Protein AF-A0A3D4EXF3-F1 (afdb_monomer_lite)

Foldseek 3Di:
DDDDDDDDDDDDDDDPDPPPPDDDPAWFWQDFPDKAWDADDPDPVQWPPDLVFAPCVQWDCPPPRHQQRIWGRDQLRPRFFKHQAQCLPAQQGKMKIFSVAFAQFFWKKWFAFHDDLQPLQQEFFKKWKKFALAWPDDDDHYGHDGDGDDCVRTRIDTQAMDTDDGDDDTGDGTAMATPRVRRRTRMMMMRTRGTQPDRMYTTRYMITTRDHDPRHDGHHDDDPPDLFDQLWQLFWQDFPDKAWAADDDDPDWARPDQLQAVQVQWDPSPPRDQQRIWGSDLDPVQKFKFQAFACPQQQGKMKTFSVAFAAQWWKKWFAWRRHQVPLQQTQFWKWKKFARDFQDDRDDYTNDGDHDDQPDGGIDTDGGGDGDDRDYDTGHGTDMDTPNVRGRTRMMMMRRGHTNHDSMYITRHMIIGGGDPQQQDQQCPQPDGVSNLVSLPADSNDCDECNRQQHQQCPLPHGSVSCVVLVAHSNDQQRQPLQQGQQQADCQLDCDFSSNLNARSNDQQRCPLQAGQQLEGCQLDCDASSPLNARSSDQQRCPQPRGSNLCRVLVARSNCCCPVPVQRRQQHQQCPLQQHDVNCVVQVARSNDQQRCPLQRGQQQEDCQLDCDASSPQNARSNDQQRCPLPQGQQQAHCCQDCPANSNQNARSSDQQRCPLLAGSVNCRVLVFRSSDSVGDRPQFQFPFKFFPLLFDDQWTFTPGPNTFIWGWKDRWGKDAAQVNFPSRIWTAWAQWATWIFTPAWLAQQAWKKKKWKWAFQFFFDQQAFAKAAEPAWAWDHNGRQKIWTAGAVFGIWIFGHHHHRHIKMWMWIAHQAWIFIDILLHTGTIGGHRPPIHGDPTHMIGQDCGRHDNGHRGTHGIIGIITMGSDGDDSVVSNCVSVQSDHSDPQARPLDKDFPDWDDDPQKIKTKIFNAHAQFKKFKWKDLDPPGDIGTFDMDHGHNPDRIDMDMGGHDDDDPGDMDIDMGGPPPD

Radiu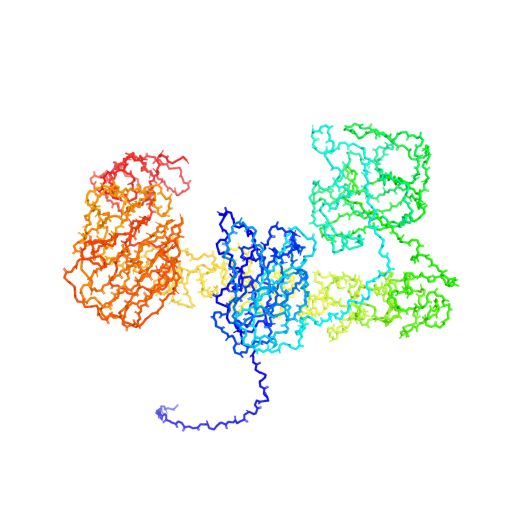s of gyration: 37.12 Å; chains: 1; bounding box: 113×78×90 Å

pLDDT: mean 80.12, std 17.23, range [23.72, 98.31]

Secondary structure (DSSP, 8-state):
----------------------PPPPPPB----EEEEES--S-TTSS------SS-TTEEETTTT-GGGEEE-S---SS-EEES----SSS-SEEEEE-SS--S---EEEEE----TT-GGGBB-EEEEEEESS-SSPPPPP-SS-----GGGTT-EEEEEEE-PPP-STTPBPEEEE-GGGTT-SEEEEEE--BSSSS-EEESEEEEESS--TT-B-TTS-----S---TT--EEPPP-EEEE-S--S---SS-----TTTTTTEEESSTT-GGGEEE----TTS-EEES-TT-TTS-SEEEEE-SS--SSEEEEEEE----TTTGGGBEEEEEEEEESS-SSPPPPP-SS-----TTSSS-EEEEEEEE-PPP-STTPBPEEEE-GGGTT-SEEEEEEEEESSSS-EEESEEEEEE--TTTS--SSSSS--HHHHHHTT--TT--SGGGSTT--SSSSS--HHHHHHHT--TT-SSSS-SSS-GGG---SS---BTTB----TT-SSSS-SSS-GGG--S-S---BTTB----TT-SSSSSSSS-HHHHHHTT--TT-SSSS-TTTSTT--SS-SS--HHHHHTTT--TT-S-SSSSSS-GGG--S-S---BTTB----TT-S-TTSSSS-GGG---SS---BTTB----TT-SSTT-SSS-HHHHHHHT--TT-TT----PPPPSEEE--TTTT-SEE---STT--PEEEETT-EEEE-TT--TT-EEEEEESSS-EEE-----TT-S-EEEEEEEEESSPPPSSEEEEEETTTEEEEEEETTEEEEEETTTEEEEEE---EEEEEEEEEEE-SSEEEEEETTEEEEEEE---SPPP-SSPEEESSSSSSSSS----EEEEEEEEEESS---HHHHHHHHTTSS-SSTT--TT--EEEEEEEETTEEEEEEESPPBT-EEEEEEESSTTSPPEEEEEEEBPTT-SEEEEEEE--S---S--EEEEEESS--

Structure (mmCIF, N/CA/C/O backbone):
data_AF-A0A3D4EXF3-F1
#
_entry.id   AF-A0A3D4EXF3-F1
#
loop_
_atom_site.group_PDB
_atom_site.id
_atom_site.type_symbol
_atom_site.label_atom_id
_atom_site.label_alt_id
_atom_site.label_comp_id
_atom_site.label_asym_id
_atom_site.label_entity_id
_atom_site.label_seq_id
_atom_site.pdbx_PDB_ins_code
_atom_site.Cartn_x
_atom_site.Cartn_y
_atom_site.Cartn_z
_atom_site.occupancy
_atom_site.B_iso_or_equiv
_atom_site.auth_seq_id
_atom_site.auth_comp_id
_atom_site.auth_asym_id
_atom_site.auth_atom_id
_atom_site.pdbx_PDB_model_num
ATOM 1 N N . MET A 1 1 ? -56.556 -13.385 -28.851 1.00 28.56 1 MET A N 1
ATOM 2 C CA . MET A 1 1 ? -57.745 -14.249 -28.679 1.00 28.56 1 MET A CA 1
ATOM 3 C C . MET A 1 1 ? -57.534 -15.026 -27.378 1.00 28.56 1 MET A C 1
ATOM 5 O O . MET A 1 1 ? -56.570 -15.762 -27.315 1.00 28.56 1 MET A O 1
ATOM 9 N N . ASN A 1 2 ? -58.348 -14.740 -26.354 1.00 27.03 2 ASN A N 1
ATOM 10 C CA . ASN A 1 2 ? -58.633 -15.485 -25.109 1.00 27.03 2 ASN A CA 1
ATOM 11 C C . ASN A 1 2 ? -57.560 -16.327 -24.356 1.00 27.03 2 ASN A C 1
ATOM 13 O O . ASN A 1 2 ? -57.295 -17.443 -24.775 1.00 27.03 2 ASN A O 1
ATOM 17 N N . VAL A 1 3 ? -57.126 -15.809 -23.183 1.00 26.75 3 VAL A N 1
ATOM 18 C CA . VAL A 1 3 ? -57.168 -16.325 -21.767 1.00 26.75 3 VAL A CA 1
ATOM 19 C C . VAL A 1 3 ? -56.775 -17.806 -21.395 1.00 26.75 3 VAL A C 1
ATOM 21 O O . VAL A 1 3 ? -56.766 -18.658 -22.270 1.00 26.75 3 VAL A O 1
ATOM 24 N N . PRO A 1 4 ? -56.497 -18.171 -20.101 1.00 56.00 4 PRO A N 1
ATOM 25 C CA . PRO A 1 4 ? -55.175 -18.567 -19.552 1.00 56.00 4 PRO A CA 1
ATOM 26 C C . PRO A 1 4 ? -55.231 -19.856 -18.649 1.00 56.00 4 PRO A C 1
ATOM 28 O O . PRO A 1 4 ? -56.170 -20.637 -18.793 1.00 56.00 4 PRO A O 1
ATOM 31 N N . LYS A 1 5 ? -54.332 -19.971 -17.636 1.00 28.77 5 LYS A N 1
ATOM 32 C CA . LYS A 1 5 ? -54.276 -20.914 -16.464 1.00 28.77 5 LYS A CA 1
ATOM 33 C C . LYS A 1 5 ? -53.561 -22.257 -16.719 1.00 28.77 5 LYS A C 1
ATOM 35 O O . LYS A 1 5 ? -53.728 -22.819 -17.786 1.00 28.77 5 LYS A O 1
ATOM 40 N N . SER A 1 6 ? -52.841 -22.905 -15.796 1.00 27.42 6 SER A N 1
ATOM 41 C CA . SER A 1 6 ? -52.370 -22.650 -14.421 1.00 27.42 6 SER A CA 1
ATOM 42 C C . SER A 1 6 ? -51.548 -23.879 -13.956 1.00 27.42 6 SER A C 1
ATOM 44 O O . SER A 1 6 ? -51.782 -24.974 -14.462 1.00 27.42 6 SER A O 1
ATOM 46 N N . SER A 1 7 ? -50.736 -23.701 -12.903 1.00 26.31 7 SER A N 1
ATOM 47 C CA . SER A 1 7 ? -50.439 -24.683 -11.828 1.00 26.31 7 SER A CA 1
ATOM 48 C C . SER A 1 7 ? -49.277 -25.694 -11.967 1.00 26.31 7 SER A C 1
ATOM 50 O O . SER A 1 7 ? -49.405 -26.726 -12.613 1.00 26.31 7 SER A O 1
ATOM 52 N N . SER A 1 8 ? -48.233 -25.421 -11.165 1.00 26.70 8 SER A N 1
ATOM 53 C CA . SER A 1 8 ? -47.665 -26.271 -10.089 1.00 26.70 8 SER A CA 1
ATOM 54 C C . SER A 1 8 ? -46.802 -27.515 -10.407 1.00 26.70 8 SER A C 1
ATOM 56 O O . SER A 1 8 ? -47.317 -28.555 -10.795 1.00 26.70 8 SER A O 1
ATOM 58 N N . PHE A 1 9 ? -45.501 -27.370 -10.089 1.00 28.42 9 PHE A N 1
ATOM 59 C CA . PHE A 1 9 ? -44.523 -28.281 -9.442 1.00 28.42 9 PHE A CA 1
ATOM 60 C C . PHE A 1 9 ? -44.594 -29.813 -9.653 1.00 28.42 9 PHE A C 1
ATOM 62 O O . PHE A 1 9 ? -45.574 -30.442 -9.274 1.00 28.42 9 PHE A O 1
ATOM 69 N N . TYR A 1 10 ? -43.488 -30.420 -10.130 1.00 24.72 10 TYR A N 1
ATOM 70 C CA . TYR A 1 10 ? -42.570 -31.311 -9.369 1.00 24.72 10 TYR A CA 1
ATOM 71 C C . TYR A 1 10 ? -41.451 -31.907 -10.273 1.00 24.72 10 TYR A C 1
ATOM 73 O O . TYR A 1 10 ? -41.737 -32.546 -11.280 1.00 24.72 10 TYR A O 1
ATOM 81 N N . PHE A 1 11 ? -40.194 -31.674 -9.863 1.00 27.80 11 PHE A N 1
ATOM 82 C CA . PHE A 1 11 ? -38.951 -32.475 -9.968 1.00 27.80 11 PHE A CA 1
ATOM 83 C C . PHE A 1 11 ? -38.744 -33.526 -11.089 1.00 27.80 11 PHE A C 1
ATOM 85 O O . PHE A 1 11 ? -39.395 -34.566 -11.092 1.00 27.80 11 PHE A O 1
ATOM 92 N N . LEU A 1 12 ? -37.721 -33.303 -11.937 1.00 24.78 12 LEU A N 1
ATOM 93 C CA . LEU A 1 12 ? -36.541 -34.170 -12.204 1.00 24.78 12 LEU A CA 1
ATOM 94 C C . LEU A 1 12 ? -35.840 -33.702 -13.506 1.00 24.78 12 LEU A C 1
ATOM 96 O O . LEU A 1 12 ? -36.319 -33.976 -14.606 1.00 24.78 12 LEU A O 1
ATOM 100 N N . ARG A 1 13 ? -34.674 -33.056 -13.409 1.00 27.02 13 ARG A N 1
ATOM 101 C CA . ARG A 1 13 ? -33.667 -33.005 -14.489 1.00 27.02 13 ARG A CA 1
ATOM 102 C C . ARG A 1 13 ? -32.380 -33.550 -13.874 1.00 27.02 13 ARG A C 1
ATOM 104 O O . ARG A 1 13 ? -31.896 -33.003 -12.902 1.00 27.02 13 ARG A O 1
ATOM 111 N N . SER A 1 14 ? -32.070 -34.822 -14.125 1.00 25.61 14 SER A N 1
ATOM 112 C CA . SER A 1 14 ? -31.071 -35.228 -15.126 1.00 25.61 14 SER A CA 1
ATOM 113 C C . SER A 1 14 ? -29.778 -34.433 -14.967 1.00 25.61 14 SER A C 1
ATOM 115 O O . SER A 1 14 ? -29.596 -33.422 -15.633 1.00 25.61 14 SER A O 1
ATOM 117 N N . PHE A 1 15 ? -28.919 -34.919 -14.066 1.00 24.91 15 PHE A N 1
ATOM 118 C CA . PHE A 1 15 ? -27.508 -34.563 -14.023 1.00 24.91 15 PHE A CA 1
ATOM 119 C C . PHE A 1 15 ? -26.881 -34.934 -15.369 1.00 24.91 15 PHE A C 1
ATOM 121 O O . PHE A 1 15 ? -26.835 -36.107 -15.748 1.00 24.91 15 PHE A O 1
ATOM 128 N N . LEU A 1 16 ? -26.449 -33.913 -16.099 1.00 24.39 16 LEU A N 1
ATOM 129 C CA . LEU A 1 16 ? -25.420 -34.039 -17.111 1.00 24.39 16 LEU A CA 1
ATOM 130 C C . LEU A 1 16 ? -24.105 -34.097 -16.330 1.00 24.39 16 LEU A C 1
ATOM 132 O O . LEU A 1 16 ? -23.727 -33.118 -15.697 1.00 24.39 16 LEU A O 1
ATOM 136 N N . SER A 1 17 ? -23.462 -35.264 -16.299 1.00 23.72 17 SER A N 1
ATOM 137 C CA . SER A 1 17 ? -22.096 -35.388 -15.796 1.00 23.72 17 SER A CA 1
ATOM 138 C C . SER A 1 17 ? -21.173 -34.635 -16.748 1.00 23.72 17 SER A C 1
ATOM 140 O O . SER A 1 17 ? -20.771 -35.178 -17.777 1.00 23.72 17 SER A O 1
ATOM 142 N N . ILE A 1 18 ? -20.877 -33.382 -16.415 1.00 27.62 18 ILE A N 1
ATOM 143 C CA . ILE A 1 18 ? -19.622 -32.758 -16.811 1.00 27.62 18 ILE A CA 1
ATOM 144 C C . ILE A 1 18 ? -18.567 -33.425 -15.932 1.00 27.62 18 ILE A C 1
ATOM 146 O O . ILE A 1 18 ? -18.648 -33.403 -14.706 1.00 27.62 18 ILE A O 1
ATOM 150 N N . ILE A 1 19 ? -17.656 -34.141 -16.582 1.00 25.98 19 ILE A N 1
ATOM 151 C CA . ILE A 1 19 ? -16.412 -34.579 -15.964 1.00 25.98 19 ILE A CA 1
ATOM 152 C C . ILE A 1 19 ? -15.608 -33.294 -15.804 1.00 25.98 19 ILE A C 1
ATOM 154 O O . ILE A 1 19 ? -15.044 -32.809 -16.780 1.00 25.98 19 ILE A O 1
ATOM 158 N N . VAL A 1 20 ? -15.636 -32.724 -14.600 1.00 24.83 20 VAL A N 1
ATOM 159 C CA . VAL A 1 20 ? -14.594 -31.803 -14.155 1.00 24.83 20 VAL A CA 1
ATOM 160 C C . VAL A 1 20 ? -13.334 -32.656 -14.068 1.00 24.83 20 VAL A C 1
ATOM 162 O O . VAL A 1 20 ? -13.278 -33.647 -13.333 1.00 24.83 20 VAL A O 1
ATOM 165 N N . ILE A 1 21 ? -12.392 -32.364 -14.955 1.00 28.83 21 ILE A N 1
ATOM 166 C CA . ILE A 1 21 ? -11.010 -32.811 -14.824 1.00 28.83 21 ILE A CA 1
ATOM 167 C C . ILE A 1 21 ? -10.500 -32.083 -13.578 1.00 28.83 21 ILE A C 1
ATOM 169 O O . ILE A 1 21 ? -10.800 -30.907 -13.425 1.00 28.83 21 ILE A O 1
ATOM 173 N N . GLY A 1 22 ? -9.911 -32.843 -12.652 1.00 25.48 22 GLY A N 1
ATOM 174 C CA . GLY A 1 22 ? -9.806 -32.499 -11.234 1.00 25.48 22 GLY A CA 1
ATOM 175 C C . GLY A 1 22 ? -9.413 -31.054 -10.962 1.00 25.48 22 GLY A C 1
ATOM 176 O O . GLY A 1 22 ? -8.411 -30.587 -11.486 1.00 25.48 22 GLY A O 1
ATOM 177 N N . THR A 1 23 ? -10.196 -30.404 -10.105 1.00 29.27 23 THR A N 1
ATOM 178 C CA . THR A 1 23 ? -9.708 -29.281 -9.316 1.00 29.27 23 THR A CA 1
ATOM 179 C C . THR A 1 23 ? -8.523 -29.808 -8.510 1.00 29.27 23 THR A C 1
ATOM 181 O O . THR A 1 23 ? -8.640 -30.817 -7.800 1.00 29.27 23 THR A O 1
ATOM 184 N N . THR A 1 24 ? -7.365 -29.185 -8.685 1.00 36.03 24 THR A N 1
ATOM 185 C CA . THR A 1 24 ? -6.346 -29.122 -7.640 1.00 36.03 24 THR A CA 1
ATOM 186 C C . THR A 1 24 ? -7.039 -28.709 -6.339 1.00 36.03 24 THR A C 1
ATOM 188 O O . THR A 1 24 ? -8.039 -27.992 -6.364 1.00 36.03 24 THR A O 1
ATOM 191 N N . ALA A 1 25 ? -6.625 -29.294 -5.216 1.00 40.25 25 ALA A N 1
ATOM 192 C CA . ALA A 1 25 ? -7.060 -28.778 -3.924 1.00 40.25 25 ALA A CA 1
ATOM 193 C C . ALA A 1 25 ? -6.620 -27.309 -3.877 1.00 40.25 25 ALA A C 1
ATOM 195 O O . ALA A 1 25 ? -5.461 -27.051 -4.194 1.00 40.25 25 ALA A O 1
ATOM 196 N N . HIS A 1 26 ? -7.549 -26.397 -3.603 1.00 49.19 26 HIS A N 1
ATOM 197 C CA . HIS A 1 26 ? -7.185 -25.024 -3.271 1.00 49.19 26 HIS A CA 1
ATOM 198 C C . HIS A 1 26 ? -6.424 -25.062 -1.941 1.00 49.19 26 HIS A C 1
ATOM 200 O O . HIS A 1 26 ? -6.680 -25.958 -1.127 1.00 49.19 26 HIS A O 1
ATOM 206 N N . ALA A 1 27 ? -5.427 -24.194 -1.803 1.00 57.06 27 ALA A N 1
ATOM 207 C CA . ALA A 1 27 ? -4.764 -23.951 -0.534 1.00 57.06 27 ALA A CA 1
ATOM 208 C C . ALA A 1 27 ? -5.812 -23.430 0.451 1.00 57.06 27 ALA A C 1
ATOM 210 O O . ALA A 1 27 ? -6.533 -22.510 0.100 1.00 57.06 27 ALA A O 1
ATOM 211 N N . ASP A 1 28 ? -5.920 -24.036 1.635 1.00 71.31 28 ASP A N 1
ATOM 212 C CA . ASP A 1 28 ? -6.649 -23.411 2.738 1.00 71.31 28 ASP A CA 1
ATOM 213 C C . ASP A 1 28 ? -5.598 -22.767 3.664 1.00 71.31 28 ASP A C 1
ATOM 215 O O . ASP A 1 28 ? -4.603 -23.410 4.044 1.00 71.31 28 ASP A O 1
ATOM 219 N N . GLU A 1 29 ? -5.808 -21.507 4.034 1.00 81.00 29 GLU A N 1
ATOM 220 C CA . GLU A 1 29 ? -5.011 -20.809 5.038 1.00 81.00 29 GLU A CA 1
ATOM 221 C C . GLU A 1 29 ? -5.082 -21.533 6.401 1.00 81.00 29 GLU A C 1
ATOM 223 O O . GLU A 1 29 ? -6.126 -22.022 6.853 1.00 81.00 29 GLU A O 1
ATOM 228 N N . ILE A 1 30 ? -3.949 -21.617 7.100 1.00 80.62 30 ILE A N 1
ATOM 229 C CA . ILE A 1 30 ? -3.856 -22.156 8.458 1.00 80.62 30 ILE A CA 1
ATOM 230 C C . ILE A 1 30 ? -3.809 -20.999 9.457 1.00 80.62 30 ILE A C 1
ATOM 232 O O . ILE A 1 30 ? -2.767 -20.376 9.647 1.00 80.62 30 ILE A O 1
ATOM 236 N N . SER A 1 31 ? -4.906 -20.809 10.193 1.00 79.25 31 SER A N 1
ATOM 237 C CA . SER A 1 31 ? -5.022 -19.731 11.180 1.00 79.25 31 SER A CA 1
ATOM 238 C C . SER A 1 31 ? -3.972 -19.804 12.300 1.00 79.25 31 SER A C 1
ATOM 240 O O . SER A 1 31 ? -3.724 -20.859 12.904 1.00 79.25 31 SER A O 1
ATOM 242 N N . ILE A 1 32 ? -3.425 -18.642 12.648 1.00 77.69 32 ILE A N 1
ATOM 243 C CA . ILE A 1 32 ? -2.481 -18.435 13.751 1.00 77.69 32 ILE A CA 1
ATOM 244 C C . ILE A 1 32 ? -3.264 -18.044 15.019 1.00 77.69 32 ILE A C 1
ATOM 246 O O . ILE A 1 32 ? -4.259 -17.330 14.960 1.00 77.69 32 ILE A O 1
ATOM 250 N N . ALA A 1 33 ? -2.857 -18.536 16.194 1.00 73.38 33 ALA A N 1
ATOM 251 C CA . ALA A 1 33 ? -3.517 -18.223 17.471 1.00 73.38 33 ALA A CA 1
ATOM 252 C C . ALA A 1 33 ? -2.812 -17.120 18.276 1.00 73.38 33 ALA A C 1
ATOM 254 O O . ALA A 1 33 ? -3.377 -16.615 19.247 1.00 73.38 33 ALA A O 1
ATOM 255 N N . GLY A 1 34 ? -1.568 -16.802 17.928 1.00 66.38 34 GLY A N 1
ATOM 256 C CA . GLY A 1 34 ? -0.809 -15.698 18.498 1.00 66.38 34 GLY A CA 1
ATOM 257 C C . GLY A 1 34 ? 0.660 -15.740 18.092 1.00 66.38 34 GLY A C 1
ATOM 258 O O . GLY A 1 34 ? 1.186 -16.789 17.710 1.00 66.38 34 GLY A O 1
ATOM 259 N N . ILE A 1 35 ? 1.324 -14.594 18.206 1.00 71.19 35 ILE A N 1
ATOM 260 C CA . ILE A 1 35 ? 2.737 -14.412 17.878 1.00 71.19 35 ILE A CA 1
ATOM 261 C C . ILE A 1 35 ? 3.446 -13.817 19.095 1.00 71.19 35 ILE A C 1
ATOM 263 O O . ILE A 1 35 ? 2.973 -12.872 19.719 1.00 71.19 35 ILE A O 1
ATOM 267 N N . GLU A 1 36 ? 4.587 -14.397 19.446 1.00 69.94 36 GLU A N 1
ATOM 268 C CA . GLU A 1 36 ? 5.496 -13.909 20.478 1.00 69.94 36 GLU A CA 1
ATOM 269 C C . GLU A 1 36 ? 6.798 -13.522 19.779 1.00 69.94 36 GLU A C 1
ATOM 271 O O . GLU A 1 36 ? 7.534 -14.382 19.289 1.00 69.94 36 GLU A O 1
ATOM 276 N N . ALA A 1 37 ? 7.085 -12.229 19.711 1.00 62.16 37 ALA A N 1
ATOM 277 C CA . ALA A 1 37 ? 8.256 -11.696 19.028 1.00 62.16 37 ALA A CA 1
ATOM 278 C C . ALA A 1 37 ? 8.992 -10.694 19.918 1.00 62.16 37 ALA A C 1
ATOM 280 O O . ALA A 1 37 ? 8.420 -10.126 20.851 1.00 62.16 37 ALA A O 1
ATOM 281 N N . PHE A 1 38 ? 10.275 -10.461 19.639 1.00 57.38 38 PHE A N 1
ATOM 282 C CA . PHE A 1 38 ? 11.079 -9.534 20.426 1.00 57.38 38 PHE A CA 1
ATOM 283 C C . PHE A 1 38 ? 11.755 -8.433 19.577 1.00 57.38 38 PHE A C 1
ATOM 285 O O . PHE A 1 38 ? 12.731 -8.727 18.892 1.00 57.38 38 PHE A O 1
ATOM 292 N N . HIS A 1 39 ? 11.273 -7.177 19.674 1.00 55.78 39 HIS A N 1
ATOM 293 C CA . HIS A 1 39 ? 11.980 -5.892 19.946 1.00 55.78 39 HIS A CA 1
ATOM 294 C C . HIS A 1 39 ? 11.077 -4.688 19.570 1.00 55.78 39 HIS A C 1
ATOM 296 O O . HIS A 1 39 ? 10.146 -4.867 18.802 1.00 55.78 39 HIS A O 1
ATOM 302 N N . GLN A 1 40 ? 11.336 -3.504 20.158 1.00 46.09 40 GLN A N 1
ATOM 303 C CA . GLN A 1 40 ? 10.534 -2.262 20.091 1.00 46.09 40 GLN A CA 1
ATOM 304 C C . GLN A 1 40 ? 9.875 -2.050 18.703 1.00 46.09 40 GLN A C 1
ATOM 306 O O . GLN A 1 40 ? 10.587 -2.027 17.708 1.00 46.09 40 GLN A O 1
ATOM 311 N N . GLY A 1 41 ? 8.547 -1.913 18.654 1.00 42.69 41 GLY A N 1
ATOM 312 C CA . GLY A 1 41 ? 7.792 -1.415 17.494 1.00 42.69 41 GLY A CA 1
ATOM 313 C C . GLY A 1 41 ? 7.577 0.098 17.603 1.00 42.69 41 GLY A C 1
ATOM 314 O O . GLY A 1 41 ? 7.876 0.684 18.650 1.00 42.69 41 GLY A O 1
ATOM 315 N N . ASP A 1 42 ? 7.127 0.744 16.532 1.00 41.19 42 ASP A N 1
ATOM 316 C CA . ASP A 1 42 ? 7.063 2.207 16.417 1.00 41.19 42 ASP A CA 1
ATOM 317 C C . ASP A 1 42 ? 6.050 2.911 17.333 1.00 41.19 42 ASP A C 1
ATOM 319 O O . ASP A 1 42 ? 6.024 4.145 17.357 1.00 41.19 42 ASP A O 1
ATOM 323 N N . SER A 1 43 ? 5.288 2.158 18.130 1.00 40.44 43 SER A N 1
ATOM 324 C CA . SER A 1 43 ? 4.224 2.751 18.919 1.00 40.44 43 SER A CA 1
ATOM 325 C C . SER A 1 43 ? 4.746 3.822 19.884 1.00 40.44 43 SER A C 1
ATOM 327 O O . SER A 1 43 ? 5.613 3.611 20.745 1.00 40.44 43 SER A O 1
ATOM 329 N N . LEU A 1 44 ? 4.178 5.018 19.729 1.00 36.19 44 LEU A N 1
ATOM 330 C CA . LEU A 1 44 ? 4.418 6.209 20.540 1.00 36.19 44 LEU A CA 1
ATOM 331 C C . LEU A 1 44 ? 3.942 6.052 22.003 1.00 36.19 44 LEU A C 1
ATOM 333 O O . LEU A 1 44 ? 4.138 6.978 22.796 1.00 36.19 44 LEU A O 1
ATOM 337 N N . ASP A 1 45 ? 3.355 4.910 22.379 1.00 35.41 45 ASP A N 1
ATOM 338 C CA . ASP A 1 45 ? 2.881 4.586 23.735 1.00 35.41 45 ASP A CA 1
ATOM 339 C C . ASP A 1 45 ? 3.932 3.898 24.634 1.00 35.41 45 ASP A C 1
ATOM 341 O O . ASP A 1 45 ? 3.835 3.951 25.862 1.00 35.41 45 ASP A O 1
ATOM 345 N N . GLY A 1 46 ? 5.006 3.349 24.060 1.00 34.34 46 GLY A N 1
ATOM 346 C CA . GLY A 1 46 ? 6.145 2.820 24.807 1.00 34.34 46 GLY A CA 1
ATOM 347 C C . GLY A 1 46 ? 5.920 1.499 25.554 1.00 34.34 46 GLY A C 1
ATOM 348 O O . GLY A 1 46 ? 6.761 1.178 26.407 1.00 34.34 46 GLY A O 1
ATOM 349 N N . ASP A 1 47 ? 4.877 0.716 25.252 1.00 38.38 47 ASP A N 1
ATOM 350 C CA . ASP A 1 47 ? 4.675 -0.603 25.878 1.00 38.38 47 ASP A CA 1
ATOM 351 C C . ASP A 1 47 ? 4.810 -1.816 24.938 1.00 38.38 47 ASP A C 1
ATOM 353 O O . ASP A 1 47 ? 5.072 -2.922 25.422 1.00 38.38 47 ASP A O 1
ATOM 357 N N . GLY A 1 48 ? 4.784 -1.613 23.615 1.00 40.06 48 GLY A N 1
ATOM 358 C CA . GLY A 1 48 ? 4.953 -2.691 22.634 1.00 40.06 48 GLY A CA 1
ATOM 359 C C . GLY A 1 48 ? 3.911 -3.807 22.771 1.00 40.06 48 GLY A C 1
ATOM 360 O O . GLY A 1 48 ? 4.187 -4.949 22.392 1.00 40.06 48 GLY A O 1
ATOM 361 N N . SER A 1 49 ? 2.756 -3.508 23.368 1.00 36.25 49 SER A N 1
ATOM 362 C CA . SER A 1 49 ? 1.636 -4.425 23.471 1.00 36.25 49 SER A CA 1
ATOM 363 C C . SER A 1 49 ? 0.704 -4.207 22.279 1.00 36.25 49 SER A C 1
ATOM 365 O O . SER A 1 49 ? 0.177 -3.129 22.056 1.00 36.25 49 SER A O 1
ATOM 367 N N . VAL A 1 50 ? 0.543 -5.274 21.500 1.00 41.34 50 VAL A N 1
ATOM 368 C CA . VAL A 1 50 ? -0.180 -5.334 20.220 1.00 41.34 50 VAL A CA 1
ATOM 369 C C . VAL A 1 50 ? 0.547 -4.651 19.053 1.00 41.34 50 VAL A C 1
ATOM 371 O O . VAL A 1 50 ? 0.052 -3.717 18.441 1.00 41.34 50 VAL A O 1
ATOM 374 N N . LEU A 1 51 ? 1.704 -5.205 18.673 1.00 41.72 51 LEU A N 1
ATOM 375 C CA . LEU A 1 51 ? 2.003 -5.289 17.239 1.00 41.72 51 LEU A CA 1
ATOM 376 C C . LEU A 1 51 ? 0.879 -6.134 16.615 1.00 41.72 51 LEU A C 1
ATOM 378 O O . LEU A 1 51 ? 0.724 -7.295 17.008 1.00 41.72 51 LEU A O 1
ATOM 382 N N . LYS A 1 52 ? 0.076 -5.535 15.731 1.00 47.19 52 LYS A N 1
ATOM 383 C CA . LYS A 1 52 ? -0.943 -6.229 14.928 1.00 47.19 52 LYS A CA 1
ATOM 384 C C . LYS A 1 52 ? -0.355 -6.981 13.738 1.00 47.19 52 LYS A C 1
ATOM 386 O O . LYS A 1 52 ? -1.120 -7.571 12.996 1.00 47.19 52 LYS A O 1
ATOM 391 N N . ALA A 1 53 ? 0.970 -6.987 13.600 1.00 48.75 53 ALA A N 1
ATOM 392 C CA . ALA A 1 53 ? 1.661 -7.681 12.533 1.00 48.75 53 ALA A CA 1
ATOM 393 C C . ALA A 1 53 ? 1.034 -9.050 12.312 1.00 48.75 53 ALA A C 1
ATOM 395 O O . ALA A 1 53 ? 1.007 -9.862 13.252 1.00 48.75 53 ALA A O 1
ATOM 396 N N . ILE A 1 54 ? 0.608 -9.294 11.074 1.00 57.06 54 ILE A N 1
ATOM 397 C CA . ILE A 1 54 ? 0.121 -10.585 10.616 1.00 57.06 54 ILE A CA 1
ATOM 398 C C . ILE A 1 54 ? -1.389 -10.774 10.830 1.00 57.06 54 ILE A C 1
ATOM 400 O O . ILE A 1 54 ? -1.836 -11.736 11.466 1.00 57.06 54 ILE A O 1
ATOM 404 N N . ASP A 1 55 ? -2.181 -9.840 10.302 1.00 55.97 55 ASP A N 1
ATOM 405 C CA . ASP A 1 55 ? -3.640 -9.955 10.149 1.00 55.97 55 ASP A CA 1
ATOM 406 C C . ASP A 1 55 ? -4.129 -9.729 8.703 1.00 55.97 55 ASP A C 1
ATOM 408 O O . ASP A 1 55 ? -5.339 -9.758 8.464 1.00 55.97 55 ASP A O 1
ATOM 412 N N . GLY A 1 56 ? -3.204 -9.557 7.747 1.00 56.16 56 GLY A N 1
ATOM 413 C CA . GLY A 1 56 ? -3.507 -9.241 6.351 1.00 56.16 56 GLY A CA 1
ATOM 414 C C . GLY A 1 56 ? -3.802 -7.761 6.087 1.00 56.16 56 GLY A C 1
ATOM 415 O O . GLY A 1 56 ? -4.133 -7.412 4.954 1.00 56.16 56 GLY A O 1
ATOM 416 N N . SER A 1 57 ? -3.694 -6.877 7.087 1.00 56.81 57 SER A N 1
ATOM 417 C CA . SER A 1 57 ? -3.806 -5.432 6.865 1.00 56.81 57 SER A CA 1
ATOM 418 C C . SER A 1 57 ? -2.697 -4.940 5.929 1.00 56.81 57 SER A C 1
ATOM 420 O O . SER A 1 57 ? -1.517 -5.223 6.110 1.00 56.81 57 SER A O 1
ATOM 422 N N . GLY A 1 58 ? -3.088 -4.229 4.869 1.00 64.06 58 GLY A N 1
ATOM 423 C CA . GLY A 1 58 ? -2.157 -3.790 3.827 1.00 64.06 58 GLY A CA 1
ATOM 424 C C . GLY A 1 58 ? -1.832 -4.837 2.754 1.00 64.06 58 GLY A C 1
ATOM 425 O O . GLY A 1 58 ? -0.934 -4.577 1.951 1.00 64.06 58 GLY A O 1
ATOM 426 N N . LEU A 1 59 ? -2.553 -5.968 2.699 1.00 73.25 59 LEU A N 1
ATOM 427 C CA . LEU A 1 59 ? -2.523 -6.920 1.581 1.00 73.25 59 LEU A CA 1
ATOM 428 C C . LEU A 1 59 ? -3.801 -6.864 0.731 1.00 73.25 59 LEU A C 1
ATOM 430 O O . LEU A 1 59 ? -4.909 -6.838 1.264 1.00 73.25 59 LEU A O 1
ATOM 434 N N . ASP A 1 60 ? -3.635 -6.972 -0.583 1.00 77.62 60 ASP A N 1
ATOM 435 C CA . ASP A 1 60 ? -4.694 -7.291 -1.534 1.00 77.62 60 ASP A CA 1
ATOM 436 C C . ASP A 1 60 ? -4.855 -8.808 -1.566 1.00 77.62 60 ASP A C 1
ATOM 438 O O . ASP A 1 60 ? -3.966 -9.543 -2.002 1.00 77.62 60 ASP A O 1
ATOM 442 N N . MET A 1 61 ? -5.992 -9.295 -1.072 1.00 79.00 61 MET A N 1
ATOM 443 C CA . MET A 1 61 ? -6.277 -10.724 -0.929 1.00 79.00 61 MET A CA 1
ATOM 444 C C . MET A 1 61 ? -7.322 -11.176 -1.951 1.00 79.00 61 MET A C 1
ATOM 446 O O . MET A 1 61 ? -8.490 -11.376 -1.610 1.00 79.00 61 MET A O 1
ATOM 450 N N . ILE A 1 62 ? -6.894 -11.370 -3.203 1.00 73.69 62 ILE A N 1
ATOM 451 C CA . ILE A 1 62 ? -7.766 -11.819 -4.308 1.00 73.69 62 ILE A CA 1
ATOM 452 C C . ILE A 1 62 ? -8.557 -13.085 -3.922 1.00 73.69 62 ILE A C 1
ATOM 454 O O . ILE A 1 62 ? -9.744 -13.207 -4.237 1.00 73.69 62 ILE A O 1
ATOM 458 N N . ASP A 1 63 ? -7.923 -14.021 -3.211 1.00 75.75 63 ASP A N 1
ATOM 459 C CA . ASP A 1 63 ? -8.590 -15.124 -2.518 1.00 75.75 63 ASP A CA 1
ATOM 460 C C . ASP A 1 63 ? -8.120 -15.190 -1.056 1.00 75.75 63 ASP A C 1
ATOM 462 O O . ASP A 1 63 ? -7.037 -15.688 -0.759 1.00 75.75 63 ASP A O 1
ATOM 466 N N . ALA A 1 64 ? -8.949 -14.708 -0.127 1.00 71.94 64 ALA A N 1
ATOM 467 C CA . ALA A 1 64 ? -8.648 -14.653 1.307 1.00 71.94 64 ALA A CA 1
ATOM 468 C C . ALA A 1 64 ? -8.429 -16.022 1.983 1.00 71.94 64 ALA A C 1
ATOM 470 O O . ALA A 1 64 ? -7.990 -16.056 3.126 1.00 71.94 64 ALA A O 1
ATOM 471 N N . ASP A 1 65 ? -8.732 -17.144 1.324 1.00 75.62 65 ASP A N 1
ATOM 472 C CA . ASP A 1 65 ? -8.404 -18.480 1.839 1.00 75.62 65 ASP A CA 1
ATOM 473 C C . ASP A 1 65 ? -7.095 -19.037 1.222 1.00 75.62 65 ASP A C 1
ATOM 475 O O . ASP A 1 65 ? -6.572 -20.036 1.723 1.00 75.62 65 ASP A O 1
ATOM 479 N N . ASP A 1 66 ? -6.541 -18.400 0.177 1.00 79.38 66 ASP A N 1
ATOM 480 C CA . ASP A 1 66 ? -5.347 -18.838 -0.563 1.00 79.38 66 ASP A CA 1
ATOM 481 C C . ASP A 1 66 ? -4.222 -17.781 -0.540 1.00 79.38 66 ASP A C 1
ATOM 483 O O . ASP A 1 66 ? -4.160 -16.901 -1.409 1.00 79.38 66 ASP A O 1
ATOM 487 N N . PRO A 1 67 ? -3.255 -17.918 0.388 1.00 81.81 67 PRO A N 1
ATOM 488 C CA . PRO A 1 67 ? -2.154 -16.970 0.523 1.00 81.81 67 PRO A CA 1
ATOM 489 C C . PRO A 1 67 ? -1.214 -16.853 -0.681 1.00 81.81 67 PRO A C 1
ATOM 491 O O . PRO A 1 67 ? -0.431 -15.910 -0.729 1.00 81.81 67 PRO A O 1
ATOM 494 N N . SER A 1 68 ? -1.265 -17.772 -1.657 1.00 78.75 68 SER A N 1
ATOM 495 C CA . SER A 1 68 ? -0.486 -17.618 -2.899 1.00 78.75 68 SER A CA 1
ATOM 496 C C . SER A 1 68 ? -0.993 -16.482 -3.790 1.00 78.75 68 SER A C 1
ATOM 498 O O . SER A 1 68 ? -0.315 -16.090 -4.736 1.00 78.75 68 SER A O 1
ATOM 500 N N . THR A 1 69 ? -2.185 -15.960 -3.497 1.00 79.94 69 THR A N 1
ATOM 501 C CA . THR A 1 69 ? -2.832 -14.899 -4.273 1.00 79.94 69 THR A CA 1
ATOM 502 C C . THR A 1 69 ? -2.694 -13.516 -3.644 1.00 79.94 69 THR A C 1
ATOM 504 O O . THR A 1 69 ? -3.209 -12.556 -4.208 1.00 79.94 69 THR A O 1
ATOM 507 N N . TRP A 1 70 ? -2.049 -13.409 -2.477 1.00 83.25 70 TRP A N 1
ATOM 508 C CA . TRP A 1 70 ? -1.991 -12.160 -1.719 1.00 83.25 70 TRP A CA 1
ATOM 509 C C . TRP A 1 70 ? -0.789 -11.306 -2.138 1.00 83.25 70 TRP A C 1
ATOM 511 O O . TRP A 1 70 ? 0.342 -11.801 -2.231 1.00 83.25 70 TRP A O 1
ATOM 521 N N . THR A 1 71 ? -1.020 -10.014 -2.341 1.00 81.50 71 THR A N 1
ATOM 522 C CA . THR A 1 71 ? -0.003 -9.022 -2.732 1.00 81.50 71 THR A CA 1
ATOM 523 C C . THR A 1 71 ? -0.028 -7.817 -1.803 1.00 81.50 71 THR A C 1
ATOM 525 O O . THR A 1 71 ? -1.014 -7.599 -1.116 1.00 81.50 71 THR A O 1
ATOM 528 N N . ILE A 1 72 ? 1.041 -7.023 -1.744 1.00 72.81 72 ILE A N 1
ATOM 529 C CA . ILE A 1 72 ? 1.057 -5.806 -0.909 1.00 72.81 72 ILE A CA 1
ATOM 530 C C . ILE A 1 72 ? 0.202 -4.702 -1.555 1.00 72.81 72 ILE A C 1
ATOM 532 O O . ILE A 1 72 ? 0.491 -4.306 -2.679 1.00 72.81 72 ILE A O 1
ATOM 536 N N . ALA A 1 73 ? -0.788 -4.173 -0.833 1.00 64.94 73 ALA A N 1
ATOM 537 C CA . ALA A 1 73 ? -1.736 -3.158 -1.313 1.00 64.94 73 ALA A CA 1
ATOM 538 C C . ALA A 1 73 ? -1.354 -1.712 -0.947 1.00 64.94 73 ALA A C 1
ATOM 540 O O . ALA A 1 73 ? -1.713 -0.764 -1.639 1.00 64.94 73 ALA A O 1
ATOM 541 N N . SER A 1 74 ? -0.650 -1.498 0.172 1.00 64.69 74 SER A N 1
ATOM 542 C CA . SER A 1 74 ? -0.337 -0.147 0.671 1.00 64.69 74 SER A CA 1
ATOM 543 C C . SER A 1 74 ? 0.960 -0.093 1.485 1.00 64.69 74 SER A C 1
ATOM 545 O O . SER A 1 74 ? 1.636 -1.105 1.672 1.00 64.69 74 SER A O 1
ATOM 547 N N . THR A 1 75 ? 1.362 1.104 1.957 1.00 52.94 75 THR A N 1
ATOM 548 C CA . THR A 1 75 ? 2.538 1.234 2.833 1.00 52.94 75 THR A CA 1
ATOM 549 C C . THR A 1 75 ? 2.259 0.540 4.159 1.00 52.94 75 THR A C 1
ATOM 551 O O . THR A 1 75 ? 1.635 1.121 5.051 1.00 52.94 75 THR A O 1
ATOM 554 N N . ALA A 1 76 ? 2.760 -0.681 4.273 1.00 49.84 76 ALA A N 1
ATOM 555 C CA . ALA A 1 76 ? 2.755 -1.542 5.442 1.00 49.84 76 ALA A CA 1
ATOM 556 C C . ALA A 1 76 ? 3.578 -0.893 6.590 1.00 49.84 76 ALA A C 1
ATOM 558 O O . ALA A 1 76 ? 4.743 -1.189 6.843 1.00 49.84 76 ALA A O 1
ATOM 559 N N . TRP A 1 77 ? 3.042 0.178 7.188 1.00 46.88 77 TRP A N 1
ATOM 560 C CA . TRP A 1 77 ? 3.772 1.056 8.119 1.00 46.88 77 TRP A CA 1
ATOM 561 C C . TRP A 1 77 ? 3.212 0.998 9.542 1.00 46.88 77 TRP A C 1
ATOM 563 O O . TRP A 1 77 ? 3.991 1.068 10.489 1.00 46.88 77 TRP A O 1
ATOM 573 N N . ALA A 1 78 ? 1.886 0.916 9.705 1.00 44.12 78 ALA A N 1
ATOM 574 C CA . ALA A 1 78 ? 1.244 1.155 11.001 1.00 44.12 78 ALA A CA 1
ATOM 575 C C . ALA A 1 78 ? 1.159 -0.107 11.869 1.00 44.12 78 ALA A C 1
ATOM 577 O O . ALA A 1 78 ? 1.122 0.012 13.093 1.00 44.12 78 ALA A O 1
ATOM 578 N N . ASP A 1 79 ? 1.163 -1.288 11.245 1.00 48.34 79 ASP A N 1
ATOM 579 C CA . ASP A 1 79 ? 0.879 -2.560 11.913 1.00 48.34 79 ASP A CA 1
ATOM 580 C C . ASP A 1 79 ? 2.009 -3.609 11.757 1.00 48.34 79 ASP A C 1
ATOM 582 O O . ASP A 1 79 ? 2.002 -4.629 12.445 1.00 48.34 79 ASP A O 1
ATOM 586 N N . ASP A 1 80 ? 3.055 -3.319 10.975 1.00 57.56 80 ASP A N 1
ATOM 587 C CA . ASP A 1 80 ? 4.134 -4.247 10.604 1.00 57.56 80 ASP A CA 1
ATOM 588 C C . ASP A 1 80 ? 5.137 -4.604 11.711 1.00 57.56 80 ASP A C 1
ATOM 590 O O . ASP A 1 80 ? 5.498 -3.816 12.597 1.00 57.56 80 ASP A O 1
ATOM 594 N N . TRP A 1 81 ? 5.727 -5.800 11.594 1.00 59.09 81 TRP A N 1
ATOM 595 C CA . TRP A 1 81 ? 6.793 -6.240 12.488 1.00 59.09 81 TRP A CA 1
ATOM 596 C C . TRP A 1 81 ? 8.152 -5.618 12.108 1.00 59.09 81 TRP A C 1
ATOM 598 O O . TRP A 1 81 ? 8.871 -6.128 11.250 1.00 59.09 81 TRP A O 1
ATOM 608 N N . GLN A 1 82 ? 8.571 -4.553 12.810 1.00 58.09 82 GLN A N 1
ATOM 609 C CA . GLN A 1 82 ? 9.910 -3.947 12.666 1.00 58.09 82 GLN A CA 1
ATOM 610 C C . GLN A 1 82 ? 10.654 -3.780 14.002 1.00 58.09 82 GLN A C 1
ATOM 612 O O . GLN A 1 82 ? 10.157 -3.146 14.927 1.00 58.09 82 GLN A O 1
ATOM 617 N N . GLY A 1 83 ? 11.905 -4.251 14.099 1.00 56.22 83 GLY A N 1
ATOM 618 C CA . GLY A 1 83 ? 12.771 -4.025 15.267 1.00 56.22 83 GLY A CA 1
ATOM 619 C C . GLY A 1 83 ? 13.764 -2.857 15.112 1.00 56.22 83 GLY A C 1
ATOM 620 O O . GLY A 1 83 ? 14.415 -2.723 14.082 1.00 56.22 83 GLY A O 1
ATOM 621 N N . PHE A 1 84 ? 13.992 -2.050 16.167 1.00 47.38 84 PHE A N 1
ATOM 622 C CA . PHE A 1 84 ? 14.927 -0.887 16.157 1.00 47.38 84 PHE A CA 1
ATOM 623 C C . PHE A 1 84 ? 16.444 -1.180 16.211 1.00 47.38 84 PHE A C 1
ATOM 625 O O . PHE A 1 84 ? 17.227 -0.246 16.411 1.00 47.38 84 PHE A O 1
ATOM 632 N N . SER A 1 85 ? 16.910 -2.429 16.101 1.00 53.69 85 SER A N 1
ATOM 633 C CA . SER A 1 85 ? 18.358 -2.692 16.157 1.00 53.69 85 SER A CA 1
ATOM 634 C C . SER A 1 85 ? 18.832 -3.734 15.157 1.00 53.69 85 SER A C 1
ATOM 636 O O . SER A 1 85 ? 18.366 -4.866 15.193 1.00 53.69 85 SER A O 1
ATOM 638 N N . SER A 1 86 ? 19.869 -3.384 14.397 1.00 50.12 86 SER A N 1
ATOM 639 C CA . SER A 1 86 ? 20.639 -4.267 13.511 1.00 50.12 86 SER A CA 1
ATOM 640 C C . SER A 1 86 ? 21.549 -5.273 14.237 1.00 50.12 86 SER A C 1
ATOM 642 O O . SER A 1 86 ? 22.378 -5.928 13.603 1.00 50.12 86 SER A O 1
ATOM 644 N N . ASP A 1 87 ? 21.439 -5.424 15.566 1.00 55.16 87 ASP A N 1
ATOM 645 C CA . ASP A 1 87 ? 22.205 -6.432 16.308 1.00 55.16 87 ASP A CA 1
ATOM 646 C C . ASP A 1 87 ? 21.576 -7.822 16.140 1.00 55.16 87 ASP A C 1
ATOM 648 O O . ASP A 1 87 ? 21.085 -8.430 17.090 1.00 55.16 87 ASP A O 1
ATOM 652 N N . ASN A 1 88 ? 21.648 -8.353 14.918 1.00 60.62 88 ASN A N 1
ATOM 653 C CA . ASN A 1 88 ? 21.299 -9.736 14.587 1.00 60.62 88 ASN A CA 1
ATOM 654 C C . ASN A 1 88 ? 22.338 -10.741 15.132 1.00 60.62 88 ASN A C 1
ATOM 656 O O . ASN A 1 88 ? 22.434 -11.887 14.687 1.00 60.62 88 ASN A O 1
ATOM 660 N N . THR A 1 89 ? 23.155 -10.327 16.110 1.00 58.56 89 THR A N 1
ATOM 661 C CA . THR A 1 89 ? 24.129 -11.190 16.767 1.00 58.56 89 THR A CA 1
ATOM 662 C C . THR A 1 89 ? 23.567 -11.775 18.060 1.00 58.56 89 THR A C 1
ATOM 664 O O . THR A 1 89 ? 22.855 -11.142 18.840 1.00 58.56 89 THR A O 1
ATOM 667 N N . GLY A 1 90 ? 23.914 -13.035 18.319 1.00 58.97 90 GLY A N 1
ATOM 668 C CA . GLY A 1 90 ? 23.371 -13.764 19.462 1.00 58.97 90 GLY A CA 1
ATOM 669 C C . GLY A 1 90 ? 21.963 -14.297 19.199 1.00 58.97 90 GLY A C 1
ATOM 670 O O . GLY A 1 90 ? 21.583 -14.561 18.066 1.00 58.97 90 GLY A O 1
ATOM 671 N N . ASP A 1 91 ? 21.219 -14.549 20.267 1.00 70.00 91 ASP A N 1
ATOM 672 C CA . ASP A 1 91 ? 19.848 -15.071 20.212 1.00 70.00 91 ASP A CA 1
ATOM 673 C C . ASP A 1 91 ? 18.847 -13.922 20.469 1.00 70.00 91 ASP A C 1
ATOM 675 O O . ASP A 1 91 ? 17.873 -14.095 21.192 1.00 70.00 91 ASP A O 1
ATOM 679 N N . ASN A 1 92 ? 19.150 -12.718 19.968 1.00 70.44 92 ASN A N 1
ATOM 680 C CA . ASN A 1 92 ? 18.489 -11.463 20.354 1.00 70.44 92 ASN A CA 1
ATOM 681 C C . ASN A 1 92 ? 17.335 -11.042 19.432 1.00 70.44 92 ASN A C 1
ATOM 683 O O . ASN A 1 92 ? 16.455 -10.335 19.910 1.00 70.44 92 ASN A O 1
ATOM 687 N N . THR A 1 93 ? 17.317 -11.502 18.176 1.00 78.00 93 THR A N 1
ATOM 688 C CA . THR A 1 93 ? 16.281 -11.182 17.179 1.00 78.00 93 THR A CA 1
ATOM 689 C C . THR A 1 93 ? 15.570 -12.465 16.759 1.00 78.00 93 THR A C 1
ATOM 691 O O . THR A 1 93 ? 16.186 -13.366 16.181 1.00 78.00 93 THR A O 1
ATOM 694 N N . TRP A 1 94 ? 14.293 -12.594 17.115 1.00 81.25 94 TRP A N 1
ATOM 695 C CA . TRP A 1 94 ? 13.531 -13.821 16.898 1.00 81.25 94 TRP A CA 1
ATOM 696 C C . TRP A 1 94 ? 12.016 -13.589 16.932 1.00 81.25 94 TRP A C 1
ATOM 698 O O . TRP A 1 94 ? 11.531 -12.673 17.601 1.00 81.25 94 TRP A O 1
ATOM 708 N N . VAL A 1 95 ? 11.291 -14.484 16.260 1.00 83.38 95 VAL A N 1
ATOM 709 C CA . VAL A 1 95 ? 9.824 -14.564 16.235 1.00 83.38 95 VAL A CA 1
ATOM 710 C C . VAL A 1 95 ? 9.393 -16.001 16.534 1.00 83.38 95 VAL A C 1
ATOM 712 O O . VAL A 1 95 ? 10.023 -16.956 16.076 1.00 83.38 95 VAL A O 1
ATOM 715 N N . VAL A 1 96 ? 8.342 -16.177 17.333 1.00 86.00 96 VAL A N 1
ATOM 716 C CA . VAL A 1 96 ? 7.680 -17.461 17.596 1.00 86.00 96 VAL A CA 1
ATOM 717 C C . VAL A 1 96 ? 6.196 -17.329 17.279 1.00 86.00 96 VAL A C 1
ATOM 719 O O . VAL A 1 96 ? 5.487 -16.552 17.902 1.00 86.00 96 VAL A O 1
ATOM 722 N N . ILE A 1 97 ? 5.721 -18.148 16.352 1.00 87.44 97 ILE A N 1
ATOM 723 C CA . ILE A 1 97 ? 4.338 -18.197 15.879 1.00 87.44 97 ILE A CA 1
ATOM 724 C C . ILE A 1 97 ? 3.670 -19.417 16.525 1.00 87.44 97 ILE A C 1
ATOM 726 O O . ILE A 1 97 ? 4.212 -20.523 16.445 1.00 87.44 97 ILE A O 1
ATOM 730 N N . ASP A 1 98 ? 2.531 -19.239 17.200 1.00 87.69 98 ASP A N 1
ATOM 731 C CA . ASP A 1 98 ? 1.747 -20.304 17.846 1.00 87.69 98 ASP A CA 1
ATOM 732 C C . ASP A 1 98 ? 0.420 -20.518 17.106 1.00 87.69 98 ASP A C 1
ATOM 734 O O . ASP A 1 98 ? -0.462 -19.667 17.130 1.00 87.69 98 ASP A O 1
ATOM 738 N N . PHE A 1 99 ? 0.214 -21.705 16.534 1.00 83.56 99 PHE A N 1
ATOM 739 C CA . PHE A 1 99 ? -1.064 -22.107 15.923 1.00 83.56 99 PHE A CA 1
ATOM 740 C C . PHE A 1 99 ? -2.156 -22.447 16.961 1.00 83.56 99 PHE A C 1
ATOM 742 O O . PHE A 1 99 ? -3.256 -22.891 16.630 1.00 83.56 99 PHE A O 1
ATOM 749 N N . GLY A 1 100 ? -1.850 -22.361 18.259 1.00 84.56 100 GLY A N 1
ATOM 750 C CA . GLY A 1 100 ? -2.734 -22.665 19.390 1.00 84.56 100 GLY A CA 1
ATOM 751 C C . GLY A 1 100 ? -2.924 -24.166 19.630 1.00 84.56 100 GLY A C 1
ATOM 752 O O . GLY A 1 100 ? -2.928 -24.641 20.774 1.00 84.56 100 GLY A O 1
ATOM 753 N N . THR A 1 101 ? -3.013 -24.951 18.558 1.00 86.12 101 THR A N 1
ATOM 754 C CA . THR A 1 101 ? -3.007 -26.417 18.570 1.00 86.12 101 THR A CA 1
ATOM 755 C C . THR A 1 101 ? -2.086 -26.965 17.477 1.00 86.12 101 THR A C 1
ATOM 757 O O . THR A 1 101 ? -1.823 -26.267 16.508 1.00 86.12 101 THR A O 1
ATOM 760 N N . PRO A 1 102 ? -1.556 -28.198 17.606 1.00 90.31 102 PRO A N 1
ATOM 761 C CA . PRO A 1 102 ? -0.718 -28.773 16.557 1.00 90.31 102 PRO A CA 1
ATOM 762 C C . PRO A 1 102 ? -1.447 -28.853 15.206 1.00 90.31 102 PRO A C 1
ATOM 764 O O . PRO A 1 102 ? -2.472 -29.537 15.112 1.00 90.31 102 PRO A O 1
ATOM 767 N N . ALA A 1 103 ? -0.889 -28.220 14.174 1.00 86.31 103 ALA A N 1
ATOM 768 C CA . ALA A 1 103 ? -1.392 -28.261 12.807 1.00 86.31 103 ALA A CA 1
ATOM 769 C C . ALA A 1 103 ? -1.181 -29.668 12.233 1.00 86.31 103 ALA A C 1
ATOM 771 O O . ALA A 1 103 ? -0.055 -30.152 12.121 1.00 86.31 103 ALA A O 1
ATOM 772 N N . ALA A 1 104 ? -2.267 -30.387 11.936 1.00 82.19 104 ALA A N 1
ATOM 773 C CA . ALA A 1 104 ? -2.181 -31.777 11.475 1.00 82.19 104 ALA A CA 1
ATOM 774 C C . ALA A 1 104 ? -1.541 -31.902 10.082 1.00 82.19 104 ALA A C 1
ATOM 776 O O . ALA A 1 104 ? -0.955 -32.944 9.773 1.00 82.19 104 ALA A O 1
ATOM 777 N N . VAL A 1 105 ? -1.670 -30.847 9.280 1.00 82.88 105 VAL A N 1
ATOM 778 C CA . VAL A 1 105 ? -1.068 -30.645 7.964 1.00 82.88 105 VAL A CA 1
ATOM 779 C C . VAL A 1 105 ? -0.509 -29.222 7.974 1.00 82.88 105 VAL A C 1
ATOM 781 O O . VAL A 1 105 ? -1.160 -28.334 8.513 1.00 82.88 105 VAL A O 1
ATOM 784 N N . LEU A 1 106 ? 0.715 -29.053 7.487 1.00 88.94 106 LEU A N 1
ATOM 785 C CA . LEU A 1 106 ? 1.412 -27.779 7.322 1.00 88.94 106 LEU A CA 1
ATOM 786 C C . LEU A 1 106 ? 2.396 -28.002 6.178 1.00 88.94 106 LEU A C 1
ATOM 788 O O . LEU A 1 106 ? 3.178 -28.954 6.260 1.00 88.94 106 LEU A O 1
ATOM 792 N N . SER A 1 107 ? 2.305 -27.193 5.128 1.00 90.31 107 SER A N 1
ATOM 793 C CA . SER A 1 107 ? 2.997 -27.455 3.865 1.00 90.31 107 SER A CA 1
ATOM 794 C C . SER A 1 107 ? 3.827 -26.264 3.401 1.00 90.31 107 SER A C 1
ATOM 796 O O . SER A 1 107 ? 5.014 -26.458 3.146 1.00 90.31 107 SER A O 1
ATOM 798 N N . THR A 1 108 ? 3.254 -25.058 3.371 1.00 91.31 108 THR A N 1
ATOM 799 C CA . THR A 1 108 ? 3.940 -23.836 2.916 1.00 91.31 108 THR A CA 1
ATOM 800 C C . THR A 1 108 ? 3.792 -22.704 3.934 1.00 91.31 108 THR A C 1
ATOM 802 O O . THR A 1 108 ? 2.769 -22.605 4.612 1.00 91.31 108 THR A O 1
ATOM 805 N N . MET A 1 109 ? 4.826 -21.874 4.053 1.00 92.81 109 MET A N 1
ATOM 806 C CA . MET A 1 109 ? 4.810 -20.558 4.697 1.00 92.81 109 MET A CA 1
ATOM 807 C C . MET A 1 109 ? 5.088 -19.494 3.641 1.00 92.81 109 MET A C 1
ATOM 809 O O . MET A 1 109 ? 6.026 -19.673 2.873 1.00 92.81 109 MET A O 1
ATOM 813 N N . TYR A 1 110 ? 4.326 -18.411 3.638 1.00 90.50 110 TYR A N 1
ATOM 814 C CA . TYR A 1 110 ? 4.553 -17.241 2.794 1.00 90.50 110 TYR A CA 1
ATOM 815 C C . TYR A 1 110 ? 5.042 -16.096 3.672 1.00 90.50 110 TYR A C 1
ATOM 817 O O . TYR A 1 110 ? 4.492 -15.903 4.754 1.00 90.50 110 TYR A O 1
ATOM 825 N N . LEU A 1 111 ? 6.082 -15.382 3.249 1.00 88.31 111 LEU A N 1
ATOM 826 C CA . LEU A 1 111 ? 6.603 -14.203 3.943 1.00 88.31 111 LEU A CA 1
ATOM 827 C C . LEU A 1 111 ? 6.673 -13.023 2.978 1.00 88.31 111 LEU A C 1
ATOM 829 O O . LEU A 1 111 ? 7.167 -13.170 1.861 1.00 88.31 111 LEU A O 1
ATOM 833 N N . TRP A 1 112 ? 6.255 -11.852 3.450 1.00 86.06 112 TRP A N 1
ATOM 834 C CA . TRP A 1 112 ? 6.414 -10.583 2.745 1.00 86.06 112 TRP A CA 1
ATOM 835 C C . TRP A 1 112 ? 7.400 -9.709 3.501 1.00 86.06 112 TRP A C 1
ATOM 837 O O . TRP A 1 112 ? 7.361 -9.628 4.731 1.00 86.06 112 TRP A O 1
ATOM 847 N N . ASN A 1 113 ? 8.309 -9.062 2.779 1.00 81.81 113 ASN A N 1
ATOM 848 C CA . ASN A 1 113 ? 9.282 -8.176 3.400 1.00 81.81 113 ASN A CA 1
ATOM 849 C C . ASN A 1 113 ? 8.735 -6.751 3.559 1.00 81.81 113 ASN A C 1
ATOM 851 O O . ASN A 1 113 ? 7.774 -6.375 2.902 1.00 81.81 113 ASN A O 1
ATOM 855 N N . VAL A 1 114 ? 9.361 -5.957 4.432 1.00 73.31 114 VAL A N 1
ATOM 856 C CA . VAL A 1 114 ? 8.948 -4.565 4.686 1.00 73.31 114 VAL A CA 1
ATOM 857 C C . VAL A 1 114 ? 9.076 -3.728 3.413 1.00 73.31 114 VAL A C 1
ATOM 859 O O . VAL A 1 114 ? 10.152 -3.690 2.812 1.00 73.31 114 VAL A O 1
ATOM 862 N N . GLN A 1 115 ? 8.020 -2.992 3.070 1.00 67.25 115 GLN A N 1
ATOM 863 C CA . GLN A 1 115 ? 7.998 -2.066 1.941 1.00 67.25 115 GLN A CA 1
ATOM 864 C C . GLN A 1 115 ? 7.694 -0.640 2.395 1.00 67.25 115 GLN A C 1
ATOM 866 O O . GLN A 1 115 ? 6.553 -0.238 2.612 1.00 67.25 115 GLN A O 1
ATOM 871 N N . GLU A 1 116 ? 8.750 0.161 2.508 1.00 58.84 116 GLU A N 1
ATOM 872 C CA . GLU A 1 116 ? 8.646 1.601 2.714 1.00 58.84 116 GLU A CA 1
ATOM 873 C C . GLU A 1 116 ? 9.336 2.310 1.550 1.00 58.84 116 GLU A C 1
ATOM 875 O O . GLU A 1 116 ? 10.546 2.161 1.371 1.00 58.84 116 GLU A O 1
ATOM 880 N N . GLY A 1 117 ? 8.619 3.167 0.817 1.00 50.84 117 GLY A N 1
ATOM 881 C CA . GLY A 1 117 ? 9.185 3.927 -0.310 1.00 50.84 117 GLY A CA 1
ATOM 882 C C . GLY A 1 117 ? 10.384 4.829 0.042 1.00 50.84 117 GLY A C 1
ATOM 883 O O . GLY A 1 117 ? 11.016 5.396 -0.843 1.00 50.84 117 GLY A O 1
ATOM 884 N N . ASN A 1 118 ? 10.726 4.978 1.328 1.00 52.94 118 ASN A N 1
ATOM 885 C CA . ASN A 1 118 ? 11.907 5.700 1.808 1.00 52.94 118 ASN A CA 1
ATOM 886 C C . ASN A 1 118 ? 12.894 4.832 2.621 1.00 52.94 118 ASN A C 1
ATOM 888 O O . ASN A 1 118 ? 13.841 5.392 3.189 1.00 52.94 118 ASN A O 1
ATOM 892 N N . ALA A 1 119 ? 12.678 3.511 2.723 1.00 53.53 119 ALA A N 1
ATOM 893 C CA . ALA A 1 119 ? 13.490 2.621 3.556 1.00 53.53 119 ALA A CA 1
ATOM 894 C C . ALA A 1 119 ? 13.325 1.106 3.277 1.00 53.53 119 ALA A C 1
ATOM 896 O O . ALA A 1 119 ? 13.090 0.320 4.200 1.00 53.53 119 ALA A O 1
ATOM 897 N N . LEU A 1 120 ? 13.507 0.693 2.020 1.00 58.94 120 LEU A N 1
ATOM 898 C CA . LEU A 1 120 ? 13.451 -0.714 1.577 1.00 58.94 120 LEU A CA 1
ATOM 899 C C . LEU A 1 120 ? 14.522 -1.617 2.243 1.00 58.94 120 LEU A C 1
ATOM 901 O O . LEU A 1 120 ? 14.360 -2.828 2.353 1.00 58.94 120 LEU A O 1
ATOM 905 N N . ASP A 1 121 ? 15.594 -1.034 2.792 1.00 63.78 121 ASP A N 1
ATOM 906 C CA . ASP A 1 121 ? 16.731 -1.738 3.409 1.00 63.78 121 ASP A CA 1
ATOM 907 C C . ASP A 1 121 ? 16.463 -2.296 4.829 1.00 63.78 121 ASP A C 1
ATOM 909 O O . ASP A 1 121 ? 17.346 -2.890 5.462 1.00 63.78 121 ASP A O 1
ATOM 913 N N . ARG A 1 122 ? 15.253 -2.094 5.365 1.00 67.38 122 ARG A N 1
ATOM 914 C CA . ARG A 1 122 ? 14.853 -2.478 6.736 1.00 67.38 122 ARG A CA 1
ATOM 915 C C . ARG A 1 122 ? 14.369 -3.924 6.873 1.00 67.38 122 ARG A C 1
ATOM 917 O O . ARG A 1 122 ? 14.255 -4.421 7.998 1.00 67.38 122 ARG A O 1
ATOM 924 N N . GLY A 1 123 ? 14.093 -4.582 5.755 1.00 74.31 123 GLY A N 1
ATOM 925 C CA . GLY A 1 123 ? 13.603 -5.951 5.703 1.00 74.31 123 GLY A CA 1
ATOM 926 C C . GLY A 1 123 ? 14.609 -7.011 6.164 1.00 74.31 123 GLY A C 1
ATOM 927 O O . GLY A 1 123 ? 15.824 -6.801 6.111 1.00 74.31 123 GLY A O 1
ATOM 928 N N . VAL A 1 124 ? 14.129 -8.167 6.626 1.00 81.88 124 VAL A N 1
ATOM 929 C CA . VAL A 1 124 ? 14.968 -9.334 6.934 1.00 81.88 124 VAL A CA 1
ATOM 930 C C . VAL A 1 124 ? 15.565 -9.881 5.639 1.00 81.88 124 VAL A C 1
ATOM 932 O O . VAL A 1 124 ? 14.881 -9.940 4.625 1.00 81.88 124 VAL A O 1
ATOM 935 N N . LYS A 1 125 ? 16.846 -10.262 5.678 1.00 85.00 125 LYS A N 1
ATOM 936 C CA . LYS A 1 125 ? 17.549 -10.889 4.552 1.00 85.00 125 LYS A CA 1
ATOM 937 C C . LYS A 1 125 ? 17.754 -12.367 4.821 1.00 85.00 125 LYS A C 1
ATOM 939 O O . LYS A 1 125 ? 17.161 -13.195 4.156 1.00 85.00 125 LYS A O 1
ATOM 944 N N . GLU A 1 126 ? 18.526 -12.723 5.845 1.00 87.62 126 GLU A N 1
ATOM 945 C CA . GLU A 1 126 ? 18.730 -14.126 6.209 1.00 87.62 126 GLU A CA 1
ATOM 946 C C . GLU A 1 126 ? 18.027 -14.483 7.522 1.00 87.62 126 GLU A C 1
ATOM 948 O O . GLU A 1 126 ? 18.130 -13.765 8.524 1.00 87.62 126 GLU A O 1
ATOM 953 N N . PHE A 1 127 ? 17.421 -15.668 7.574 1.00 89.38 127 PHE A N 1
ATOM 954 C CA . PHE A 1 127 ? 16.803 -16.223 8.778 1.00 89.38 127 PHE A CA 1
ATOM 955 C C . PHE A 1 127 ? 16.962 -17.750 8.857 1.00 89.38 127 PHE A C 1
ATOM 957 O O . PHE A 1 127 ? 17.322 -18.408 7.888 1.00 89.38 127 PHE A O 1
ATOM 964 N N . GLU A 1 128 ? 16.779 -18.330 10.043 1.00 91.00 128 GLU A N 1
ATOM 965 C CA . GLU A 1 128 ? 16.771 -19.781 10.274 1.00 91.00 128 GLU A CA 1
ATOM 966 C C . GLU A 1 128 ? 15.399 -20.201 10.812 1.00 91.00 128 GLU A C 1
ATOM 968 O O . GLU A 1 128 ? 14.888 -19.608 11.770 1.00 91.00 128 GLU A O 1
ATOM 973 N N . VAL A 1 129 ? 14.819 -21.243 10.214 1.00 93.31 129 VAL A N 1
ATOM 974 C CA . VAL A 1 129 ? 13.476 -21.737 10.532 1.00 93.31 129 VAL A CA 1
ATOM 975 C C . VAL A 1 129 ? 13.536 -22.931 11.482 1.00 93.31 129 VAL A C 1
ATOM 977 O O . VAL A 1 129 ? 14.280 -23.895 11.285 1.00 93.31 129 VAL A O 1
ATOM 980 N N . PHE A 1 130 ? 12.685 -22.903 12.502 1.00 93.12 130 PHE A N 1
ATOM 981 C CA . PHE A 1 130 ? 12.526 -23.940 13.512 1.00 93.12 130 PHE A CA 1
ATOM 982 C C . PHE A 1 130 ? 11.063 -24.347 13.669 1.00 93.12 130 PHE A C 1
ATOM 984 O O . PHE A 1 130 ? 10.154 -23.541 13.499 1.00 93.12 130 PHE A O 1
ATOM 991 N N . HIS A 1 131 ? 10.827 -25.582 14.111 1.00 94.19 131 HIS A N 1
ATOM 992 C CA . HIS A 1 131 ? 9.492 -26.043 14.487 1.00 94.19 131 HIS A CA 1
ATOM 993 C C . HIS A 1 131 ? 9.479 -26.827 15.805 1.00 94.19 131 HIS A C 1
ATOM 995 O O . HIS A 1 131 ? 10.470 -27.455 16.207 1.00 94.19 131 HIS A O 1
ATOM 1001 N N . ALA A 1 132 ? 8.339 -26.804 16.499 1.00 92.19 132 ALA A N 1
ATOM 1002 C CA . ALA A 1 132 ? 8.119 -27.590 17.708 1.00 92.19 132 ALA A CA 1
ATOM 1003 C C . ALA A 1 132 ? 6.641 -27.952 17.916 1.00 92.19 132 ALA A C 1
ATOM 1005 O O . ALA A 1 132 ? 5.736 -27.145 17.732 1.00 92.19 132 ALA A O 1
ATOM 1006 N N . THR A 1 133 ? 6.370 -29.167 18.399 1.00 91.00 133 THR A N 1
ATOM 1007 C CA . THR A 1 133 ? 5.020 -29.548 18.868 1.00 91.00 133 THR A CA 1
ATOM 1008 C C . THR A 1 133 ? 4.760 -29.084 20.305 1.00 91.00 133 THR A C 1
ATOM 1010 O O . THR A 1 133 ? 3.618 -28.872 20.704 1.00 91.00 133 THR A O 1
ATOM 1013 N N . ASN A 1 134 ? 5.812 -28.973 21.121 1.00 85.38 134 ASN A N 1
ATOM 1014 C CA . ASN A 1 134 ? 5.726 -28.502 22.499 1.00 85.38 134 ASN A CA 1
ATOM 1015 C C . ASN A 1 134 ? 7.070 -27.921 22.940 1.00 85.38 134 ASN A C 1
ATOM 1017 O O . ASN A 1 134 ? 8.106 -28.551 22.726 1.00 85.38 134 ASN A O 1
ATOM 1021 N N . LEU A 1 135 ? 7.042 -26.777 23.616 1.00 84.69 135 LEU A N 1
ATOM 1022 C CA . LEU A 1 135 ? 8.251 -26.092 24.061 1.00 84.69 135 LEU A CA 1
ATOM 1023 C C . LEU A 1 135 ? 8.668 -26.548 25.462 1.00 84.69 135 LEU A C 1
ATOM 1025 O O . LEU A 1 135 ? 7.864 -26.639 26.391 1.00 84.69 135 LEU A O 1
ATOM 1029 N N . ALA A 1 136 ? 9.958 -26.838 25.625 1.00 79.12 136 ALA A N 1
ATOM 1030 C CA . ALA A 1 136 ? 10.581 -27.078 26.926 1.00 79.12 136 ALA A CA 1
ATOM 1031 C C . ALA A 1 136 ? 10.855 -25.767 27.682 1.00 79.12 136 ALA A C 1
ATOM 1033 O O . ALA A 1 136 ? 10.934 -25.770 28.913 1.00 79.12 136 ALA A O 1
ATOM 1034 N N . LEU A 1 137 ? 10.989 -24.667 26.939 1.00 81.31 137 LEU A N 1
ATOM 1035 C CA . LEU A 1 137 ? 11.143 -23.304 27.429 1.00 81.31 137 LEU A CA 1
ATOM 1036 C C . LEU A 1 137 ? 10.234 -22.406 26.587 1.00 81.31 137 LEU A C 1
ATOM 1038 O O . LEU A 1 137 ? 10.470 -22.263 25.390 1.00 81.31 137 LEU A O 1
ATOM 1042 N N . LEU A 1 138 ? 9.195 -21.844 27.204 1.00 78.56 138 LEU A N 1
ATOM 1043 C CA . LEU A 1 138 ? 8.316 -20.884 26.534 1.00 78.56 138 LEU A CA 1
ATOM 1044 C C . LEU A 1 138 ? 9.097 -19.604 26.190 1.00 78.56 138 LEU A C 1
ATOM 1046 O O . LEU A 1 138 ? 10.015 -19.261 26.951 1.00 78.56 138 LEU A O 1
ATOM 1050 N N . PRO A 1 139 ? 8.765 -18.929 25.075 1.00 76.12 139 PRO A N 1
ATOM 1051 C CA . PRO A 1 139 ? 9.317 -17.615 24.782 1.00 76.12 139 PRO A CA 1
ATOM 1052 C C . PRO A 1 139 ? 8.995 -16.633 25.929 1.00 76.12 139 PRO A C 1
ATOM 1054 O O . PRO A 1 139 ? 7.988 -16.801 26.628 1.00 76.12 139 PRO A O 1
ATOM 1057 N N . PRO A 1 140 ? 9.878 -15.659 26.205 1.00 70.94 140 PRO A N 1
ATOM 1058 C CA . PRO A 1 140 ? 9.547 -14.512 27.042 1.00 70.94 140 PRO A CA 1
ATOM 1059 C C . PRO A 1 140 ? 8.332 -13.778 26.471 1.00 70.94 140 PRO A C 1
ATOM 1061 O O . PRO A 1 140 ? 8.240 -13.640 25.260 1.00 70.94 140 PRO A O 1
ATOM 1064 N N . VAL A 1 141 ? 7.459 -13.282 27.347 1.00 65.62 141 VAL A N 1
ATOM 1065 C CA . VAL A 1 141 ? 6.358 -12.392 26.949 1.00 65.62 141 VAL A CA 1
ATOM 1066 C C . VAL A 1 141 ? 6.949 -11.071 26.454 1.00 65.62 141 VAL A C 1
ATOM 1068 O O . VAL A 1 141 ? 7.921 -10.585 27.051 1.00 65.62 141 VAL A O 1
ATOM 1071 N N . THR A 1 142 ? 6.363 -10.502 25.402 1.00 59.06 142 THR A N 1
ATOM 1072 C CA . THR A 1 142 ? 6.740 -9.202 24.830 1.00 59.06 142 THR A CA 1
ATOM 1073 C C . THR A 1 142 ? 6.862 -8.114 25.908 1.00 59.06 142 THR A C 1
ATOM 1075 O O . THR A 1 142 ? 6.063 -8.033 26.842 1.00 59.06 142 THR A O 1
ATOM 1078 N N . GLY A 1 143 ? 7.908 -7.289 25.816 1.00 52.69 143 GLY A N 1
ATOM 1079 C CA . GLY A 1 143 ? 8.138 -6.159 26.718 1.00 52.69 143 GLY A CA 1
ATOM 1080 C C . GLY A 1 143 ? 9.366 -5.337 26.318 1.00 52.69 143 GLY A C 1
ATOM 1081 O O . GLY A 1 143 ? 10.224 -5.806 25.577 1.00 52.69 143 GLY A O 1
ATOM 1082 N N . GLY A 1 144 ? 9.498 -4.111 26.832 1.00 50.44 144 GLY A N 1
ATOM 1083 C CA . GLY A 1 144 ? 10.499 -3.128 26.375 1.00 50.44 144 GLY A CA 1
ATOM 1084 C C . GLY A 1 144 ? 11.989 -3.419 26.662 1.00 50.44 144 GLY A C 1
ATOM 1085 O O . GLY A 1 144 ? 12.778 -2.479 26.734 1.00 50.44 144 GLY A O 1
ATOM 1086 N N . THR A 1 145 ? 12.422 -4.666 26.905 1.00 56.88 145 THR A N 1
ATOM 1087 C CA . THR A 1 145 ? 13.838 -5.020 27.178 1.00 56.88 145 THR A CA 1
ATOM 1088 C C . THR A 1 145 ? 14.304 -6.271 26.428 1.00 56.88 145 THR A C 1
ATOM 1090 O O . THR A 1 145 ? 13.723 -7.338 26.610 1.00 56.88 145 THR A O 1
ATOM 1093 N N . VAL A 1 146 ? 15.431 -6.159 25.701 1.00 61.56 146 VAL A N 1
ATOM 1094 C CA . VAL A 1 146 ? 16.095 -7.255 24.956 1.00 61.56 146 VAL A CA 1
ATOM 1095 C C . VAL A 1 146 ? 16.307 -8.506 25.785 1.00 61.56 146 VAL A C 1
ATOM 1097 O O . VAL A 1 146 ? 17.178 -8.544 26.657 1.00 61.56 146 VAL A O 1
ATOM 1100 N N . THR A 1 147 ? 15.507 -9.537 25.487 1.00 69.50 147 THR A N 1
ATOM 1101 C CA . THR A 1 147 ? 15.600 -10.852 26.118 1.00 69.50 147 THR A CA 1
ATOM 1102 C C . THR A 1 147 ? 16.022 -11.897 25.083 1.00 69.50 147 THR A C 1
ATOM 1104 O O . THR A 1 147 ? 15.215 -12.282 24.238 1.00 69.50 147 THR A O 1
ATOM 1107 N N . PRO A 1 148 ? 17.271 -12.397 25.154 1.00 74.56 148 PRO A N 1
ATOM 1108 C CA . PRO A 1 148 ? 17.735 -13.427 24.238 1.00 74.56 148 PRO A CA 1
ATOM 1109 C C . PRO A 1 148 ? 16.934 -14.731 24.393 1.00 74.56 148 PRO A C 1
ATOM 1111 O O . PRO A 1 148 ? 16.739 -15.197 25.524 1.00 74.56 148 PRO A O 1
ATOM 1114 N N . TYR A 1 149 ? 16.545 -15.368 23.287 1.00 79.44 149 TYR A N 1
ATOM 1115 C CA . TYR A 1 149 ? 15.839 -16.652 23.269 1.00 79.44 149 TYR A CA 1
ATOM 1116 C C . TYR A 1 149 ? 16.533 -17.685 22.378 1.00 79.44 149 TYR A C 1
ATOM 1118 O O . TYR A 1 149 ? 16.587 -17.578 21.158 1.00 79.44 149 TYR A O 1
ATOM 1126 N N . SER A 1 150 ? 17.057 -18.740 23.006 1.00 81.94 150 SER A N 1
ATOM 1127 C CA . SER A 1 150 ? 17.818 -19.766 22.294 1.00 81.94 150 SER A CA 1
ATOM 1128 C C . SER A 1 150 ? 16.956 -20.946 21.857 1.00 81.94 150 SER A C 1
ATOM 1130 O O . SER A 1 150 ? 16.632 -21.826 22.672 1.00 81.94 150 SER A O 1
ATOM 1132 N N . PHE A 1 151 ? 16.706 -21.046 20.550 1.00 82.81 151 PHE A N 1
ATOM 1133 C CA . PHE A 1 151 ? 16.023 -22.183 19.923 1.00 82.81 151 PHE A CA 1
ATOM 1134 C C . PHE A 1 151 ? 16.727 -23.527 20.197 1.00 82.81 151 PHE A C 1
ATOM 1136 O O . PHE A 1 151 ? 16.080 -24.553 20.405 1.00 82.81 151 PHE A O 1
ATOM 1143 N N . THR A 1 152 ? 18.053 -23.528 20.378 1.00 74.88 152 THR A N 1
ATOM 1144 C CA . THR A 1 152 ? 18.842 -24.745 20.666 1.00 74.88 152 THR A CA 1
ATOM 1145 C C . THR A 1 152 ? 18.530 -25.418 22.012 1.00 74.88 152 THR A C 1
ATOM 1147 O O . THR A 1 152 ? 18.890 -26.577 22.235 1.00 74.88 152 THR A O 1
ATOM 1150 N N . SER A 1 153 ? 17.861 -24.715 22.931 1.00 66.94 153 SER A N 1
ATOM 1151 C CA . SER A 1 153 ? 17.583 -25.191 24.295 1.00 66.94 153 SER A CA 1
ATOM 1152 C C . SER A 1 153 ? 16.095 -25.428 24.591 1.00 66.94 153 SER A C 1
ATOM 1154 O O . SER A 1 153 ? 15.763 -26.027 25.617 1.00 66.94 153 SER A O 1
ATOM 1156 N N . GLY A 1 154 ? 15.208 -25.007 23.681 1.00 65.44 154 GLY A N 1
ATOM 1157 C CA . GLY A 1 154 ? 13.757 -24.940 23.887 1.00 65.44 154 GLY A CA 1
ATOM 1158 C C . GLY A 1 154 ? 12.950 -26.156 23.423 1.00 65.44 154 GLY A C 1
ATOM 1159 O O . GLY A 1 154 ? 11.734 -26.154 23.576 1.00 65.44 154 GLY A O 1
ATOM 1160 N N . GLY A 1 155 ? 13.590 -27.212 22.909 1.00 81.25 155 GLY A N 1
ATOM 1161 C CA . GLY A 1 155 ? 12.883 -28.371 22.338 1.00 81.25 155 GLY A CA 1
ATOM 1162 C C . GLY A 1 155 ? 12.495 -28.207 20.864 1.00 81.25 155 GLY A C 1
ATOM 1163 O O . GLY A 1 155 ? 11.662 -28.966 20.374 1.00 81.25 155 GLY A O 1
ATOM 1164 N N . TRP A 1 156 ? 13.112 -27.244 20.183 1.00 91.69 156 TRP A N 1
ATOM 1165 C CA . TRP A 1 156 ? 12.957 -26.982 18.759 1.00 91.69 156 TRP A CA 1
ATOM 1166 C C . TRP A 1 156 ? 13.738 -27.971 17.895 1.00 91.69 156 TRP A C 1
ATOM 1168 O O . TRP A 1 156 ? 14.778 -28.498 18.304 1.00 91.69 156 TRP A O 1
ATOM 1178 N N . THR A 1 157 ? 13.237 -28.186 16.685 1.00 92.31 157 THR A N 1
ATOM 1179 C CA . THR A 1 157 ? 13.944 -28.862 15.595 1.00 92.31 157 THR A CA 1
ATOM 1180 C C . THR A 1 157 ? 14.184 -27.828 14.497 1.00 92.31 157 THR A C 1
ATOM 1182 O O . THR A 1 157 ? 13.241 -27.149 14.106 1.00 92.31 157 THR A O 1
ATOM 1185 N N . SER A 1 158 ? 15.439 -27.658 14.070 1.00 90.88 158 SER A N 1
ATOM 1186 C CA . SER A 1 158 ? 15.794 -26.771 12.950 1.00 90.88 158 SER A CA 1
ATOM 1187 C C . SER A 1 158 ? 15.371 -27.432 11.639 1.00 90.88 158 SER A C 1
ATOM 1189 O O . SER A 1 158 ? 15.577 -28.640 11.479 1.00 90.88 158 SER A O 1
ATOM 1191 N N . ILE A 1 159 ? 14.753 -26.646 10.761 1.00 90.00 159 ILE A N 1
ATOM 1192 C CA . ILE A 1 159 ? 14.448 -27.010 9.375 1.00 90.00 159 ILE A CA 1
ATOM 1193 C C . ILE A 1 159 ? 15.641 -26.589 8.514 1.00 90.00 159 ILE A C 1
ATOM 1195 O O . ILE A 1 159 ? 16.236 -27.437 7.854 1.00 90.00 159 ILE A O 1
ATOM 1199 N N . GLY A 1 160 ? 16.071 -25.330 8.642 1.00 88.56 160 GLY A N 1
ATOM 1200 C CA . GLY A 1 160 ? 17.296 -24.821 8.034 1.00 88.56 160 GLY A CA 1
ATOM 1201 C C . GLY A 1 160 ? 17.284 -23.312 7.807 1.00 88.56 160 GLY A C 1
ATOM 1202 O O . GLY A 1 160 ? 16.341 -22.625 8.199 1.00 88.56 160 GLY A O 1
ATOM 1203 N N . ASP A 1 161 ? 18.360 -22.814 7.200 1.00 89.25 161 ASP A N 1
ATOM 1204 C CA . ASP A 1 161 ? 18.511 -21.414 6.794 1.00 89.25 161 ASP A CA 1
ATOM 1205 C C . ASP A 1 161 ? 17.660 -21.095 5.553 1.00 89.25 161 ASP A C 1
ATOM 1207 O O . ASP A 1 161 ? 17.470 -21.955 4.693 1.00 89.25 161 ASP A O 1
ATOM 1211 N N . ALA A 1 162 ? 17.179 -19.862 5.458 1.00 89.56 162 ALA A N 1
ATOM 1212 C CA . ALA A 1 162 ? 16.451 -19.323 4.317 1.00 89.56 162 ALA A CA 1
ATOM 1213 C C . ALA A 1 162 ? 16.790 -17.835 4.128 1.00 89.56 162 ALA A C 1
ATOM 1215 O O . ALA A 1 162 ? 17.286 -17.179 5.055 1.00 89.56 162 ALA A O 1
ATOM 1216 N N . GLU A 1 163 ? 16.524 -17.326 2.928 1.00 89.62 163 GLU A N 1
ATOM 1217 C CA . GLU A 1 163 ? 16.672 -15.914 2.579 1.00 89.62 163 GLU A CA 1
ATOM 1218 C C . GLU A 1 163 ? 15.333 -15.339 2.129 1.00 89.62 163 GLU A C 1
ATOM 1220 O O . GLU A 1 163 ? 14.544 -16.064 1.524 1.00 89.62 163 GLU A O 1
ATOM 1225 N N . LEU A 1 164 ? 15.081 -14.077 2.477 1.00 86.31 164 LEU A N 1
ATOM 1226 C CA . LEU A 1 164 ? 13.931 -13.281 2.057 1.00 86.31 164 LEU A CA 1
ATOM 1227 C C . LEU A 1 164 ? 14.449 -12.101 1.225 1.00 86.31 164 LEU A C 1
ATOM 1229 O O . LEU A 1 164 ? 15.289 -11.325 1.692 1.00 86.31 164 LEU A O 1
ATOM 1233 N N . GLU A 1 165 ? 13.962 -11.977 -0.000 1.00 84.06 165 GLU A N 1
ATOM 1234 C CA . GLU A 1 165 ? 14.245 -10.879 -0.918 1.00 84.06 165 GLU A CA 1
ATOM 1235 C C . GLU A 1 165 ? 13.726 -9.556 -0.356 1.00 84.06 165 GLU A C 1
ATOM 1237 O O . GLU A 1 165 ? 12.838 -9.504 0.498 1.00 84.06 165 GLU A O 1
ATOM 1242 N N . MET A 1 166 ? 14.358 -8.464 -0.772 1.00 77.81 166 MET A N 1
ATOM 1243 C CA . MET A 1 166 ? 13.957 -7.120 -0.372 1.00 77.81 166 MET A CA 1
ATOM 1244 C C . MET A 1 166 ? 12.615 -6.788 -1.028 1.00 77.81 166 MET A C 1
ATOM 1246 O O . MET A 1 166 ?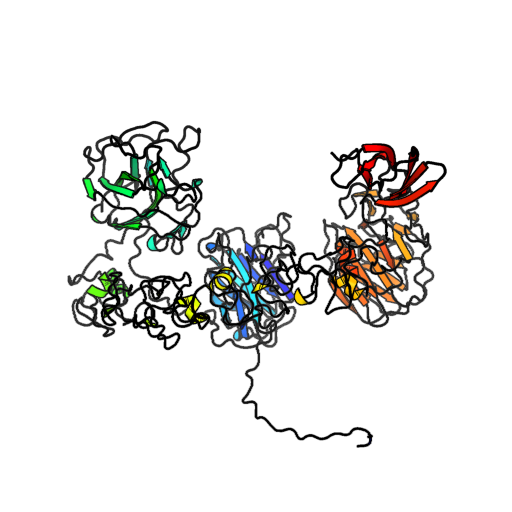 12.451 -7.040 -2.215 1.00 77.81 166 MET A O 1
ATOM 1250 N N . GLY A 1 167 ? 11.673 -6.216 -0.276 1.00 69.31 167 GLY A N 1
ATOM 1251 C CA . GLY A 1 167 ? 10.437 -5.708 -0.871 1.00 69.31 167 GLY A CA 1
ATOM 1252 C C . GLY A 1 167 ? 10.750 -4.508 -1.764 1.00 69.31 167 GLY A C 1
ATOM 1253 O O . GLY A 1 167 ? 11.591 -3.682 -1.398 1.00 69.31 167 GLY A O 1
ATOM 1254 N N . THR A 1 168 ? 10.108 -4.418 -2.926 1.00 65.44 168 THR A N 1
ATOM 1255 C CA . THR A 1 168 ? 10.440 -3.430 -3.962 1.00 65.44 168 THR A CA 1
ATOM 1256 C C . THR A 1 168 ? 9.305 -2.452 -4.244 1.00 65.44 168 THR A C 1
ATOM 1258 O O . THR A 1 168 ? 9.574 -1.255 -4.367 1.00 65.44 168 THR A O 1
ATOM 1261 N N . GLN A 1 169 ? 8.053 -2.920 -4.276 1.00 65.12 169 GLN A N 1
ATOM 1262 C CA . GLN A 1 169 ? 6.891 -2.106 -4.643 1.00 65.12 169 GLN A CA 1
ATOM 1263 C C . GLN A 1 169 ? 5.557 -2.715 -4.182 1.00 65.12 169 GLN A C 1
ATOM 1265 O O . GLN A 1 169 ? 5.471 -3.904 -3.870 1.00 65.12 169 GLN A O 1
ATOM 1270 N N . PHE A 1 170 ? 4.493 -1.904 -4.217 1.00 70.06 170 PHE A N 1
ATOM 1271 C CA . PHE A 1 170 ? 3.124 -2.418 -4.131 1.00 70.06 170 PHE A CA 1
ATOM 1272 C C . PHE A 1 170 ? 2.878 -3.445 -5.244 1.00 70.06 170 PHE A C 1
ATOM 1274 O O . PHE A 1 170 ? 3.390 -3.303 -6.356 1.00 70.06 170 PHE A O 1
ATOM 1281 N N . GLY A 1 171 ? 2.123 -4.492 -4.929 1.00 69.38 171 GLY A N 1
ATOM 1282 C CA . GLY A 1 171 ? 1.900 -5.637 -5.804 1.00 69.38 171 GLY A CA 1
ATOM 1283 C C . GLY A 1 171 ? 2.878 -6.802 -5.608 1.00 69.38 171 GLY A C 1
ATOM 1284 O O . GLY A 1 171 ? 2.643 -7.860 -6.189 1.00 69.38 171 GLY A O 1
ATOM 1285 N N . ASP A 1 172 ? 3.936 -6.681 -4.789 1.00 74.50 172 ASP A N 1
ATOM 1286 C CA . ASP A 1 172 ? 4.837 -7.825 -4.562 1.00 74.50 172 ASP A CA 1
ATOM 1287 C C . ASP A 1 172 ? 4.086 -9.000 -3.906 1.00 74.50 172 ASP A C 1
ATOM 1289 O O . ASP A 1 172 ? 3.374 -8.853 -2.904 1.00 74.50 172 ASP A O 1
ATOM 1293 N N . THR A 1 173 ? 4.299 -10.194 -4.457 1.00 83.06 173 THR A N 1
ATOM 1294 C CA . THR A 1 173 ? 3.777 -11.467 -3.941 1.00 83.06 173 THR A CA 1
ATOM 1295 C C . THR A 1 173 ? 4.634 -12.018 -2.801 1.00 83.06 173 THR A C 1
ATOM 1297 O O . THR A 1 173 ? 5.836 -11.761 -2.725 1.00 83.06 173 THR A O 1
ATOM 1300 N N . GLY A 1 174 ? 4.046 -12.859 -1.950 1.00 82.44 174 GLY A N 1
ATOM 1301 C CA . GLY A 1 174 ? 4.757 -13.466 -0.824 1.00 82.44 174 GLY A CA 1
ATOM 1302 C C . GLY A 1 174 ? 5.735 -14.543 -1.266 1.00 82.44 174 GLY A C 1
ATOM 1303 O O . GLY A 1 174 ? 5.390 -15.425 -2.052 1.00 82.44 174 GLY A O 1
ATOM 1304 N N . GLN A 1 175 ? 6.942 -14.542 -0.704 1.00 90.88 175 GLN A N 1
ATOM 1305 C CA . GLN A 1 175 ? 7.900 -15.608 -0.977 1.00 90.88 175 GLN A CA 1
ATOM 1306 C C . GLN A 1 175 ? 7.520 -16.884 -0.224 1.00 90.88 175 GLN A C 1
ATOM 1308 O O . GLN A 1 175 ? 7.340 -16.881 0.998 1.00 90.88 175 GLN A O 1
ATOM 1313 N N . ALA A 1 176 ? 7.414 -17.990 -0.961 1.00 89.88 176 ALA A N 1
ATOM 1314 C CA . ALA A 1 176 ? 6.966 -19.275 -0.444 1.00 89.88 176 ALA A CA 1
ATOM 1315 C C . ALA A 1 176 ? 8.128 -20.147 0.074 1.00 89.88 176 ALA A C 1
ATOM 1317 O O . ALA A 1 176 ? 9.167 -20.318 -0.572 1.00 89.88 176 ALA A O 1
ATOM 1318 N N . TYR A 1 177 ? 7.915 -20.789 1.225 1.00 93.19 177 TYR A N 1
ATOM 1319 C CA . TYR A 1 177 ? 8.861 -21.684 1.892 1.00 93.19 177 TYR A CA 1
ATOM 1320 C C . TYR A 1 177 ? 8.205 -23.013 2.273 1.00 93.19 177 TYR A C 1
ATOM 1322 O O . TYR A 1 177 ? 7.159 -23.059 2.921 1.00 93.19 177 TYR A O 1
ATOM 1330 N N . ASN A 1 178 ? 8.851 -24.126 1.937 1.00 92.69 178 ASN A N 1
ATOM 1331 C CA . ASN A 1 178 ? 8.349 -25.470 2.181 1.00 92.69 178 ASN A CA 1
ATOM 1332 C C . ASN A 1 178 ? 8.566 -25.887 3.643 1.00 92.69 178 ASN A C 1
ATOM 1334 O O . ASN A 1 178 ? 9.691 -26.114 4.091 1.00 92.69 178 ASN A O 1
ATOM 1338 N N . LEU A 1 179 ? 7.464 -26.067 4.369 1.00 93.38 179 LEU A N 1
ATOM 1339 C CA . LEU A 1 179 ? 7.417 -26.509 5.762 1.00 93.38 179 LEU A CA 1
ATOM 1340 C C . LEU A 1 179 ? 6.781 -27.895 5.936 1.00 93.38 179 LEU A C 1
ATOM 1342 O O . LEU A 1 179 ? 6.377 -28.251 7.043 1.00 93.38 179 LEU A O 1
ATOM 1346 N N . SER A 1 180 ? 6.730 -28.717 4.886 1.00 88.75 180 SER A N 1
ATOM 1347 C CA . SER A 1 180 ? 6.105 -30.052 4.932 1.00 88.75 180 SER A CA 1
ATOM 1348 C C . SER A 1 180 ? 6.660 -30.953 6.050 1.00 88.75 180 SER A C 1
ATOM 1350 O O . SER A 1 180 ? 5.940 -31.774 6.628 1.00 88.75 180 SER A O 1
ATOM 1352 N N . ASP A 1 181 ? 7.938 -30.789 6.402 1.00 85.69 181 ASP A N 1
ATOM 1353 C CA . ASP A 1 181 ? 8.601 -31.531 7.483 1.00 85.69 181 ASP A CA 1
ATOM 1354 C C . ASP A 1 181 ? 8.183 -31.069 8.894 1.00 85.69 181 ASP A C 1
ATOM 1356 O O . ASP A 1 181 ? 8.389 -31.788 9.880 1.00 85.69 181 ASP A O 1
ATOM 1360 N N . ALA A 1 182 ? 7.528 -29.911 9.000 1.00 89.94 182 ALA A N 1
ATOM 1361 C CA . ALA A 1 182 ? 6.961 -29.375 10.229 1.00 89.94 182 ALA A CA 1
ATOM 1362 C C . ALA A 1 182 ? 5.508 -29.819 10.483 1.00 89.94 182 ALA A C 1
ATOM 1364 O O . ALA A 1 182 ? 4.923 -29.409 11.487 1.00 89.94 182 ALA A O 1
ATOM 1365 N N . ALA A 1 183 ? 4.925 -30.698 9.659 1.00 90.12 183 ALA A N 1
ATOM 1366 C CA . ALA A 1 183 ? 3.585 -31.239 9.898 1.00 90.12 183 ALA A CA 1
ATOM 1367 C C . ALA A 1 183 ? 3.445 -31.840 11.317 1.00 90.12 183 ALA A C 1
ATOM 1369 O O . ALA A 1 183 ? 4.213 -32.707 11.750 1.00 90.12 183 ALA A O 1
ATOM 1370 N N . GLY A 1 184 ? 2.438 -31.390 12.070 1.00 88.25 184 GLY A N 1
ATOM 1371 C CA . GLY A 1 184 ? 2.250 -31.720 13.487 1.00 88.25 184 GLY A CA 1
ATOM 1372 C C . GLY A 1 184 ? 2.965 -30.777 14.464 1.00 88.25 184 GLY A C 1
ATOM 1373 O O . GLY A 1 184 ? 2.958 -31.035 15.678 1.00 88.25 184 GLY A O 1
ATOM 1374 N N . ALA A 1 185 ? 3.599 -29.708 13.981 1.00 91.44 185 ALA A N 1
ATOM 1375 C CA . ALA A 1 185 ? 4.077 -28.615 14.814 1.00 91.44 185 ALA A CA 1
ATOM 1376 C C . ALA A 1 185 ? 2.903 -27.789 15.353 1.00 91.44 185 ALA A C 1
ATOM 1378 O O . ALA A 1 185 ? 1.849 -27.681 14.735 1.00 91.44 185 ALA A O 1
ATOM 1379 N N . ARG A 1 186 ? 3.090 -27.232 16.547 1.00 91.69 186 ARG A N 1
ATOM 1380 C CA . ARG A 1 186 ? 2.235 -26.175 17.099 1.00 91.69 186 ARG A CA 1
ATOM 1381 C C . ARG A 1 186 ? 2.902 -24.809 16.947 1.00 91.69 186 ARG A C 1
ATOM 1383 O O . ARG A 1 186 ? 2.206 -23.813 16.845 1.00 91.69 186 ARG A O 1
ATOM 1390 N N . TYR A 1 187 ? 4.231 -24.797 16.966 1.00 91.81 187 TYR A N 1
ATOM 1391 C CA . TYR A 1 187 ? 5.034 -23.592 16.938 1.00 91.81 187 TYR A CA 1
ATOM 1392 C C . TYR A 1 187 ? 5.963 -23.595 15.733 1.00 91.81 187 TYR A C 1
ATOM 1394 O O . TYR A 1 187 ? 6.636 -24.609 15.497 1.00 91.81 187 TYR A O 1
ATOM 1402 N N . ILE A 1 188 ? 6.050 -22.450 15.065 1.00 93.31 188 ILE A N 1
ATOM 1403 C CA . ILE A 1 188 ? 7.119 -22.101 14.127 1.00 93.31 188 ILE A CA 1
ATOM 1404 C C . ILE A 1 188 ? 7.968 -21.008 14.768 1.00 93.31 188 ILE A C 1
ATOM 1406 O O . ILE A 1 188 ? 7.460 -20.149 15.481 1.00 93.31 188 ILE A O 1
ATOM 1410 N N . GLY A 1 189 ? 9.280 -21.104 14.610 1.00 90.69 189 GLY A N 1
ATOM 1411 C CA . GLY A 1 189 ? 10.239 -20.164 15.165 1.00 90.69 189 GLY A CA 1
ATOM 1412 C C . GLY A 1 189 ? 11.146 -19.648 14.066 1.00 90.69 189 GLY A C 1
ATOM 1413 O O . GLY A 1 189 ? 11.718 -20.453 13.339 1.00 90.69 189 GLY A O 1
ATOM 1414 N N . LEU A 1 190 ? 11.300 -18.334 13.974 1.00 90.31 190 LEU A N 1
ATOM 1415 C CA . LEU A 1 190 ? 12.216 -17.678 13.050 1.00 90.31 190 LEU A CA 1
ATOM 1416 C C . LEU A 1 190 ? 13.327 -17.021 13.865 1.00 90.31 190 LEU A C 1
ATOM 1418 O O . LEU A 1 190 ? 13.067 -16.201 14.749 1.00 90.31 190 LEU A O 1
ATOM 1422 N N . LYS A 1 191 ? 14.575 -17.395 13.592 1.00 88.00 191 LYS A N 1
ATOM 1423 C CA . LYS A 1 191 ? 15.753 -16.703 14.116 1.00 88.00 191 LYS A CA 1
ATOM 1424 C C . LYS A 1 191 ? 16.326 -15.829 13.015 1.00 88.00 191 LYS A C 1
ATOM 1426 O O . LYS A 1 191 ? 16.791 -16.360 12.014 1.00 88.00 191 LYS A O 1
ATOM 1431 N N . LEU A 1 192 ? 16.347 -14.518 13.212 1.00 85.38 192 LEU A N 1
ATOM 1432 C CA . LEU A 1 192 ? 16.797 -13.610 12.161 1.00 85.38 192 LEU A CA 1
ATOM 1433 C C . LEU A 1 192 ? 18.298 -13.370 12.281 1.00 85.38 192 LEU A C 1
ATOM 1435 O O . LEU A 1 192 ? 18.818 -13.172 13.383 1.00 85.38 192 LEU A O 1
ATOM 1439 N N . LYS A 1 193 ? 18.998 -13.446 11.151 1.00 81.94 193 LYS A N 1
ATOM 1440 C CA . LYS A 1 193 ? 20.463 -13.436 11.078 1.00 81.94 193 LYS A CA 1
ATOM 1441 C C . LYS A 1 193 ? 21.006 -12.165 10.428 1.00 81.94 193 LYS A C 1
ATOM 1443 O O . LYS A 1 193 ? 22.084 -11.719 10.822 1.00 81.94 193 LYS A O 1
ATOM 1448 N N . SER A 1 194 ? 20.283 -11.570 9.481 1.00 79.12 194 SER A N 1
ATOM 1449 C CA . SER A 1 194 ? 20.682 -10.329 8.804 1.00 79.12 194 SER A CA 1
ATOM 1450 C C . SER A 1 194 ? 19.480 -9.579 8.207 1.00 79.12 194 SER A C 1
ATOM 1452 O O . SER A 1 194 ? 18.364 -10.094 8.174 1.00 79.12 194 SER A O 1
ATOM 1454 N N . ASN A 1 195 ? 19.722 -8.349 7.756 1.00 79.81 195 ASN A N 1
ATOM 1455 C CA . ASN A 1 195 ? 18.800 -7.495 7.006 1.00 79.81 195 ASN A CA 1
ATOM 1456 C C . ASN A 1 195 ? 19.480 -6.975 5.730 1.00 79.81 195 ASN A C 1
ATOM 1458 O O . ASN A 1 195 ? 20.675 -7.205 5.529 1.00 79.81 195 ASN A O 1
ATOM 1462 N N . HIS A 1 196 ? 18.743 -6.236 4.906 1.00 76.12 196 HIS A N 1
ATOM 1463 C CA . HIS A 1 196 ? 19.220 -5.666 3.636 1.00 76.12 196 HIS A CA 1
ATOM 1464 C C . HIS A 1 196 ? 20.061 -4.381 3.787 1.00 76.12 196 HIS A C 1
ATOM 1466 O O . HIS A 1 196 ? 20.128 -3.563 2.880 1.00 76.12 196 HIS A O 1
ATOM 1472 N N . GLY A 1 197 ? 20.743 -4.196 4.926 1.00 66.69 197 GLY A N 1
ATOM 1473 C CA . GLY A 1 197 ? 21.692 -3.091 5.145 1.00 66.69 197 GLY A CA 1
ATOM 1474 C C . GLY A 1 197 ? 21.183 -1.923 6.000 1.00 66.69 197 GLY A C 1
ATOM 1475 O O . GLY A 1 197 ? 21.990 -1.090 6.424 1.00 66.69 197 GLY A O 1
ATOM 1476 N N . GLY A 1 198 ? 19.891 -1.889 6.337 1.00 64.06 198 GLY A N 1
ATOM 1477 C CA . GLY A 1 198 ? 19.287 -0.845 7.165 1.00 64.06 198 GLY A CA 1
ATOM 1478 C C . GLY A 1 198 ? 19.588 -0.948 8.666 1.00 64.06 198 GLY A C 1
ATOM 1479 O O . GLY A 1 198 ? 20.234 -1.869 9.167 1.00 64.06 198 GLY A O 1
ATOM 1480 N N . ASN A 1 199 ? 19.084 0.011 9.448 1.00 65.62 199 ASN A N 1
ATOM 1481 C CA . ASN A 1 199 ? 19.236 0.015 10.917 1.00 65.62 199 ASN A CA 1
ATOM 1482 C C . ASN A 1 199 ? 18.134 -0.766 11.660 1.00 65.62 199 ASN A C 1
ATOM 1484 O O . ASN A 1 199 ? 18.168 -0.848 12.892 1.00 65.62 199 ASN A O 1
ATOM 1488 N N . ARG A 1 200 ? 17.159 -1.308 10.924 1.00 68.06 200 ARG A N 1
ATOM 1489 C CA . ARG A 1 200 ? 16.024 -2.082 11.438 1.00 68.06 200 ARG A CA 1
ATOM 1490 C C . ARG A 1 200 ? 15.975 -3.454 10.776 1.00 68.06 200 ARG A C 1
ATOM 1492 O O . ARG A 1 200 ? 16.513 -3.617 9.688 1.00 68.06 200 ARG A O 1
ATOM 1499 N N . THR A 1 201 ? 15.390 -4.435 11.450 1.00 73.69 201 THR A N 1
ATOM 1500 C CA . THR A 1 201 ? 15.174 -5.782 10.902 1.00 73.69 201 THR A CA 1
ATOM 1501 C C . THR A 1 201 ? 13.735 -6.177 11.200 1.00 73.69 201 THR A C 1
ATOM 1503 O O . THR A 1 201 ? 13.318 -6.093 12.358 1.00 73.69 201 THR A O 1
ATOM 1506 N N . GLY A 1 202 ? 12.995 -6.548 10.160 1.00 73.75 202 GLY A N 1
ATOM 1507 C CA . GLY A 1 202 ? 11.549 -6.744 10.178 1.00 73.75 202 GLY A CA 1
ATOM 1508 C C . GLY A 1 202 ? 11.064 -7.570 8.987 1.00 73.75 202 GLY A C 1
ATOM 1509 O O . GLY A 1 202 ? 11.835 -7.804 8.066 1.00 73.75 202 GLY A O 1
ATOM 1510 N N . PHE A 1 203 ? 9.812 -7.996 8.992 1.00 76.69 203 PHE A N 1
ATOM 1511 C CA . PHE A 1 203 ? 9.084 -8.476 7.815 1.00 76.69 203 PHE A CA 1
ATOM 1512 C C . PHE A 1 203 ? 7.651 -7.952 7.938 1.00 76.69 203 PHE A C 1
ATOM 1514 O O . PHE A 1 203 ? 7.213 -7.685 9.058 1.00 76.69 203 PHE A O 1
ATOM 1521 N N . ALA A 1 204 ? 6.972 -7.755 6.812 1.00 73.69 204 ALA A N 1
ATOM 1522 C CA . ALA A 1 204 ? 5.636 -7.173 6.789 1.00 73.69 204 ALA A CA 1
ATOM 1523 C C . ALA A 1 204 ? 4.615 -8.188 7.315 1.00 73.69 204 ALA A C 1
ATOM 1525 O O . ALA A 1 204 ? 4.107 -8.047 8.422 1.00 73.69 204 ALA A O 1
ATOM 1526 N N . GLU A 1 205 ? 4.438 -9.294 6.588 1.00 79.00 205 GLU A N 1
ATOM 1527 C CA . GLU A 1 205 ? 3.354 -10.254 6.819 1.00 79.00 205 GLU A CA 1
ATOM 1528 C C . GLU A 1 205 ? 3.846 -11.716 6.730 1.00 79.00 205 GLU A C 1
ATOM 1530 O O . GLU A 1 205 ? 4.886 -12.009 6.124 1.00 79.00 205 GLU A O 1
ATOM 1535 N N . VAL A 1 206 ? 3.115 -12.659 7.348 1.00 85.44 206 VAL A N 1
ATOM 1536 C CA . VAL A 1 206 ? 3.363 -14.114 7.226 1.00 85.44 206 VAL A CA 1
ATOM 1537 C C . VAL A 1 206 ? 2.067 -14.919 7.159 1.00 85.44 206 VAL A C 1
ATOM 1539 O O . VAL A 1 206 ? 1.214 -14.816 8.027 1.00 85.44 206 VAL A O 1
ATOM 1542 N N . ALA A 1 207 ? 1.960 -15.835 6.203 1.00 86.31 207 ALA A N 1
ATOM 1543 C CA . ALA A 1 207 ? 0.813 -16.736 6.088 1.00 86.31 207 ALA A CA 1
ATOM 1544 C C . ALA A 1 207 ? 1.252 -18.201 6.009 1.00 86.31 207 ALA A C 1
ATOM 1546 O O . ALA A 1 207 ? 2.406 -18.516 5.707 1.00 86.31 207 ALA A O 1
ATOM 1547 N N . PHE A 1 208 ? 0.332 -19.129 6.280 1.00 89.56 208 PHE A N 1
ATOM 1548 C CA . PHE A 1 208 ? 0.602 -20.568 6.227 1.00 89.56 208 PHE A CA 1
ATOM 1549 C C . PHE A 1 208 ? -0.490 -21.303 5.465 1.00 89.56 208 PHE A C 1
ATOM 1551 O O . PHE A 1 208 ? -1.664 -20.990 5.609 1.00 89.56 208 PHE A O 1
ATOM 1558 N N . SER A 1 209 ? -0.109 -22.340 4.722 1.00 88.12 209 SER A N 1
ATOM 1559 C CA . SER A 1 209 ? -1.041 -23.177 3.964 1.00 88.12 209 SER A CA 1
ATOM 1560 C C . SER A 1 209 ? -0.818 -24.669 4.208 1.00 88.12 209 SER A C 1
ATOM 1562 O O . SER A 1 209 ? 0.292 -25.141 4.506 1.00 88.12 209 SER A O 1
ATOM 1564 N N . ASP A 1 210 ? -1.896 -25.441 4.069 1.00 86.25 210 ASP A N 1
ATOM 1565 C CA . ASP A 1 210 ? -1.876 -26.901 4.093 1.00 86.25 210 ASP A CA 1
ATOM 1566 C C . ASP A 1 210 ? -1.536 -27.544 2.732 1.00 86.25 210 ASP A C 1
ATOM 1568 O O . ASP A 1 210 ? -1.278 -28.757 2.671 1.00 86.25 210 ASP A O 1
ATOM 1572 N N . VAL A 1 211 ? -1.420 -26.749 1.665 1.00 82.88 211 VAL A N 1
ATOM 1573 C CA . VAL A 1 211 ? -0.996 -27.171 0.323 1.00 82.88 211 VAL A CA 1
ATOM 1574 C C . VAL A 1 211 ? 0.465 -26.800 0.073 1.00 82.88 211 VAL A C 1
ATOM 1576 O O . VAL A 1 211 ? 0.974 -25.808 0.580 1.00 82.88 211 VAL A O 1
ATOM 1579 N N . VAL A 1 212 ? 1.168 -27.662 -0.668 1.00 80.50 212 VAL A N 1
ATOM 1580 C CA . VAL A 1 212 ? 2.539 -27.389 -1.112 1.00 80.50 212 VAL A CA 1
ATOM 1581 C C . VAL A 1 212 ? 2.467 -26.499 -2.341 1.00 80.50 212 VAL A C 1
ATOM 1583 O O . VAL A 1 212 ? 1.989 -26.944 -3.387 1.00 80.50 212 VAL A O 1
ATOM 1586 N N . ASP A 1 213 ? 2.979 -25.289 -2.196 1.00 79.00 213 ASP A N 1
ATOM 1587 C CA . ASP A 1 213 ? 3.277 -24.393 -3.307 1.00 79.00 213 ASP A CA 1
ATOM 1588 C C . ASP A 1 213 ? 4.415 -25.001 -4.165 1.00 79.00 213 ASP A C 1
ATOM 1590 O O . ASP A 1 213 ? 5.419 -25.468 -3.607 1.00 79.00 213 ASP A O 1
ATOM 1594 N N . PRO A 1 214 ? 4.246 -25.106 -5.499 1.00 74.25 214 PRO A N 1
ATOM 1595 C CA . PRO A 1 214 ? 5.251 -25.688 -6.390 1.00 74.25 214 PRO A CA 1
ATOM 1596 C C . PRO A 1 214 ? 6.575 -24.913 -6.433 1.00 74.25 214 PRO A C 1
ATOM 1598 O O . PRO A 1 214 ? 7.604 -25.541 -6.702 1.00 74.25 214 PRO A O 1
ATOM 1601 N N . ASP A 1 215 ? 6.542 -23.617 -6.137 1.00 75.88 215 ASP A N 1
ATOM 1602 C CA . ASP A 1 215 ? 7.662 -22.681 -6.201 1.00 75.88 215 ASP A CA 1
ATOM 1603 C C . ASP A 1 215 ? 8.269 -22.420 -4.809 1.00 75.88 215 ASP A C 1
ATOM 1605 O O . ASP A 1 215 ? 9.276 -21.725 -4.671 1.00 75.88 215 ASP A O 1
ATOM 1609 N N . ALA A 1 216 ? 7.734 -23.068 -3.764 1.00 81.44 216 ALA A N 1
ATOM 1610 C CA . ALA A 1 216 ? 8.259 -22.965 -2.410 1.00 81.44 216 ALA A CA 1
ATOM 1611 C C . ALA A 1 216 ? 9.721 -23.422 -2.292 1.00 81.44 216 ALA A C 1
ATOM 1613 O O . ALA A 1 216 ? 10.070 -24.599 -2.478 1.00 81.44 216 ALA A O 1
ATOM 1614 N N . THR A 1 217 ? 10.568 -22.506 -1.833 1.00 86.38 217 THR A N 1
ATOM 1615 C CA . THR A 1 217 ? 11.964 -22.783 -1.487 1.00 86.38 217 THR A CA 1
ATOM 1616 C C . THR A 1 217 ? 12.036 -23.682 -0.250 1.00 86.38 217 THR A C 1
ATOM 1618 O O . THR A 1 217 ? 11.216 -23.592 0.656 1.00 86.38 217 THR A O 1
ATOM 1621 N N . THR A 1 218 ? 12.985 -24.619 -0.179 1.00 87.75 218 THR A N 1
ATOM 1622 C CA . THR A 1 218 ? 13.113 -25.505 0.996 1.00 87.75 218 THR A CA 1
ATOM 1623 C C . THR A 1 218 ? 14.163 -24.946 1.957 1.00 87.75 218 THR A C 1
ATOM 1625 O O . THR A 1 218 ? 15.343 -24.975 1.605 1.00 87.75 218 THR A O 1
ATOM 1628 N N . PRO A 1 219 ? 13.797 -24.489 3.173 1.00 86.31 219 PRO A N 1
ATOM 1629 C CA . PRO A 1 219 ? 14.777 -24.002 4.139 1.00 86.31 219 PRO A CA 1
ATOM 1630 C C . PRO A 1 219 ? 15.831 -25.073 4.448 1.00 86.31 219 PRO A C 1
ATOM 1632 O O . PRO A 1 219 ? 15.501 -26.226 4.729 1.00 86.31 219 PRO A O 1
ATOM 1635 N N . GLY A 1 220 ? 17.107 -24.697 4.406 1.00 73.44 220 GLY A N 1
ATOM 1636 C CA . GLY A 1 220 ? 18.246 -25.591 4.625 1.00 73.44 220 GLY A CA 1
ATOM 1637 C C . GLY A 1 220 ? 18.765 -26.320 3.387 1.00 73.44 220 GLY A C 1
ATOM 1638 O O . GLY A 1 220 ? 19.846 -26.912 3.466 1.00 73.44 220 GLY A O 1
ATOM 1639 N N . GLU A 1 221 ? 18.059 -26.266 2.256 1.00 59.50 221 GLU A N 1
ATOM 1640 C CA . GLU A 1 221 ? 18.695 -26.498 0.961 1.00 59.50 221 GLU A CA 1
ATOM 1641 C C . GLU A 1 221 ? 19.436 -25.212 0.568 1.00 59.50 221 GLU A C 1
ATOM 1643 O O . GLU A 1 221 ? 18.913 -24.119 0.781 1.00 59.50 221 GLU A O 1
ATOM 1648 N N . PRO A 1 222 ? 20.671 -25.298 0.046 1.00 41.66 222 PRO A N 1
ATOM 1649 C CA . PRO A 1 222 ? 21.327 -24.121 -0.492 1.00 41.66 222 PRO A CA 1
ATOM 1650 C C . PRO A 1 222 ? 20.434 -23.553 -1.596 1.00 41.66 222 PRO A C 1
ATOM 1652 O O . PRO A 1 222 ? 20.112 -24.270 -2.548 1.00 41.66 222 PRO A O 1
ATOM 1655 N N . VAL A 1 223 ? 20.057 -22.279 -1.458 1.00 40.50 223 VAL A N 1
ATOM 1656 C CA . VAL A 1 223 ? 19.598 -21.461 -2.585 1.00 40.50 223 VAL A CA 1
ATOM 1657 C C . VAL A 1 223 ? 20.581 -21.748 -3.729 1.00 40.50 223 VAL A C 1
ATOM 1659 O O . VAL A 1 223 ? 21.795 -21.810 -3.462 1.00 40.50 223 VAL A O 1
ATOM 1662 N N . PRO A 1 224 ? 20.117 -22.065 -4.959 1.00 34.28 224 PRO A N 1
ATOM 1663 C CA . PRO A 1 224 ? 21.019 -22.095 -6.103 1.00 34.28 224 PRO A CA 1
ATOM 1664 C C . PRO A 1 224 ? 21.859 -20.826 -6.007 1.00 34.28 224 PRO A C 1
ATOM 1666 O O . PRO A 1 224 ? 21.269 -19.781 -5.753 1.00 34.28 224 PRO A O 1
ATOM 1669 N N . PRO A 1 225 ? 23.198 -20.904 -6.065 1.00 30.19 225 PRO A N 1
ATOM 1670 C CA . PRO A 1 225 ? 23.979 -19.686 -5.979 1.00 30.19 225 PRO A CA 1
ATOM 1671 C C . PRO A 1 225 ? 23.404 -18.722 -7.009 1.00 30.19 225 PRO A C 1
ATOM 1673 O O . PRO A 1 225 ? 23.150 -19.151 -8.143 1.00 30.19 225 PRO A O 1
ATOM 1676 N N . ASP A 1 226 ? 23.200 -17.471 -6.600 1.00 31.00 226 ASP A N 1
ATOM 1677 C CA . ASP A 1 226 ? 23.069 -16.369 -7.541 1.00 31.00 226 ASP A CA 1
ATOM 1678 C C . ASP A 1 226 ? 24.083 -16.591 -8.674 1.00 31.00 226 ASP A C 1
ATOM 1680 O O . ASP A 1 226 ? 25.171 -17.148 -8.406 1.00 31.00 226 ASP A O 1
ATOM 1684 N N . PRO A 1 227 ? 23.758 -16.217 -9.931 1.00 31.30 227 PRO A N 1
ATOM 1685 C CA . PRO A 1 227 ? 24.777 -16.157 -10.973 1.00 31.30 227 PRO A CA 1
ATOM 1686 C C . PRO A 1 227 ? 26.031 -15.539 -10.345 1.00 31.30 227 PRO A C 1
ATOM 1688 O O . PRO A 1 227 ? 25.908 -14.577 -9.582 1.00 31.30 227 PRO A O 1
ATOM 1691 N N . PRO A 1 228 ? 27.188 -16.212 -10.477 1.00 29.28 228 PRO A N 1
ATOM 1692 C CA . PRO A 1 228 ? 28.315 -16.013 -9.583 1.00 29.28 228 PRO A CA 1
ATOM 1693 C C . PRO A 1 228 ? 28.588 -14.525 -9.421 1.00 29.28 228 PRO A C 1
ATOM 1695 O O . PRO A 1 228 ? 28.799 -13.840 -10.414 1.00 29.28 228 PRO A O 1
ATOM 1698 N N . VAL A 1 229 ? 28.588 -14.059 -8.168 1.00 30.30 229 VAL A N 1
ATOM 1699 C CA . VAL A 1 229 ? 29.084 -12.731 -7.803 1.00 30.30 229 VAL A CA 1
ATOM 1700 C C . VAL A 1 229 ? 30.380 -12.493 -8.572 1.00 30.30 229 VAL A C 1
ATOM 1702 O O . VAL A 1 229 ? 31.362 -13.219 -8.367 1.00 30.30 229 VAL A O 1
ATOM 1705 N N . GLU A 1 230 ? 30.339 -11.506 -9.467 1.00 32.50 230 GLU A N 1
ATOM 1706 C CA . GLU A 1 230 ? 31.471 -10.966 -10.213 1.00 32.50 230 GLU A CA 1
ATOM 1707 C C . GLU A 1 230 ? 32.711 -10.897 -9.290 1.00 32.50 230 GLU A C 1
ATOM 1709 O O . GLU A 1 230 ? 32.730 -10.158 -8.298 1.00 32.50 230 GLU A O 1
ATOM 1714 N N . PRO A 1 231 ? 33.784 -11.669 -9.537 1.00 34.47 231 PRO A N 1
ATOM 1715 C CA . PRO A 1 231 ? 35.040 -11.591 -8.815 1.00 34.47 231 PRO A CA 1
ATOM 1716 C C . PRO A 1 231 ? 35.808 -10.394 -9.347 1.00 34.47 231 PRO A C 1
ATOM 1718 O O . PRO A 1 231 ? 36.793 -10.497 -10.076 1.00 34.47 231 PRO A O 1
ATOM 1721 N N . GLY A 1 232 ? 35.350 -9.241 -8.902 1.00 41.47 232 GLY A N 1
ATOM 1722 C CA . GLY A 1 232 ? 35.980 -7.973 -9.173 1.00 41.47 232 GLY A CA 1
ATOM 1723 C C . GLY A 1 232 ? 35.820 -6.983 -8.042 1.00 41.47 232 GLY A C 1
ATOM 1724 O O . GLY A 1 232 ? 36.210 -5.852 -8.280 1.00 41.47 232 GLY A O 1
ATOM 1725 N N . GLU A 1 233 ? 35.291 -7.359 -6.857 1.00 41.94 233 GLU A N 1
ATOM 1726 C CA . GLU A 1 233 ? 34.961 -6.410 -5.776 1.00 41.94 233 GLU A CA 1
ATOM 1727 C C . GLU A 1 233 ? 36.068 -5.364 -5.590 1.00 41.94 233 GLU A C 1
ATOM 1729 O O . GLU A 1 233 ? 37.092 -5.559 -4.908 1.00 41.94 233 GLU A O 1
ATOM 1734 N N . GLY A 1 234 ? 35.829 -4.222 -6.224 1.00 50.22 234 GLY A N 1
ATOM 1735 C CA . GLY A 1 234 ? 36.605 -3.031 -6.079 1.00 50.22 234 GLY A CA 1
ATOM 1736 C C . GLY A 1 234 ? 36.223 -2.465 -4.732 1.00 50.22 234 GLY A C 1
ATOM 1737 O O . GLY A 1 234 ? 35.411 -1.554 -4.684 1.00 50.22 234 GLY A O 1
ATOM 1738 N N . LYS A 1 235 ? 36.773 -2.997 -3.633 1.00 63.56 235 LYS A N 1
ATOM 1739 C CA . LYS A 1 235 ? 36.387 -2.573 -2.280 1.00 63.56 235 LYS A CA 1
ATOM 1740 C C . LYS A 1 235 ? 36.366 -1.060 -2.195 1.00 63.56 235 LYS A C 1
ATOM 1742 O O . LYS A 1 235 ? 37.358 -0.416 -2.576 1.00 63.56 235 LYS A O 1
ATOM 1747 N N . VAL A 1 236 ? 35.277 -0.516 -1.656 1.00 74.69 236 VAL A N 1
ATOM 1748 C CA . VAL A 1 236 ? 35.161 0.918 -1.413 1.00 74.69 236 VAL A CA 1
ATOM 1749 C C . VAL A 1 236 ? 36.355 1.358 -0.580 1.00 74.69 236 VAL A C 1
ATOM 1751 O O . VAL A 1 236 ? 36.592 0.896 0.538 1.00 74.69 236 VAL A O 1
ATOM 1754 N N . VAL A 1 237 ? 37.154 2.253 -1.145 1.00 79.75 237 VAL A N 1
ATOM 1755 C CA . VAL A 1 237 ? 38.335 2.802 -0.499 1.00 79.75 237 VAL A CA 1
ATOM 1756 C C . VAL A 1 237 ? 37.861 3.750 0.594 1.00 79.75 237 VAL A C 1
ATOM 1758 O O . VAL A 1 237 ? 37.262 4.782 0.281 1.00 79.75 237 VAL A O 1
ATOM 1761 N N . PRO A 1 238 ? 38.181 3.489 1.875 1.00 78.38 238 PRO A N 1
ATOM 1762 C CA . PRO A 1 238 ? 37.785 4.392 2.941 1.00 78.38 238 PRO A CA 1
ATOM 1763 C C . PRO A 1 238 ? 38.409 5.777 2.741 1.00 78.38 238 PRO A C 1
ATOM 1765 O O . PRO A 1 238 ? 39.636 5.928 2.690 1.00 78.38 238 PRO A O 1
ATOM 1768 N N . ILE A 1 239 ? 37.563 6.802 2.663 1.00 81.56 239 ILE A N 1
ATOM 1769 C CA . ILE A 1 239 ? 37.991 8.197 2.570 1.00 81.56 239 ILE A CA 1
ATOM 1770 C C . ILE A 1 239 ? 38.291 8.701 3.984 1.00 81.56 239 ILE A C 1
ATOM 1772 O O . ILE A 1 239 ? 37.435 8.702 4.865 1.00 81.56 239 ILE A O 1
ATOM 1776 N N . ALA A 1 240 ? 39.538 9.107 4.231 1.00 78.25 240 ALA A N 1
ATOM 1777 C CA . ALA A 1 240 ? 39.972 9.522 5.563 1.00 78.25 240 ALA A CA 1
ATOM 1778 C C . ALA A 1 240 ? 39.576 10.969 5.876 1.00 78.25 240 ALA A C 1
ATOM 1780 O O . ALA A 1 240 ? 39.258 11.292 7.021 1.00 78.25 240 ALA A O 1
ATOM 1781 N N . GLU A 1 241 ? 39.650 11.851 4.880 1.00 76.38 241 GLU A N 1
ATOM 1782 C CA . GLU A 1 241 ? 39.277 13.256 5.013 1.00 76.38 241 GLU A CA 1
ATOM 1783 C C . GLU A 1 241 ? 38.939 13.838 3.636 1.00 76.38 241 GLU A C 1
ATOM 1785 O O . GLU A 1 241 ? 39.601 13.531 2.645 1.00 76.38 241 GLU A O 1
ATOM 1790 N N . VAL A 1 242 ? 37.944 14.721 3.572 1.00 76.75 242 VAL A N 1
ATOM 1791 C CA . VAL A 1 242 ? 37.653 15.516 2.373 1.00 76.75 242 VAL A CA 1
ATOM 1792 C C . VAL A 1 242 ? 37.968 16.980 2.670 1.00 76.75 242 VAL A C 1
ATOM 1794 O O . VAL A 1 242 ? 37.433 17.570 3.602 1.00 76.75 242 VAL A O 1
ATOM 1797 N N . PHE A 1 243 ? 38.838 17.607 1.885 1.00 75.62 243 PHE A N 1
ATOM 1798 C CA . PHE A 1 243 ? 39.148 19.032 1.960 1.00 75.62 243 PHE A CA 1
ATOM 1799 C C . PHE A 1 243 ? 38.419 19.781 0.846 1.00 75.62 243 PHE A C 1
ATOM 1801 O O . PHE A 1 243 ? 38.816 19.708 -0.312 1.00 75.62 243 PHE A O 1
ATOM 1808 N N . ALA A 1 244 ? 37.405 20.566 1.197 1.00 66.38 244 ALA A N 1
ATOM 1809 C CA . ALA A 1 244 ? 36.684 21.419 0.255 1.00 66.38 244 ALA A CA 1
ATOM 1810 C C . ALA A 1 244 ? 36.726 22.897 0.676 1.00 66.38 244 ALA A C 1
ATOM 1812 O O . ALA A 1 244 ? 37.090 23.223 1.814 1.00 66.38 244 ALA A O 1
ATOM 1813 N N . PHE A 1 245 ? 36.359 23.806 -0.237 1.00 66.12 245 PHE A N 1
ATOM 1814 C CA . PHE A 1 245 ? 36.493 25.244 -0.010 1.00 66.12 245 PHE A CA 1
ATOM 1815 C C . PHE A 1 245 ? 35.220 26.092 -0.301 1.00 66.12 245 PHE A C 1
ATOM 1817 O O . PHE A 1 245 ? 34.909 26.384 -1.449 1.00 66.12 245 PHE A O 1
ATOM 1824 N N . HIS A 1 246 ? 34.614 26.610 0.787 1.00 58.22 246 HIS A N 1
ATOM 1825 C CA . HIS A 1 246 ? 33.625 27.710 0.981 1.00 58.22 246 HIS A CA 1
ATOM 1826 C C . HIS A 1 246 ? 32.140 27.438 1.303 1.00 58.22 246 HIS A C 1
ATOM 1828 O O . HIS A 1 246 ? 31.561 26.503 0.783 1.00 58.22 246 HIS A O 1
ATOM 1834 N N . GLN A 1 247 ? 31.579 28.373 2.115 1.00 51.72 247 GLN A N 1
ATOM 1835 C CA . GLN A 1 247 ? 30.243 28.527 2.735 1.00 51.72 247 GLN A CA 1
ATOM 1836 C C . GLN A 1 247 ? 29.091 27.792 2.041 1.00 51.72 247 GLN A C 1
ATOM 1838 O O . GLN A 1 247 ? 28.829 28.069 0.879 1.00 51.72 247 GLN A O 1
ATOM 1843 N N . GLY A 1 248 ? 28.363 26.980 2.813 1.00 49.56 248 GLY A N 1
ATOM 1844 C CA . GLY A 1 248 ? 26.970 26.597 2.563 1.00 49.56 248 GLY A CA 1
ATOM 1845 C C . GLY A 1 248 ? 25.983 27.541 3.272 1.00 49.56 248 GLY A C 1
ATOM 1846 O O . GLY A 1 248 ? 26.379 28.578 3.811 1.00 49.56 248 GLY A O 1
ATOM 1847 N N . ASP A 1 249 ? 24.695 27.194 3.253 1.00 48.19 249 ASP A N 1
ATOM 1848 C CA . ASP A 1 249 ? 23.565 28.059 3.639 1.00 48.19 249 ASP A CA 1
ATOM 1849 C C . ASP A 1 249 ? 23.395 28.345 5.147 1.00 48.19 249 ASP A C 1
ATOM 1851 O O . ASP A 1 249 ? 22.527 29.139 5.527 1.00 48.19 249 ASP A O 1
ATOM 1855 N N . SER A 1 250 ? 24.234 27.781 6.022 1.00 45.72 250 SER A N 1
ATOM 1856 C CA . SER A 1 250 ? 24.154 27.989 7.471 1.00 45.72 250 SER A CA 1
ATOM 1857 C C . SER A 1 250 ? 25.289 28.881 8.009 1.00 45.72 250 SER A C 1
ATOM 1859 O O . SER A 1 250 ? 26.452 28.810 7.619 1.00 45.72 250 SER A O 1
ATOM 1861 N N . PHE A 1 251 ? 24.924 29.824 8.886 1.00 41.72 251 PHE A N 1
ATOM 1862 C CA . PHE A 1 251 ? 25.813 30.838 9.479 1.00 41.72 251 PHE A CA 1
ATOM 1863 C C . PHE A 1 251 ? 26.631 30.330 10.689 1.00 41.72 251 PHE A C 1
ATOM 1865 O O . PHE A 1 251 ? 27.168 31.139 11.454 1.00 41.72 251 PHE A O 1
ATOM 1872 N N . ASP A 1 252 ? 26.727 29.023 10.898 1.00 43.16 252 ASP A N 1
ATOM 1873 C CA . ASP A 1 252 ? 27.693 28.393 11.794 1.00 43.16 252 ASP A CA 1
ATOM 1874 C C . ASP A 1 252 ? 29.065 28.335 11.104 1.00 43.16 252 ASP A C 1
ATOM 1876 O O . ASP A 1 252 ? 29.216 28.018 9.930 1.00 43.16 252 ASP A O 1
ATOM 1880 N N . ALA A 1 253 ? 30.101 28.782 11.807 1.00 37.88 253 ALA A N 1
ATOM 1881 C CA . ALA A 1 253 ? 31.410 29.103 11.238 1.00 37.88 253 ALA A CA 1
ATOM 1882 C C . ALA A 1 253 ? 32.299 27.863 11.010 1.00 37.88 253 ALA A C 1
ATOM 1884 O O . ALA A 1 253 ? 33.529 27.960 10.964 1.00 37.88 253 ALA A O 1
ATOM 1885 N N . ASP A 1 254 ? 31.665 26.716 10.849 1.00 43.62 254 ASP A N 1
ATOM 1886 C CA . ASP A 1 254 ? 32.218 25.383 10.831 1.00 43.62 254 ASP A CA 1
ATOM 1887 C C . ASP A 1 254 ? 31.363 24.661 9.798 1.00 43.62 254 ASP A C 1
ATOM 1889 O O . ASP A 1 254 ? 30.303 24.162 10.144 1.00 43.62 254 ASP A O 1
ATOM 1893 N N . GLY A 1 255 ? 31.778 24.743 8.523 1.00 48.12 255 GLY A N 1
ATOM 1894 C CA . GLY A 1 255 ? 31.050 24.181 7.384 1.00 48.12 255 GLY A CA 1
ATOM 1895 C C . GLY A 1 255 ? 30.575 22.780 7.729 1.00 48.12 255 GLY A C 1
ATOM 1896 O O . GLY A 1 255 ? 31.398 21.871 7.845 1.00 48.12 255 GLY A O 1
ATOM 1897 N N . SER A 1 256 ? 29.279 22.681 8.009 1.00 41.03 256 SER A N 1
ATOM 1898 C CA . SER A 1 256 ? 28.619 21.513 8.561 1.00 41.03 256 SER A CA 1
ATOM 1899 C C . SER A 1 256 ? 29.028 20.288 7.754 1.00 41.03 256 SER A C 1
ATOM 1901 O O . SER A 1 256 ? 28.955 20.301 6.531 1.00 41.03 256 SER A O 1
ATOM 1903 N N . ALA A 1 257 ? 29.569 19.319 8.497 1.00 45.25 257 ALA A N 1
ATOM 1904 C CA . ALA A 1 257 ? 30.050 17.993 8.122 1.00 45.25 257 ALA A CA 1
ATOM 1905 C C . ALA A 1 257 ? 29.945 17.635 6.631 1.00 45.25 257 ALA A C 1
ATOM 1907 O O . ALA A 1 257 ? 28.853 17.515 6.088 1.00 45.25 257 ALA A O 1
ATOM 1908 N N . LEU A 1 258 ? 31.102 17.407 6.001 1.00 52.59 258 LEU A N 1
ATOM 1909 C CA . LEU A 1 258 ? 31.177 16.849 4.654 1.00 52.59 258 LEU A CA 1
ATOM 1910 C C . LEU A 1 258 ? 30.500 15.484 4.656 1.00 52.59 258 LEU A C 1
ATOM 1912 O O . LEU A 1 258 ? 31.049 14.540 5.219 1.00 52.59 258 LEU A O 1
ATOM 1916 N N . LYS A 1 259 ? 29.325 15.434 4.041 1.00 59.91 259 LYS A N 1
ATOM 1917 C CA . LYS A 1 259 ? 28.566 14.211 3.821 1.00 59.91 259 LYS A CA 1
ATOM 1918 C C . LYS A 1 259 ? 28.865 13.543 2.490 1.00 59.91 259 LYS A C 1
ATOM 1920 O O . LYS A 1 259 ? 28.617 12.366 2.375 1.00 59.91 259 LYS A O 1
ATOM 1925 N N . ILE A 1 260 ? 29.536 14.250 1.577 1.00 63.38 260 ILE A N 1
ATOM 1926 C CA . ILE A 1 260 ? 29.805 13.816 0.195 1.00 63.38 260 ILE A CA 1
ATOM 1927 C C . ILE A 1 260 ? 30.636 12.537 0.025 1.00 63.38 260 ILE A C 1
ATOM 1929 O O . ILE A 1 260 ? 31.102 12.272 -1.069 1.00 63.38 260 ILE A O 1
ATOM 1933 N N . ALA A 1 261 ? 30.956 11.823 1.093 1.00 68.50 261 ALA A N 1
ATOM 1934 C CA . ALA A 1 261 ? 31.694 10.564 1.070 1.00 68.50 261 ALA A CA 1
ATOM 1935 C C . ALA A 1 261 ? 31.236 9.620 2.199 1.00 68.50 261 ALA A C 1
ATOM 1937 O O . ALA A 1 261 ? 31.937 8.657 2.525 1.00 68.50 261 ALA A O 1
ATOM 1938 N N . ASP A 1 262 ? 30.142 9.956 2.890 1.00 67.69 262 ASP A N 1
ATOM 1939 C CA . ASP A 1 262 ? 29.608 9.177 4.005 1.00 67.69 262 ASP A CA 1
ATOM 1940 C C . ASP A 1 262 ? 28.393 8.330 3.606 1.00 67.69 262 ASP A C 1
ATOM 1942 O O . ASP A 1 262 ? 27.933 7.507 4.401 1.00 67.69 262 ASP A O 1
ATOM 1946 N N . GLY A 1 263 ? 27.930 8.467 2.360 1.00 65.94 263 GLY A N 1
ATOM 1947 C CA . GLY A 1 263 ? 26.794 7.750 1.805 1.00 65.94 263 GLY A CA 1
ATOM 1948 C C . GLY A 1 263 ? 25.438 8.182 2.347 1.00 65.94 263 GLY A C 1
ATOM 1949 O O . GLY A 1 263 ? 24.465 7.459 2.136 1.00 65.94 263 GLY A O 1
ATOM 1950 N N . SER A 1 264 ? 25.341 9.293 3.082 1.00 65.81 264 SER A N 1
ATOM 1951 C CA . SER A 1 264 ? 24.057 9.758 3.600 1.00 65.81 264 SER A CA 1
ATOM 1952 C C . SER A 1 264 ? 23.171 10.276 2.466 1.00 65.81 264 SER A C 1
ATOM 1954 O O . SER A 1 264 ? 23.518 11.216 1.762 1.00 65.81 264 SER A O 1
ATOM 1956 N N . GLY A 1 265 ? 22.001 9.654 2.297 1.00 68.00 265 GLY A N 1
ATOM 1957 C CA . GLY A 1 265 ? 21.100 9.938 1.174 1.00 68.00 265 GLY A CA 1
ATOM 1958 C C . GLY A 1 265 ? 21.339 9.082 -0.073 1.00 68.00 265 GLY A C 1
ATOM 1959 O O . GLY A 1 265 ? 20.789 9.420 -1.117 1.00 68.00 265 GLY A O 1
ATOM 1960 N N . MET A 1 266 ? 22.120 7.999 0.045 1.00 76.69 266 MET A N 1
ATOM 1961 C CA . MET A 1 266 ? 22.252 6.942 -0.964 1.00 76.69 266 MET A CA 1
ATOM 1962 C C . MET A 1 266 ? 21.466 5.692 -0.545 1.00 76.69 266 MET A C 1
ATOM 1964 O O . MET A 1 266 ? 21.511 5.309 0.626 1.00 76.69 266 MET A O 1
ATOM 1968 N N . ALA A 1 267 ? 20.789 5.032 -1.482 1.00 78.75 267 ALA A N 1
ATOM 1969 C CA . ALA A 1 267 ? 20.446 3.617 -1.383 1.00 78.75 267 ALA A CA 1
ATOM 1970 C C . ALA A 1 267 ? 21.673 2.819 -1.831 1.00 78.75 267 ALA A C 1
ATOM 1972 O O . ALA A 1 267 ? 22.301 3.178 -2.822 1.00 78.75 267 ALA A O 1
ATOM 1973 N N . LYS A 1 268 ? 22.060 1.792 -1.071 1.00 71.31 268 LYS A N 1
ATOM 1974 C CA . LYS A 1 268 ? 23.273 1.001 -1.319 1.00 71.31 268 LYS A CA 1
ATOM 1975 C C . LYS A 1 268 ? 22.916 -0.474 -1.312 1.00 71.31 268 LYS A C 1
ATOM 1977 O O . LYS A 1 268 ? 23.029 -1.112 -0.268 1.00 71.31 268 LYS A O 1
ATOM 1982 N N . ILE A 1 269 ? 22.452 -0.975 -2.453 1.00 61.41 269 ILE A N 1
ATOM 1983 C CA . ILE A 1 269 ? 22.061 -2.384 -2.602 1.00 61.41 269 ILE A CA 1
ATOM 1984 C C . ILE A 1 269 ? 23.247 -3.288 -2.224 1.00 61.41 269 ILE A C 1
ATOM 1986 O O . ILE A 1 269 ? 23.087 -4.221 -1.439 1.00 61.41 269 ILE A O 1
ATOM 1990 N N . ASP A 1 270 ? 24.456 -2.923 -2.657 1.00 62.00 270 ASP A N 1
ATOM 1991 C CA . ASP A 1 270 ? 25.712 -3.458 -2.141 1.00 62.00 270 ASP A CA 1
ATOM 1992 C C . ASP A 1 270 ? 26.597 -2.330 -1.567 1.00 62.00 270 ASP A C 1
ATOM 1994 O O . ASP A 1 270 ? 27.169 -1.538 -2.316 1.00 62.00 270 ASP A O 1
ATOM 1998 N N . PRO A 1 271 ? 26.786 -2.239 -0.236 1.00 62.84 271 PRO A N 1
ATOM 1999 C CA . PRO A 1 271 ? 27.647 -1.239 0.403 1.00 62.84 271 PRO A CA 1
ATOM 2000 C C . PRO A 1 271 ? 29.136 -1.298 0.036 1.00 62.84 271 PRO A C 1
ATOM 2002 O O . PRO A 1 271 ? 29.873 -0.379 0.403 1.00 62.84 271 PRO A O 1
ATOM 2005 N N . GLU A 1 272 ? 29.600 -2.357 -0.620 1.00 66.56 272 GLU A N 1
ATOM 2006 C CA . GLU A 1 272 ? 30.972 -2.501 -1.108 1.00 66.56 272 GLU A CA 1
ATOM 2007 C C . GLU A 1 272 ? 31.081 -2.307 -2.631 1.00 66.56 272 GLU A C 1
ATOM 2009 O O . GLU A 1 272 ? 32.206 -2.181 -3.122 1.00 66.56 272 GLU A O 1
ATOM 2014 N N . ASP A 1 273 ? 29.955 -2.166 -3.342 1.00 70.75 273 ASP A N 1
ATOM 2015 C CA . ASP A 1 273 ? 29.904 -1.840 -4.769 1.00 70.75 273 ASP A CA 1
ATOM 2016 C C . ASP A 1 273 ? 29.091 -0.560 -5.055 1.00 70.75 273 ASP A C 1
ATOM 2018 O O . ASP A 1 273 ? 27.857 -0.579 -5.112 1.00 70.75 273 ASP A O 1
ATOM 2022 N N . PRO A 1 274 ? 29.777 0.573 -5.293 1.00 76.31 274 PRO A N 1
ATOM 2023 C CA . PRO A 1 274 ? 29.135 1.833 -5.638 1.00 76.31 274 PRO A CA 1
ATOM 2024 C C . PRO A 1 274 ? 28.350 1.855 -6.952 1.00 76.31 274 PRO A C 1
ATOM 2026 O O . PRO A 1 274 ? 27.590 2.805 -7.142 1.00 76.31 274 PRO A O 1
ATOM 2029 N N . SER A 1 275 ? 28.516 0.871 -7.844 1.00 73.44 275 SER A N 1
ATOM 2030 C CA . SER A 1 275 ? 27.702 0.760 -9.065 1.00 73.44 275 SER A CA 1
ATOM 2031 C C . SER A 1 275 ? 26.221 0.563 -8.742 1.00 73.44 275 SER A C 1
ATOM 2033 O O . SER A 1 275 ? 25.344 1.076 -9.432 1.00 73.44 275 SER A O 1
ATOM 2035 N N . THR A 1 276 ? 25.959 -0.077 -7.605 1.00 72.88 276 THR A N 1
ATOM 2036 C CA . THR A 1 276 ? 24.621 -0.373 -7.102 1.00 72.88 276 THR A CA 1
ATOM 2037 C C . THR A 1 276 ? 24.022 0.767 -6.272 1.00 72.88 276 THR A C 1
ATOM 2039 O O . THR A 1 276 ? 22.938 0.627 -5.699 1.00 72.88 276 THR A O 1
ATOM 2042 N N . TRP A 1 277 ? 24.742 1.890 -6.127 1.00 78.75 277 TRP A N 1
ATOM 2043 C CA . TRP A 1 277 ? 24.302 2.998 -5.286 1.00 78.75 277 TRP A CA 1
ATOM 2044 C C . TRP A 1 277 ? 23.495 4.012 -6.092 1.00 78.75 277 TRP A C 1
ATOM 2046 O O . TRP A 1 277 ? 23.953 4.548 -7.102 1.00 78.75 277 TRP A O 1
ATOM 2056 N N . THR A 1 278 ? 22.322 4.367 -5.587 1.00 82.31 278 THR A N 1
ATOM 2057 C CA . THR A 1 278 ? 21.442 5.371 -6.197 1.00 82.31 278 THR A CA 1
ATOM 2058 C C . THR A 1 278 ? 21.060 6.433 -5.179 1.00 82.31 278 THR A C 1
ATOM 2060 O O . THR A 1 278 ? 21.137 6.214 -3.968 1.00 82.31 278 THR A O 1
ATOM 2063 N N . ILE A 1 279 ? 20.681 7.628 -5.633 1.00 76.00 279 ILE A N 1
ATOM 2064 C CA . ILE A 1 279 ? 20.210 8.665 -4.706 1.00 76.00 279 ILE A CA 1
ATOM 2065 C C . ILE A 1 279 ? 18.888 8.214 -4.081 1.00 76.00 279 ILE A C 1
ATOM 2067 O O . ILE A 1 279 ? 17.938 7.917 -4.792 1.00 76.00 279 ILE A O 1
ATOM 2071 N N . SER A 1 280 ? 18.803 8.203 -2.751 1.00 72.69 280 SER A N 1
ATOM 2072 C CA . SER A 1 280 ? 17.587 7.840 -2.005 1.00 72.69 280 SER A CA 1
ATOM 2073 C C . SER A 1 280 ? 16.874 9.036 -1.376 1.00 72.69 280 SER A C 1
ATOM 2075 O O . SER A 1 280 ? 15.825 8.892 -0.750 1.00 72.69 280 SER A O 1
ATOM 2077 N N . SER A 1 281 ? 17.440 10.242 -1.495 1.00 68.88 281 SER A N 1
ATOM 2078 C CA . SER A 1 281 ? 16.789 11.464 -1.023 1.00 68.88 281 SER A CA 1
ATOM 2079 C C . SER A 1 281 ? 17.274 12.701 -1.775 1.00 68.88 281 SER A C 1
ATOM 2081 O O . SER A 1 281 ? 18.473 12.933 -1.885 1.00 68.88 281 SER A O 1
ATOM 2083 N N . THR A 1 282 ? 16.349 13.575 -2.171 1.00 65.69 282 THR A N 1
ATOM 2084 C CA . THR A 1 282 ? 16.652 14.879 -2.798 1.00 65.69 282 THR A CA 1
ATOM 2085 C C . THR A 1 282 ? 16.848 15.997 -1.756 1.00 65.69 282 THR A C 1
ATOM 2087 O O . THR A 1 282 ? 16.497 17.164 -1.970 1.00 65.69 282 THR A O 1
ATOM 2090 N N . ALA A 1 283 ? 17.271 15.635 -0.540 1.00 60.41 283 ALA A N 1
ATOM 2091 C CA . ALA A 1 283 ? 17.334 16.549 0.592 1.00 60.41 283 ALA A CA 1
ATOM 2092 C C . ALA A 1 283 ? 18.654 17.337 0.604 1.00 60.41 283 ALA A C 1
ATOM 2094 O O . ALA A 1 283 ? 19.728 16.774 0.794 1.00 60.41 283 ALA A O 1
ATOM 2095 N N . TRP A 1 284 ? 18.544 18.670 0.569 1.00 58.78 284 TRP A N 1
ATOM 2096 C CA . TRP A 1 284 ? 19.656 19.643 0.571 1.00 58.78 284 TRP A CA 1
ATOM 2097 C C . TRP A 1 284 ? 20.751 19.426 1.632 1.00 58.78 284 TRP A C 1
ATOM 2099 O O . TRP A 1 284 ? 21.859 19.944 1.513 1.00 58.78 284 TRP A O 1
ATOM 2109 N N . ALA A 1 285 ? 20.435 18.718 2.719 1.00 58.28 285 ALA A N 1
ATOM 2110 C CA . ALA A 1 285 ? 21.338 18.498 3.839 1.00 58.28 285 ALA A CA 1
ATOM 2111 C C . ALA A 1 285 ? 22.430 17.459 3.554 1.00 58.28 285 ALA A C 1
ATOM 2113 O O . ALA A 1 285 ? 23.294 17.300 4.417 1.00 58.28 285 ALA A O 1
ATOM 2114 N N . ASN A 1 286 ? 22.361 16.741 2.430 1.00 60.75 286 ASN A N 1
ATOM 2115 C CA . ASN A 1 286 ? 23.339 15.729 2.022 1.00 60.75 286 ASN A CA 1
ATOM 2116 C C . ASN A 1 286 ? 24.273 16.226 0.902 1.00 60.75 286 ASN A C 1
ATOM 2118 O O . ASN A 1 286 ? 25.347 15.670 0.714 1.00 60.75 286 ASN A O 1
ATOM 2122 N N . ASP A 1 287 ? 23.942 17.352 0.262 1.00 66.56 287 ASP A N 1
ATOM 2123 C CA . ASP A 1 287 ? 24.709 17.900 -0.855 1.00 66.56 287 ASP A CA 1
ATOM 2124 C C . ASP A 1 287 ? 25.819 18.870 -0.427 1.00 66.56 287 ASP A C 1
ATOM 2126 O O . ASP A 1 287 ? 25.674 19.700 0.478 1.00 66.56 287 ASP A O 1
ATOM 2130 N N . TRP A 1 288 ? 26.918 18.880 -1.180 1.00 74.31 288 TRP A N 1
ATOM 2131 C CA . TRP A 1 288 ? 27.911 19.951 -1.141 1.00 74.31 288 TRP A CA 1
ATOM 2132 C C . TRP A 1 288 ? 27.628 21.008 -2.206 1.00 74.31 288 TRP A C 1
ATOM 2134 O O . TRP A 1 288 ? 27.540 20.711 -3.394 1.00 74.31 288 TRP A O 1
ATOM 2144 N N . GLN A 1 289 ? 27.552 22.283 -1.805 1.00 66.94 289 GLN A N 1
ATOM 2145 C CA . GLN A 1 289 ? 27.288 23.398 -2.723 1.00 66.94 289 GLN A CA 1
ATOM 2146 C C . GLN A 1 289 ? 28.146 24.631 -2.417 1.00 66.94 289 GLN A C 1
ATOM 2148 O O . GLN A 1 289 ? 28.154 25.141 -1.298 1.00 66.94 289 GLN A O 1
ATOM 2153 N N . GLY A 1 290 ? 28.809 25.178 -3.441 1.00 65.12 290 GLY A N 1
ATOM 2154 C CA . GLY A 1 290 ? 29.539 26.449 -3.385 1.00 65.12 290 GLY A CA 1
ATOM 2155 C C . GLY A 1 290 ? 28.814 27.604 -4.096 1.00 65.12 290 GLY A C 1
ATOM 2156 O O . GLY A 1 290 ? 28.196 27.424 -5.138 1.00 65.12 290 GLY A O 1
ATOM 2157 N N . PHE A 1 291 ? 28.931 28.838 -3.589 1.00 58.75 291 PHE A N 1
ATOM 2158 C CA . PHE A 1 291 ? 28.214 30.038 -4.083 1.00 58.75 291 PHE A CA 1
ATOM 2159 C C . PHE A 1 291 ? 28.712 30.677 -5.408 1.00 58.75 291 PHE A C 1
ATOM 2161 O O . PHE A 1 291 ? 28.360 31.826 -5.687 1.00 58.75 291 PHE A O 1
ATOM 2168 N N . SER A 1 292 ? 29.566 30.024 -6.204 1.00 62.00 292 SER A N 1
ATOM 2169 C CA . SER A 1 292 ? 30.182 30.658 -7.387 1.00 62.00 292 SER A CA 1
ATOM 2170 C C . SER A 1 292 ? 30.064 29.807 -8.649 1.00 62.00 292 SER A C 1
ATOM 2172 O O . SER A 1 292 ? 30.800 28.844 -8.803 1.00 62.00 292 SER A O 1
ATOM 2174 N N . ALA A 1 293 ? 29.209 30.238 -9.579 1.00 54.66 293 ALA A N 1
ATOM 2175 C CA . ALA A 1 293 ? 28.899 29.547 -10.836 1.00 54.66 293 ALA A CA 1
ATOM 2176 C C . ALA A 1 293 ? 30.017 29.481 -11.898 1.00 54.66 293 ALA A C 1
ATOM 2178 O O . ALA A 1 293 ? 29.903 28.708 -12.840 1.00 54.66 293 ALA A O 1
ATOM 2179 N N . ASP A 1 294 ? 31.058 30.322 -11.832 1.00 58.81 294 ASP A N 1
ATOM 2180 C CA . ASP A 1 294 ? 31.972 30.518 -12.975 1.00 58.81 294 ASP A CA 1
ATOM 2181 C C . ASP A 1 294 ? 33.390 29.950 -12.801 1.00 58.81 294 ASP A C 1
ATOM 2183 O O . ASP A 1 294 ? 34.219 30.136 -13.696 1.00 58.81 294 ASP A O 1
ATOM 2187 N N . ASN A 1 295 ? 33.690 29.316 -11.654 1.00 60.72 295 ASN A N 1
ATOM 2188 C CA . ASN A 1 295 ? 35.036 28.862 -11.262 1.00 60.72 295 ASN A CA 1
ATOM 2189 C C . ASN A 1 295 ? 36.154 29.885 -11.581 1.00 60.72 295 ASN A C 1
ATOM 2191 O O . ASN A 1 295 ? 37.311 29.542 -11.851 1.00 60.72 295 ASN A O 1
ATOM 2195 N N . SER A 1 296 ? 35.840 31.185 -11.596 1.00 62.06 296 SER A N 1
ATOM 2196 C CA . SER A 1 296 ? 36.829 32.182 -11.975 1.00 62.06 296 SER A CA 1
ATOM 2197 C C . SER A 1 296 ? 37.917 32.231 -10.898 1.00 62.06 296 SER A C 1
ATOM 2199 O O . SER A 1 296 ? 37.651 32.541 -9.741 1.00 62.06 296 SER A O 1
ATOM 2201 N N . ALA A 1 297 ? 39.161 31.927 -11.289 1.00 62.38 297 ALA A N 1
ATOM 2202 C CA . ALA A 1 297 ? 40.356 31.922 -10.435 1.00 62.38 297 ALA A CA 1
ATOM 2203 C C . ALA A 1 297 ? 40.491 30.771 -9.410 1.00 62.38 297 ALA A C 1
ATOM 2205 O O . ALA A 1 297 ? 40.983 31.018 -8.311 1.00 62.38 297 ALA A O 1
ATOM 2206 N N . ASP A 1 298 ? 40.153 29.532 -9.789 1.00 73.06 298 ASP A N 1
ATOM 2207 C CA . ASP A 1 298 ? 40.411 28.303 -9.007 1.00 73.06 298 ASP A CA 1
ATOM 2208 C C . ASP A 1 298 ? 39.697 28.281 -7.641 1.00 73.06 298 ASP A C 1
ATOM 2210 O O . ASP A 1 298 ? 40.268 27.898 -6.618 1.00 73.06 298 ASP A O 1
ATOM 2214 N N . ASN A 1 299 ? 38.451 28.759 -7.613 1.00 74.06 299 ASN A N 1
ATOM 2215 C CA . ASN A 1 299 ? 37.681 28.978 -6.385 1.00 74.06 299 ASN A CA 1
ATOM 2216 C C . ASN A 1 299 ? 36.769 27.806 -5.992 1.00 74.06 299 ASN A C 1
ATOM 2218 O O . ASN A 1 299 ? 36.343 27.767 -4.841 1.00 74.06 299 ASN A O 1
ATOM 2222 N N . THR A 1 300 ? 36.475 26.880 -6.909 1.00 79.62 300 THR A N 1
ATOM 2223 C CA . THR A 1 300 ? 35.593 25.723 -6.676 1.00 79.62 300 THR A CA 1
ATOM 2224 C C . THR A 1 300 ? 36.369 24.425 -6.864 1.00 79.62 300 THR A C 1
ATOM 2226 O O . THR A 1 300 ? 36.715 24.032 -7.979 1.00 79.62 300 THR A O 1
ATOM 2229 N N . TRP A 1 301 ? 36.689 23.778 -5.748 1.00 82.81 301 TRP A N 1
ATOM 2230 C CA . TRP A 1 301 ? 37.502 22.569 -5.720 1.00 82.81 301 TRP A CA 1
ATOM 2231 C C . TRP A 1 301 ? 37.197 21.719 -4.485 1.00 82.81 301 TRP A C 1
ATOM 2233 O O . TRP A 1 301 ? 36.815 22.244 -3.434 1.00 82.81 301 TRP A O 1
ATOM 2243 N N . THR A 1 302 ? 37.436 20.415 -4.611 1.00 84.06 302 THR A N 1
ATOM 2244 C CA . THR A 1 302 ? 37.463 19.465 -3.493 1.00 84.06 302 THR A CA 1
ATOM 2245 C C . THR A 1 302 ? 38.675 18.540 -3.617 1.00 84.06 302 THR A C 1
ATOM 2247 O O . THR A 1 302 ? 39.189 18.314 -4.712 1.00 84.06 302 THR A O 1
ATOM 2250 N N . ILE A 1 303 ? 39.196 18.061 -2.493 1.00 87.38 303 ILE A N 1
ATOM 2251 C CA . ILE A 1 303 ? 40.310 17.117 -2.409 1.00 87.38 303 ILE A CA 1
ATOM 2252 C C . ILE A 1 303 ? 39.898 15.977 -1.491 1.00 87.38 303 ILE A C 1
ATOM 2254 O O . ILE A 1 303 ? 39.561 16.204 -0.337 1.00 87.38 303 ILE A O 1
ATOM 2258 N N . ILE A 1 304 ? 40.020 14.756 -1.976 1.00 88.94 304 ILE A N 1
ATOM 2259 C CA . ILE A 1 304 ? 39.788 13.521 -1.240 1.00 88.94 304 ILE A CA 1
ATOM 2260 C C . ILE A 1 304 ? 41.151 13.026 -0.743 1.00 88.94 304 ILE A C 1
ATOM 2262 O O . ILE A 1 304 ? 42.085 12.901 -1.537 1.00 88.94 304 ILE A O 1
ATOM 2266 N N . ASP A 1 305 ? 41.301 12.793 0.561 1.00 88.38 305 ASP A N 1
ATOM 2267 C CA . ASP A 1 305 ? 42.495 12.220 1.196 1.00 88.38 305 ASP A CA 1
ATOM 2268 C C . ASP A 1 305 ? 42.187 10.812 1.711 1.00 88.38 305 ASP A C 1
ATOM 2270 O O . ASP A 1 305 ? 41.353 10.625 2.595 1.00 88.38 305 ASP A O 1
ATOM 2274 N N . PHE A 1 306 ? 42.924 9.820 1.216 1.00 84.44 306 PHE A N 1
ATOM 2275 C CA . PHE A 1 306 ? 42.835 8.428 1.671 1.00 84.44 306 PHE A CA 1
ATOM 2276 C C . PHE A 1 306 ? 43.625 8.169 2.970 1.00 84.44 306 PHE A C 1
ATOM 2278 O O . PHE A 1 306 ? 43.711 7.051 3.470 1.00 84.44 306 PHE A O 1
ATOM 2285 N N . GLY A 1 307 ? 44.298 9.185 3.518 1.00 80.44 307 GLY A N 1
ATOM 2286 C CA . GLY A 1 307 ? 45.122 9.116 4.730 1.00 80.44 307 GLY A CA 1
ATOM 2287 C C . GLY A 1 307 ? 46.512 8.503 4.508 1.00 80.44 307 GLY A C 1
ATOM 2288 O O . GLY A 1 307 ? 47.479 8.876 5.188 1.00 80.44 307 GLY A O 1
ATOM 2289 N N . ALA A 1 308 ? 46.655 7.625 3.515 1.00 83.12 308 ALA A N 1
ATOM 2290 C CA . ALA A 1 308 ? 47.904 7.013 3.073 1.00 83.12 308 ALA A CA 1
ATOM 2291 C C . ALA A 1 308 ? 47.910 6.805 1.543 1.00 83.12 308 ALA A C 1
ATOM 2293 O O . ALA A 1 308 ? 46.865 6.904 0.915 1.00 83.12 308 ALA A O 1
ATOM 2294 N N . PRO A 1 309 ? 49.075 6.555 0.916 1.00 85.31 309 PRO A N 1
ATOM 2295 C CA . PRO A 1 309 ? 49.117 6.127 -0.480 1.00 85.31 309 PRO A CA 1
ATOM 2296 C C . PRO A 1 309 ? 48.362 4.804 -0.672 1.00 85.31 309 PRO A C 1
ATOM 2298 O O . PRO A 1 309 ? 48.729 3.807 -0.044 1.00 85.31 309 PRO A O 1
ATOM 2301 N N . THR A 1 310 ? 47.364 4.805 -1.549 1.00 79.94 310 THR A N 1
ATOM 2302 C CA . THR A 1 310 ? 46.474 3.673 -1.833 1.00 79.94 310 THR A CA 1
ATOM 2303 C C . THR A 1 310 ? 46.837 3.069 -3.181 1.00 79.94 310 THR A C 1
ATOM 2305 O O . THR A 1 310 ? 46.914 3.780 -4.180 1.00 79.94 310 THR A O 1
ATOM 2308 N N . ILE A 1 311 ? 47.119 1.769 -3.208 1.00 75.50 311 ILE A N 1
ATOM 2309 C CA . ILE A 1 311 ? 47.378 1.020 -4.444 1.00 75.50 311 ILE A CA 1
ATOM 2310 C C . ILE A 1 311 ? 46.068 0.439 -4.970 1.00 75.50 311 ILE A C 1
ATOM 2312 O O . ILE A 1 311 ? 45.177 0.165 -4.177 1.00 75.50 311 ILE A O 1
ATOM 2316 N N . GLY A 1 312 ? 45.981 0.238 -6.280 1.00 73.25 312 GLY A N 1
ATOM 2317 C CA . GLY A 1 312 ? 44.827 -0.418 -6.896 1.00 73.25 312 GLY A CA 1
ATOM 2318 C C . GLY A 1 312 ? 43.578 0.453 -6.973 1.00 73.25 312 GLY A C 1
ATOM 2319 O O . GLY A 1 312 ? 42.516 -0.106 -7.168 1.00 73.25 312 GLY A O 1
ATOM 2320 N N . LEU A 1 313 ? 43.693 1.785 -6.827 1.00 84.19 313 LEU A N 1
ATOM 2321 C CA . LEU A 1 313 ? 42.586 2.698 -7.151 1.00 84.19 313 LEU A CA 1
ATOM 2322 C C . LEU A 1 313 ? 42.049 2.357 -8.536 1.00 84.19 313 LEU A C 1
ATOM 2324 O O . LEU A 1 313 ? 42.859 2.108 -9.431 1.00 84.19 313 LEU A O 1
ATOM 2328 N N . ASP A 1 314 ? 40.732 2.360 -8.678 1.00 83.69 314 ASP A N 1
ATOM 2329 C CA . ASP A 1 314 ? 40.067 1.887 -9.879 1.00 83.69 314 ASP A CA 1
ATOM 2330 C C . ASP A 1 314 ? 39.079 2.911 -10.436 1.00 83.69 314 ASP A C 1
ATOM 2332 O O . ASP A 1 314 ? 39.448 3.687 -11.316 1.00 83.69 314 ASP A O 1
ATOM 2336 N N . GLN A 1 315 ? 37.872 2.977 -9.881 1.00 88.31 315 GLN A N 1
ATOM 2337 C CA . GLN A 1 315 ? 36.823 3.876 -10.338 1.00 88.31 315 GLN A CA 1
ATOM 2338 C C . GLN A 1 315 ? 36.495 4.918 -9.269 1.00 88.31 315 GLN A C 1
ATOM 2340 O O . GLN A 1 315 ? 36.725 4.742 -8.069 1.00 88.31 315 GLN A O 1
ATOM 2345 N N . MET A 1 316 ? 35.975 6.047 -9.733 1.00 91.38 316 MET A N 1
ATOM 2346 C CA . MET A 1 316 ? 35.369 7.087 -8.920 1.00 91.38 316 MET A CA 1
ATOM 2347 C C . MET A 1 316 ? 33.942 7.290 -9.393 1.00 91.38 316 MET A C 1
ATOM 2349 O O . MET A 1 316 ? 33.727 7.630 -10.551 1.00 91.38 316 MET A O 1
ATOM 2353 N N . TYR A 1 317 ? 33.002 7.149 -8.476 1.00 91.88 317 TYR A N 1
ATOM 2354 C CA . TYR A 1 317 ? 31.586 7.377 -8.708 1.00 91.88 317 TYR A CA 1
ATOM 2355 C C . TYR A 1 317 ? 31.230 8.758 -8.180 1.00 91.88 317 TYR A C 1
ATOM 2357 O O . TYR A 1 317 ? 31.625 9.097 -7.062 1.00 91.88 317 TYR A O 1
ATOM 2365 N N . LEU A 1 318 ? 30.536 9.570 -8.976 1.00 90.62 318 LEU A N 1
ATOM 2366 C CA . LEU A 1 318 ? 30.072 10.896 -8.571 1.00 90.62 318 LEU A CA 1
ATOM 2367 C C . LEU A 1 318 ? 28.569 11.030 -8.783 1.00 90.62 318 LEU A C 1
ATOM 2369 O O . LEU A 1 318 ? 28.071 10.813 -9.885 1.00 90.62 318 LEU A O 1
ATOM 2373 N N . TRP A 1 319 ? 27.884 11.525 -7.757 1.00 90.38 319 TRP A N 1
ATOM 2374 C CA . TRP A 1 319 ? 26.489 11.939 -7.843 1.00 90.38 319 TRP A CA 1
ATOM 2375 C C . TRP A 1 319 ? 26.389 13.456 -7.817 1.00 90.38 319 TRP A C 1
ATOM 2377 O O . TRP A 1 319 ? 27.144 14.152 -7.123 1.00 90.38 319 TRP A O 1
ATOM 2387 N N . ASN A 1 320 ? 25.459 13.991 -8.601 1.00 87.88 320 ASN A N 1
ATOM 2388 C CA . ASN A 1 320 ? 25.259 15.426 -8.705 1.00 87.88 320 ASN A CA 1
ATOM 2389 C C . ASN A 1 320 ? 24.172 15.922 -7.748 1.00 87.88 320 ASN A C 1
ATOM 2391 O O . ASN A 1 320 ? 23.334 15.152 -7.306 1.00 87.88 320 ASN A O 1
ATOM 2395 N N . VAL A 1 321 ? 24.178 17.226 -7.460 1.00 81.12 321 VAL A N 1
ATOM 2396 C CA . VAL A 1 321 ? 23.182 17.868 -6.584 1.00 81.12 321 VAL A CA 1
ATOM 2397 C C . VAL A 1 321 ? 21.775 17.642 -7.128 1.00 81.12 321 VAL A C 1
ATOM 2399 O O . VAL A 1 321 ? 21.497 18.011 -8.273 1.00 81.12 321 VAL A O 1
ATOM 2402 N N . GLN A 1 322 ? 20.888 17.130 -6.278 1.00 74.06 322 GLN A N 1
ATOM 2403 C CA . GLN A 1 322 ? 19.495 16.850 -6.615 1.00 74.06 322 GLN A CA 1
ATOM 2404 C C . GLN A 1 322 ? 18.565 17.554 -5.636 1.00 74.06 322 GLN A C 1
ATOM 2406 O O . GLN A 1 322 ? 18.099 17.002 -4.648 1.00 74.06 322 GLN A O 1
ATOM 2411 N N . GLU A 1 323 ? 18.276 18.814 -5.949 1.00 71.00 323 GLU A N 1
ATOM 2412 C CA . GLU A 1 323 ? 17.250 19.603 -5.279 1.00 71.00 323 GLU A CA 1
ATOM 2413 C C . GLU A 1 323 ? 16.132 19.884 -6.286 1.00 71.00 323 GLU A C 1
ATOM 2415 O O . GLU A 1 323 ? 16.370 20.544 -7.301 1.00 71.00 323 GLU A O 1
ATOM 2420 N N . THR A 1 324 ? 14.893 19.483 -5.988 1.00 65.88 324 THR A N 1
ATOM 2421 C CA . THR A 1 324 ? 13.717 19.641 -6.873 1.00 65.88 324 THR A CA 1
ATOM 2422 C C . THR A 1 324 ? 13.510 21.081 -7.377 1.00 65.88 324 THR A C 1
ATOM 2424 O O . THR A 1 324 ? 12.896 21.314 -8.413 1.00 65.88 324 THR A O 1
ATOM 2427 N N . ASN A 1 325 ? 14.033 22.086 -6.665 1.00 65.50 325 ASN A N 1
ATOM 2428 C CA . ASN A 1 325 ? 13.938 23.504 -7.025 1.00 65.50 325 ASN A CA 1
ATOM 2429 C C . ASN A 1 325 ? 15.272 24.141 -7.474 1.00 65.50 325 ASN A C 1
ATOM 2431 O O . ASN A 1 325 ? 15.343 25.370 -7.607 1.00 65.50 325 ASN A O 1
ATOM 2435 N N . ALA A 1 326 ? 16.329 23.345 -7.672 1.00 64.19 326 ALA A N 1
ATOM 2436 C CA . ALA A 1 326 ? 17.678 23.845 -7.921 1.00 64.19 326 ALA A CA 1
ATOM 2437 C C . ALA A 1 326 ? 18.634 22.866 -8.638 1.00 64.19 326 ALA A C 1
ATOM 2439 O O . ALA A 1 326 ? 19.850 22.916 -8.432 1.00 64.19 326 ALA A O 1
ATOM 2440 N N . LEU A 1 327 ? 18.097 22.042 -9.540 1.00 70.94 327 LEU A N 1
ATOM 2441 C CA . LEU A 1 327 ? 18.853 21.090 -10.368 1.00 70.94 327 LEU A CA 1
ATOM 2442 C C . LEU A 1 327 ? 19.983 21.765 -11.179 1.00 70.94 327 LEU A C 1
ATOM 2444 O O . LEU A 1 327 ? 20.975 21.139 -11.542 1.00 70.94 327 LEU A O 1
ATOM 2448 N N . ASP A 1 328 ? 19.879 23.065 -11.483 1.00 78.25 328 ASP A N 1
ATOM 2449 C CA . ASP A 1 328 ? 20.859 23.826 -12.279 1.00 78.25 328 ASP A CA 1
ATOM 2450 C C . ASP A 1 328 ? 22.172 24.160 -11.533 1.00 78.25 328 ASP A C 1
ATOM 2452 O O . ASP A 1 328 ? 23.105 24.721 -12.122 1.00 78.25 328 ASP A O 1
ATOM 2456 N N . ARG A 1 329 ? 22.261 23.830 -10.237 1.00 77.94 329 ARG A N 1
ATOM 2457 C CA . ARG A 1 329 ? 23.432 24.079 -9.376 1.00 77.94 329 ARG A CA 1
ATOM 2458 C C . ARG A 1 329 ? 24.467 22.956 -9.386 1.00 77.94 329 ARG A C 1
ATOM 2460 O O . ARG A 1 329 ? 25.581 23.167 -8.900 1.00 77.94 329 ARG A O 1
ATOM 2467 N N . GLY A 1 330 ? 24.116 21.789 -9.912 1.00 84.19 330 GLY A N 1
ATOM 2468 C CA . GLY A 1 330 ? 25.029 20.659 -10.023 1.00 84.19 330 GLY A CA 1
ATOM 2469 C C . GLY A 1 330 ? 26.255 20.967 -10.887 1.00 84.19 330 GLY A C 1
ATOM 2470 O O . GLY A 1 330 ? 26.202 21.809 -11.790 1.00 84.19 330 GLY A O 1
ATOM 2471 N N . THR A 1 331 ? 27.378 20.307 -10.610 1.00 87.88 331 THR A N 1
ATOM 2472 C CA . THR A 1 331 ? 28.584 20.393 -11.447 1.00 87.88 331 THR A CA 1
ATOM 2473 C C . THR A 1 331 ? 28.280 19.818 -12.822 1.00 87.88 331 THR A C 1
ATOM 2475 O O . THR A 1 331 ? 27.771 18.713 -12.918 1.00 87.88 331 THR A O 1
ATOM 2478 N N . SER A 1 332 ? 28.606 20.542 -13.889 1.00 89.25 332 SER A N 1
ATOM 2479 C CA . SER A 1 332 ? 28.437 20.050 -15.261 1.00 89.25 332 SER A CA 1
ATOM 2480 C C . SER A 1 332 ? 29.756 19.611 -15.878 1.00 89.25 332 SER A C 1
ATOM 2482 O O . SER A 1 332 ? 29.778 18.665 -16.654 1.00 89.25 332 SER A O 1
ATOM 2484 N N . THR A 1 333 ? 30.858 20.303 -15.561 1.00 89.44 333 THR A N 1
ATOM 2485 C CA . THR A 1 333 ? 32.193 19.929 -16.038 1.00 89.44 333 THR A CA 1
ATOM 2486 C C . THR A 1 333 ? 33.243 20.043 -14.944 1.00 89.44 333 THR A C 1
ATOM 2488 O O . THR A 1 333 ? 33.189 20.965 -14.126 1.00 89.44 333 THR A O 1
ATOM 2491 N N . PHE A 1 334 ? 34.236 19.152 -14.948 1.00 91.56 334 PHE A N 1
ATOM 2492 C CA . PHE A 1 334 ? 35.328 19.147 -13.969 1.00 91.56 334 PHE A CA 1
ATOM 2493 C C . PHE A 1 334 ? 36.615 18.482 -14.491 1.00 91.56 334 PHE A C 1
ATOM 2495 O O . PHE A 1 334 ? 36.610 17.738 -15.471 1.00 91.56 334 PHE A O 1
ATOM 2502 N N . ASP A 1 335 ? 37.734 18.750 -13.819 1.00 92.19 335 ASP A N 1
ATOM 2503 C CA . ASP A 1 335 ? 39.041 18.134 -14.072 1.00 92.19 335 ASP A CA 1
ATOM 2504 C C . ASP A 1 335 ? 39.480 17.286 -12.862 1.00 92.19 335 ASP A C 1
ATOM 2506 O O . ASP A 1 335 ? 39.211 17.661 -11.717 1.00 92.19 335 ASP A O 1
ATOM 2510 N N . ILE A 1 336 ? 40.206 16.186 -13.106 1.00 95.12 336 ILE A N 1
ATOM 2511 C CA . ILE A 1 336 ? 40.706 15.269 -12.064 1.00 95.12 336 ILE A CA 1
ATOM 2512 C C . ILE A 1 336 ? 42.232 15.352 -11.972 1.00 95.12 336 ILE A C 1
ATOM 2514 O O . ILE A 1 336 ? 42.956 15.269 -12.970 1.00 95.12 336 ILE A O 1
ATOM 2518 N N . TYR A 1 337 ? 42.738 15.463 -10.747 1.00 94.88 337 TYR A N 1
ATOM 2519 C CA . TYR A 1 337 ? 44.157 15.475 -10.405 1.00 94.88 337 TYR A CA 1
ATOM 2520 C C . TYR A 1 337 ? 44.460 14.464 -9.299 1.00 94.88 337 TYR A C 1
ATOM 2522 O O . TYR A 1 337 ? 43.600 14.145 -8.488 1.00 94.88 337 TYR A O 1
ATOM 2530 N N . TYR A 1 338 ? 45.710 14.015 -9.199 1.00 95.31 338 TYR A N 1
ATOM 2531 C CA . TYR A 1 338 ? 46.158 13.145 -8.111 1.00 95.31 338 TYR A CA 1
ATOM 2532 C C . TYR A 1 338 ? 47.544 13.518 -7.581 1.00 95.31 338 TYR A C 1
ATOM 2534 O O . TYR A 1 338 ? 48.374 14.111 -8.283 1.00 95.31 338 TYR A O 1
ATOM 2542 N N . ALA A 1 339 ? 47.814 13.173 -6.322 1.00 92.12 339 ALA A N 1
ATOM 2543 C CA . ALA A 1 339 ? 49.116 13.374 -5.695 1.00 92.12 339 ALA A CA 1
ATOM 2544 C C . ALA A 1 339 ? 49.386 12.352 -4.583 1.00 92.12 339 ALA A C 1
ATOM 2546 O O . ALA A 1 339 ? 48.498 11.960 -3.834 1.00 92.12 339 ALA A O 1
ATOM 2547 N N . THR A 1 340 ? 50.651 11.976 -4.389 1.00 88.38 340 THR A N 1
ATOM 2548 C CA . THR A 1 340 ? 51.081 11.246 -3.179 1.00 88.38 340 THR A CA 1
ATOM 2549 C C . THR A 1 340 ? 51.427 12.209 -2.037 1.00 88.38 340 THR A C 1
ATOM 2551 O O . THR A 1 340 ? 51.244 11.890 -0.864 1.00 88.38 340 THR A O 1
ATOM 2554 N N . LEU A 1 341 ? 51.951 13.399 -2.365 1.00 84.94 341 LEU A N 1
ATOM 2555 C CA . LEU A 1 341 ? 52.267 14.450 -1.396 1.00 84.94 341 LEU A CA 1
ATOM 2556 C C . LEU A 1 341 ? 52.296 15.835 -2.072 1.00 84.94 341 LEU A C 1
ATOM 2558 O O . LEU A 1 341 ? 53.300 16.183 -2.705 1.00 84.94 341 LEU A O 1
ATOM 2562 N N . PRO A 1 342 ? 51.245 16.655 -1.908 1.00 84.06 342 PRO A N 1
ATOM 2563 C CA . PRO A 1 342 ? 51.247 18.035 -2.367 1.00 84.06 342 PRO A CA 1
ATOM 2564 C C . PRO A 1 342 ? 52.372 18.839 -1.699 1.00 84.06 342 PRO A C 1
ATOM 2566 O O . PRO A 1 342 ? 52.561 18.838 -0.484 1.00 84.06 342 PRO A O 1
ATOM 2569 N N . THR A 1 343 ? 53.150 19.547 -2.508 1.00 81.12 343 THR A N 1
ATOM 2570 C CA . THR A 1 343 ? 54.204 20.481 -2.074 1.00 81.12 343 THR A CA 1
ATOM 2571 C C . THR A 1 343 ? 53.662 21.870 -1.726 1.00 81.12 343 THR A C 1
ATOM 2573 O O . THR A 1 343 ? 54.359 22.656 -1.080 1.00 81.12 343 THR A O 1
ATOM 2576 N N . VAL A 1 344 ? 52.425 22.171 -2.132 1.00 81.50 344 VAL A N 1
ATOM 2577 C CA . VAL A 1 344 ? 51.651 23.327 -1.669 1.00 81.50 344 VAL A CA 1
ATOM 2578 C C . VAL A 1 344 ? 50.694 22.838 -0.590 1.00 81.50 344 VAL A C 1
ATOM 2580 O O . VAL A 1 344 ? 49.918 21.915 -0.821 1.00 81.50 344 VAL A O 1
ATOM 2583 N N . THR A 1 345 ? 50.773 23.445 0.594 1.00 81.94 345 THR A N 1
ATOM 2584 C CA . THR A 1 345 ? 49.923 23.089 1.733 1.00 81.94 345 THR A CA 1
ATOM 2585 C C . THR A 1 345 ? 48.451 23.244 1.364 1.00 81.94 345 THR A C 1
ATOM 2587 O O . THR A 1 345 ? 48.050 24.314 0.906 1.00 81.94 345 THR A O 1
ATOM 2590 N N . ILE A 1 346 ? 47.674 22.182 1.576 1.00 79.75 346 ILE A N 1
ATOM 2591 C CA . ILE A 1 346 ? 46.221 22.194 1.401 1.00 79.75 346 ILE A CA 1
ATOM 2592 C C . ILE A 1 346 ? 45.629 23.188 2.419 1.00 79.75 346 ILE A C 1
ATOM 2594 O O . ILE A 1 346 ? 46.004 23.134 3.599 1.00 79.75 346 ILE A O 1
ATOM 2598 N N . PRO A 1 347 ? 44.787 24.147 1.992 1.00 74.31 347 PRO A N 1
ATOM 2599 C CA . PRO A 1 347 ? 44.104 25.057 2.900 1.00 74.31 347 PRO A CA 1
ATOM 2600 C C . PRO A 1 347 ? 43.284 24.287 3.936 1.00 74.31 347 PRO A C 1
ATOM 2602 O O . PRO A 1 347 ? 42.615 23.315 3.609 1.00 74.31 347 PRO A O 1
ATOM 2605 N N . VAL A 1 348 ? 43.321 24.736 5.191 1.00 68.69 348 VAL A N 1
ATOM 2606 C CA . VAL A 1 348 ? 42.413 24.207 6.215 1.00 68.69 348 VAL A CA 1
ATOM 2607 C C . VAL A 1 348 ? 40.981 24.627 5.892 1.00 68.69 348 VAL A C 1
ATOM 2609 O O . VAL A 1 348 ? 40.761 25.749 5.420 1.00 68.69 348 VAL A O 1
ATOM 2612 N N . GLN A 1 349 ? 40.020 23.750 6.176 1.00 65.00 349 GLN A N 1
ATOM 2613 C CA . GLN A 1 349 ? 38.603 24.057 6.009 1.00 65.00 349 GLN A CA 1
ATOM 2614 C C . GLN A 1 349 ? 38.242 25.334 6.774 1.00 65.00 349 GLN A C 1
ATOM 2616 O O . GLN A 1 349 ? 38.591 25.517 7.944 1.00 65.00 349 GLN A O 1
ATOM 2621 N N . SER A 1 350 ? 37.587 26.261 6.082 1.00 60.25 350 SER A N 1
ATOM 2622 C CA . SER A 1 350 ? 37.099 27.505 6.666 1.00 60.25 350 SER A CA 1
ATOM 2623 C C . SER A 1 350 ? 35.958 28.065 5.829 1.00 60.25 350 SER A C 1
ATOM 2625 O O . SER A 1 350 ? 35.903 27.866 4.617 1.00 60.25 350 SER A O 1
ATOM 2627 N N . GLY A 1 351 ? 35.081 28.846 6.452 1.00 56.06 351 GLY A N 1
ATOM 2628 C CA . GLY A 1 351 ? 34.012 29.551 5.746 1.00 56.06 351 GLY A CA 1
ATOM 2629 C C . GLY A 1 351 ? 34.474 30.761 4.916 1.00 56.06 351 GLY A C 1
ATOM 2630 O O . GLY A 1 351 ? 33.735 31.735 4.893 1.00 56.06 351 GLY A O 1
ATOM 2631 N N . ALA A 1 352 ? 35.678 30.784 4.307 1.00 63.41 352 ALA A N 1
ATOM 2632 C CA . ALA A 1 352 ? 36.198 31.967 3.572 1.00 63.41 352 ALA A CA 1
ATOM 2633 C C . ALA A 1 352 ? 36.966 31.735 2.234 1.00 63.41 352 ALA A C 1
ATOM 2635 O O . ALA A 1 352 ? 38.159 31.465 2.300 1.00 63.41 352 ALA A O 1
ATOM 2636 N N . VAL A 1 353 ? 36.358 31.934 1.041 1.00 70.31 353 VAL A N 1
ATOM 2637 C CA . VAL A 1 353 ? 37.002 32.140 -0.293 1.00 70.31 353 VAL A CA 1
ATOM 2638 C C . VAL A 1 353 ? 38.513 31.871 -0.460 1.00 70.31 353 VAL A C 1
ATOM 2640 O O . VAL A 1 353 ? 39.229 32.867 -0.524 1.00 70.31 353 VAL A O 1
ATOM 2643 N N . THR A 1 354 ? 39.048 30.647 -0.549 1.00 75.44 354 THR A N 1
ATOM 2644 C CA . THR A 1 354 ? 40.478 30.366 -0.741 1.00 75.44 354 THR A CA 1
ATOM 2645 C C . THR A 1 354 ? 40.713 29.618 -2.058 1.00 75.44 354 THR A C 1
ATOM 2647 O O . THR A 1 354 ? 40.460 28.416 -2.143 1.00 75.44 354 THR A O 1
ATOM 2650 N N . PRO A 1 355 ? 41.254 30.313 -3.072 1.00 79.62 355 PRO A N 1
ATOM 2651 C CA . PRO A 1 355 ? 41.697 29.691 -4.310 1.00 79.62 355 PRO A CA 1
ATOM 2652 C C . PRO A 1 355 ? 42.713 28.565 -4.083 1.00 79.62 355 PRO A C 1
ATOM 2654 O O . PRO A 1 355 ? 43.647 28.737 -3.287 1.00 79.62 355 PRO A O 1
ATOM 2657 N N . TYR A 1 356 ? 42.608 27.469 -4.836 1.00 82.06 356 TYR A N 1
ATOM 2658 C CA . TYR A 1 356 ? 43.611 26.400 -4.847 1.00 82.06 356 TYR A CA 1
ATOM 2659 C C . TYR A 1 356 ? 43.859 25.872 -6.256 1.00 82.06 356 TYR A C 1
ATOM 2661 O O . TYR A 1 356 ? 42.966 25.358 -6.914 1.00 82.06 356 TYR A O 1
ATOM 2669 N N . SER A 1 357 ? 45.108 25.978 -6.707 1.00 84.38 357 SER A N 1
ATOM 2670 C CA . SER A 1 357 ? 45.485 25.620 -8.072 1.00 84.38 357 SER A CA 1
ATOM 2671 C C . SER A 1 357 ? 46.179 24.261 -8.121 1.00 84.38 357 SER A C 1
ATOM 2673 O O . SER A 1 357 ? 47.262 24.100 -7.550 1.00 84.38 357 SER A O 1
ATOM 2675 N N . PHE A 1 358 ? 45.599 23.317 -8.866 1.00 84.88 358 PHE A N 1
ATOM 2676 C CA . PHE A 1 358 ? 46.179 21.993 -9.127 1.00 84.88 358 PHE A CA 1
ATOM 2677 C C . PHE A 1 358 ? 47.236 21.995 -10.243 1.00 84.88 358 PHE A C 1
ATOM 2679 O O . PHE A 1 358 ? 48.026 21.061 -10.363 1.00 84.88 358 PHE A O 1
ATOM 2686 N N . GLY A 1 359 ? 47.336 23.077 -11.028 1.00 75.12 359 GLY A N 1
ATOM 2687 C CA . GLY A 1 359 ? 48.309 23.220 -12.123 1.00 75.12 359 GLY A CA 1
ATOM 2688 C C . GLY A 1 359 ? 49.785 23.306 -11.687 1.00 75.12 359 GLY A C 1
ATOM 2689 O O . GLY A 1 359 ? 50.677 23.490 -12.519 1.00 75.12 359 GLY A O 1
ATOM 2690 N N . GLY A 1 360 ? 50.072 23.196 -10.388 1.00 72.94 360 GLY A N 1
ATOM 2691 C CA . GLY A 1 360 ? 51.414 23.159 -9.819 1.00 72.94 360 GLY A CA 1
ATOM 2692 C C . GLY A 1 360 ? 51.420 22.538 -8.422 1.00 72.94 360 GLY A C 1
ATOM 2693 O O . GLY A 1 360 ? 50.394 22.164 -7.874 1.00 72.94 360 GLY A O 1
ATOM 2694 N N . GLY A 1 361 ? 52.600 22.425 -7.810 1.00 74.50 361 GLY A N 1
ATOM 2695 C CA . GLY A 1 361 ? 52.668 22.038 -6.403 1.00 74.50 361 GLY A CA 1
ATOM 2696 C C . GLY A 1 361 ? 52.611 20.536 -6.116 1.00 74.50 361 GLY A C 1
ATOM 2697 O O . GLY A 1 361 ? 52.343 20.185 -4.977 1.00 74.50 361 GLY A O 1
ATOM 2698 N N . GLY A 1 362 ? 52.961 19.656 -7.056 1.00 82.75 362 GLY A N 1
ATOM 2699 C CA . GLY A 1 362 ? 53.106 18.211 -6.801 1.00 82.75 362 GLY A CA 1
ATOM 2700 C C . GLY A 1 362 ? 51.896 17.358 -7.189 1.00 82.75 362 GLY A C 1
ATOM 2701 O O . GLY A 1 362 ? 51.937 16.151 -6.976 1.00 82.75 362 GLY A O 1
ATOM 2702 N N . TRP A 1 363 ? 50.873 17.978 -7.776 1.00 92.75 363 TRP A N 1
ATOM 2703 C CA . TRP A 1 363 ? 49.749 17.315 -8.429 1.00 92.75 363 TRP A CA 1
ATOM 2704 C C . TRP A 1 363 ? 50.095 16.897 -9.859 1.00 92.75 363 TRP A C 1
ATOM 2706 O O . TRP A 1 363 ? 50.851 17.585 -10.552 1.00 92.75 363 TRP A O 1
ATOM 2716 N N . THR A 1 364 ? 49.523 15.777 -10.287 1.00 93.94 364 THR A N 1
ATOM 2717 C CA . THR A 1 364 ? 49.533 15.292 -11.670 1.00 93.94 364 THR A CA 1
ATOM 2718 C C . THR A 1 364 ? 48.100 15.310 -12.181 1.00 93.94 364 THR A C 1
ATOM 2720 O O . THR A 1 364 ? 47.196 14.892 -11.468 1.00 93.94 364 THR A O 1
ATOM 2723 N N . GLN A 1 365 ? 47.882 15.836 -13.384 1.00 94.38 365 GLN A N 1
ATOM 2724 C CA . GLN A 1 365 ? 46.561 15.842 -14.010 1.00 94.38 365 GLN A CA 1
ATOM 2725 C C . GLN A 1 365 ? 46.261 14.458 -14.573 1.00 94.38 365 GLN A C 1
ATOM 2727 O O . GLN A 1 365 ? 47.092 13.923 -15.308 1.00 94.38 365 GLN A O 1
ATOM 2732 N N . LEU A 1 366 ? 45.102 13.910 -14.221 1.00 92.56 366 LEU A N 1
ATOM 2733 C CA . LEU A 1 366 ? 44.633 12.627 -14.723 1.00 92.56 366 LEU A CA 1
ATOM 2734 C C . LEU A 1 366 ? 43.729 12.822 -15.944 1.00 92.56 366 LEU A C 1
ATOM 2736 O O . LEU A 1 366 ? 44.033 12.304 -17.014 1.00 92.56 366 LEU A O 1
ATOM 2740 N N . SER A 1 367 ? 42.688 13.645 -15.809 1.00 91.31 367 SER A N 1
ATOM 2741 C CA . SER A 1 367 ? 41.723 13.934 -16.876 1.00 91.31 367 SER A CA 1
ATOM 2742 C C . SER A 1 367 ? 41.235 15.386 -16.823 1.00 91.31 367 SER A C 1
ATOM 2744 O O . SER A 1 367 ? 41.453 16.103 -15.839 1.00 91.31 367 SER A O 1
ATOM 2746 N N . THR A 1 368 ? 40.649 15.861 -17.924 1.00 92.25 368 THR A N 1
ATOM 2747 C CA . THR A 1 368 ? 40.189 17.250 -18.069 1.00 92.25 368 THR A CA 1
ATOM 2748 C C . THR A 1 368 ? 38.892 17.307 -18.863 1.00 92.25 368 THR A C 1
ATOM 2750 O O . THR A 1 368 ? 38.747 16.585 -19.846 1.00 92.25 368 THR A O 1
ATOM 2753 N N . GLY A 1 369 ? 38.008 18.240 -18.511 1.00 86.12 369 GLY A N 1
ATOM 2754 C CA . GLY A 1 369 ? 36.739 18.464 -19.201 1.00 86.12 369 GLY A CA 1
ATOM 2755 C C . GLY A 1 369 ? 35.780 17.281 -19.104 1.00 86.12 369 GLY A C 1
ATOM 2756 O O . GLY A 1 369 ? 35.026 17.056 -20.045 1.00 86.12 369 GLY A O 1
ATOM 2757 N N . ASN A 1 370 ? 35.839 16.524 -18.006 1.00 92.75 370 ASN A N 1
ATOM 2758 C CA . ASN A 1 370 ? 34.880 15.459 -17.733 1.00 92.75 370 ASN A CA 1
ATOM 2759 C C . ASN A 1 370 ? 33.501 16.091 -17.554 1.00 92.75 370 ASN A C 1
ATOM 2761 O O . ASN A 1 370 ? 33.405 17.151 -16.928 1.00 92.75 370 ASN A O 1
ATOM 2765 N N . ASN A 1 371 ? 32.472 15.461 -18.110 1.00 92.19 371 ASN A N 1
ATOM 2766 C CA . ASN A 1 371 ? 31.093 15.901 -17.948 1.00 92.19 371 ASN A CA 1
ATOM 2767 C C . ASN A 1 371 ? 30.454 15.128 -16.798 1.00 92.19 371 ASN A C 1
ATOM 2769 O O . ASN A 1 371 ? 30.809 13.978 -16.572 1.00 92.19 371 ASN A O 1
ATOM 2773 N N . LEU A 1 372 ? 29.520 15.762 -16.102 1.00 90.19 372 LEU A N 1
ATOM 2774 C CA . LEU A 1 372 ? 28.686 15.112 -15.100 1.00 90.19 372 LEU A CA 1
ATOM 2775 C C . LEU A 1 372 ? 27.229 15.455 -15.408 1.00 90.19 372 LEU A C 1
ATOM 2777 O O . LEU A 1 372 ? 26.904 16.644 -15.545 1.00 90.19 372 LEU A O 1
ATOM 2781 N N . ALA A 1 373 ? 26.379 14.438 -15.564 1.00 87.81 373 ALA A N 1
ATOM 2782 C CA . ALA A 1 373 ? 24.965 14.628 -15.863 1.00 87.81 373 ALA A CA 1
ATOM 2783 C C . ALA A 1 373 ? 24.274 15.463 -14.778 1.00 87.81 373 ALA A C 1
ATOM 2785 O O . ALA A 1 373 ? 24.728 15.559 -13.635 1.00 87.81 373 ALA A O 1
ATOM 2786 N N . GLN A 1 374 ? 23.213 16.166 -15.166 1.00 87.00 374 GLN A N 1
ATOM 2787 C CA . GLN A 1 374 ? 22.383 16.889 -14.212 1.00 87.00 374 GLN A CA 1
ATOM 2788 C C . GLN A 1 374 ? 21.577 15.859 -13.424 1.00 87.00 374 GLN A C 1
ATOM 2790 O O . GLN A 1 374 ? 20.928 15.028 -14.041 1.00 87.00 374 GLN A O 1
ATOM 2795 N N . GLY A 1 375 ? 21.616 15.919 -12.094 1.00 81.12 375 GLY A N 1
ATOM 2796 C CA . GLY A 1 375 ? 20.730 15.084 -11.291 1.00 81.12 375 GLY A CA 1
ATOM 2797 C C . GLY A 1 375 ? 19.285 15.552 -11.456 1.00 81.12 375 GLY A C 1
ATOM 2798 O O . GLY A 1 375 ? 19.047 16.765 -11.503 1.00 81.12 375 GLY A O 1
ATOM 2799 N N . ILE A 1 376 ? 18.350 14.614 -11.565 1.00 76.44 376 ILE A N 1
ATOM 2800 C CA . ILE A 1 376 ? 16.940 14.854 -11.882 1.00 76.44 376 ILE A CA 1
ATOM 2801 C C . ILE A 1 376 ? 15.991 14.289 -10.817 1.00 76.44 376 ILE A C 1
ATOM 2803 O O . ILE A 1 376 ? 15.029 14.987 -10.482 1.00 76.44 376 ILE A O 1
ATOM 2807 N N . GLN A 1 377 ? 16.264 13.112 -10.239 1.00 78.25 377 GLN A N 1
ATOM 2808 C CA . GLN A 1 377 ? 15.339 12.441 -9.314 1.00 78.25 377 GLN A CA 1
ATOM 2809 C C . GLN A 1 377 ? 16.007 11.428 -8.367 1.00 78.25 377 GLN A C 1
ATOM 2811 O O . GLN A 1 377 ? 17.142 11.007 -8.568 1.00 78.25 377 GLN A O 1
ATOM 2816 N N . SER A 1 378 ? 15.262 11.002 -7.340 1.00 78.50 378 SER A N 1
ATOM 2817 C CA . SER A 1 378 ? 15.626 9.819 -6.547 1.00 78.50 378 SER A CA 1
ATOM 2818 C C . SER A 1 378 ? 15.699 8.591 -7.459 1.00 78.50 378 SER A C 1
ATOM 2820 O O . SER A 1 378 ? 14.867 8.447 -8.347 1.00 78.50 378 SER A O 1
ATOM 2822 N N . GLY A 1 379 ? 16.674 7.716 -7.236 1.00 74.75 379 GLY A N 1
ATOM 2823 C CA . GLY A 1 379 ? 16.972 6.573 -8.100 1.00 74.75 379 GLY A CA 1
ATOM 2824 C C . GLY A 1 379 ? 18.082 6.842 -9.118 1.00 74.75 379 GLY A C 1
ATOM 2825 O O . GLY A 1 379 ? 18.620 5.892 -9.673 1.00 74.75 379 GLY A O 1
ATOM 2826 N N . ASP A 1 380 ? 18.496 8.099 -9.313 1.00 77.12 380 ASP A N 1
ATOM 2827 C CA . ASP A 1 380 ? 19.602 8.427 -10.218 1.00 77.12 380 ASP A CA 1
ATOM 2828 C C . ASP A 1 380 ? 20.898 7.673 -9.823 1.00 77.12 380 ASP A C 1
ATOM 2830 O O . ASP A 1 380 ? 21.345 7.781 -8.666 1.00 77.12 380 ASP A O 1
ATOM 2834 N N . PRO A 1 381 ? 21.530 6.947 -10.768 1.00 82.81 381 PRO A N 1
ATOM 2835 C CA . PRO A 1 381 ? 22.768 6.216 -10.531 1.00 82.81 381 PRO A CA 1
ATOM 2836 C C . PRO A 1 381 ? 23.995 7.136 -10.525 1.00 82.81 381 PRO A C 1
ATOM 2838 O O . PRO A 1 381 ? 23.946 8.314 -10.893 1.00 82.81 381 PRO A O 1
ATOM 2841 N N . GLY A 1 382 ? 25.121 6.589 -10.067 1.00 82.06 382 GLY A N 1
ATOM 2842 C CA . GLY A 1 382 ? 26.393 7.303 -10.012 1.00 82.06 382 GLY A CA 1
ATOM 2843 C C . GLY A 1 382 ? 27.095 7.314 -11.354 1.00 82.06 382 GLY A C 1
ATOM 2844 O O . GLY A 1 382 ? 27.249 6.279 -11.989 1.00 82.06 382 GLY A O 1
ATOM 2845 N N . GLU A 1 383 ? 27.604 8.472 -11.756 1.00 88.75 383 GLU A N 1
ATOM 2846 C CA . GLU A 1 383 ? 28.418 8.575 -12.965 1.00 88.75 383 GLU A CA 1
ATOM 2847 C C . GLU A 1 383 ? 29.843 8.098 -12.673 1.00 88.75 383 GLU A C 1
ATOM 2849 O O . GLU A 1 383 ? 30.472 8.531 -11.697 1.00 88.75 383 GLU A O 1
ATOM 2854 N N . VAL A 1 384 ? 30.360 7.216 -13.528 1.00 87.69 384 VAL A N 1
ATOM 2855 C CA . VAL A 1 384 ? 31.608 6.483 -13.286 1.00 87.69 384 VAL A CA 1
ATOM 2856 C C . VAL A 1 384 ? 32.782 7.121 -14.023 1.00 87.69 384 VAL A C 1
ATOM 2858 O O . VAL A 1 384 ? 32.732 7.414 -15.218 1.00 87.69 384 VAL A O 1
ATOM 2861 N N . PHE A 1 385 ? 33.895 7.306 -13.314 1.00 87.12 385 PHE A N 1
ATOM 2862 C CA . PHE A 1 385 ? 35.126 7.880 -13.848 1.00 87.12 385 PHE A CA 1
ATOM 2863 C C . PHE A 1 385 ? 36.329 6.989 -13.534 1.00 87.12 385 PHE A C 1
ATOM 2865 O O . PHE A 1 385 ? 36.636 6.731 -12.371 1.00 87.12 385 PHE A O 1
ATOM 2872 N N . ASP A 1 386 ? 37.073 6.588 -14.567 1.00 85.25 386 ASP A N 1
ATOM 2873 C CA . ASP A 1 386 ? 38.320 5.830 -14.415 1.00 85.25 386 ASP A CA 1
ATOM 2874 C C . ASP A 1 386 ? 39.394 6.666 -13.691 1.00 85.25 386 ASP A C 1
ATOM 2876 O O . ASP A 1 386 ? 39.836 7.723 -14.167 1.00 85.25 386 ASP A O 1
ATOM 2880 N N . ILE A 1 387 ? 39.838 6.171 -12.534 1.00 88.56 387 ILE A N 1
ATOM 2881 C CA . ILE A 1 387 ? 40.947 6.723 -11.754 1.00 88.56 387 ILE A CA 1
ATOM 2882 C C . ILE A 1 387 ? 42.143 5.772 -11.631 1.00 88.56 387 ILE A C 1
ATOM 2884 O O . ILE A 1 387 ? 43.080 6.058 -10.877 1.00 88.56 387 ILE A O 1
ATOM 2888 N N . SER A 1 388 ? 42.176 4.685 -12.397 1.00 83.31 388 SER A N 1
ATOM 2889 C CA . SER A 1 388 ? 43.204 3.643 -12.326 1.00 83.31 388 SER A CA 1
ATOM 2890 C C . SER A 1 388 ? 44.630 4.178 -12.498 1.00 83.31 388 SER A C 1
ATOM 2892 O O . SER A 1 388 ? 45.578 3.763 -11.816 1.00 83.31 388 SER A O 1
ATOM 2894 N N . GLY A 1 389 ? 44.793 5.213 -13.328 1.00 80.75 389 GLY A N 1
ATOM 2895 C CA . GLY A 1 389 ? 46.058 5.928 -13.527 1.00 80.75 389 GLY A CA 1
ATOM 2896 C C . GLY A 1 389 ? 46.591 6.672 -12.289 1.00 80.75 389 GLY A C 1
ATOM 2897 O O . GLY A 1 389 ? 47.753 7.097 -12.280 1.00 80.75 389 GLY A O 1
ATOM 2898 N N . ALA A 1 390 ? 45.780 6.818 -11.237 1.00 87.06 390 ALA A N 1
ATOM 2899 C CA . ALA A 1 390 ? 46.155 7.396 -9.950 1.00 87.06 390 ALA A CA 1
ATOM 2900 C C . ALA A 1 390 ? 46.588 6.347 -8.907 1.00 87.06 390 ALA A C 1
ATOM 2902 O O . ALA A 1 390 ? 46.898 6.721 -7.776 1.00 87.06 390 ALA A O 1
ATOM 2903 N N . SER A 1 391 ? 46.674 5.058 -9.253 1.00 85.62 391 SER A N 1
ATOM 2904 C CA . SER A 1 391 ? 47.147 4.004 -8.343 1.00 85.62 391 SER A CA 1
ATOM 2905 C C . SER A 1 391 ? 48.487 4.369 -7.669 1.00 85.62 391 SER A C 1
ATOM 2907 O O . SER A 1 391 ? 49.476 4.741 -8.310 1.00 85.62 391 SER A O 1
ATOM 2909 N N . GLY A 1 392 ? 48.522 4.312 -6.336 1.00 80.62 392 GLY A N 1
ATOM 2910 C CA . GLY A 1 392 ? 49.624 4.785 -5.488 1.00 80.62 392 GLY A CA 1
ATOM 2911 C C . GLY A 1 392 ? 49.518 6.257 -5.049 1.00 80.62 392 GLY A C 1
ATOM 2912 O O . GLY A 1 392 ? 50.421 6.768 -4.368 1.00 80.62 392 GLY A O 1
ATOM 2913 N N . ALA A 1 393 ? 48.449 6.965 -5.420 1.00 88.94 393 ALA A N 1
ATOM 2914 C CA . ALA A 1 393 ? 48.128 8.290 -4.902 1.00 88.94 393 ALA A CA 1
ATOM 2915 C C . ALA A 1 393 ? 47.619 8.219 -3.460 1.00 88.94 393 ALA A C 1
ATOM 2917 O O . ALA A 1 393 ? 47.079 7.216 -3.012 1.00 88.94 393 ALA A O 1
ATOM 2918 N N . ARG A 1 394 ? 47.796 9.316 -2.723 1.00 90.38 394 ARG A N 1
ATOM 2919 C CA . ARG A 1 394 ? 47.124 9.538 -1.435 1.00 90.38 394 ARG A CA 1
ATOM 2920 C C . ARG A 1 394 ? 45.923 10.474 -1.590 1.00 90.38 394 ARG A C 1
ATOM 2922 O O . ARG A 1 394 ? 44.996 10.407 -0.797 1.00 90.38 394 ARG A O 1
ATOM 2929 N N . TYR A 1 395 ? 45.989 11.366 -2.573 1.00 92.25 395 TYR A N 1
ATOM 2930 C CA . TYR A 1 395 ? 45.012 12.415 -2.784 1.00 92.25 395 TYR A CA 1
ATOM 2931 C C . TYR A 1 395 ? 44.449 12.358 -4.197 1.00 92.25 395 TYR A C 1
ATOM 2933 O O . TYR A 1 395 ? 45.234 12.263 -5.147 1.00 92.25 395 TYR A O 1
ATOM 2941 N N . ILE A 1 396 ? 43.135 12.536 -4.310 1.00 94.38 396 ILE A N 1
ATOM 2942 C CA . ILE A 1 396 ? 42.437 12.916 -5.543 1.00 94.38 396 ILE A CA 1
ATOM 2943 C C . ILE A 1 396 ? 41.947 14.354 -5.383 1.00 94.38 396 ILE A C 1
ATOM 2945 O O . ILE A 1 396 ? 41.505 14.749 -4.311 1.00 94.38 396 ILE A O 1
ATOM 2949 N N . GLY A 1 397 ? 42.090 15.170 -6.417 1.00 91.69 397 GLY A N 1
ATOM 2950 C CA . GLY A 1 397 ? 41.672 16.565 -6.441 1.00 91.69 397 GLY A CA 1
ATOM 2951 C C . GLY A 1 397 ? 40.728 16.804 -7.604 1.00 91.69 397 GLY A C 1
ATOM 2952 O O . GLY A 1 397 ? 41.084 16.509 -8.742 1.00 91.69 397 GLY A O 1
ATOM 2953 N N . LEU A 1 398 ? 39.556 17.361 -7.320 1.00 91.19 398 LEU A N 1
ATOM 2954 C CA . LEU A 1 398 ? 38.560 17.732 -8.316 1.00 91.19 398 LEU A CA 1
ATOM 2955 C C . LEU A 1 398 ? 38.533 19.251 -8.456 1.00 91.19 398 LEU A C 1
ATOM 2957 O O . LEU A 1 398 ? 38.345 19.986 -7.480 1.00 91.19 398 LEU A O 1
ATOM 2961 N N . HIS A 1 399 ? 38.721 19.725 -9.684 1.00 88.50 399 HIS A N 1
ATOM 2962 C CA . HIS A 1 399 ? 38.567 21.131 -10.044 1.00 88.50 399 HIS A CA 1
ATOM 2963 C C . HIS A 1 399 ? 37.271 21.295 -10.827 1.00 88.50 399 HIS A C 1
ATOM 2965 O O . HIS A 1 399 ? 37.178 20.852 -11.967 1.00 88.50 399 HIS A O 1
ATOM 2971 N N . LEU A 1 400 ? 36.260 21.911 -10.218 1.00 87.62 400 LEU A N 1
ATOM 2972 C CA . LEU A 1 400 ? 34.916 21.982 -10.795 1.00 87.62 400 LEU A CA 1
ATOM 2973 C C . LEU A 1 400 ? 34.828 23.212 -11.689 1.00 87.62 400 LEU A C 1
ATOM 2975 O O . LEU A 1 400 ? 34.966 24.332 -11.196 1.00 87.62 400 LEU A O 1
ATOM 2979 N N . THR A 1 401 ? 34.667 23.014 -12.995 1.00 84.88 401 THR A N 1
ATOM 2980 C CA . THR A 1 401 ? 34.881 24.044 -14.020 1.00 84.88 401 THR A CA 1
ATOM 2981 C C . THR A 1 401 ? 33.614 24.715 -14.533 1.00 84.88 401 THR A C 1
ATOM 2983 O O . THR A 1 401 ? 33.710 25.868 -14.957 1.00 84.88 401 THR A O 1
ATOM 2986 N N . ALA A 1 402 ? 32.452 24.064 -14.449 1.00 84.94 402 ALA A N 1
ATOM 2987 C CA . ALA A 1 402 ? 31.154 24.661 -14.771 1.00 84.94 402 ALA A CA 1
ATOM 2988 C C . ALA A 1 402 ? 29.994 23.952 -14.048 1.00 84.94 402 ALA A C 1
ATOM 2990 O O . ALA A 1 402 ? 30.181 22.891 -13.450 1.00 84.94 402 ALA A O 1
ATOM 2991 N N . ASN A 1 403 ? 28.803 24.553 -14.112 1.00 86.69 403 ASN A N 1
ATOM 2992 C CA . ASN A 1 403 ? 27.528 24.000 -13.652 1.00 86.69 403 ASN A CA 1
ATOM 2993 C C . ASN A 1 403 ? 26.469 24.001 -14.773 1.00 86.69 403 ASN A C 1
ATOM 2995 O O . ASN A 1 403 ? 26.676 24.573 -15.846 1.00 86.69 403 ASN A O 1
ATOM 2999 N N . HIS A 1 404 ? 25.298 23.433 -14.485 1.00 86.50 404 HIS A N 1
ATOM 3000 C CA . HIS A 1 404 ? 24.167 23.326 -15.420 1.00 86.50 404 HIS A CA 1
ATOM 3001 C C . HIS A 1 404 ? 23.344 24.622 -15.602 1.00 86.50 404 HIS A C 1
ATOM 3003 O O . HIS A 1 404 ? 22.237 24.593 -16.134 1.00 86.50 404 HIS A O 1
ATOM 3009 N N . GLY A 1 405 ? 23.886 25.791 -15.226 1.00 79.81 405 GLY A N 1
ATOM 3010 C CA . GLY A 1 405 ? 23.290 27.109 -15.509 1.00 79.81 405 GLY A CA 1
ATOM 3011 C C . GLY A 1 405 ? 22.899 27.957 -14.292 1.00 79.81 405 GLY A C 1
ATOM 3012 O O . GLY A 1 405 ? 22.522 29.121 -14.469 1.00 79.81 405 GLY A O 1
ATOM 3013 N N . GLY A 1 406 ? 23.031 27.422 -13.075 1.00 74.00 406 GLY A N 1
ATOM 3014 C CA . GLY A 1 406 ? 22.675 28.089 -11.821 1.00 74.00 406 GLY A CA 1
ATOM 3015 C C . GLY A 1 406 ? 23.717 29.079 -11.289 1.00 74.00 406 GLY A C 1
ATOM 3016 O O . GLY A 1 406 ? 24.751 29.347 -11.897 1.00 74.00 406 GLY A O 1
ATOM 3017 N N . SER A 1 407 ? 23.464 29.646 -10.103 1.00 74.38 407 SER A N 1
ATOM 3018 C CA . SER A 1 407 ? 24.392 30.588 -9.432 1.00 74.38 407 SER A CA 1
ATOM 3019 C C . SER A 1 407 ? 25.433 29.920 -8.517 1.00 74.38 407 SER A C 1
ATOM 3021 O O . SER A 1 407 ? 26.308 30.605 -7.981 1.00 74.38 407 SER A O 1
ATOM 3023 N N . ARG A 1 408 ? 25.346 28.596 -8.356 1.00 77.31 408 ARG A N 1
ATOM 3024 C CA . ARG A 1 408 ? 26.153 27.763 -7.454 1.00 77.31 408 ARG A CA 1
ATOM 3025 C C . ARG A 1 408 ? 26.685 26.531 -8.182 1.00 77.31 408 ARG A C 1
ATOM 3027 O O . ARG A 1 408 ? 26.080 26.137 -9.169 1.00 77.31 408 ARG A O 1
ATOM 3034 N N . THR A 1 409 ? 27.760 25.933 -7.683 1.00 79.50 409 THR A N 1
ATOM 3035 C CA . THR A 1 409 ? 28.352 24.698 -8.227 1.00 79.50 409 THR A CA 1
ATOM 3036 C C . THR A 1 409 ? 28.559 23.707 -7.086 1.00 79.50 409 THR A C 1
ATOM 3038 O O . THR A 1 409 ? 29.123 24.097 -6.060 1.00 79.50 409 THR A O 1
ATOM 3041 N N . GLY A 1 410 ? 28.094 22.467 -7.248 1.00 80.06 410 GLY A N 1
ATOM 3042 C CA . GLY A 1 410 ? 28.056 21.461 -6.184 1.00 80.06 410 GLY A CA 1
ATOM 3043 C C . GLY A 1 410 ? 28.156 20.007 -6.659 1.00 80.06 410 GLY A C 1
ATOM 3044 O O . GLY A 1 410 ? 28.160 19.757 -7.862 1.00 80.06 410 GLY A O 1
ATOM 3045 N N . LEU A 1 411 ? 28.240 19.074 -5.711 1.00 82.31 411 LEU A N 1
ATOM 3046 C CA . LEU A 1 411 ? 28.205 17.612 -5.874 1.00 82.31 411 LEU A CA 1
ATOM 3047 C C . LEU A 1 411 ? 27.388 17.027 -4.712 1.00 82.31 411 LEU A C 1
ATOM 3049 O O . LEU A 1 411 ? 27.421 17.608 -3.627 1.00 82.31 411 LEU A O 1
ATOM 3053 N N . ALA A 1 412 ? 26.701 15.909 -4.930 1.00 81.56 412 ALA A N 1
ATOM 3054 C CA . ALA A 1 412 ? 25.955 15.204 -3.888 1.00 81.56 412 ALA A CA 1
ATOM 3055 C C . ALA A 1 412 ? 26.862 14.230 -3.126 1.00 81.56 412 ALA A C 1
ATOM 3057 O O . ALA A 1 412 ? 27.153 14.470 -1.962 1.00 81.56 412 ALA A O 1
ATOM 3058 N N . GLU A 1 413 ? 27.406 13.217 -3.806 1.00 86.75 413 GLU A N 1
ATOM 3059 C CA . GLU A 1 413 ? 28.192 12.141 -3.184 1.00 86.75 413 GLU A CA 1
ATOM 3060 C C . GLU A 1 413 ? 29.391 11.725 -4.060 1.00 86.75 413 GLU A C 1
ATOM 3062 O O . GLU A 1 413 ? 29.392 11.940 -5.277 1.00 86.75 413 GLU A O 1
ATOM 3067 N N . VAL A 1 414 ? 30.427 11.139 -3.449 1.00 88.50 414 VAL A N 1
ATOM 3068 C CA . VAL A 1 414 ? 31.546 10.467 -4.117 1.00 88.50 414 VAL A CA 1
ATOM 3069 C C . VAL A 1 414 ? 31.880 9.130 -3.454 1.00 88.50 414 VAL A C 1
ATOM 3071 O O . VAL A 1 414 ? 32.087 9.054 -2.244 1.00 88.50 414 VAL A O 1
ATOM 3074 N N . ALA A 1 415 ? 32.061 8.095 -4.272 1.00 88.38 415 ALA A N 1
ATOM 3075 C CA . ALA A 1 415 ? 32.640 6.821 -3.858 1.00 88.38 415 ALA A CA 1
ATOM 3076 C C . ALA A 1 415 ? 33.871 6.484 -4.708 1.00 88.38 415 ALA A C 1
ATOM 3078 O O . ALA A 1 415 ? 34.026 6.961 -5.832 1.00 88.38 415 ALA A O 1
ATOM 3079 N N . ILE A 1 416 ? 34.786 5.694 -4.148 1.00 88.25 416 ILE A N 1
ATOM 3080 C CA . ILE A 1 416 ? 36.044 5.311 -4.795 1.00 88.25 416 ILE A CA 1
ATOM 3081 C C . ILE A 1 416 ? 36.227 3.814 -4.611 1.00 88.25 416 ILE A C 1
ATOM 3083 O O . ILE A 1 416 ? 36.167 3.354 -3.476 1.00 88.25 416 ILE A O 1
ATOM 3087 N N . THR A 1 417 ? 36.520 3.078 -5.675 1.00 86.38 417 THR A N 1
ATOM 3088 C CA . THR A 1 417 ? 36.784 1.636 -5.607 1.00 86.38 417 THR A CA 1
ATOM 3089 C C . THR A 1 417 ? 38.276 1.334 -5.726 1.00 86.38 417 THR A C 1
ATOM 3091 O O . THR A 1 417 ? 39.080 2.135 -6.231 1.00 86.38 417 THR A O 1
ATOM 3094 N N . SER A 1 418 ? 38.677 0.172 -5.208 1.00 76.62 418 SER A N 1
ATOM 3095 C CA . SER A 1 418 ? 39.999 -0.393 -5.469 1.00 76.62 418 SER A CA 1
ATOM 3096 C C . SER A 1 418 ? 39.946 -1.886 -5.708 1.00 76.62 418 SER A C 1
ATOM 3098 O O . SER A 1 418 ? 39.469 -2.623 -4.852 1.00 76.62 418 SER A O 1
ATOM 3100 N N . GLU A 1 419 ? 40.511 -2.344 -6.816 1.00 67.38 419 GLU A N 1
ATOM 3101 C CA . GLU A 1 419 ? 40.573 -3.771 -7.113 1.00 67.38 419 GLU A CA 1
ATOM 3102 C C . GLU A 1 419 ? 41.813 -4.424 -6.479 1.00 67.38 419 GLU A C 1
ATOM 3104 O O . GLU A 1 419 ? 42.887 -3.816 -6.337 1.00 67.38 419 GLU A O 1
ATOM 3109 N N . GLY A 1 420 ? 41.682 -5.696 -6.096 1.00 55.88 420 GLY A N 1
ATOM 3110 C CA . GLY A 1 420 ? 42.805 -6.500 -5.622 1.00 55.88 420 GLY A CA 1
ATOM 3111 C C . GLY A 1 420 ? 43.866 -6.657 -6.715 1.00 55.88 420 GLY A C 1
ATOM 3112 O O . GLY A 1 420 ? 43.562 -7.029 -7.840 1.00 55.88 420 GLY A O 1
ATOM 3113 N N . ALA A 1 421 ? 45.143 -6.433 -6.389 1.00 49.47 421 ALA A N 1
ATOM 3114 C CA . ALA A 1 421 ? 46.231 -6.504 -7.374 1.00 49.47 421 ALA A CA 1
ATOM 3115 C C . ALA A 1 421 ? 46.382 -7.873 -8.081 1.00 49.47 421 ALA A C 1
ATOM 3117 O O . ALA A 1 421 ? 47.054 -7.912 -9.099 1.00 49.47 421 ALA A O 1
ATOM 3118 N N . GLU A 1 422 ? 45.790 -8.950 -7.545 1.00 51.25 422 GLU A N 1
ATOM 3119 C CA . GLU A 1 422 ? 45.790 -10.317 -8.109 1.00 51.25 422 GLU A CA 1
ATOM 3120 C C . GLU A 1 422 ? 44.584 -10.598 -9.039 1.00 51.25 422 GLU A C 1
ATOM 3122 O O . GLU A 1 422 ? 44.604 -11.586 -9.769 1.00 51.25 422 GLU A O 1
ATOM 3127 N N . ALA A 1 423 ? 43.532 -9.766 -9.012 1.00 54.38 423 ALA A N 1
ATOM 3128 C CA . ALA A 1 423 ? 42.360 -9.889 -9.893 1.00 54.38 423 ALA A CA 1
ATOM 3129 C C . ALA A 1 423 ? 42.615 -9.261 -11.277 1.00 54.38 423 ALA A C 1
ATOM 3131 O O . ALA A 1 423 ? 42.170 -9.794 -12.285 1.00 54.38 423 ALA A O 1
ATOM 3132 N N . ARG A 1 424 ? 43.459 -8.217 -11.325 1.00 58.19 424 ARG A N 1
ATOM 3133 C CA . ARG A 1 424 ? 43.956 -7.574 -12.560 1.00 58.19 424 ARG A CA 1
ATOM 3134 C C . ARG A 1 424 ? 45.195 -8.220 -13.175 1.00 58.19 424 ARG A C 1
ATOM 3136 O O . ARG A 1 424 ? 45.815 -7.636 -14.069 1.00 58.19 424 ARG A O 1
ATOM 3143 N N . GLU A 1 425 ? 45.659 -9.324 -12.603 1.00 73.38 425 GLU A N 1
ATOM 3144 C CA . GLU A 1 425 ? 46.712 -10.102 -13.247 1.00 73.38 425 GLU A CA 1
ATOM 3145 C C . GLU A 1 425 ? 46.116 -10.814 -14.467 1.00 73.38 425 GLU A C 1
ATOM 3147 O O . GLU A 1 425 ? 44.918 -11.044 -14.530 1.00 73.38 425 GLU A O 1
ATOM 3152 N N . ASP A 1 426 ? 46.967 -11.066 -15.447 1.00 81.94 426 ASP A N 1
ATOM 3153 C CA . ASP A 1 426 ? 46.685 -11.768 -16.698 1.00 81.94 426 ASP A CA 1
ATOM 3154 C C . ASP A 1 426 ? 47.842 -12.770 -16.781 1.00 81.94 426 ASP A C 1
ATOM 3156 O O . ASP A 1 426 ? 48.957 -12.428 -17.214 1.00 81.94 426 ASP A O 1
ATOM 3160 N N . ASP A 1 427 ? 47.671 -13.905 -16.095 1.00 84.69 427 ASP A N 1
ATOM 3161 C CA . ASP A 1 427 ? 48.772 -14.820 -15.771 1.00 84.69 427 ASP A CA 1
ATOM 3162 C C . ASP A 1 427 ? 49.297 -15.551 -17.015 1.00 84.69 427 ASP A C 1
ATOM 3164 O O . ASP A 1 427 ? 50.499 -15.864 -17.103 1.00 84.69 427 ASP A O 1
ATOM 3168 N N . ASP A 1 428 ? 48.441 -15.753 -18.013 1.00 82.44 428 ASP A N 1
ATOM 3169 C CA . ASP A 1 428 ? 48.781 -16.378 -19.285 1.00 82.44 428 ASP A CA 1
ATOM 3170 C C . ASP A 1 428 ? 49.068 -15.381 -20.429 1.00 82.44 428 ASP A C 1
ATOM 3172 O O . ASP A 1 428 ? 49.778 -15.730 -21.387 1.00 82.44 428 ASP A O 1
ATOM 3176 N N . GLY A 1 429 ? 48.697 -14.109 -20.263 1.00 86.38 429 GLY A N 1
ATOM 3177 C CA . GLY A 1 429 ? 49.027 -12.998 -21.148 1.00 86.38 429 GLY A CA 1
ATOM 3178 C C . GLY A 1 429 ? 48.086 -12.842 -22.342 1.00 86.38 429 GLY A C 1
ATOM 3179 O O . GLY A 1 429 ? 48.547 -12.352 -23.390 1.00 86.38 429 GLY A O 1
ATOM 3180 N N . ASP A 1 430 ? 46.843 -13.304 -22.241 1.00 87.94 430 ASP A N 1
ATOM 3181 C CA . ASP A 1 430 ? 45.867 -13.313 -23.327 1.00 87.94 430 ASP A CA 1
ATOM 3182 C C . ASP A 1 430 ? 44.900 -12.111 -23.328 1.00 87.94 430 ASP A C 1
ATOM 3184 O O . ASP A 1 430 ? 44.245 -11.853 -24.343 1.00 87.94 430 ASP A O 1
ATOM 3188 N N . SER A 1 431 ? 45.005 -11.246 -22.313 1.00 88.94 431 SER A N 1
ATOM 3189 C CA . SER A 1 431 ? 44.199 -10.038 -22.051 1.00 88.94 431 SER A CA 1
ATOM 3190 C C . SER A 1 431 ? 42.863 -10.265 -21.338 1.00 88.94 431 SER A C 1
ATOM 3192 O O . SER A 1 431 ? 42.146 -9.279 -21.124 1.00 88.94 431 SER A O 1
ATOM 3194 N N . LEU A 1 432 ? 42.539 -11.495 -20.947 1.00 84.69 432 LEU A N 1
ATOM 3195 C CA . LEU A 1 432 ? 41.532 -11.748 -19.926 1.00 84.69 432 LEU A CA 1
ATOM 3196 C C . LEU A 1 432 ? 42.114 -11.453 -18.539 1.00 84.69 432 LEU A C 1
ATOM 3198 O O . LEU A 1 432 ? 43.321 -11.527 -18.302 1.00 84.69 432 LEU A O 1
ATOM 3202 N N . LEU A 1 433 ? 41.257 -10.996 -17.633 1.00 84.88 433 LEU A N 1
ATOM 3203 C CA . LEU A 1 433 ? 41.635 -10.738 -16.254 1.00 84.88 433 LEU A CA 1
ATOM 3204 C C . LEU A 1 433 ? 41.459 -12.023 -15.449 1.00 84.88 433 LEU A C 1
ATOM 3206 O O . LEU A 1 433 ? 40.377 -12.604 -15.434 1.00 84.88 433 LEU A O 1
ATOM 3210 N N . ASN A 1 434 ? 42.465 -12.379 -14.655 1.00 74.88 434 ASN A N 1
ATOM 3211 C CA . ASN A 1 434 ? 42.428 -13.515 -13.737 1.00 74.88 434 ASN A CA 1
ATOM 3212 C C . ASN A 1 434 ? 41.190 -13.517 -12.821 1.00 74.88 434 ASN A C 1
ATOM 3214 O O . ASN A 1 434 ? 40.788 -14.571 -12.322 1.00 74.88 434 ASN A O 1
ATOM 3218 N N . GLY A 1 435 ? 40.672 -12.333 -12.472 1.00 69.38 435 GLY A N 1
ATOM 3219 C CA . GLY A 1 435 ? 39.418 -12.166 -11.737 1.00 69.38 435 GLY A CA 1
ATOM 3220 C C . GLY A 1 435 ? 38.220 -12.642 -12.554 1.00 69.38 435 GLY A C 1
ATOM 3221 O O . GLY A 1 435 ? 37.510 -13.538 -12.106 1.00 69.38 435 GLY A O 1
ATOM 3222 N N . TRP A 1 436 ? 38.080 -12.128 -13.776 1.00 80.75 436 TRP A N 1
ATOM 3223 C CA . TRP A 1 436 ? 37.022 -12.476 -14.727 1.00 80.75 436 TRP A CA 1
ATOM 3224 C C . TRP A 1 436 ? 37.048 -13.963 -15.113 1.00 80.75 436 TRP A C 1
ATOM 3226 O O . TRP A 1 436 ? 36.036 -14.650 -15.034 1.00 80.75 436 TRP A O 1
ATOM 3236 N N . GLU A 1 437 ? 38.218 -14.531 -15.401 1.00 85.81 437 GLU A N 1
ATOM 3237 C CA . GLU A 1 437 ? 38.333 -15.957 -15.741 1.00 85.81 437 GLU A CA 1
ATOM 3238 C C . GLU A 1 437 ? 37.882 -16.859 -14.585 1.00 85.81 437 GLU A C 1
ATOM 3240 O O . GLU A 1 437 ? 37.160 -17.837 -14.777 1.00 85.81 437 GLU A O 1
ATOM 3245 N N . LYS A 1 438 ? 38.233 -16.504 -13.342 1.00 78.19 438 LYS A N 1
ATOM 3246 C CA . LYS A 1 438 ? 37.773 -17.247 -12.157 1.00 78.19 438 LYS A CA 1
ATOM 3247 C C . LYS A 1 438 ? 36.268 -17.117 -11.931 1.00 78.19 438 LYS A C 1
ATOM 3249 O O . LYS A 1 438 ? 35.703 -18.041 -11.344 1.00 78.19 438 LYS A O 1
ATOM 3254 N N . ALA A 1 439 ? 35.653 -16.016 -12.364 1.00 67.06 439 ALA A N 1
ATOM 3255 C CA . ALA A 1 439 ? 34.212 -15.759 -12.265 1.00 67.06 439 ALA A CA 1
ATOM 3256 C C . ALA A 1 439 ? 33.420 -16.836 -12.975 1.00 67.06 439 ALA A C 1
ATOM 3258 O O . ALA A 1 439 ? 32.550 -17.487 -12.400 1.00 67.06 439 ALA A O 1
ATOM 3259 N N . TYR A 1 440 ? 33.827 -17.063 -14.217 1.00 76.75 440 TYR A N 1
ATOM 3260 C CA . TYR A 1 440 ? 33.150 -17.925 -15.165 1.00 76.75 440 TYR A CA 1
ATOM 3261 C C . TYR A 1 440 ? 33.738 -19.343 -15.174 1.00 76.75 440 TYR A C 1
ATOM 3263 O O . TYR A 1 440 ? 33.322 -20.211 -15.938 1.00 76.75 440 TYR A O 1
ATOM 3271 N N . GLY A 1 441 ? 34.655 -19.626 -14.240 1.00 80.44 441 GLY A N 1
ATOM 3272 C CA . GLY A 1 441 ? 35.220 -20.954 -14.023 1.00 80.44 441 GLY A CA 1
ATOM 3273 C C . GLY A 1 441 ? 36.256 -21.377 -15.066 1.00 80.44 441 GLY A C 1
ATOM 3274 O O . GLY A 1 441 ? 36.538 -22.576 -15.165 1.00 80.44 441 GLY A O 1
ATOM 3275 N N . PHE A 1 442 ? 36.821 -20.419 -15.798 1.00 87.38 442 PHE A N 1
ATOM 3276 C CA . PHE A 1 442 ? 37.948 -20.603 -16.706 1.00 87.38 442 PHE A CA 1
ATOM 3277 C C . PHE A 1 442 ? 39.274 -20.733 -15.944 1.00 87.38 442 PHE A C 1
ATOM 3279 O O . PHE A 1 442 ? 39.366 -20.429 -14.748 1.00 87.38 442 PHE A O 1
ATOM 3286 N N . ASP A 1 443 ? 40.288 -21.282 -16.615 1.00 88.31 443 ASP A N 1
ATOM 3287 C CA . ASP A 1 443 ? 41.637 -21.484 -16.070 1.00 88.31 443 ASP A CA 1
ATOM 3288 C C . ASP A 1 443 ? 42.552 -20.273 -16.361 1.00 88.31 443 ASP A C 1
ATOM 3290 O O . ASP A 1 443 ? 43.054 -20.194 -17.478 1.00 88.31 443 ASP A O 1
ATOM 3294 N N . PRO A 1 444 ? 42.884 -19.418 -15.364 1.00 86.31 444 PRO A N 1
ATOM 3295 C CA . PRO A 1 444 ? 43.691 -18.195 -15.556 1.00 86.31 444 PRO A CA 1
ATOM 3296 C C . PRO A 1 444 ? 45.142 -18.431 -15.999 1.00 86.31 444 PRO A C 1
ATOM 3298 O O . PRO A 1 444 ? 45.922 -17.507 -16.212 1.00 86.31 444 PRO A O 1
ATOM 3301 N N . ASP A 1 445 ? 45.568 -19.695 -16.030 1.00 91.62 445 ASP A N 1
ATOM 3302 C CA . ASP A 1 445 ? 46.877 -20.112 -16.521 1.00 91.62 445 ASP A CA 1
ATOM 3303 C C . ASP A 1 445 ? 46.813 -20.607 -17.999 1.00 91.62 445 ASP A C 1
ATOM 3305 O O . ASP A 1 445 ? 47.790 -21.220 -18.472 1.00 91.62 445 ASP A O 1
ATOM 3309 N N . SER A 1 446 ? 45.694 -20.427 -18.727 1.00 90.69 446 SER A N 1
ATOM 3310 C CA . SER A 1 446 ? 45.405 -21.096 -20.012 1.00 90.69 446 SER A CA 1
ATOM 3311 C C . SER A 1 446 ? 44.758 -20.239 -21.127 1.00 90.69 446 SER A C 1
ATOM 3313 O O . SER A 1 446 ? 43.554 -20.279 -21.347 1.00 90.69 446 SER A O 1
ATOM 3315 N N . ASP A 1 447 ? 45.599 -19.746 -22.045 1.00 92.31 447 ASP A N 1
ATOM 3316 C CA . ASP A 1 447 ? 45.207 -18.949 -23.228 1.00 92.31 447 ASP A CA 1
ATOM 3317 C C . ASP A 1 447 ? 44.549 -19.743 -24.390 1.00 92.31 447 ASP A C 1
ATOM 3319 O O . ASP A 1 447 ? 44.674 -19.387 -25.573 1.00 92.31 447 ASP A O 1
ATOM 3323 N N . GLN A 1 448 ? 43.953 -20.913 -24.125 1.00 92.25 448 GLN A N 1
ATOM 3324 C CA . GLN A 1 448 ? 43.539 -21.874 -25.159 1.00 92.25 448 GLN A CA 1
ATOM 3325 C C . GLN A 1 448 ? 42.103 -22.376 -25.008 1.00 92.25 448 GLN A C 1
ATOM 3327 O O . GLN A 1 448 ? 41.725 -22.918 -23.981 1.00 92.25 448 GLN A O 1
ATOM 3332 N N . GLY A 1 449 ? 41.393 -22.440 -26.138 1.00 91.25 449 GLY A N 1
ATOM 3333 C CA . GLY A 1 449 ? 40.063 -23.053 -26.190 1.00 91.25 449 GLY A CA 1
ATOM 3334 C C . GLY A 1 449 ? 39.023 -22.134 -25.568 1.00 91.25 449 GLY A C 1
ATOM 3335 O O . GLY A 1 449 ? 39.080 -20.939 -25.826 1.00 91.25 449 GLY A O 1
ATOM 3336 N N . ASP A 1 450 ? 38.111 -22.713 -24.790 1.00 90.56 450 ASP A N 1
ATOM 3337 C CA . ASP A 1 450 ? 37.036 -21.985 -24.106 1.00 90.56 450 ASP A CA 1
ATOM 3338 C C . ASP A 1 450 ? 37.587 -21.085 -22.981 1.00 90.56 450 ASP A C 1
ATOM 3340 O O . ASP A 1 450 ? 36.930 -20.127 -22.608 1.00 90.56 450 ASP A O 1
ATOM 3344 N N . ASP A 1 451 ? 38.805 -21.357 -22.487 1.00 90.69 451 ASP A N 1
ATOM 3345 C CA . ASP A 1 451 ? 39.472 -20.542 -21.461 1.00 90.69 451 ASP A CA 1
ATOM 3346 C C . ASP A 1 451 ? 40.126 -19.273 -22.039 1.00 90.69 451 ASP A C 1
ATOM 3348 O O . ASP A 1 451 ? 40.337 -18.313 -21.318 1.00 90.69 451 ASP A O 1
ATOM 3352 N N . GLY A 1 452 ? 40.447 -19.246 -23.339 1.00 92.19 452 GLY A N 1
ATOM 3353 C CA . GLY A 1 452 ? 41.227 -18.145 -23.910 1.00 92.19 452 GLY A CA 1
ATOM 3354 C C . GLY A 1 452 ? 40.377 -16.970 -24.398 1.00 92.19 452 GLY A C 1
ATOM 3355 O O . GLY A 1 452 ? 39.233 -17.148 -24.794 1.00 92.19 452 GLY A O 1
ATOM 3356 N N . ALA A 1 453 ? 40.986 -15.795 -24.559 1.00 94.19 453 ALA A N 1
ATOM 3357 C CA . ALA A 1 453 ? 40.376 -14.545 -25.042 1.00 94.19 453 ALA A CA 1
ATOM 3358 C C . ALA A 1 453 ? 39.575 -14.629 -26.361 1.00 94.19 453 ALA A C 1
ATOM 3360 O O . ALA A 1 453 ? 38.824 -13.716 -26.685 1.00 94.19 453 ALA A O 1
ATOM 3361 N N . ALA A 1 454 ? 39.781 -15.677 -27.166 1.00 95.69 454 ALA A N 1
ATOM 3362 C CA . ALA A 1 454 ? 39.063 -15.928 -28.422 1.00 95.69 454 ALA A CA 1
ATOM 3363 C C . ALA A 1 454 ? 38.112 -17.142 -28.350 1.00 95.69 454 ALA A C 1
ATOM 3365 O O . ALA A 1 454 ? 37.702 -17.647 -29.402 1.00 95.69 454 ALA A O 1
ATOM 3366 N N . GLY A 1 455 ? 37.873 -17.666 -27.146 1.00 94.44 455 GLY A N 1
ATOM 3367 C CA . GLY A 1 455 ? 36.812 -18.619 -26.837 1.00 94.44 455 GLY A CA 1
ATOM 3368 C C . GLY A 1 455 ? 35.441 -17.974 -27.018 1.00 94.44 455 GLY A C 1
ATOM 3369 O O . GLY A 1 455 ? 35.350 -16.756 -27.011 1.00 94.44 455 GLY A O 1
ATOM 3370 N N . ASP A 1 456 ? 34.442 -18.813 -27.266 1.00 95.94 456 ASP A N 1
ATOM 3371 C CA . ASP A 1 456 ? 33.022 -18.472 -27.473 1.00 95.94 456 ASP A CA 1
ATOM 3372 C C . ASP A 1 456 ? 32.231 -19.689 -26.941 1.00 95.94 456 ASP A C 1
ATOM 3374 O O . ASP A 1 456 ? 31.925 -20.623 -27.705 1.00 95.94 456 ASP A O 1
ATOM 3378 N N . PRO A 1 457 ? 32.148 -19.845 -25.603 1.00 91.56 457 PRO A N 1
ATOM 3379 C CA . PRO A 1 457 ? 31.709 -21.089 -24.971 1.00 91.56 457 PRO A CA 1
ATOM 3380 C C . PRO A 1 457 ? 30.207 -21.362 -25.118 1.00 91.56 457 PRO A C 1
ATOM 3382 O O . PRO A 1 457 ? 29.806 -22.535 -25.161 1.00 91.56 457 PRO A O 1
ATOM 3385 N N . ASP A 1 458 ? 29.382 -20.324 -25.226 1.00 92.19 458 ASP A N 1
ATOM 3386 C CA . ASP A 1 458 ? 27.931 -20.421 -25.416 1.00 92.19 458 ASP A CA 1
ATOM 3387 C C . ASP A 1 458 ? 27.487 -20.348 -26.890 1.00 92.19 458 ASP A C 1
ATOM 3389 O O . ASP A 1 458 ? 26.414 -20.863 -27.238 1.00 92.19 458 ASP A O 1
ATOM 3393 N N . GLY A 1 459 ? 28.354 -19.881 -27.791 1.00 93.88 459 GLY A N 1
ATOM 3394 C CA . GLY A 1 459 ? 28.130 -19.902 -29.230 1.00 93.88 459 GLY A CA 1
ATOM 3395 C C . GLY A 1 459 ? 27.224 -18.781 -29.732 1.00 93.88 459 GLY A C 1
ATOM 3396 O O . GLY A 1 459 ? 26.518 -19.001 -30.734 1.00 93.88 459 GLY A O 1
ATOM 3397 N N . ASP A 1 460 ? 27.195 -17.642 -29.047 1.00 91.69 460 ASP A N 1
ATOM 3398 C CA . ASP A 1 460 ? 26.556 -16.407 -29.510 1.00 91.69 460 ASP A CA 1
ATOM 3399 C C . ASP A 1 460 ? 27.460 -15.657 -30.522 1.00 91.69 460 ASP A C 1
ATOM 3401 O O . ASP A 1 460 ? 27.008 -15.045 -31.485 1.00 91.69 460 ASP A O 1
ATOM 3405 N N . GLY A 1 461 ? 28.772 -15.878 -30.475 1.00 91.81 461 GLY A N 1
ATOM 3406 C CA . GLY A 1 461 ? 29.718 -15.282 -31.411 1.00 91.81 461 GLY A CA 1
ATOM 3407 C C . GLY A 1 461 ? 30.326 -13.956 -30.964 1.00 91.81 461 GLY A C 1
ATOM 3408 O O . GLY A 1 461 ? 31.063 -13.367 -31.772 1.00 91.81 461 GLY A O 1
ATOM 3409 N N . LEU A 1 462 ? 30.097 -13.528 -29.722 1.00 92.81 462 LEU A N 1
ATOM 3410 C CA . LEU A 1 462 ? 31.073 -12.754 -28.970 1.00 92.81 462 LEU A CA 1
ATOM 3411 C C . LEU A 1 462 ? 32.193 -13.684 -28.488 1.00 92.81 462 LEU A C 1
ATOM 3413 O O . LEU A 1 462 ? 32.063 -14.902 -28.411 1.00 92.81 462 LEU A O 1
ATOM 3417 N N . SER A 1 463 ? 33.376 -13.113 -28.292 1.00 95.50 463 SER A N 1
ATOM 3418 C CA . SER A 1 463 ? 34.482 -13.820 -27.652 1.00 95.50 463 SER A CA 1
ATOM 3419 C C . SER A 1 463 ? 34.599 -13.450 -26.183 1.00 95.50 463 SER A C 1
ATOM 3421 O O . SER A 1 463 ? 34.280 -12.316 -25.844 1.00 95.50 463 SER A O 1
ATOM 3423 N N . ASN A 1 464 ? 35.224 -14.302 -25.363 1.00 90.81 464 ASN A N 1
ATOM 3424 C CA . ASN A 1 464 ? 35.501 -14.013 -23.946 1.00 90.81 464 ASN A CA 1
ATOM 3425 C C . ASN A 1 464 ? 36.035 -12.584 -23.704 1.00 90.81 464 ASN A C 1
ATOM 3427 O O . ASN A 1 464 ? 35.688 -11.925 -22.731 1.00 90.81 464 ASN A O 1
ATOM 3431 N N . LEU A 1 465 ? 36.904 -12.073 -24.589 1.00 90.06 465 LEU A N 1
ATOM 3432 C CA . LEU A 1 465 ? 37.438 -10.713 -24.465 1.00 90.06 465 LEU A CA 1
ATOM 3433 C C . LEU A 1 465 ? 36.409 -9.622 -24.804 1.00 90.06 465 LEU A C 1
ATOM 3435 O O . LEU A 1 465 ? 36.457 -8.531 -24.231 1.00 90.06 465 LEU A O 1
ATOM 3439 N N . GLU A 1 466 ? 35.539 -9.878 -25.776 1.00 88.94 466 GLU A N 1
ATOM 3440 C CA . GLU A 1 466 ? 34.422 -8.997 -26.123 1.00 88.94 466 GLU A CA 1
ATOM 3441 C C . GLU A 1 466 ? 33.381 -8.995 -25.000 1.00 88.94 466 GLU A C 1
ATOM 3443 O O . GLU A 1 466 ? 32.979 -7.912 -24.593 1.00 88.94 466 GLU A O 1
ATOM 3448 N N . GLU A 1 467 ? 33.079 -10.149 -24.410 1.00 86.06 467 GLU A N 1
ATOM 3449 C CA . GLU A 1 467 ? 32.151 -10.307 -23.281 1.00 86.06 467 GLU A CA 1
ATOM 3450 C C . GLU A 1 467 ? 32.688 -9.639 -22.016 1.00 86.06 467 GLU A C 1
ATOM 3452 O O . GLU A 1 467 ? 32.017 -8.803 -21.420 1.00 86.06 467 GLU A O 1
ATOM 3457 N N . GLN A 1 468 ? 33.970 -9.846 -21.686 1.00 89.25 468 GLN A N 1
ATOM 3458 C CA . GLN A 1 468 ? 34.645 -9.099 -20.617 1.00 89.25 468 GLN A CA 1
ATOM 3459 C C . GLN A 1 468 ? 34.575 -7.579 -20.833 1.00 89.25 468 GLN A C 1
ATOM 3461 O O . GLN A 1 468 ? 34.567 -6.808 -19.875 1.00 89.25 468 GLN A O 1
ATOM 3466 N N . THR A 1 469 ? 34.580 -7.124 -22.089 1.00 81.88 469 THR A N 1
ATOM 3467 C CA . THR A 1 469 ? 34.493 -5.692 -22.408 1.00 81.88 469 THR A CA 1
ATOM 3468 C C . THR A 1 469 ? 33.054 -5.178 -22.345 1.00 81.88 469 THR A C 1
ATOM 3470 O O . THR A 1 469 ? 32.858 -4.024 -21.964 1.00 81.88 469 THR A O 1
ATOM 3473 N N . ALA A 1 470 ? 32.084 -6.002 -22.739 1.00 73.19 470 ALA A N 1
ATOM 3474 C CA . ALA A 1 470 ? 30.659 -5.686 -22.750 1.00 73.19 470 ALA A CA 1
ATOM 3475 C C . ALA A 1 470 ? 30.000 -5.860 -21.371 1.00 73.19 470 ALA A C 1
ATOM 3477 O O . ALA A 1 470 ? 28.938 -5.296 -21.140 1.00 73.19 470 ALA A O 1
ATOM 3478 N N . GLY A 1 471 ? 30.649 -6.577 -20.447 1.00 80.19 471 GLY A N 1
ATOM 3479 C CA . GLY A 1 471 ? 30.075 -6.928 -19.147 1.00 80.19 471 GLY A CA 1
ATOM 3480 C C . GLY A 1 471 ? 29.071 -8.077 -19.226 1.00 80.19 471 GLY A C 1
ATOM 3481 O O . GLY A 1 471 ? 28.263 -8.224 -18.317 1.00 80.19 471 GLY A O 1
ATOM 3482 N N . THR A 1 472 ? 29.115 -8.863 -20.301 1.00 78.25 472 THR A N 1
ATOM 3483 C CA . THR A 1 472 ? 28.182 -9.958 -20.565 1.00 78.25 472 THR A CA 1
ATOM 3484 C C . THR A 1 472 ? 28.761 -11.305 -20.128 1.00 78.25 472 THR A C 1
ATOM 3486 O O . THR A 1 472 ? 29.960 -11.431 -19.843 1.00 78.25 472 THR A O 1
ATOM 3489 N N . SER A 1 473 ? 27.905 -12.318 -20.017 1.00 84.94 473 SER A N 1
ATOM 3490 C CA . SER A 1 473 ? 28.271 -13.634 -19.517 1.00 84.94 473 SER A CA 1
ATOM 3491 C C . SER A 1 473 ? 28.797 -14.546 -20.633 1.00 84.94 473 SER A C 1
ATOM 3493 O O . SER A 1 473 ? 28.015 -14.952 -21.477 1.00 84.94 473 SER A O 1
ATOM 3495 N N . PRO A 1 474 ? 30.039 -15.062 -20.543 1.00 86.81 474 PRO A N 1
ATOM 3496 C CA . PRO A 1 474 ? 30.624 -16.007 -21.506 1.00 86.81 474 PRO A CA 1
ATOM 3497 C C . PRO A 1 474 ? 30.010 -17.411 -21.516 1.00 86.81 474 PRO A C 1
ATOM 3499 O O . PRO A 1 474 ? 30.578 -18.365 -22.056 1.00 86.81 474 PRO A O 1
ATOM 3502 N N . LEU A 1 475 ? 28.912 -17.597 -20.789 1.00 90.19 475 LEU A N 1
ATOM 3503 C CA . LEU A 1 475 ? 28.224 -18.870 -20.615 1.00 90.19 475 LEU A CA 1
ATOM 3504 C C . LEU A 1 475 ? 26.737 -18.775 -20.978 1.00 90.19 475 LEU A C 1
ATOM 3506 O O . LEU A 1 475 ? 26.054 -19.810 -20.929 1.00 90.19 475 LEU A O 1
ATOM 3510 N N . LEU A 1 476 ? 26.240 -17.581 -21.306 1.00 84.00 476 LEU A N 1
ATOM 3511 C CA . LEU A 1 476 ? 24.853 -17.301 -21.639 1.00 84.00 476 LEU A CA 1
ATOM 3512 C C . LEU A 1 476 ? 24.821 -16.468 -22.918 1.00 84.00 476 LEU A C 1
ATOM 3514 O O . LEU A 1 476 ? 25.147 -15.298 -22.902 1.00 84.00 476 LEU A O 1
ATOM 3518 N N . ALA A 1 477 ? 24.298 -17.057 -23.993 1.00 92.25 477 ALA A N 1
ATOM 3519 C CA . ALA A 1 477 ? 24.177 -16.379 -25.286 1.00 92.25 477 ALA A CA 1
ATOM 3520 C C . ALA A 1 477 ? 23.191 -15.188 -25.312 1.00 92.25 477 ALA A C 1
ATOM 3522 O O . ALA A 1 477 ? 22.887 -14.691 -26.391 1.00 92.25 477 ALA A O 1
ATOM 3523 N N . ASP A 1 478 ? 22.594 -14.881 -24.168 1.00 89.62 478 ASP A N 1
ATOM 3524 C CA . ASP A 1 478 ? 21.558 -13.892 -23.881 1.00 89.62 478 ASP A CA 1
ATOM 3525 C C . ASP A 1 478 ? 21.692 -13.632 -22.373 1.00 89.62 478 ASP A C 1
ATOM 3527 O O . ASP A 1 478 ? 21.280 -14.460 -21.545 1.00 89.62 478 ASP A O 1
ATOM 3531 N N . SER A 1 479 ? 22.452 -12.595 -22.034 1.00 83.00 479 SER A N 1
ATOM 3532 C CA . SER A 1 479 ? 22.950 -12.351 -20.683 1.00 83.00 479 SER A CA 1
ATOM 3533 C C . SER A 1 479 ? 21.906 -11.752 -19.746 1.00 83.00 479 SER A C 1
ATOM 3535 O O . SER A 1 479 ? 21.958 -12.026 -18.543 1.00 83.00 479 SER A O 1
ATOM 3537 N N . ASP A 1 480 ? 20.957 -10.980 -20.266 1.00 74.81 480 ASP A N 1
ATOM 3538 C CA . ASP A 1 480 ? 19.868 -10.371 -19.496 1.00 74.81 480 ASP A CA 1
ATOM 3539 C C . ASP A 1 480 ? 18.508 -11.064 -19.691 1.00 74.81 480 ASP A C 1
ATOM 3541 O O . ASP A 1 480 ? 17.587 -10.841 -18.898 1.00 74.81 480 ASP A O 1
ATOM 3545 N N . GLY A 1 481 ? 18.415 -12.005 -20.633 1.00 90.81 481 GLY A N 1
ATOM 3546 C CA . GLY A 1 481 ? 17.297 -12.930 -20.775 1.00 90.81 481 GLY A CA 1
ATOM 3547 C C . GLY A 1 481 ? 16.071 -12.320 -21.446 1.00 90.81 481 GLY A C 1
ATOM 3548 O O . GLY A 1 481 ? 14.955 -12.785 -21.188 1.00 90.81 481 GLY A O 1
ATOM 3549 N N . ASP A 1 482 ? 16.256 -11.287 -22.259 1.00 84.38 482 ASP A N 1
ATOM 3550 C CA . ASP A 1 482 ? 15.188 -10.528 -22.908 1.00 84.38 482 ASP A CA 1
ATOM 3551 C C . ASP A 1 482 ? 14.694 -11.167 -24.225 1.00 84.38 482 ASP A C 1
ATOM 3553 O O . ASP A 1 482 ? 13.606 -10.857 -24.717 1.00 84.38 482 ASP A O 1
ATOM 3557 N N . GLY A 1 483 ? 15.457 -12.121 -24.772 1.00 90.75 483 GLY A N 1
ATOM 3558 C CA . GLY A 1 483 ? 15.182 -12.813 -26.030 1.00 90.75 483 GLY A CA 1
ATOM 3559 C C . GLY A 1 483 ? 16.040 -12.364 -27.218 1.00 90.75 483 GLY A C 1
ATOM 3560 O O . GLY A 1 483 ? 15.996 -13.024 -28.275 1.00 90.75 483 GLY A O 1
ATOM 3561 N N . TYR A 1 484 ? 16.833 -11.306 -27.069 1.00 93.62 484 TYR A N 1
ATOM 3562 C CA . TYR A 1 484 ? 17.973 -11.006 -27.918 1.00 93.62 484 TYR A CA 1
ATOM 3563 C C . TYR A 1 484 ? 19.215 -11.763 -27.449 1.00 93.62 484 TYR A C 1
ATOM 3565 O O . TYR A 1 484 ? 19.141 -12.792 -26.791 1.00 93.62 484 TYR A O 1
ATOM 3573 N N . ARG A 1 485 ? 20.342 -11.467 -28.076 1.00 94.62 485 ARG A N 1
ATOM 3574 C CA . ARG A 1 485 ? 21.603 -12.156 -27.836 1.00 94.62 485 ARG A CA 1
ATOM 3575 C C . ARG A 1 485 ? 22.663 -11.094 -27.755 1.00 94.62 485 ARG A C 1
ATOM 3577 O O . ARG A 1 485 ? 22.658 -10.211 -28.617 1.00 94.62 485 ARG A O 1
ATOM 3584 N N . ASP A 1 486 ? 23.627 -11.258 -26.869 1.00 89.12 486 ASP A N 1
ATOM 3585 C CA . ASP A 1 486 ? 24.643 -10.240 -26.608 1.00 89.12 486 ASP A CA 1
ATOM 3586 C C . ASP A 1 486 ? 25.327 -9.762 -27.908 1.00 89.12 486 ASP A C 1
ATOM 3588 O O . ASP A 1 486 ? 25.540 -8.570 -28.133 1.00 89.12 486 ASP A O 1
ATOM 3592 N N . GLU A 1 487 ? 25.588 -10.682 -28.849 1.00 95.31 487 GLU A N 1
ATOM 3593 C CA . GLU A 1 487 ? 26.133 -10.403 -30.187 1.00 95.31 487 GLU A CA 1
ATOM 3594 C C . GLU A 1 487 ? 25.379 -9.323 -31.009 1.00 95.31 487 GLU A C 1
ATOM 3596 O O . GLU A 1 487 ? 25.992 -8.649 -31.853 1.00 95.31 487 GLU A O 1
ATOM 3601 N N . VAL A 1 488 ? 24.055 -9.186 -30.840 1.00 95.88 488 VAL A N 1
ATOM 3602 C CA . VAL A 1 488 ? 23.210 -8.234 -31.590 1.00 95.88 488 VAL A CA 1
ATOM 3603 C C . VAL A 1 488 ? 22.990 -6.921 -30.840 1.00 95.88 488 VAL A C 1
ATOM 3605 O O . VAL A 1 488 ? 22.614 -5.920 -31.459 1.00 95.88 488 VAL A O 1
ATOM 3608 N N . GLU A 1 489 ? 23.307 -6.890 -29.554 1.00 94.94 489 GLU A N 1
ATOM 3609 C CA . GLU A 1 489 ? 23.033 -5.795 -28.634 1.00 94.94 489 GLU A CA 1
ATOM 3610 C C . GLU A 1 489 ? 24.295 -4.977 -28.395 1.00 94.94 489 GLU A C 1
ATOM 3612 O O . GLU A 1 489 ? 25.231 -5.343 -27.693 1.00 94.94 489 GLU A O 1
ATOM 3617 N N . THR A 1 490 ? 24.383 -3.853 -29.101 1.00 90.94 490 THR A N 1
ATOM 3618 C CA . THR A 1 490 ? 25.664 -3.149 -29.251 1.00 90.94 490 THR A CA 1
ATOM 3619 C C . THR A 1 490 ? 25.866 -1.984 -28.294 1.00 90.94 490 THR A C 1
ATOM 3621 O O . THR A 1 490 ? 26.890 -1.303 -28.409 1.00 90.94 490 THR A O 1
ATOM 3624 N N . ASP A 1 491 ? 24.891 -1.709 -27.426 1.00 87.81 491 ASP A N 1
ATOM 3625 C CA . ASP A 1 491 ? 24.885 -0.596 -26.469 1.00 87.81 491 ASP A CA 1
ATOM 3626 C C . ASP A 1 491 ? 25.214 0.761 -27.131 1.00 87.81 491 ASP A C 1
ATOM 3628 O O . ASP A 1 491 ? 25.902 1.640 -26.608 1.00 87.81 491 ASP A O 1
ATOM 3632 N N . THR A 1 492 ? 24.783 0.929 -28.388 1.00 89.50 492 THR A N 1
ATOM 3633 C CA . THR A 1 492 ? 25.042 2.158 -29.155 1.00 89.50 492 THR A CA 1
ATOM 3634 C C . THR A 1 492 ? 23.937 3.197 -29.005 1.00 89.50 492 THR A C 1
ATOM 3636 O O . THR A 1 492 ? 24.130 4.341 -29.440 1.00 89.50 492 THR A O 1
ATOM 3639 N N . GLY A 1 493 ? 22.783 2.811 -28.448 1.00 89.88 493 GLY A N 1
ATOM 3640 C CA . GLY A 1 493 ? 21.570 3.624 -28.398 1.00 89.88 493 GLY A CA 1
ATOM 3641 C C . GLY A 1 493 ? 21.012 3.950 -29.786 1.00 89.88 493 GLY A C 1
ATOM 3642 O O . GLY A 1 493 ? 20.366 4.982 -29.977 1.00 89.88 493 GLY A O 1
ATOM 3643 N N . VAL A 1 494 ? 21.329 3.137 -30.802 1.00 92.06 494 VAL A N 1
ATOM 3644 C CA . VAL A 1 494 ? 20.865 3.332 -32.181 1.00 92.06 494 VAL A CA 1
ATOM 3645 C C . VAL A 1 494 ? 20.444 2.004 -32.796 1.00 92.06 494 VAL A C 1
ATOM 3647 O O . VAL A 1 494 ? 21.293 1.216 -33.202 1.00 92.06 494 VAL A O 1
ATOM 3650 N N . PHE A 1 495 ? 19.140 1.839 -33.006 1.00 95.12 495 PHE A N 1
ATOM 3651 C CA . PHE A 1 495 ? 18.601 0.692 -33.727 1.00 95.12 495 PHE A CA 1
ATOM 3652 C C . PHE A 1 495 ? 18.974 0.742 -35.210 1.00 95.12 495 PHE A C 1
ATOM 3654 O O . PHE A 1 495 ? 18.662 1.703 -35.930 1.00 95.12 495 PHE A O 1
ATOM 3661 N N . VAL A 1 496 ? 19.653 -0.301 -35.689 1.00 95.31 496 VAL A N 1
ATOM 3662 C CA . VAL A 1 496 ? 20.024 -0.456 -37.101 1.00 95.31 496 VAL A CA 1
ATOM 3663 C C . VAL A 1 496 ? 19.152 -1.516 -37.771 1.00 95.31 496 VAL A C 1
ATOM 3665 O O . VAL A 1 496 ? 18.550 -1.229 -38.812 1.00 95.31 496 VAL A O 1
ATOM 3668 N N . ASP A 1 497 ? 19.119 -2.725 -37.210 1.00 94.81 497 ASP A N 1
ATOM 3669 C CA . ASP A 1 497 ? 18.266 -3.861 -37.581 1.00 94.81 497 ASP A CA 1
ATOM 3670 C C . ASP A 1 497 ? 18.364 -4.967 -36.506 1.00 94.81 497 ASP A C 1
ATOM 3672 O O . ASP A 1 497 ? 19.121 -4.837 -35.560 1.00 94.81 497 ASP A O 1
ATOM 3676 N N . LEU A 1 498 ? 17.667 -6.096 -36.666 1.00 93.81 498 LEU A N 1
ATOM 3677 C CA . LEU A 1 498 ? 17.699 -7.222 -35.707 1.00 93.81 498 LEU A CA 1
ATOM 3678 C C . LEU A 1 498 ? 19.061 -7.933 -35.560 1.00 93.81 498 LEU A C 1
ATOM 3680 O O . LEU A 1 498 ? 19.159 -8.944 -34.879 1.00 93.81 498 LEU A O 1
ATOM 3684 N N . THR A 1 499 ? 20.103 -7.493 -36.267 1.00 94.38 499 THR A N 1
ATOM 3685 C CA . THR A 1 499 ? 21.484 -7.959 -36.050 1.00 94.38 499 THR A CA 1
ATOM 3686 C C . THR A 1 499 ? 22.369 -6.889 -35.409 1.00 94.38 499 THR A C 1
ATOM 3688 O O . THR A 1 499 ? 23.577 -7.080 -35.291 1.00 94.38 499 THR A O 1
ATOM 3691 N N . ASN A 1 500 ? 21.780 -5.736 -35.085 1.00 95.06 500 ASN A N 1
ATOM 3692 C CA . ASN A 1 500 ? 22.359 -4.608 -34.372 1.00 95.06 500 ASN A CA 1
ATOM 3693 C C . ASN A 1 500 ? 21.200 -3.731 -33.854 1.00 95.06 500 ASN A C 1
ATOM 3695 O O . ASN A 1 500 ? 20.784 -2.767 -34.517 1.00 95.06 500 ASN A O 1
ATOM 3699 N N . THR A 1 501 ? 20.645 -4.128 -32.715 1.00 95.88 501 THR A N 1
ATOM 3700 C CA . THR A 1 501 ? 19.480 -3.502 -32.064 1.00 95.88 501 THR A CA 1
ATOM 3701 C C . THR A 1 501 ? 19.866 -2.192 -31.383 1.00 95.88 501 THR A C 1
ATOM 3703 O O . THR A 1 501 ? 19.064 -1.270 -31.289 1.00 95.88 501 THR A O 1
ATOM 3706 N N . GLY A 1 502 ? 21.131 -2.072 -30.973 1.00 94.12 502 GLY A N 1
ATOM 3707 C CA . GLY A 1 502 ? 21.640 -0.899 -30.264 1.00 94.12 502 GLY A CA 1
ATOM 3708 C C . GLY A 1 502 ? 21.184 -0.806 -28.807 1.00 94.12 502 GLY A C 1
ATOM 3709 O O . GLY A 1 502 ? 21.564 0.176 -28.167 1.00 94.12 502 GLY A O 1
ATOM 3710 N N . THR A 1 503 ? 20.431 -1.805 -28.340 1.00 91.19 503 THR A N 1
ATOM 3711 C CA . THR A 1 503 ? 20.041 -2.074 -26.951 1.00 91.19 503 THR A CA 1
ATOM 3712 C C . THR A 1 503 ? 21.243 -2.525 -26.129 1.00 91.19 503 THR A C 1
ATOM 3714 O O . THR A 1 503 ? 22.332 -2.742 -26.686 1.00 91.19 503 THR A O 1
ATOM 3717 N N . SER A 1 504 ? 21.078 -2.555 -24.812 1.00 87.94 504 SER A N 1
ATOM 3718 C CA . SER A 1 504 ? 22.129 -2.918 -23.870 1.00 87.94 504 SER A CA 1
ATOM 3719 C C . SER A 1 504 ? 22.071 -4.419 -23.573 1.00 87.94 504 SER A C 1
ATOM 3721 O O . SER A 1 504 ? 21.056 -4.854 -23.061 1.00 87.94 504 SER A O 1
ATOM 3723 N N . PRO A 1 505 ? 23.158 -5.187 -23.773 1.00 84.75 505 PRO A N 1
ATOM 3724 C CA . PRO A 1 505 ? 23.164 -6.651 -23.597 1.00 84.75 505 PRO A CA 1
ATOM 3725 C C . PRO A 1 505 ? 23.096 -7.130 -22.131 1.00 84.75 505 PRO A C 1
ATOM 3727 O O . PRO A 1 505 ? 23.404 -8.278 -21.818 1.00 84.75 505 PRO A O 1
ATOM 3730 N N . ILE A 1 506 ? 22.872 -6.212 -21.193 1.00 83.56 506 ILE A N 1
ATOM 3731 C CA . ILE A 1 506 ? 22.855 -6.469 -19.744 1.00 83.56 506 ILE A CA 1
ATOM 3732 C C . ILE A 1 506 ? 21.637 -5.819 -19.076 1.00 83.56 506 ILE A C 1
ATOM 3734 O O . ILE A 1 506 ? 21.580 -5.710 -17.847 1.00 83.56 506 ILE A O 1
ATOM 3738 N N . LYS A 1 507 ? 20.701 -5.311 -19.876 1.00 81.56 507 LYS A N 1
ATOM 3739 C CA . LYS A 1 507 ? 19.505 -4.619 -19.427 1.00 81.56 507 LYS A CA 1
ATOM 3740 C C . LYS A 1 507 ? 18.364 -5.020 -20.349 1.00 81.56 507 LYS A C 1
ATOM 3742 O O . LYS A 1 507 ? 18.175 -4.423 -21.397 1.00 81.56 507 LYS A O 1
ATOM 3747 N N . ASN A 1 508 ? 17.561 -5.943 -19.841 1.00 87.31 508 ASN A N 1
ATOM 3748 C CA . ASN A 1 508 ? 16.489 -6.609 -20.567 1.00 87.31 508 ASN A CA 1
ATOM 3749 C C . ASN A 1 508 ? 15.358 -5.708 -21.104 1.00 87.31 508 ASN A C 1
ATOM 3751 O O . ASN A 1 508 ? 14.539 -6.166 -21.890 1.00 87.31 508 ASN A O 1
ATOM 3755 N N . ASP A 1 509 ? 15.284 -4.460 -20.653 1.00 90.25 509 ASP A N 1
ATOM 3756 C CA . ASP A 1 509 ? 14.390 -3.405 -21.137 1.00 90.25 509 ASP A CA 1
ATOM 3757 C C . ASP A 1 509 ? 15.239 -2.133 -21.209 1.00 90.25 509 ASP A C 1
ATOM 3759 O O . ASP A 1 509 ? 15.517 -1.526 -20.171 1.00 90.25 509 ASP A O 1
ATOM 3763 N N . THR A 1 510 ? 15.745 -1.740 -22.380 1.00 89.81 510 THR A N 1
ATOM 3764 C CA . THR A 1 510 ? 16.744 -0.670 -22.516 1.00 89.81 510 THR A CA 1
ATOM 3765 C C . THR A 1 510 ? 16.159 0.719 -22.254 1.00 89.81 510 THR A C 1
ATOM 3767 O O . THR A 1 510 ? 16.858 1.572 -21.678 1.00 89.81 510 THR A O 1
ATOM 3770 N N . ASP A 1 511 ? 14.902 0.976 -22.603 1.00 85.25 511 ASP A N 1
ATOM 3771 C CA . ASP A 1 511 ? 14.279 2.298 -22.477 1.00 85.25 511 ASP A CA 1
ATOM 3772 C C . ASP A 1 511 ? 13.377 2.481 -21.237 1.00 85.25 511 ASP A C 1
ATOM 3774 O O . ASP A 1 511 ? 13.075 3.628 -20.884 1.00 85.25 511 ASP A O 1
ATOM 3778 N N . ASN A 1 512 ? 13.178 1.415 -20.457 1.00 91.38 512 ASN A N 1
ATOM 3779 C CA . ASN A 1 512 ? 12.424 1.323 -19.199 1.00 91.38 512 ASN A CA 1
ATOM 3780 C C . ASN A 1 512 ? 10.930 1.593 -19.347 1.00 91.38 512 ASN A C 1
ATOM 3782 O O . ASN A 1 512 ? 10.360 2.359 -18.556 1.00 91.38 512 ASN A O 1
ATOM 3786 N N . ASP A 1 513 ? 10.302 1.022 -20.358 1.00 81.44 513 ASP A N 1
ATOM 3787 C CA . AS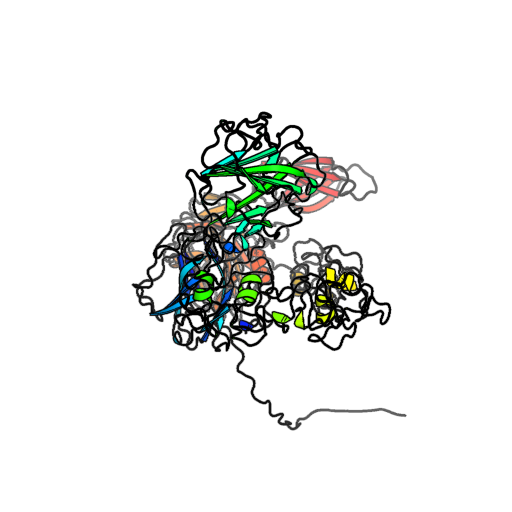P A 1 513 ? 8.885 1.240 -20.611 1.00 81.44 513 ASP A CA 1
ATOM 3788 C C . ASP A 1 513 ? 7.980 0.077 -20.186 1.00 81.44 513 ASP A C 1
ATOM 3790 O O . ASP A 1 513 ? 6.755 0.242 -20.148 1.00 81.44 513 ASP A O 1
ATOM 3794 N N . GLY A 1 514 ? 8.585 -1.036 -19.758 1.00 88.12 514 GLY A N 1
ATOM 3795 C CA . GLY A 1 514 ? 7.905 -2.241 -19.299 1.00 88.12 514 GLY A CA 1
ATOM 3796 C C . GLY A 1 514 ? 7.815 -3.354 -20.345 1.00 88.12 514 GLY A C 1
ATOM 3797 O O . GLY A 1 514 ? 7.312 -4.429 -20.005 1.00 88.12 514 GLY A O 1
ATOM 3798 N N . LEU A 1 515 ? 8.288 -3.142 -21.578 1.00 91.06 515 LEU A N 1
ATOM 3799 C CA . LEU A 1 515 ? 8.521 -4.203 -22.560 1.00 91.06 515 LEU A CA 1
ATOM 3800 C C . LEU A 1 515 ? 9.983 -4.642 -22.557 1.00 91.06 515 LEU A C 1
ATOM 3802 O O . LEU A 1 515 ? 10.895 -3.859 -22.333 1.00 91.06 515 LEU A O 1
ATOM 3806 N N . LEU A 1 516 ? 10.200 -5.934 -22.799 1.00 94.94 516 LEU A N 1
ATOM 3807 C CA . LEU A 1 516 ? 11.547 -6.458 -23.000 1.00 94.94 516 LEU A CA 1
ATOM 3808 C C . LEU A 1 516 ? 12.031 -6.082 -24.399 1.00 94.94 516 LEU A C 1
ATOM 3810 O O . LEU A 1 516 ? 11.244 -6.194 -25.344 1.00 94.94 516 LEU A O 1
ATOM 3814 N N . ASP A 1 517 ? 13.314 -5.758 -24.568 1.00 95.00 517 ASP A N 1
ATOM 3815 C CA . ASP A 1 517 ? 13.826 -5.331 -25.876 1.00 95.00 517 ASP A CA 1
ATOM 3816 C C . ASP A 1 517 ? 13.556 -6.409 -26.949 1.00 95.00 517 ASP A C 1
ATOM 3818 O O . ASP A 1 517 ? 13.136 -6.107 -28.074 1.00 95.00 517 ASP A O 1
ATOM 3822 N N . GLY A 1 518 ? 13.703 -7.690 -26.594 1.00 95.00 518 GLY A N 1
ATOM 3823 C CA . GLY A 1 518 ? 13.386 -8.842 -27.442 1.00 95.00 518 GLY A CA 1
ATOM 3824 C C . GLY A 1 518 ? 11.930 -8.943 -27.928 1.00 95.00 518 GLY A C 1
ATOM 3825 O O . GLY A 1 518 ? 11.680 -9.600 -28.948 1.00 95.00 518 GLY A O 1
ATOM 3826 N N . ALA A 1 519 ? 10.975 -8.281 -27.267 1.00 96.12 519 ALA A N 1
ATOM 3827 C CA . ALA A 1 519 ? 9.584 -8.166 -27.718 1.00 96.12 519 ALA A CA 1
ATOM 3828 C C . ALA A 1 519 ? 9.398 -7.099 -28.817 1.00 96.12 519 ALA A C 1
ATOM 3830 O O . ALA A 1 519 ? 8.387 -7.085 -29.532 1.00 96.12 519 ALA A O 1
ATOM 3831 N N . GLU A 1 520 ? 10.389 -6.229 -29.008 1.00 97.00 520 GLU A N 1
ATOM 3832 C CA . GLU A 1 520 ? 10.294 -5.022 -29.817 1.00 97.00 520 GLU A CA 1
ATOM 3833 C C . GLU A 1 520 ? 11.215 -5.074 -31.044 1.00 97.00 520 GLU A C 1
ATOM 3835 O O . GLU A 1 520 ? 12.439 -4.943 -30.982 1.00 97.00 520 GLU A O 1
ATOM 3840 N N . ASP A 1 521 ? 10.626 -5.241 -32.230 1.00 94.12 521 ASP A N 1
ATOM 3841 C CA . ASP A 1 521 ? 11.381 -5.459 -33.472 1.00 94.12 521 ASP A CA 1
ATOM 3842 C C . ASP A 1 521 ? 11.475 -4.223 -34.392 1.00 94.12 521 ASP A C 1
ATOM 3844 O O . ASP A 1 521 ? 12.006 -4.314 -35.512 1.00 94.12 521 ASP A O 1
ATOM 3848 N N . ASN A 1 522 ? 10.949 -3.072 -33.949 1.00 95.50 522 ASN A N 1
ATOM 3849 C CA . ASN A 1 522 ? 10.865 -1.802 -34.681 1.00 95.50 522 ASN A CA 1
ATOM 3850 C C . ASN A 1 522 ? 10.260 -1.955 -36.093 1.00 95.50 522 ASN A C 1
ATOM 3852 O O . ASN A 1 522 ? 10.647 -1.282 -37.062 1.00 95.50 522 ASN A O 1
ATOM 3856 N N . SER A 1 523 ? 9.333 -2.906 -36.263 1.00 94.75 523 SER A N 1
ATOM 3857 C CA . SER A 1 523 ? 8.668 -3.164 -37.543 1.00 94.75 523 SER A CA 1
ATOM 3858 C C . SER A 1 523 ? 7.473 -2.246 -37.812 1.00 94.75 523 SER A C 1
ATOM 3860 O O . SER A 1 523 ? 7.014 -2.188 -38.964 1.00 94.75 523 SER A O 1
ATOM 3862 N N . ALA A 1 524 ? 6.997 -1.522 -36.791 1.00 94.12 524 ALA A N 1
ATOM 3863 C CA . ALA A 1 524 ? 5.741 -0.771 -36.771 1.00 94.12 524 ALA A CA 1
ATOM 3864 C C . ALA A 1 524 ? 4.509 -1.640 -37.092 1.00 94.12 524 ALA A C 1
ATOM 3866 O O . ALA A 1 524 ? 3.538 -1.183 -37.709 1.00 94.12 524 ALA A O 1
ATOM 3867 N N . ILE A 1 525 ? 4.581 -2.936 -36.778 1.00 93.31 525 ILE A N 1
ATOM 3868 C CA . ILE A 1 525 ? 3.503 -3.901 -36.976 1.00 93.31 525 ILE A CA 1
ATOM 3869 C C . ILE A 1 525 ? 3.276 -4.630 -35.658 1.00 93.31 525 ILE A C 1
ATOM 3871 O O . ILE A 1 525 ? 3.975 -5.593 -35.368 1.00 93.31 525 ILE A O 1
ATOM 3875 N N . PHE A 1 526 ? 2.232 -4.227 -34.941 1.00 94.56 526 PHE A N 1
ATOM 3876 C CA . PHE A 1 526 ? 1.762 -4.953 -33.769 1.00 94.56 526 PHE A CA 1
ATOM 3877 C C . PHE A 1 526 ? 1.175 -6.314 -34.156 1.00 94.56 526 PHE A C 1
ATOM 3879 O O . PHE A 1 526 ? 0.279 -6.406 -35.014 1.00 94.56 526 PHE A O 1
ATOM 3886 N N . VAL A 1 527 ? 1.710 -7.380 -33.556 1.00 92.31 527 VAL A N 1
ATOM 3887 C CA . VAL A 1 527 ? 1.239 -8.759 -33.731 1.00 92.31 527 VAL A CA 1
ATOM 3888 C C . VAL A 1 527 ? 0.639 -9.285 -32.428 1.00 92.31 527 VAL A C 1
ATOM 3890 O O . VAL A 1 527 ? -0.521 -9.711 -32.450 1.00 92.31 527 VAL A O 1
ATOM 3893 N N . ASP A 1 528 ? 1.420 -9.259 -31.350 1.00 89.62 528 ASP A N 1
ATOM 3894 C CA . ASP A 1 528 ? 1.091 -9.655 -29.976 1.00 89.62 528 ASP A CA 1
ATOM 3895 C C . ASP A 1 528 ? 2.156 -9.098 -29.003 1.00 89.62 528 ASP A C 1
ATOM 3897 O O . ASP A 1 528 ? 2.999 -8.304 -29.414 1.00 89.62 528 ASP A O 1
ATOM 3901 N N . GLU A 1 529 ? 2.090 -9.473 -27.723 1.00 87.56 529 GLU A N 1
ATOM 3902 C CA . GLU A 1 529 ? 2.996 -9.003 -26.659 1.00 87.56 529 GLU A CA 1
ATOM 3903 C C . GLU A 1 529 ? 4.468 -9.400 -26.867 1.00 87.56 529 GLU A C 1
ATOM 3905 O O . GLU A 1 529 ? 5.347 -8.652 -26.468 1.00 87.56 529 GLU A O 1
ATOM 3910 N N . ASP A 1 530 ? 4.738 -10.513 -27.560 1.00 89.19 530 ASP A N 1
ATOM 3911 C CA . ASP A 1 530 ? 6.097 -10.986 -27.881 1.00 89.19 530 ASP A CA 1
ATOM 3912 C C . ASP A 1 530 ? 6.641 -10.370 -29.192 1.00 89.19 530 ASP A C 1
ATOM 3914 O O . ASP A 1 530 ? 7.762 -10.657 -29.622 1.00 89.19 530 ASP A O 1
ATOM 3918 N N . GLN A 1 531 ? 5.808 -9.610 -29.908 1.00 93.31 531 GLN A N 1
ATOM 3919 C CA . GLN A 1 531 ? 6.159 -8.916 -31.143 1.00 93.31 531 GLN A CA 1
ATOM 3920 C C . GLN A 1 531 ? 5.304 -7.646 -31.263 1.00 93.31 531 GLN A C 1
ATOM 3922 O O . GLN A 1 531 ? 4.376 -7.551 -32.088 1.00 93.31 531 GLN A O 1
ATOM 3927 N N . SER A 1 532 ? 5.635 -6.664 -30.426 1.00 95.25 532 SER A N 1
ATOM 3928 C CA . SER A 1 532 ? 4.911 -5.397 -30.294 1.00 95.25 532 SER A CA 1
ATOM 3929 C C . SER A 1 532 ? 5.038 -4.521 -31.548 1.00 95.25 532 SER A C 1
ATOM 3931 O O . SER A 1 532 ? 4.158 -3.723 -31.878 1.00 95.25 532 SER A O 1
ATOM 3933 N N . GLY A 1 533 ? 6.141 -4.663 -32.284 1.00 96.06 533 GLY A N 1
ATOM 3934 C CA . GLY A 1 533 ? 6.468 -3.788 -33.403 1.00 96.06 533 GLY A CA 1
ATOM 3935 C C . GLY A 1 533 ? 7.020 -2.418 -33.007 1.00 96.06 533 GLY A C 1
ATOM 3936 O O . GLY A 1 533 ? 7.406 -1.686 -33.927 1.00 96.06 533 GLY A O 1
ATOM 3937 N N . SER A 1 534 ? 7.056 -2.105 -31.706 1.00 97.50 534 SER A N 1
ATOM 3938 C CA . SER A 1 534 ? 7.601 -0.872 -31.134 1.00 97.50 534 SER A CA 1
ATOM 3939 C C . SER A 1 534 ? 9.129 -0.830 -31.212 1.00 97.50 534 SER A C 1
ATOM 3941 O O . SER A 1 534 ? 9.765 -1.738 -31.762 1.00 97.50 534 SER A O 1
ATOM 3943 N N . ASN A 1 535 ? 9.721 0.288 -30.807 1.00 96.81 535 ASN A N 1
ATOM 3944 C CA . ASN A 1 535 ? 11.151 0.525 -30.897 1.00 96.81 535 ASN A CA 1
ATOM 3945 C C . ASN A 1 535 ? 11.808 0.454 -29.505 1.00 96.81 535 ASN A C 1
ATOM 3947 O O . ASN A 1 535 ? 11.642 1.433 -28.784 1.00 96.81 535 ASN A O 1
ATOM 3951 N N . PRO A 1 536 ? 12.735 -0.500 -29.257 1.00 96.88 536 PRO A N 1
ATOM 3952 C CA . PRO A 1 536 ? 13.324 -0.792 -27.929 1.00 96.88 536 PRO A CA 1
ATOM 3953 C C . PRO A 1 536 ? 14.289 0.264 -27.369 1.00 96.88 536 PRO A C 1
ATOM 3955 O O . PRO A 1 536 ? 15.173 0.021 -26.559 1.00 96.88 536 PRO A O 1
ATOM 3958 N N . LEU A 1 537 ? 14.257 1.465 -27.934 1.00 95.94 537 LEU A N 1
ATOM 3959 C CA . LEU A 1 537 ? 15.095 2.595 -27.535 1.00 95.94 537 LEU A CA 1
ATOM 3960 C C . LEU A 1 537 ? 14.247 3.853 -27.326 1.00 95.94 537 LEU A C 1
ATOM 3962 O O . LEU A 1 537 ? 14.779 4.973 -27.323 1.00 95.94 537 LEU A O 1
ATOM 3966 N N . LYS A 1 538 ? 12.926 3.702 -27.313 1.00 96.62 538 LYS A N 1
ATOM 3967 C CA . LYS A 1 538 ? 11.949 4.765 -27.201 1.00 96.62 538 LYS A CA 1
ATOM 3968 C C . LYS A 1 538 ? 10.697 4.232 -26.503 1.00 96.62 538 LYS A C 1
ATOM 3970 O O . LYS A 1 538 ? 9.800 3.755 -27.177 1.00 96.62 538 LYS A O 1
ATOM 3975 N N . SER A 1 539 ? 10.595 4.582 -25.228 1.00 96.44 539 SER A N 1
ATOM 3976 C CA . SER A 1 539 ? 9.506 4.241 -24.310 1.00 96.44 539 SER A CA 1
ATOM 3977 C C . SER A 1 539 ? 8.082 4.691 -24.687 1.00 96.44 539 SER A C 1
ATOM 3979 O O . SER A 1 539 ? 7.226 4.733 -23.823 1.00 96.44 539 SER A O 1
ATOM 3981 N N . ASP A 1 540 ? 7.866 5.261 -25.864 1.00 97.00 540 ASP A N 1
ATOM 3982 C CA . ASP A 1 540 ? 6.593 5.798 -26.379 1.00 97.00 540 ASP A CA 1
ATOM 3983 C C . ASP A 1 540 ? 6.838 5.917 -27.880 1.00 97.00 540 ASP A C 1
ATOM 3985 O O . ASP A 1 540 ? 7.388 6.918 -28.367 1.00 97.00 540 ASP A O 1
ATOM 3989 N N . THR A 1 541 ? 6.587 4.845 -28.621 1.00 97.50 541 THR A N 1
ATOM 3990 C CA . THR A 1 541 ? 7.034 4.695 -30.003 1.00 97.50 541 THR A CA 1
ATOM 3991 C C . THR A 1 541 ? 6.323 5.660 -30.945 1.00 97.50 541 THR A C 1
ATOM 3993 O O . THR A 1 541 ? 6.960 6.178 -31.884 1.00 97.50 541 THR A O 1
ATOM 3996 N N . ASP A 1 542 ? 5.063 5.996 -30.689 1.00 96.25 542 ASP A N 1
ATOM 3997 C CA . ASP A 1 542 ? 4.250 6.843 -31.561 1.00 96.25 542 ASP A CA 1
ATOM 3998 C C . ASP A 1 542 ? 4.095 8.316 -31.118 1.00 96.25 542 ASP A C 1
ATOM 4000 O O . ASP A 1 542 ? 3.607 9.136 -31.906 1.00 96.25 542 ASP A O 1
ATOM 4004 N N . ASP A 1 543 ? 4.703 8.692 -29.987 1.00 96.56 543 ASP A N 1
ATOM 4005 C CA . ASP A 1 543 ? 4.757 10.042 -29.401 1.00 96.56 543 ASP A CA 1
ATOM 4006 C C . ASP A 1 543 ? 3.391 10.602 -28.955 1.00 96.56 543 ASP A C 1
ATOM 4008 O O . ASP A 1 543 ? 3.151 11.821 -29.079 1.00 96.56 543 ASP A O 1
ATOM 4012 N N . ASP A 1 544 ? 2.481 9.762 -28.467 1.00 94.94 544 ASP A N 1
ATOM 4013 C CA . ASP A 1 544 ? 1.152 10.198 -28.034 1.00 94.94 544 ASP A CA 1
ATOM 4014 C C . ASP A 1 544 ? 1.012 10.438 -26.516 1.00 94.94 544 ASP A C 1
ATOM 4016 O O . ASP A 1 544 ? 0.090 11.150 -26.084 1.00 94.94 544 ASP A O 1
ATOM 4020 N N . GLY A 1 545 ? 2.006 9.994 -25.740 1.00 94.19 545 GLY A N 1
ATOM 4021 C CA . GLY A 1 545 ? 2.096 10.152 -24.293 1.00 94.19 545 GLY A CA 1
ATOM 4022 C C . GLY A 1 545 ? 1.690 8.926 -23.474 1.00 94.19 545 GLY A C 1
ATOM 4023 O O . GLY A 1 545 ? 1.694 9.041 -22.244 1.00 94.19 545 GLY A O 1
ATOM 4024 N N . LEU A 1 546 ? 1.341 7.811 -24.116 1.00 95.50 546 LEU A N 1
ATOM 4025 C CA . LEU A 1 546 ? 1.286 6.473 -23.527 1.00 95.50 546 LEU A CA 1
ATOM 4026 C C . LEU A 1 546 ? 2.621 5.757 -23.794 1.00 95.50 546 LEU A C 1
ATOM 4028 O O . LEU A 1 546 ? 3.258 6.020 -24.807 1.00 95.50 546 LEU A O 1
ATOM 4032 N N . ASN A 1 547 ? 3.097 4.928 -22.862 1.00 95.94 547 ASN A N 1
ATOM 4033 C CA . ASN A 1 547 ? 4.301 4.125 -23.090 1.00 95.94 547 ASN A CA 1
ATOM 4034 C C . ASN A 1 547 ? 3.958 2.754 -23.673 1.00 95.94 547 ASN A C 1
ATOM 4036 O O . ASN A 1 547 ? 2.880 2.218 -23.390 1.00 95.94 547 ASN A O 1
ATOM 4040 N N . ASP A 1 548 ? 4.885 2.160 -24.427 1.00 95.06 548 ASP A N 1
ATOM 4041 C CA . ASP A 1 548 ? 4.554 0.993 -25.247 1.00 95.06 548 ASP A CA 1
ATOM 4042 C C . ASP A 1 548 ? 4.148 -0.201 -24.367 1.00 95.06 548 ASP A C 1
ATOM 4044 O O . ASP A 1 548 ? 3.176 -0.902 -24.670 1.00 95.06 548 ASP A O 1
ATOM 4048 N N . GLY A 1 549 ? 4.801 -0.374 -23.212 1.00 95.12 549 GLY A N 1
ATOM 4049 C CA . GLY A 1 549 ? 4.423 -1.373 -22.208 1.00 95.12 549 GLY A CA 1
ATOM 4050 C C . GLY A 1 549 ? 3.011 -1.218 -21.643 1.00 95.12 549 GLY A C 1
ATOM 4051 O O . GLY A 1 549 ? 2.294 -2.218 -21.502 1.00 95.12 549 GLY A O 1
ATOM 4052 N N . TYR A 1 550 ? 2.549 0.006 -21.372 1.00 95.38 550 TYR A N 1
ATOM 4053 C CA . TYR A 1 550 ? 1.160 0.230 -20.952 1.00 95.38 550 TYR A CA 1
ATOM 4054 C C . TYR A 1 550 ? 0.190 -0.107 -22.076 1.00 95.38 550 TYR A C 1
ATOM 4056 O O . TYR A 1 550 ? -0.808 -0.793 -21.851 1.00 95.38 550 TYR A O 1
ATOM 4064 N N . GLU A 1 551 ? 0.485 0.342 -23.292 1.00 97.31 551 GLU A N 1
ATOM 4065 C CA . GLU A 1 551 ? -0.392 0.106 -24.428 1.00 97.31 551 GLU A CA 1
ATOM 4066 C C . GLU A 1 551 ? -0.553 -1.385 -24.715 1.00 97.31 551 GLU A C 1
ATOM 4068 O O . GLU A 1 551 ? -1.678 -1.868 -24.836 1.00 97.31 551 GLU A O 1
ATOM 4073 N N . VAL A 1 552 ? 0.545 -2.141 -24.757 1.00 95.94 552 VAL A N 1
ATOM 4074 C CA . VAL A 1 552 ? 0.505 -3.587 -25.010 1.00 95.94 552 VAL A CA 1
ATOM 4075 C C . VAL A 1 552 ? -0.235 -4.332 -23.899 1.00 95.94 552 VAL A C 1
ATOM 4077 O O . VAL A 1 552 ? -1.117 -5.141 -24.202 1.00 95.94 552 VAL A O 1
ATOM 4080 N N . SER A 1 553 ? 0.075 -4.049 -22.628 1.00 94.44 553 SER A N 1
ATOM 4081 C CA . SER A 1 553 ? -0.575 -4.710 -21.482 1.00 94.44 553 SER A CA 1
ATOM 4082 C C . SER A 1 553 ? -2.080 -4.434 -21.415 1.00 94.44 553 SER A C 1
ATOM 4084 O O . SER A 1 553 ? -2.849 -5.319 -21.037 1.00 94.44 553 SER A O 1
ATOM 4086 N N . ASN A 1 554 ? -2.513 -3.263 -21.888 1.00 93.31 554 ASN A N 1
ATOM 4087 C CA . ASN A 1 554 ? -3.916 -2.860 -21.941 1.00 93.31 554 ASN A CA 1
ATOM 4088 C C . ASN A 1 554 ? -4.554 -3.053 -23.326 1.00 93.31 554 ASN A C 1
ATOM 4090 O O . ASN A 1 554 ? -5.604 -2.483 -23.621 1.00 93.31 554 ASN A O 1
ATOM 4094 N N . GLY A 1 555 ? -3.960 -3.885 -24.190 1.00 93.69 555 GLY A N 1
ATOM 4095 C CA . GLY A 1 555 ? -4.542 -4.289 -25.477 1.00 93.69 555 GLY A CA 1
ATOM 4096 C C . GLY A 1 555 ? -4.698 -3.167 -26.512 1.00 93.69 555 GLY A C 1
ATOM 4097 O O . GLY A 1 555 ? -5.437 -3.333 -27.491 1.00 93.69 555 GLY A O 1
ATOM 4098 N N . LEU A 1 556 ? -4.003 -2.053 -26.306 1.00 96.12 556 LEU A N 1
ATOM 4099 C CA . LEU A 1 556 ? -3.801 -0.976 -27.265 1.00 96.12 556 LEU A CA 1
ATOM 4100 C C . LEU A 1 556 ? -2.634 -1.338 -28.203 1.00 96.12 556 LEU A C 1
ATOM 4102 O O . LEU A 1 556 ? -2.079 -2.439 -28.161 1.00 96.12 556 LEU A O 1
ATOM 4106 N N . ASN A 1 557 ? -2.310 -0.448 -29.138 1.00 96.50 557 ASN A N 1
ATOM 4107 C CA . ASN A 1 557 ? -1.265 -0.686 -30.128 1.00 96.50 557 ASN A CA 1
ATOM 4108 C C . ASN A 1 557 ? -0.217 0.430 -30.049 1.00 96.50 557 ASN A C 1
ATOM 4110 O O . ASN A 1 557 ? -0.527 1.500 -30.572 1.00 96.50 557 ASN A O 1
ATOM 4114 N N . PRO A 1 558 ? 1.024 0.130 -29.614 1.00 97.62 558 PRO A N 1
ATOM 4115 C CA . PRO A 1 558 ? 2.084 1.120 -29.353 1.00 97.62 558 PRO A CA 1
ATOM 4116 C C . PRO A 1 558 ? 2.649 1.830 -30.595 1.00 97.62 558 PRO A C 1
ATOM 4118 O O . PRO A 1 558 ? 3.686 2.484 -30.595 1.00 97.62 558 PRO A O 1
ATOM 4121 N N . ASN A 1 559 ? 2.024 1.615 -31.750 1.00 97.25 559 ASN A N 1
ATOM 4122 C CA . ASN A 1 559 ? 2.447 2.162 -33.033 1.00 97.25 559 ASN A CA 1
ATOM 4123 C C . ASN A 1 559 ? 1.334 2.994 -33.693 1.00 97.25 559 ASN A C 1
ATOM 4125 O O . ASN A 1 559 ? 1.356 3.187 -34.920 1.00 97.25 559 ASN A O 1
ATOM 4129 N N . ASP A 1 560 ? 0.306 3.390 -32.943 1.00 97.38 560 ASP A N 1
ATOM 4130 C CA . ASP A 1 560 ? -0.881 4.082 -33.434 1.00 97.38 560 ASP A CA 1
ATOM 4131 C C . ASP A 1 560 ? -1.428 5.130 -32.448 1.00 97.38 560 ASP A C 1
ATOM 4133 O O . ASP A 1 560 ? -2.398 4.869 -31.742 1.00 97.38 560 ASP A O 1
ATOM 4137 N N . ASP A 1 561 ? -0.923 6.362 -32.603 1.00 96.19 561 ASP A N 1
ATOM 4138 C CA . ASP A 1 561 ? -1.272 7.623 -31.910 1.00 96.19 561 ASP A CA 1
ATOM 4139 C C . ASP A 1 561 ? -2.752 8.074 -32.009 1.00 96.19 561 ASP A C 1
ATOM 4141 O O . ASP A 1 561 ? -3.107 9.256 -31.884 1.00 96.19 561 ASP A O 1
ATOM 4145 N N . GLY A 1 562 ? -3.656 7.169 -32.373 1.00 96.12 562 GLY A N 1
ATOM 4146 C CA . GLY A 1 562 ? -5.062 7.424 -32.639 1.00 96.12 562 GLY A CA 1
ATOM 4147 C C . GLY A 1 562 ? -5.355 7.845 -34.081 1.00 96.12 562 GLY A C 1
ATOM 4148 O O . GLY A 1 562 ? -6.517 8.112 -34.430 1.00 96.12 562 GLY A O 1
ATOM 4149 N N . THR A 1 563 ? -4.346 7.961 -34.956 1.00 95.44 563 THR A N 1
ATOM 4150 C CA . THR A 1 563 ? -4.569 8.392 -36.346 1.00 95.44 563 THR A CA 1
ATOM 4151 C C . THR A 1 563 ? -5.102 7.290 -37.258 1.00 95.44 563 THR A C 1
ATOM 4153 O O . THR A 1 563 ? -5.771 7.616 -38.257 1.00 95.44 563 THR A O 1
ATOM 4156 N N . THR A 1 564 ? -4.845 6.016 -36.948 1.00 95.12 564 THR A N 1
ATOM 4157 C CA . THR A 1 564 ? -5.366 4.862 -37.693 1.00 95.12 564 THR A CA 1
ATOM 4158 C C . THR A 1 564 ? -6.620 4.300 -37.038 1.00 95.12 564 THR A C 1
ATOM 4160 O O . THR A 1 564 ? -7.656 4.220 -37.716 1.00 95.12 564 THR A O 1
ATOM 4163 N N . ASP A 1 565 ? -6.546 3.960 -35.755 1.00 95.81 565 ASP A N 1
ATOM 4164 C CA . ASP A 1 565 ? -7.678 3.608 -34.908 1.00 95.81 565 ASP A CA 1
ATOM 4165 C C . ASP A 1 565 ? -7.737 4.554 -33.710 1.00 95.81 565 ASP A C 1
ATOM 4167 O O . ASP A 1 565 ? -6.815 4.631 -32.912 1.00 95.81 565 ASP A O 1
ATOM 4171 N N . THR A 1 566 ? -8.843 5.284 -33.578 1.00 96.19 566 THR A N 1
ATOM 4172 C CA . THR A 1 566 ? -8.990 6.290 -32.521 1.00 96.19 566 THR A CA 1
ATOM 4173 C C . THR A 1 566 ? -8.977 5.701 -31.120 1.00 96.19 566 THR A C 1
ATOM 4175 O O . THR A 1 566 ? -8.806 6.472 -30.189 1.00 96.19 566 THR A O 1
ATOM 4178 N N . ASN A 1 567 ? -9.205 4.393 -30.977 1.00 96.62 567 ASN A N 1
ATOM 4179 C CA . ASN A 1 567 ? -9.202 3.719 -29.683 1.00 96.62 567 ASN A CA 1
ATOM 4180 C C . ASN A 1 567 ? -7.792 3.481 -29.131 1.00 96.62 567 ASN A C 1
ATOM 4182 O O . ASN A 1 567 ? -7.679 3.288 -27.933 1.00 96.62 567 ASN A O 1
ATOM 4186 N N . ASN A 1 568 ? -6.752 3.487 -29.971 1.00 96.62 568 ASN A N 1
ATOM 4187 C CA . ASN A 1 568 ? -5.385 3.239 -29.505 1.00 96.62 568 ASN A CA 1
ATOM 4188 C C . ASN A 1 568 ? -4.759 4.495 -28.899 1.00 96.62 568 ASN A C 1
ATOM 4190 O O . ASN A 1 568 ? -4.117 4.413 -27.865 1.00 96.62 568 ASN A O 1
ATOM 4194 N N . GLY A 1 569 ? -5.027 5.663 -29.489 1.00 96.75 569 GLY A N 1
ATOM 4195 C CA . GLY A 1 569 ? -4.351 6.876 -29.048 1.00 96.75 569 GLY A CA 1
ATOM 4196 C C . GLY A 1 569 ? -4.787 7.381 -27.668 1.00 96.75 569 GLY A C 1
ATOM 4197 O O . GLY A 1 569 ? -5.899 7.115 -27.227 1.00 96.75 569 GLY A O 1
ATOM 4198 N N . ALA A 1 570 ? -3.996 8.263 -27.061 1.00 97.25 570 ALA A N 1
ATOM 4199 C CA . ALA A 1 570 ? -4.183 8.886 -25.742 1.00 97.25 570 ALA A CA 1
ATOM 4200 C C . ALA A 1 570 ? -5.578 9.479 -25.431 1.00 97.25 570 ALA A C 1
ATOM 4202 O O . ALA A 1 570 ? -5.924 9.691 -24.270 1.00 97.25 570 ALA A O 1
ATOM 4203 N N . ALA A 1 571 ? -6.373 9.819 -26.451 1.00 96.50 571 ALA A N 1
ATOM 4204 C CA . ALA A 1 571 ? -7.743 10.336 -26.308 1.00 96.50 571 ALA A CA 1
ATOM 4205 C C . ALA A 1 571 ? -8.828 9.340 -26.769 1.00 96.50 571 ALA A C 1
ATOM 4207 O O . ALA A 1 571 ? -9.973 9.751 -26.995 1.00 96.50 571 ALA A O 1
ATOM 4208 N N . GLY A 1 572 ? -8.439 8.089 -27.007 1.00 97.19 572 GLY A N 1
ATOM 4209 C CA . GLY A 1 572 ? -9.315 6.948 -27.211 1.00 97.19 572 GLY A CA 1
ATOM 4210 C C . GLY A 1 572 ? -10.097 6.625 -25.946 1.00 97.19 572 GLY A C 1
ATOM 4211 O O . GLY A 1 572 ? -9.726 7.064 -24.869 1.00 97.19 572 GLY A O 1
ATOM 4212 N N . ASP A 1 573 ? -11.222 5.948 -26.140 1.00 97.31 573 ASP A N 1
ATOM 4213 C CA . ASP A 1 573 ? -12.192 5.560 -25.106 1.00 97.31 573 ASP A CA 1
ATOM 4214 C C . ASP A 1 573 ? -12.789 4.212 -25.581 1.00 97.31 573 ASP A C 1
ATOM 4216 O O . ASP A 1 573 ? -13.804 4.190 -26.304 1.00 97.31 573 ASP A O 1
ATOM 4220 N N . PRO A 1 574 ? -12.030 3.104 -25.431 1.00 97.12 574 PRO A N 1
ATOM 4221 C CA . PRO A 1 574 ? -12.340 1.817 -26.053 1.00 97.12 574 PRO A CA 1
ATOM 4222 C C . PRO A 1 574 ? -13.596 1.150 -25.483 1.00 97.12 574 PRO A C 1
ATOM 4224 O O . PRO A 1 574 ? -14.332 0.498 -26.241 1.00 97.12 574 PRO A O 1
ATOM 4227 N N . ASP A 1 575 ? -13.853 1.330 -24.194 1.00 96.81 575 ASP A N 1
ATOM 4228 C CA . ASP A 1 575 ? -14.965 0.775 -23.419 1.00 96.81 575 ASP A CA 1
ATOM 4229 C C . ASP A 1 575 ? -16.188 1.716 -23.325 1.00 96.81 575 ASP A C 1
ATOM 4231 O O . ASP A 1 575 ? -17.314 1.244 -23.140 1.00 96.81 575 ASP A O 1
ATOM 4235 N N . SER A 1 576 ? -16.034 2.996 -23.690 1.00 96.75 576 SER A N 1
ATOM 4236 C CA . SER A 1 576 ? -17.096 4.011 -23.780 1.00 96.75 576 SER A CA 1
ATOM 4237 C C . SER A 1 576 ? -17.643 4.498 -22.436 1.00 96.75 576 SER A C 1
ATOM 4239 O O . SER A 1 576 ? -18.839 4.835 -22.353 1.00 96.75 576 SER A O 1
ATOM 4241 N N . ASP A 1 577 ? -16.786 4.573 -21.426 1.00 95.81 577 ASP A N 1
ATOM 4242 C CA . ASP A 1 577 ? -17.086 5.013 -20.062 1.00 95.81 577 ASP A CA 1
ATOM 4243 C C . ASP A 1 577 ? -16.941 6.550 -19.877 1.00 95.81 577 ASP A C 1
ATOM 4245 O O . ASP A 1 577 ? -17.459 7.135 -18.920 1.00 95.81 577 ASP A O 1
ATOM 4249 N N . ASN A 1 578 ? -16.378 7.235 -20.889 1.00 94.50 578 ASN A N 1
ATOM 4250 C CA . ASN A 1 578 ? -16.069 8.670 -20.939 1.00 94.50 578 ASN A CA 1
ATOM 4251 C C . ASN A 1 578 ? -14.832 9.095 -20.108 1.00 94.50 578 ASN A C 1
ATOM 4253 O O . ASN A 1 578 ? -14.595 10.303 -19.940 1.00 94.50 578 ASN A O 1
ATOM 4257 N N . SER A 1 579 ? -14.031 8.138 -19.655 1.00 95.19 579 SER A N 1
ATOM 4258 C CA . SER A 1 579 ? -12.594 8.263 -19.453 1.00 95.19 579 SER A CA 1
ATOM 4259 C C . SER A 1 579 ? -11.882 8.095 -20.803 1.00 95.19 579 SER A C 1
ATOM 4261 O O . SER A 1 579 ? -12.503 8.077 -21.864 1.00 95.19 579 SER A O 1
ATOM 4263 N N . GLY A 1 580 ? -10.564 8.151 -20.822 1.00 96.44 580 GLY A N 1
ATOM 4264 C CA . GLY A 1 580 ? -9.840 7.803 -22.036 1.00 96.44 580 GLY A CA 1
ATOM 4265 C C . GLY A 1 580 ? -8.396 7.503 -21.725 1.00 96.44 580 GLY A C 1
ATOM 4266 O O . GLY A 1 580 ? -7.907 7.974 -20.699 1.00 96.44 580 GLY A O 1
ATOM 4267 N N . ASN A 1 581 ? -7.711 6.808 -22.630 1.00 97.12 581 ASN A N 1
ATOM 4268 C CA . ASN A 1 581 ? -6.498 6.048 -22.315 1.00 97.12 581 ASN A CA 1
ATOM 4269 C C . ASN A 1 581 ? -5.465 6.817 -21.466 1.00 97.12 581 ASN A C 1
ATOM 4271 O O . ASN A 1 581 ? -4.939 6.289 -20.497 1.00 97.12 581 ASN A O 1
ATOM 4275 N N . LEU A 1 582 ? -5.179 8.094 -21.762 1.00 95.75 582 LEU A N 1
ATOM 4276 C CA . LEU A 1 582 ? -4.218 8.883 -20.968 1.00 95.75 582 LEU A CA 1
ATOM 4277 C C . LEU A 1 582 ? -4.706 9.196 -19.547 1.00 95.75 582 LEU A C 1
ATOM 4279 O O . LEU A 1 582 ? -3.908 9.328 -18.621 1.00 95.75 582 LEU A O 1
ATOM 4283 N N . ALA A 1 583 ? -6.005 9.410 -19.387 1.00 94.25 583 ALA A N 1
ATOM 4284 C CA . ALA A 1 583 ? -6.628 9.662 -18.098 1.00 94.25 583 ALA A CA 1
ATOM 4285 C C . ALA A 1 583 ? -6.706 8.379 -17.255 1.00 94.25 583 ALA A C 1
ATOM 4287 O O . ALA A 1 583 ? -6.633 8.472 -16.033 1.00 94.25 583 ALA A O 1
ATOM 4288 N N . GLU A 1 584 ? -6.821 7.227 -17.909 1.00 95.44 584 GLU A N 1
ATOM 4289 C CA . GLU A 1 584 ? -6.830 5.893 -17.299 1.00 95.44 584 GLU A CA 1
ATOM 4290 C C . GLU A 1 584 ? -5.414 5.483 -16.904 1.00 95.44 584 GLU A C 1
ATOM 4292 O O . GLU A 1 584 ? -5.167 5.198 -15.739 1.00 95.44 584 GLU A O 1
ATOM 4297 N N . PHE A 1 585 ? -4.434 5.665 -17.795 1.00 93.94 585 PHE A N 1
ATOM 4298 C CA . PHE A 1 585 ? -3.004 5.533 -17.494 1.00 93.94 585 PHE A CA 1
ATOM 4299 C C . PHE A 1 585 ? -2.577 6.343 -16.262 1.00 93.94 585 PHE A C 1
ATOM 4301 O O . PHE A 1 585 ? -1.817 5.875 -15.421 1.00 93.94 585 PHE A O 1
ATOM 4308 N N . GLN A 1 586 ? -3.081 7.574 -16.127 1.00 91.56 586 GLN A N 1
ATOM 4309 C CA . GLN A 1 586 ? -2.771 8.441 -14.986 1.00 91.56 586 GLN A CA 1
ATOM 4310 C C . GLN A 1 586 ? -3.444 8.015 -13.679 1.00 91.56 586 GLN A C 1
ATOM 4312 O O . GLN A 1 586 ? -2.982 8.437 -12.617 1.00 91.56 586 GLN A O 1
ATOM 4317 N N . ARG A 1 587 ? -4.541 7.259 -13.756 1.00 86.12 587 ARG A N 1
ATOM 4318 C CA . ARG A 1 587 ? -5.319 6.804 -12.598 1.00 86.12 587 ARG A CA 1
ATOM 4319 C C . ARG A 1 587 ? -5.096 5.335 -12.258 1.00 86.12 587 ARG A C 1
ATOM 4321 O O . ARG A 1 587 ? -5.450 4.946 -11.160 1.00 86.12 587 ARG A O 1
ATOM 4328 N N . GLY A 1 588 ? -4.472 4.567 -13.147 1.00 90.88 588 GLY A N 1
ATOM 4329 C CA . GLY A 1 588 ? -4.269 3.131 -12.978 1.00 90.88 588 GLY A CA 1
ATOM 4330 C C . GLY A 1 588 ? -5.495 2.283 -13.323 1.00 90.88 588 GLY A C 1
ATOM 4331 O O . GLY A 1 588 ? -5.526 1.125 -12.929 1.00 90.88 588 GLY A O 1
ATOM 4332 N N . THR A 1 589 ? -6.478 2.837 -14.037 1.00 93.75 589 THR A N 1
ATOM 4333 C CA . THR A 1 589 ? -7.672 2.103 -14.481 1.00 93.75 589 THR A CA 1
ATOM 4334 C C . THR A 1 589 ? -7.455 1.427 -15.844 1.00 93.75 589 THR A C 1
ATOM 4336 O O . THR A 1 589 ? -6.516 1.777 -16.572 1.00 93.75 589 THR A O 1
ATOM 4339 N N . ASP A 1 590 ? -8.288 0.436 -16.186 1.00 94.06 590 ASP A N 1
ATOM 4340 C CA . ASP A 1 590 ? -8.154 -0.363 -17.417 1.00 94.06 590 ASP A CA 1
ATOM 4341 C C . ASP A 1 590 ? -8.973 0.248 -18.574 1.00 94.06 590 ASP A C 1
ATOM 4343 O O . ASP A 1 590 ? -10.196 0.221 -18.512 1.00 94.06 590 ASP A O 1
ATOM 4347 N N . PRO A 1 591 ? -8.348 0.692 -19.687 1.00 96.44 591 PRO A N 1
ATOM 4348 C CA . PRO A 1 591 ? -9.042 1.290 -20.836 1.00 96.44 591 PRO A CA 1
ATOM 4349 C C . PRO A 1 591 ? -9.970 0.329 -21.601 1.00 96.44 591 PRO A C 1
ATOM 4351 O O . PRO A 1 591 ? -10.586 0.690 -22.610 1.00 96.44 591 PRO A O 1
ATOM 4354 N N . GLN A 1 592 ? -10.027 -0.944 -21.212 1.00 95.81 592 GLN A N 1
ATOM 4355 C CA . GLN A 1 592 ? -10.972 -1.928 -21.730 1.00 95.81 592 GLN A CA 1
ATOM 4356 C C . GLN A 1 592 ? -12.096 -2.282 -20.745 1.00 95.81 592 GLN A C 1
ATOM 4358 O O . GLN A 1 592 ? -12.932 -3.130 -21.101 1.00 95.81 592 GLN A O 1
ATOM 4363 N N . ASN A 1 593 ? -12.136 -1.672 -19.560 1.00 96.50 593 ASN A N 1
ATOM 4364 C CA . ASN A 1 593 ? -13.104 -1.960 -18.512 1.00 96.50 593 ASN A CA 1
ATOM 4365 C C . ASN A 1 593 ? -13.781 -0.682 -18.002 1.00 96.50 593 ASN A C 1
ATOM 4367 O O . ASN A 1 593 ? -13.151 0.135 -17.353 1.00 96.50 593 ASN A O 1
ATOM 4371 N N . ASP A 1 594 ? -15.098 -0.575 -18.205 1.00 97.31 594 ASP A N 1
ATOM 4372 C CA . ASP A 1 594 ? -15.836 0.666 -17.950 1.00 97.31 594 ASP A CA 1
ATOM 4373 C C . ASP A 1 594 ? -16.086 0.982 -16.463 1.00 97.31 594 ASP A C 1
ATOM 4375 O O . ASP A 1 594 ? -16.695 2.009 -16.167 1.00 97.31 594 ASP A O 1
ATOM 4379 N N . ASP A 1 595 ? -15.685 0.081 -15.567 1.00 97.12 595 ASP A N 1
ATOM 4380 C CA . ASP A 1 595 ? -15.929 0.064 -14.117 1.00 97.12 595 ASP A CA 1
ATOM 4381 C C . ASP A 1 595 ? -14.849 -0.838 -13.477 1.00 97.12 595 ASP A C 1
ATOM 4383 O O . ASP A 1 595 ? -14.958 -2.074 -13.485 1.00 97.12 595 ASP A O 1
ATOM 4387 N N . SER A 1 596 ? -13.732 -0.234 -13.067 1.00 94.56 596 SER A N 1
ATOM 4388 C CA . SER A 1 596 ? -12.502 -0.931 -12.668 1.00 94.56 596 SER A CA 1
ATOM 4389 C C . SER A 1 596 ? -12.600 -1.637 -11.312 1.00 94.56 596 SER A C 1
ATOM 4391 O O . SER A 1 596 ? -11.963 -2.681 -11.138 1.00 94.56 596 SER A O 1
ATOM 4393 N N . ASP A 1 597 ? -13.419 -1.142 -10.388 1.00 93.44 597 ASP A N 1
ATOM 4394 C CA . ASP A 1 597 ? -13.612 -1.708 -9.045 1.00 93.44 597 ASP A CA 1
ATOM 4395 C C . ASP A 1 597 ? -14.950 -2.462 -8.854 1.00 93.44 597 ASP A C 1
ATOM 4397 O O . ASP A 1 597 ? -15.179 -3.099 -7.820 1.00 93.44 597 ASP A O 1
ATOM 4401 N N . GLU A 1 598 ? -15.785 -2.508 -9.895 1.00 96.19 598 GLU A N 1
ATOM 4402 C CA . GLU A 1 598 ? -17.070 -3.212 -9.964 1.00 96.19 598 GLU A CA 1
ATOM 4403 C C . GLU A 1 598 ? -18.133 -2.717 -8.957 1.00 96.19 598 GLU A C 1
ATOM 4405 O O . GLU A 1 598 ? -19.038 -3.477 -8.559 1.00 96.19 598 GLU A O 1
ATOM 4410 N N . ASP A 1 599 ? -18.075 -1.449 -8.552 1.00 95.00 599 ASP A N 1
ATOM 4411 C CA . ASP A 1 599 ? -19.004 -0.843 -7.595 1.00 95.00 599 ASP A CA 1
ATOM 4412 C C . ASP A 1 599 ? -20.331 -0.369 -8.255 1.00 95.00 599 ASP A C 1
ATOM 4414 O O . ASP A 1 599 ? -21.395 -0.278 -7.613 1.00 95.00 599 ASP A O 1
ATOM 4418 N N . GLY A 1 600 ? -20.316 -0.182 -9.582 1.00 94.31 600 GLY A N 1
ATOM 4419 C CA . GLY A 1 600 ? -21.430 0.258 -10.419 1.00 94.31 600 GLY A CA 1
ATOM 4420 C C . GLY A 1 600 ? -21.425 1.741 -10.823 1.00 94.31 600 GLY A C 1
ATOM 4421 O O . GLY A 1 600 ? -22.415 2.193 -11.436 1.00 94.31 600 GLY A O 1
ATOM 4422 N N . ILE A 1 601 ? -20.380 2.490 -10.487 1.00 96.06 601 ILE A N 1
ATOM 4423 C CA . ILE A 1 601 ? -19.985 3.774 -11.070 1.00 96.06 601 ILE A CA 1
ATOM 4424 C C . ILE A 1 601 ? -19.053 3.475 -12.266 1.00 96.06 601 ILE A C 1
ATOM 4426 O O . ILE A 1 601 ? -18.705 2.337 -12.526 1.00 96.06 601 ILE A O 1
ATOM 4430 N N . LEU A 1 602 ? -18.859 4.448 -13.158 1.00 97.69 602 LEU A N 1
ATOM 4431 C CA . LEU A 1 602 ? -17.950 4.281 -14.297 1.00 97.69 602 LEU A CA 1
ATOM 4432 C C . LEU A 1 602 ? -16.675 5.056 -13.994 1.00 97.69 602 LEU A C 1
ATOM 4434 O O . LEU A 1 602 ? -16.818 6.195 -13.540 1.00 97.69 602 LEU A O 1
ATOM 4438 N N . ASP A 1 603 ? -15.500 4.561 -14.378 1.00 96.75 603 ASP A N 1
ATOM 4439 C CA . ASP A 1 603 ? -14.211 5.209 -14.080 1.00 96.75 603 ASP A CA 1
ATOM 4440 C C . ASP A 1 603 ? -14.190 6.685 -14.517 1.00 96.75 603 ASP A C 1
ATOM 4442 O O . ASP A 1 603 ? -13.725 7.592 -13.819 1.00 96.75 603 ASP A O 1
ATOM 4446 N N . GLY A 1 604 ? -14.785 6.991 -15.672 1.00 95.94 604 GLY A N 1
ATOM 4447 C CA . GLY A 1 604 ? -14.922 8.341 -16.212 1.00 95.94 604 GLY A CA 1
ATOM 4448 C C . GLY A 1 604 ? -15.788 9.292 -15.373 1.00 95.94 604 GLY A C 1
ATOM 4449 O O . GLY A 1 604 ? -15.828 10.501 -15.652 1.00 95.94 604 GLY A O 1
ATOM 4450 N N . TYR A 1 605 ? -16.526 8.782 -14.386 1.00 97.06 605 TYR A N 1
ATOM 4451 C CA . TYR A 1 605 ? -17.332 9.540 -13.421 1.00 97.06 605 TYR A CA 1
ATOM 4452 C C . TYR A 1 605 ? -16.613 9.739 -12.089 1.00 97.06 605 TYR A C 1
ATOM 4454 O O . TYR A 1 605 ? -17.106 10.510 -11.261 1.00 97.06 605 TYR A O 1
ATOM 4462 N N . GLU A 1 606 ? -15.432 9.160 -11.941 1.00 96.19 606 GLU A N 1
ATOM 4463 C CA . GLU A 1 606 ? -14.662 9.114 -10.712 1.00 96.19 606 GLU A CA 1
ATOM 4464 C C . GLU A 1 606 ? -13.358 9.879 -10.917 1.00 96.19 606 GLU A C 1
ATOM 4466 O O . GLU A 1 606 ? -12.734 9.905 -11.986 1.00 96.19 606 GLU A O 1
ATOM 4471 N N . ASP A 1 607 ? -12.994 10.677 -9.922 1.00 91.94 607 ASP A N 1
ATOM 4472 C CA . ASP A 1 607 ? -11.835 11.559 -10.042 1.00 91.94 607 ASP A CA 1
ATOM 4473 C C . ASP A 1 607 ? -10.977 11.631 -8.786 1.00 91.94 607 ASP A C 1
ATOM 4475 O O . ASP A 1 607 ? -10.039 12.436 -8.768 1.00 91.94 607 ASP A O 1
ATOM 4479 N N . ASN A 1 608 ? -11.266 10.781 -7.793 1.00 92.44 608 ASN A N 1
ATOM 4480 C CA . ASN A 1 608 ? -10.540 10.644 -6.535 1.00 92.44 608 ASN A CA 1
ATOM 4481 C C . ASN A 1 608 ? -10.264 12.011 -5.879 1.00 92.44 608 ASN A C 1
ATOM 4483 O O . ASN A 1 608 ? -9.159 12.353 -5.447 1.00 92.44 608 ASN A O 1
ATOM 4487 N N . THR A 1 609 ? -11.268 12.895 -5.912 1.00 92.88 609 THR A N 1
ATOM 4488 C CA . THR A 1 609 ? -11.166 14.226 -5.302 1.00 92.88 609 THR A CA 1
ATOM 4489 C C . THR A 1 609 ? -11.701 14.267 -3.878 1.00 92.88 609 THR A C 1
ATOM 4491 O O . THR A 1 609 ? -11.482 15.277 -3.196 1.00 92.88 609 THR A O 1
ATOM 4494 N N . GLY A 1 610 ? -12.420 13.232 -3.432 1.00 90.06 610 GLY A N 1
ATOM 4495 C CA . GLY A 1 610 ? -13.150 13.220 -2.164 1.00 90.06 610 GLY A CA 1
ATOM 4496 C C . GLY A 1 610 ? -14.335 14.198 -2.146 1.00 90.06 610 GLY A C 1
ATOM 4497 O O . GLY A 1 610 ? -14.813 14.600 -1.081 1.00 90.06 610 GLY A O 1
ATOM 4498 N N . ILE A 1 611 ? -14.730 14.740 -3.307 1.00 90.44 611 ILE A N 1
ATOM 4499 C CA . ILE A 1 611 ? -15.712 15.824 -3.411 1.00 90.44 611 ILE A CA 1
ATOM 4500 C C . ILE A 1 611 ? -16.763 15.486 -4.460 1.00 90.44 611 ILE A C 1
ATOM 4502 O O . ILE A 1 611 ? -16.563 15.677 -5.659 1.00 90.44 611 ILE A O 1
ATOM 4506 N N . TRP A 1 612 ? -17.968 15.189 -3.985 1.00 93.44 612 TRP A N 1
ATOM 4507 C CA . TRP A 1 612 ? -19.117 15.043 -4.863 1.00 93.44 612 TRP A CA 1
ATOM 4508 C C . TRP A 1 612 ? -19.486 16.338 -5.597 1.00 93.44 612 TRP A C 1
ATOM 4510 O O . TRP A 1 612 ? -19.883 17.352 -5.002 1.00 93.44 612 TRP A O 1
ATOM 4520 N N . VAL A 1 613 ? -19.442 16.288 -6.930 1.00 94.75 613 VAL A N 1
ATOM 4521 C CA . VAL A 1 613 ? -19.906 17.369 -7.811 1.00 94.75 613 VAL A CA 1
ATOM 4522 C C . VAL A 1 613 ? -21.250 17.013 -8.448 1.00 94.75 613 VAL A C 1
ATOM 4524 O O . VAL A 1 613 ? -22.149 17.865 -8.515 1.00 94.75 613 VAL A O 1
ATOM 4527 N N . SER A 1 614 ? -21.401 15.781 -8.944 1.00 94.44 614 SER A N 1
ATOM 4528 C CA . SER A 1 614 ? -22.628 15.267 -9.565 1.00 94.44 614 SER A CA 1
ATOM 4529 C C . SER A 1 614 ? -22.582 13.747 -9.756 1.00 94.44 614 SER A C 1
ATOM 4531 O O . SER A 1 614 ? -21.519 13.165 -9.704 1.00 94.44 614 SER A O 1
ATOM 4533 N N . ALA A 1 615 ? -23.694 13.122 -10.152 1.00 92.56 615 ALA A N 1
ATOM 4534 C CA . ALA A 1 615 ? -23.735 11.691 -10.500 1.00 92.56 615 ALA A CA 1
ATOM 4535 C C . ALA A 1 615 ? -22.923 11.286 -11.759 1.00 92.56 615 ALA A C 1
ATOM 4537 O O . ALA A 1 615 ? -23.091 10.184 -12.258 1.00 92.56 615 ALA A O 1
ATOM 4538 N N . THR A 1 616 ? -22.148 12.203 -12.346 1.00 94.62 616 THR A N 1
ATOM 4539 C CA . THR A 1 616 ? -21.170 11.914 -13.412 1.00 94.62 616 THR A CA 1
ATOM 4540 C C . THR A 1 616 ? -19.792 12.510 -13.090 1.00 94.62 616 THR A C 1
ATOM 4542 O O . THR A 1 616 ? -19.056 12.880 -14.001 1.00 94.62 616 THR A O 1
ATOM 4545 N N . GLN A 1 617 ? -19.568 12.819 -11.811 1.00 95.06 617 GLN A N 1
ATOM 4546 C CA . GLN A 1 617 ? -18.346 13.349 -11.206 1.00 95.06 617 GLN A CA 1
ATOM 4547 C C . GLN A 1 617 ? -18.528 13.214 -9.681 1.00 95.06 617 GLN A C 1
ATOM 4549 O O . GLN A 1 617 ? -18.921 14.183 -9.009 1.00 95.06 617 GLN A O 1
ATOM 4554 N N . THR A 1 618 ? -18.411 11.983 -9.195 1.00 95.94 618 THR A N 1
ATOM 4555 C CA . THR A 1 618 ? -18.789 11.532 -7.845 1.00 95.94 618 THR A CA 1
ATOM 4556 C C . THR A 1 618 ? -17.733 11.869 -6.803 1.00 95.94 618 THR A C 1
ATOM 4558 O O . THR A 1 618 ? -18.091 12.110 -5.655 1.00 95.94 618 THR A O 1
ATOM 4561 N N . GLY A 1 619 ? -16.472 12.013 -7.209 1.00 95.31 619 GLY A N 1
ATOM 4562 C CA . GLY A 1 619 ? -15.369 12.301 -6.292 1.00 95.31 619 GLY A CA 1
ATOM 4563 C C . GLY A 1 619 ? -14.723 11.062 -5.679 1.00 95.31 619 GLY A C 1
ATOM 4564 O O . GLY A 1 619 ? -13.663 11.226 -5.079 1.00 95.31 619 GLY A O 1
ATOM 4565 N N . THR A 1 620 ? -15.338 9.896 -5.884 1.00 97.00 620 THR A N 1
ATOM 4566 C CA . THR A 1 620 ? -14.890 8.558 -5.478 1.00 97.00 620 THR A CA 1
ATOM 4567 C C . THR A 1 620 ? -13.635 8.139 -6.243 1.00 97.00 620 THR A C 1
ATOM 4569 O O . THR A 1 620 ? -13.251 8.807 -7.222 1.00 97.00 620 THR A O 1
ATOM 4572 N N . ASP A 1 621 ? -12.946 7.126 -5.736 1.00 94.94 621 ASP A N 1
ATOM 4573 C CA . ASP A 1 621 ? -11.728 6.566 -6.313 1.00 94.94 621 ASP A CA 1
ATOM 4574 C C . ASP A 1 621 ? -12.076 5.363 -7.208 1.00 94.94 621 ASP A C 1
ATOM 4576 O O . ASP A 1 621 ? -12.555 4.379 -6.675 1.00 94.94 621 ASP A O 1
ATOM 4580 N N . PRO A 1 622 ? -11.809 5.388 -8.531 1.00 95.88 622 PRO A N 1
ATOM 4581 C CA . PRO A 1 622 ? -12.228 4.316 -9.459 1.00 95.88 622 PRO A CA 1
ATOM 4582 C C . PRO A 1 622 ? -11.541 2.952 -9.259 1.00 95.88 622 PRO A C 1
ATOM 4584 O O . PRO A 1 622 ? -11.644 2.060 -10.098 1.00 95.88 622 PRO A O 1
ATOM 4587 N N . LEU A 1 623 ? -10.707 2.830 -8.230 1.00 95.12 623 LEU A N 1
ATOM 4588 C CA . LEU A 1 623 ? -10.005 1.603 -7.862 1.00 95.12 623 LEU A CA 1
ATOM 4589 C C . LEU A 1 623 ? -10.408 1.124 -6.461 1.00 95.12 623 LEU A C 1
ATOM 4591 O O . LEU A 1 623 ? -9.834 0.147 -5.974 1.00 95.12 623 LEU A O 1
ATOM 4595 N N . ASP A 1 624 ? -11.342 1.817 -5.810 1.00 93.81 624 ASP A N 1
ATOM 4596 C CA . ASP A 1 624 ? -11.788 1.544 -4.453 1.00 93.81 624 ASP A CA 1
ATOM 4597 C C . ASP A 1 624 ? -13.320 1.556 -4.401 1.00 93.81 624 ASP A C 1
ATOM 4599 O O . ASP A 1 624 ? -13.933 2.624 -4.401 1.00 93.81 624 ASP A O 1
ATOM 4603 N N . PRO A 1 625 ? -13.956 0.379 -4.287 1.00 95.25 625 PRO A N 1
ATOM 4604 C CA . PRO A 1 625 ? -15.403 0.284 -4.387 1.00 95.25 625 PRO A CA 1
ATOM 4605 C C . PRO A 1 625 ? -16.159 0.865 -3.172 1.00 95.25 625 PRO A C 1
ATOM 4607 O O . PRO A 1 625 ? -17.393 0.811 -3.164 1.00 95.25 625 PRO A O 1
ATOM 4610 N N . ASP A 1 626 ? -15.460 1.340 -2.131 1.00 93.69 626 ASP A N 1
ATOM 4611 C CA . ASP A 1 626 ? -15.990 1.921 -0.881 1.00 93.69 626 ASP A CA 1
ATOM 4612 C C . ASP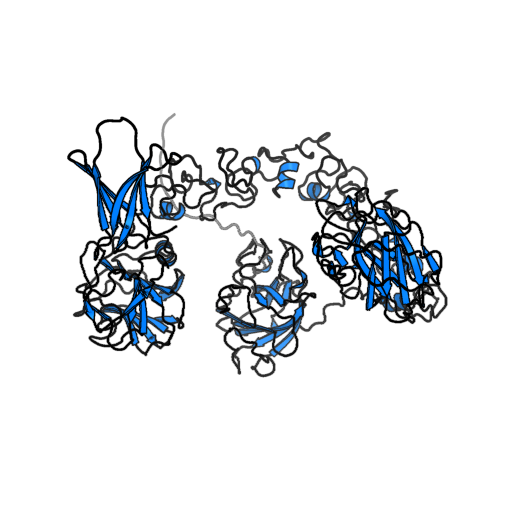 A 1 626 ? -15.082 3.080 -0.407 1.00 93.69 626 ASP A C 1
ATOM 4614 O O . ASP A 1 626 ? -14.316 2.954 0.551 1.00 93.69 626 ASP A O 1
ATOM 4618 N N . SER A 1 627 ? -15.157 4.229 -1.089 1.00 92.75 627 SER A N 1
ATOM 4619 C CA . SER A 1 627 ? -14.214 5.354 -0.942 1.00 92.75 627 SER A CA 1
ATOM 4620 C C . SER A 1 627 ? -14.173 6.006 0.451 1.00 92.75 627 SER A C 1
ATOM 4622 O O . SER A 1 627 ? -13.292 6.836 0.722 1.00 92.75 627 SER A O 1
ATOM 4624 N N . ASP A 1 628 ? -15.151 5.749 1.322 1.00 83.69 628 ASP A N 1
ATOM 4625 C CA . ASP A 1 628 ? -15.199 6.304 2.680 1.00 83.69 628 ASP A CA 1
ATOM 4626 C C . ASP A 1 628 ? -15.168 5.268 3.812 1.00 83.69 628 ASP A C 1
ATOM 4628 O O . ASP A 1 628 ? -15.276 5.654 4.987 1.00 83.69 628 ASP A O 1
ATOM 4632 N N . ASP A 1 629 ? -14.885 4.009 3.463 1.00 84.56 629 ASP A N 1
ATOM 4633 C CA . ASP A 1 629 ? -14.708 2.868 4.360 1.00 84.56 629 ASP A CA 1
ATOM 4634 C C . ASP A 1 629 ? -15.928 2.596 5.266 1.00 84.56 629 ASP A C 1
ATOM 4636 O O . ASP A 1 629 ? -15.789 2.130 6.414 1.00 84.56 629 ASP A O 1
ATOM 4640 N N . ASP A 1 630 ? -17.142 2.888 4.794 1.00 79.00 630 ASP A N 1
ATOM 4641 C CA . ASP A 1 630 ? -18.361 2.704 5.579 1.00 79.00 630 ASP A CA 1
ATOM 4642 C C . ASP A 1 630 ? -19.053 1.354 5.400 1.00 79.00 630 ASP A C 1
ATOM 4644 O O . ASP A 1 630 ? -20.000 1.039 6.134 1.00 79.00 630 ASP A O 1
ATOM 4648 N N . THR A 1 631 ? -18.521 0.492 4.532 1.00 85.38 631 THR A N 1
ATOM 4649 C CA . THR A 1 631 ? -19.036 -0.826 4.128 1.00 85.38 631 THR A CA 1
ATOM 4650 C C . THR A 1 631 ? -20.202 -0.802 3.137 1.00 85.38 631 THR A C 1
ATOM 4652 O O . THR A 1 631 ? -20.801 -1.858 2.856 1.00 85.38 631 THR A O 1
ATOM 4655 N N . LEU A 1 632 ? -20.563 0.366 2.613 1.00 89.31 632 LEU A N 1
ATOM 4656 C CA . LEU A 1 632 ? -21.466 0.547 1.486 1.00 89.31 632 LEU A CA 1
ATOM 4657 C C . LEU A 1 632 ? -20.633 0.771 0.223 1.00 89.31 632 LEU A C 1
ATOM 4659 O O . LEU A 1 632 ? -19.616 1.431 0.236 1.00 89.31 632 LEU A O 1
ATOM 4663 N N . LEU A 1 633 ? -21.074 0.178 -0.889 1.00 95.81 633 LEU A N 1
ATOM 4664 C CA . LEU A 1 633 ? -20.412 0.435 -2.166 1.00 95.81 633 LEU A CA 1
ATOM 4665 C C . LEU A 1 633 ? -20.769 1.836 -2.655 1.00 95.81 633 LEU A C 1
ATOM 4667 O O . LEU A 1 633 ? -21.959 2.186 -2.623 1.00 95.81 633 LEU A O 1
ATOM 4671 N N . ASP A 1 634 ? -19.818 2.561 -3.226 1.00 96.62 634 ASP A N 1
ATOM 4672 C CA . ASP A 1 634 ? -20.035 3.933 -3.689 1.00 96.62 634 ASP A CA 1
ATOM 4673 C C . ASP A 1 634 ? -21.249 4.034 -4.643 1.00 96.62 634 ASP A C 1
ATOM 4675 O O . ASP A 1 634 ? -22.126 4.907 -4.531 1.00 96.62 634 ASP A O 1
ATOM 4679 N N . GLY A 1 635 ? -21.415 3.049 -5.527 1.00 95.44 635 GLY A N 1
ATOM 4680 C CA . GLY A 1 635 ? -22.516 2.943 -6.481 1.00 95.44 635 GLY A CA 1
ATOM 4681 C C . GLY A 1 635 ? -23.913 2.792 -5.864 1.00 95.44 635 GLY A C 1
ATOM 4682 O O . GLY A 1 635 ? -24.925 3.045 -6.542 1.00 95.44 635 GLY A O 1
ATOM 4683 N N . VAL A 1 636 ? -24.039 2.423 -4.579 1.00 95.75 636 VAL A N 1
ATOM 4684 C CA . VAL A 1 636 ? -25.335 2.433 -3.870 1.00 95.75 636 VAL A CA 1
ATOM 4685 C C . VAL A 1 636 ? -25.677 3.794 -3.254 1.00 95.75 636 VAL A C 1
ATOM 4687 O O . VAL A 1 636 ? -26.845 4.026 -2.894 1.00 95.75 636 VAL A O 1
ATOM 4690 N N . GLU A 1 637 ? -24.723 4.719 -3.222 1.00 95.62 637 GLU A N 1
ATOM 4691 C CA . GLU A 1 637 ? -24.779 5.991 -2.512 1.00 95.62 637 GLU A CA 1
ATOM 4692 C C . GLU A 1 637 ? -24.973 7.179 -3.453 1.00 95.62 637 GLU A C 1
ATOM 4694 O O . GLU A 1 637 ? -24.089 7.870 -3.943 1.00 95.62 637 GLU A O 1
ATOM 4699 N N . THR A 1 638 ? -26.240 7.442 -3.748 1.00 92.75 638 THR A N 1
ATOM 4700 C CA . THR A 1 638 ? -26.595 8.373 -4.831 1.00 92.75 638 THR A CA 1
ATOM 4701 C C . THR A 1 638 ? -26.401 9.868 -4.520 1.00 92.75 638 THR A C 1
ATOM 4703 O O . THR A 1 638 ? -26.664 10.700 -5.398 1.00 92.75 638 THR A O 1
ATOM 4706 N N . ASN A 1 639 ? -26.065 10.220 -3.274 1.00 94.75 639 ASN A N 1
ATOM 4707 C CA . ASN A 1 639 ? -25.954 11.581 -2.732 1.00 94.75 639 ASN A CA 1
ATOM 4708 C C . ASN A 1 639 ? -27.107 12.525 -3.140 1.00 94.75 639 ASN A C 1
ATOM 4710 O O . ASN A 1 639 ? -26.939 13.721 -3.414 1.00 94.75 639 ASN A O 1
ATOM 4714 N N . ASP A 1 640 ? -28.318 11.972 -3.259 1.00 92.00 640 ASP A N 1
ATOM 4715 C CA . ASP A 1 640 ? -29.521 12.708 -3.650 1.00 92.00 640 ASP A CA 1
ATOM 4716 C C . ASP A 1 640 ? -30.422 13.059 -2.451 1.00 92.00 640 ASP A C 1
ATOM 4718 O O . ASP A 1 640 ? -31.422 13.777 -2.617 1.00 92.00 640 ASP A O 1
ATOM 4722 N N . GLY A 1 641 ? -30.052 12.591 -1.251 1.00 90.88 641 GLY A N 1
ATOM 4723 C CA . GLY A 1 641 ? -30.795 12.756 -0.003 1.00 90.88 641 GLY A CA 1
ATOM 4724 C C . GLY A 1 641 ? -32.175 12.094 -0.016 1.00 90.88 641 GLY A C 1
ATOM 4725 O O . GLY A 1 641 ? -33.100 12.558 0.657 1.00 90.88 641 GLY A O 1
ATOM 4726 N N . ASN A 1 642 ? -32.390 11.096 -0.875 1.00 91.00 642 ASN A N 1
ATOM 4727 C CA . ASN A 1 642 ? -33.644 10.370 -0.986 1.00 91.00 642 ASN A CA 1
ATOM 4728 C C . ASN A 1 642 ? -33.418 8.876 -0.730 1.00 91.00 642 ASN A C 1
ATOM 4730 O O . ASN A 1 642 ? -33.320 8.070 -1.655 1.00 91.00 642 ASN A O 1
ATOM 4734 N N . PHE A 1 643 ? -33.484 8.501 0.545 1.00 92.50 643 PHE A N 1
ATOM 4735 C CA . PHE A 1 643 ? -33.393 7.114 0.975 1.00 92.50 643 PHE A CA 1
ATOM 4736 C C . PHE A 1 643 ? -34.511 6.231 0.397 1.00 92.50 643 PHE A C 1
ATOM 4738 O O . PHE A 1 643 ? -35.708 6.392 0.682 1.00 92.50 643 PHE A O 1
ATOM 4745 N N . VAL A 1 644 ? -34.123 5.253 -0.428 1.00 89.38 644 VAL A N 1
ATOM 4746 C CA . VAL A 1 644 ? -35.022 4.222 -0.975 1.00 89.38 644 VAL A CA 1
ATOM 4747 C C . VAL A 1 644 ? -34.794 2.872 -0.288 1.00 89.38 644 VAL A C 1
ATOM 4749 O O . VAL A 1 644 ? -35.760 2.123 -0.085 1.00 89.38 644 VAL A O 1
ATOM 4752 N N . GLY A 1 645 ? -33.545 2.560 0.061 1.00 86.19 645 GLY A N 1
ATOM 4753 C CA . GLY A 1 645 ? -33.116 1.340 0.747 1.00 86.19 645 GLY A CA 1
ATOM 4754 C C . GLY A 1 645 ? -31.648 1.012 0.455 1.00 86.19 645 GLY A C 1
ATOM 4755 O O . GLY A 1 645 ? -30.946 1.814 -0.136 1.00 86.19 645 GLY A O 1
ATOM 4756 N N . ALA A 1 646 ? -31.213 -0.206 0.779 1.00 85.56 646 ALA A N 1
ATOM 4757 C CA . ALA A 1 646 ? -29.812 -0.648 0.682 1.00 85.56 646 ALA A CA 1
ATOM 4758 C C . ALA A 1 646 ? -29.188 -0.755 -0.730 1.00 85.56 646 ALA A C 1
ATOM 4760 O O . ALA A 1 646 ? -28.129 -1.334 -0.878 1.00 85.56 646 ALA A O 1
ATOM 4761 N N . GLY A 1 647 ? -29.867 -0.299 -1.781 1.00 87.00 647 GLY A N 1
ATOM 4762 C CA . GLY A 1 647 ? -29.285 -0.220 -3.133 1.00 87.00 647 GLY A CA 1
ATOM 4763 C C . GLY A 1 647 ? -29.506 1.148 -3.774 1.00 87.00 647 GLY A C 1
ATOM 4764 O O . GLY A 1 647 ? -29.606 1.236 -4.992 1.00 87.00 647 GLY A O 1
ATOM 4765 N N . ALA A 1 648 ? -29.808 2.140 -2.934 1.00 91.31 648 ALA A N 1
ATOM 4766 C CA . ALA A 1 648 ? -30.029 3.554 -3.225 1.00 91.31 648 ALA A CA 1
ATOM 4767 C C . ALA A 1 648 ? -30.276 4.233 -1.865 1.00 91.31 648 ALA A C 1
ATOM 4769 O O . ALA A 1 648 ? -31.431 4.461 -1.459 1.00 91.31 648 ALA A O 1
ATOM 4770 N N . THR A 1 649 ? -29.193 4.423 -1.121 1.00 92.69 649 THR A N 1
ATOM 4771 C CA . THR A 1 649 ? -29.189 4.902 0.270 1.00 92.69 649 THR A CA 1
ATOM 4772 C C . THR A 1 649 ? -29.459 6.403 0.347 1.00 92.69 649 THR A C 1
ATOM 4774 O O . THR A 1 649 ? -30.095 6.875 1.284 1.00 92.69 649 THR A O 1
ATOM 4777 N N . GLY A 1 650 ? -29.077 7.147 -0.691 1.00 93.50 650 GLY A N 1
ATOM 4778 C CA . GLY A 1 650 ? -29.185 8.606 -0.701 1.00 93.50 650 GLY A CA 1
ATOM 4779 C C . GLY A 1 650 ? -28.091 9.305 0.110 1.00 93.50 650 GLY A C 1
ATOM 4780 O O . GLY A 1 650 ? -28.080 10.539 0.084 1.00 93.50 650 GLY A O 1
ATOM 4781 N N . SER A 1 651 ? -27.214 8.535 0.767 1.00 94.62 651 SER A N 1
ATOM 4782 C CA . SER A 1 651 ? -25.972 8.969 1.412 1.00 94.62 651 SER A CA 1
ATOM 4783 C C . SER A 1 651 ? -24.912 9.387 0.394 1.00 94.62 651 SER A C 1
ATOM 4785 O O . SER A 1 651 ? -25.132 9.285 -0.818 1.00 94.62 651 SER A O 1
ATOM 4787 N N . ASN A 1 652 ? -23.833 9.978 0.893 1.00 95.25 652 ASN A N 1
ATOM 4788 C CA . ASN A 1 652 ? -22.712 10.506 0.145 1.00 95.25 652 ASN A CA 1
ATOM 4789 C C . ASN A 1 652 ? -21.525 9.527 0.213 1.00 95.25 652 ASN A C 1
ATOM 4791 O O . ASN A 1 652 ? -20.981 9.436 1.303 1.00 95.25 652 ASN A O 1
ATOM 4795 N N . PRO A 1 653 ? -21.030 9.001 -0.926 1.00 96.56 653 PRO A N 1
ATOM 4796 C CA . PRO A 1 653 ? -19.947 7.998 -0.988 1.00 96.56 653 PRO A CA 1
ATOM 4797 C C . PRO A 1 653 ? -18.550 8.522 -0.661 1.00 96.56 653 PRO A C 1
ATOM 4799 O O . PRO A 1 653 ? -17.544 8.165 -1.242 1.00 96.56 653 PRO A O 1
ATOM 4802 N N . ASN A 1 654 ? -18.488 9.615 0.078 1.00 94.94 654 ASN A N 1
ATOM 4803 C CA . ASN A 1 654 ? -17.246 10.295 0.435 1.00 94.94 654 ASN A CA 1
ATOM 4804 C C . ASN A 1 654 ? -17.356 10.811 1.883 1.00 94.94 654 ASN A C 1
ATOM 4806 O O . ASN A 1 654 ? -16.661 11.756 2.274 1.00 94.94 654 ASN A O 1
ATOM 4810 N N . ALA A 1 655 ? -18.353 10.341 2.633 1.00 89.06 655 ALA A N 1
ATOM 4811 C CA . ALA A 1 655 ? -18.619 10.696 4.009 1.00 89.06 655 ALA A CA 1
ATOM 4812 C C . ALA A 1 655 ? -19.352 9.568 4.756 1.00 89.06 655 ALA A C 1
ATOM 4814 O O . ALA A 1 655 ? -20.577 9.577 4.803 1.00 89.06 655 ALA A O 1
ATOM 4815 N N . HIS A 1 656 ? -18.580 8.808 5.535 1.00 85.12 656 HIS A N 1
ATOM 4816 C CA . HIS A 1 656 ? -19.032 7.780 6.488 1.00 85.12 656 HIS A CA 1
ATOM 4817 C C . HIS A 1 656 ? -20.252 8.157 7.366 1.00 85.12 656 HIS A C 1
ATOM 4819 O O . HIS A 1 656 ? -21.022 7.315 7.820 1.00 85.12 656 HIS A O 1
ATOM 4825 N N . ASP A 1 657 ? -20.419 9.446 7.672 1.00 84.00 657 ASP A N 1
ATOM 4826 C CA . ASP A 1 657 ? -21.603 9.993 8.350 1.00 84.00 657 ASP A CA 1
ATOM 4827 C C . ASP A 1 657 ? -22.152 11.149 7.507 1.00 84.00 657 ASP A C 1
ATOM 4829 O O . ASP A 1 657 ? -21.748 12.317 7.673 1.00 84.00 657 ASP A O 1
ATOM 4833 N N . THR A 1 658 ? -23.049 10.823 6.570 1.00 91.44 658 THR A N 1
ATOM 4834 C CA . THR A 1 658 ? -23.549 11.768 5.564 1.00 91.44 658 THR A CA 1
ATOM 4835 C C . THR A 1 658 ? -24.167 13.010 6.195 1.00 91.44 658 THR A C 1
ATOM 4837 O O . THR A 1 658 ? -23.989 14.137 5.704 1.00 91.44 658 THR A O 1
ATOM 4840 N N . ASP A 1 659 ? -24.935 12.836 7.267 1.00 82.56 659 ASP A N 1
ATOM 4841 C CA . ASP A 1 659 ? -25.685 13.917 7.896 1.00 82.56 659 ASP A CA 1
ATOM 4842 C C . ASP A 1 659 ? -25.060 14.456 9.195 1.00 82.56 659 ASP A C 1
ATOM 4844 O O . ASP A 1 659 ? -25.536 15.462 9.754 1.00 82.56 659 ASP A O 1
ATOM 4848 N N . SER A 1 660 ? -23.917 13.884 9.579 1.00 80.25 660 SER A N 1
ATOM 4849 C CA . SER A 1 660 ? -23.076 14.260 10.714 1.00 80.25 660 SER A CA 1
ATOM 4850 C C . SER A 1 660 ? -23.816 14.214 12.044 1.00 80.25 660 SER A C 1
ATOM 4852 O O . SER A 1 660 ? -23.647 15.097 12.905 1.00 80.25 660 SER A O 1
ATOM 4854 N N . ASP A 1 661 ? -24.701 13.238 12.197 1.00 68.50 661 ASP A N 1
ATOM 4855 C CA . ASP A 1 661 ? -25.553 13.119 13.363 1.00 68.50 661 ASP A CA 1
ATOM 4856 C C . ASP A 1 661 ? -25.003 12.149 14.435 1.00 68.50 661 ASP A C 1
ATOM 4858 O O . ASP A 1 661 ? -25.538 12.113 15.562 1.00 68.50 661 ASP A O 1
ATOM 4862 N N . GLY A 1 662 ? -23.886 11.478 14.129 1.00 64.88 662 GLY A N 1
ATOM 4863 C CA . GLY A 1 662 ? -23.167 10.535 14.984 1.00 64.88 662 GLY A CA 1
ATOM 4864 C C . GLY A 1 662 ? -23.559 9.070 14.783 1.00 64.88 662 GLY A C 1
ATOM 4865 O O . GLY A 1 662 ? -23.133 8.235 15.585 1.00 64.88 662 GLY A O 1
ATOM 4866 N N . TYR A 1 663 ? -24.384 8.760 13.783 1.00 70.06 663 TYR A N 1
ATOM 4867 C CA . TYR A 1 663 ? -24.630 7.400 13.310 1.00 70.06 663 TYR A CA 1
ATOM 4868 C C . TYR A 1 663 ? -24.108 7.290 11.884 1.00 70.06 663 TYR A C 1
ATOM 4870 O O . TYR A 1 663 ? -24.467 8.095 11.043 1.00 70.06 663 TYR A O 1
ATOM 4878 N N . PHE A 1 664 ? -23.260 6.298 11.644 1.00 81.75 664 PHE A N 1
ATOM 4879 C CA . PHE A 1 664 ? -22.715 6.050 10.316 1.00 81.75 664 PHE A CA 1
ATOM 4880 C C . PHE A 1 664 ? -23.777 5.445 9.389 1.00 81.75 664 PHE A C 1
ATOM 4882 O O . PHE A 1 664 ? -24.740 4.814 9.865 1.00 81.75 664 PHE A O 1
ATOM 4889 N N . ASP A 1 665 ? -23.622 5.631 8.085 1.00 82.88 665 ASP A N 1
ATOM 4890 C CA . ASP A 1 665 ? -24.685 5.370 7.117 1.00 82.88 665 ASP A CA 1
ATOM 4891 C C . ASP A 1 665 ? -25.080 3.876 7.072 1.00 82.88 665 ASP A C 1
ATOM 4893 O O . ASP A 1 665 ? -26.270 3.523 7.002 1.00 82.88 665 ASP A O 1
ATOM 4897 N N . GLU A 1 666 ? -24.131 2.961 7.280 1.00 83.56 666 GLU A N 1
ATOM 4898 C CA . GLU A 1 666 ? -24.354 1.518 7.417 1.00 83.56 666 GLU A CA 1
ATOM 4899 C C . GLU A 1 666 ? -25.119 1.146 8.702 1.00 83.56 666 GLU A C 1
ATOM 4901 O O . GLU A 1 666 ? -25.945 0.209 8.737 1.00 83.56 666 GLU A O 1
ATOM 4906 N N . GLN A 1 667 ? -24.897 1.898 9.783 1.00 77.06 667 GLN A N 1
ATOM 4907 C CA . GLN A 1 667 ? -25.605 1.721 11.056 1.00 77.06 667 GLN A CA 1
ATOM 4908 C C . GLN A 1 667 ? -27.057 2.164 10.934 1.00 77.06 667 GLN A C 1
ATOM 4910 O O . GLN A 1 667 ? -27.962 1.504 11.464 1.00 77.06 667 GLN A O 1
ATOM 4915 N N . GLU A 1 668 ? -27.288 3.250 10.210 1.00 84.31 668 GLU A N 1
ATOM 4916 C CA . GLU A 1 668 ? -28.607 3.765 9.870 1.00 84.31 668 GLU A CA 1
ATOM 4917 C C . GLU A 1 668 ? -29.382 2.780 9.001 1.00 84.31 668 GLU A C 1
ATOM 4919 O O . GLU A 1 668 ? -30.529 2.422 9.305 1.00 84.31 668 GLU A O 1
ATOM 4924 N N . LEU A 1 669 ? -28.719 2.217 7.991 1.00 85.00 669 LEU A N 1
ATOM 4925 C CA . LEU A 1 669 ? -29.274 1.177 7.133 1.00 85.00 669 LEU A CA 1
ATOM 4926 C C . LEU A 1 669 ? -29.710 -0.053 7.943 1.00 85.00 669 LEU A C 1
ATOM 4928 O O . LEU A 1 669 ? -30.830 -0.560 7.784 1.00 85.00 669 LEU A O 1
ATOM 4932 N N . THR A 1 670 ? -28.860 -0.491 8.876 1.00 77.25 670 THR A N 1
ATOM 4933 C CA . THR A 1 670 ? -29.142 -1.592 9.811 1.00 77.25 670 THR A CA 1
ATOM 4934 C C . THR A 1 670 ? -30.284 -1.242 10.772 1.00 77.25 670 THR A C 1
ATOM 4936 O O . THR A 1 670 ? -31.139 -2.083 11.081 1.00 77.25 670 THR A O 1
ATOM 4939 N N . GLY A 1 671 ? -30.336 0.015 11.218 1.00 73.69 671 GLY A N 1
ATOM 4940 C CA . GLY A 1 671 ? -31.403 0.603 12.027 1.00 73.69 671 GLY A CA 1
ATOM 4941 C C . GLY A 1 671 ? -32.716 0.814 11.269 1.00 73.69 671 GLY A C 1
ATOM 4942 O O . GLY A 1 671 ? -33.751 1.080 11.894 1.00 73.69 671 GLY A O 1
ATOM 4943 N N . ASN A 1 672 ? -32.703 0.626 9.944 1.00 80.81 672 ASN A N 1
ATOM 4944 C CA . ASN A 1 672 ? -33.786 0.944 9.021 1.00 80.81 672 ASN A CA 1
ATOM 4945 C C . ASN A 1 672 ? -34.218 2.421 9.150 1.00 80.81 672 ASN A C 1
ATOM 4947 O O . ASN A 1 672 ? -35.420 2.734 9.140 1.00 80.81 672 ASN A O 1
ATOM 4951 N N . THR A 1 673 ? -33.230 3.295 9.307 1.00 85.56 673 THR A N 1
ATOM 4952 C CA . THR A 1 673 ? -33.345 4.750 9.347 1.00 85.56 673 THR A CA 1
ATOM 4953 C C . THR A 1 673 ? -32.674 5.387 8.128 1.00 85.56 673 THR A C 1
ATOM 4955 O O . THR A 1 673 ? -32.394 4.666 7.175 1.00 85.56 673 THR A O 1
ATOM 4958 N N . ASP A 1 674 ? -32.649 6.718 8.055 1.00 90.88 674 ASP A N 1
ATOM 4959 C CA . ASP A 1 674 ? -32.377 7.440 6.802 1.00 90.88 674 ASP A CA 1
ATOM 4960 C C . ASP A 1 674 ? -31.046 8.172 6.982 1.00 90.88 674 ASP A C 1
ATOM 4962 O O . ASP A 1 674 ? -31.077 9.170 7.697 1.00 90.88 674 ASP A O 1
ATOM 4966 N N . PRO A 1 675 ? -29.951 7.706 6.347 1.00 91.56 675 PRO A N 1
ATOM 4967 C CA . PRO A 1 675 ? -28.594 8.237 6.550 1.00 91.56 675 PRO A CA 1
ATOM 4968 C C . PRO A 1 675 ? -28.422 9.697 6.105 1.00 91.56 675 PRO A C 1
ATOM 4970 O O . PRO A 1 675 ? -27.412 10.347 6.333 1.00 91.56 675 PRO A O 1
ATOM 4973 N N . SER A 1 676 ? -29.423 10.245 5.413 1.00 91.62 676 SER A N 1
ATOM 4974 C CA . SER A 1 676 ? -29.404 11.618 4.911 1.00 91.62 676 SER A CA 1
ATOM 4975 C C . SER A 1 676 ? -30.279 12.585 5.725 1.00 91.62 676 SER A C 1
ATOM 4977 O O . SER A 1 676 ? -30.413 13.764 5.360 1.00 91.62 676 SER A O 1
ATOM 4979 N N . ASP A 1 677 ? -30.925 12.115 6.801 1.00 89.62 677 ASP A N 1
ATOM 4980 C CA . ASP A 1 677 ? -31.793 12.915 7.670 1.00 89.62 677 ASP A CA 1
ATOM 4981 C C . ASP A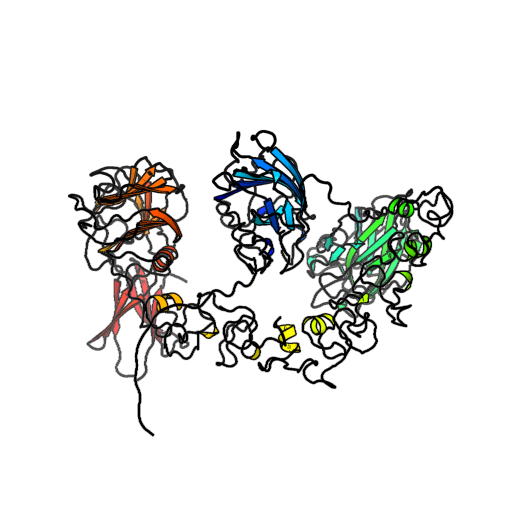 1 677 ? -31.347 12.847 9.142 1.00 89.62 677 ASP A C 1
ATOM 4983 O O . ASP A 1 677 ? -31.764 11.928 9.849 1.00 89.62 677 ASP A O 1
ATOM 4987 N N . PRO A 1 678 ? -30.741 13.926 9.695 1.00 83.75 678 PRO A N 1
ATOM 4988 C CA . PRO A 1 678 ? -30.119 13.913 11.030 1.00 83.75 678 PRO A CA 1
ATOM 4989 C C . PRO A 1 678 ? -31.137 13.839 12.184 1.00 83.75 678 PRO A C 1
ATOM 4991 O O . PRO A 1 678 ? -30.842 14.006 13.377 1.00 83.75 678 PRO A O 1
ATOM 4994 N N . SER A 1 679 ? -32.424 13.744 11.841 1.00 82.12 679 SER A N 1
ATOM 4995 C CA . SER A 1 679 ? -33.531 13.514 12.764 1.00 82.12 679 SER A CA 1
ATOM 4996 C C . SER A 1 679 ? -34.061 12.079 12.739 1.00 82.12 679 SER A C 1
ATOM 4998 O O . SER A 1 679 ? -34.875 11.714 13.600 1.00 82.12 679 SER A O 1
ATOM 5000 N N . SER A 1 680 ? -33.607 11.275 11.785 1.00 83.25 680 SER A N 1
ATOM 5001 C CA . SER A 1 680 ? -33.971 9.890 11.549 1.00 83.25 680 SER A CA 1
ATOM 5002 C C . SER A 1 680 ? -32.888 8.976 12.110 1.00 83.25 680 SER A C 1
ATOM 5004 O O . SER A 1 680 ? -32.282 8.232 11.383 1.00 83.25 680 SER A O 1
ATOM 5006 N N . LYS A 1 681 ? -32.692 8.977 13.427 1.00 73.75 681 LYS A N 1
ATOM 5007 C CA . LYS A 1 681 ? -31.652 8.165 14.079 1.00 73.75 681 LYS A CA 1
ATOM 5008 C C . LYS A 1 681 ? -32.121 6.744 14.393 1.00 73.75 681 LYS A C 1
ATOM 5010 O O . LYS A 1 681 ? -33.281 6.590 14.831 1.00 73.75 681 LYS A O 1
ATOM 5015 N N . PRO A 1 682 ? -31.241 5.725 14.355 1.00 67.94 682 PRO A N 1
ATOM 5016 C CA . PRO A 1 682 ? -31.502 4.434 14.974 1.00 67.94 682 PRO A CA 1
ATOM 5017 C C . PRO A 1 682 ? -31.973 4.626 16.420 1.00 67.94 682 PRO A C 1
ATOM 5019 O O . PRO A 1 682 ? -31.407 5.393 17.203 1.00 67.94 682 PRO A O 1
ATOM 5022 N N . GLN A 1 683 ? -33.052 3.945 16.820 1.00 64.94 683 GLN A N 1
ATOM 5023 C CA . GLN A 1 683 ? -33.485 4.010 18.216 1.00 64.94 683 GLN A CA 1
ATOM 5024 C C . GLN A 1 683 ? -32.491 3.245 19.097 1.00 64.94 683 GLN A C 1
ATOM 5026 O O . GLN A 1 683 ? -32.649 2.038 19.288 1.00 64.94 683 GLN A O 1
ATOM 5031 N N . PHE A 1 684 ? -31.514 3.941 19.688 1.00 64.44 684 PHE A N 1
ATOM 5032 C CA . PHE A 1 684 ? -30.666 3.329 20.705 1.00 64.44 684 PHE A CA 1
ATOM 5033 C C . PHE A 1 684 ? -31.531 2.866 21.897 1.00 64.44 684 PHE A C 1
ATOM 5035 O O . PHE A 1 684 ? -32.372 3.636 22.393 1.00 64.44 684 PHE A O 1
ATOM 5042 N N . PRO A 1 685 ? -31.389 1.612 22.364 1.00 73.06 685 PRO A N 1
ATOM 5043 C CA . PRO A 1 685 ? -32.213 1.082 23.441 1.00 73.06 685 PRO A CA 1
ATOM 5044 C C . PRO A 1 685 ? -32.105 1.931 24.712 1.00 73.06 685 PRO A C 1
ATOM 5046 O O . PRO A 1 685 ? -31.019 2.264 25.178 1.00 73.06 685 PRO A O 1
ATOM 5049 N N . THR A 1 686 ? -33.244 2.261 25.325 1.00 79.38 686 THR A N 1
ATOM 5050 C CA . THR A 1 686 ? -33.248 2.975 26.611 1.00 79.38 686 THR A CA 1
ATOM 5051 C C . THR A 1 686 ? -32.686 2.068 27.716 1.00 79.38 686 THR A C 1
ATOM 5053 O O . THR A 1 686 ? -33.225 0.971 27.900 1.00 79.38 686 THR A O 1
ATOM 5056 N N . PRO A 1 687 ? -31.668 2.498 28.485 1.00 87.31 687 PRO A N 1
ATOM 5057 C CA . PRO A 1 687 ? -31.118 1.683 29.563 1.00 87.31 687 PRO A CA 1
ATOM 5058 C C . PRO A 1 687 ? -32.116 1.485 30.712 1.00 87.31 687 PRO A C 1
ATOM 5060 O O . PRO A 1 687 ? -32.912 2.367 31.050 1.00 87.31 687 PRO A O 1
ATOM 5063 N N . LEU A 1 688 ? -32.043 0.316 31.351 1.00 91.25 688 LEU A N 1
ATOM 5064 C CA . LEU A 1 688 ? -32.637 0.028 32.658 1.00 91.25 688 LEU A CA 1
ATOM 5065 C C . LEU A 1 688 ? -31.965 0.837 33.779 1.00 91.25 688 LEU A C 1
ATOM 5067 O O . LEU A 1 688 ? -32.644 1.227 34.731 1.00 91.25 688 LEU A O 1
ATOM 5071 N N . GLY A 1 689 ? -30.663 1.091 33.650 1.00 91.00 689 GLY A N 1
ATOM 5072 C CA . GLY A 1 689 ? -29.866 1.928 34.544 1.00 91.00 689 GLY A CA 1
ATOM 5073 C C . GLY A 1 689 ? -28.583 2.395 33.855 1.00 91.00 689 GLY A C 1
ATOM 5074 O O . GLY A 1 689 ? -28.025 1.644 33.054 1.00 91.00 689 GLY A O 1
ATOM 5075 N N . PHE A 1 690 ? -28.147 3.623 34.139 1.00 91.44 690 PHE A N 1
ATOM 5076 C CA . PHE A 1 690 ? -26.870 4.172 33.671 1.00 91.44 690 PHE A CA 1
ATOM 5077 C C . PHE A 1 690 ? -26.223 5.045 34.754 1.00 91.44 690 PHE A C 1
ATOM 5079 O O . PHE A 1 690 ? -26.857 5.988 35.231 1.00 91.44 690 PHE A O 1
ATOM 5086 N N . TRP A 1 691 ? -24.979 4.746 35.132 1.00 91.56 691 TRP A N 1
ATOM 5087 C CA . TRP A 1 691 ? -24.216 5.475 36.152 1.00 91.56 691 TRP A CA 1
ATOM 5088 C C . TRP A 1 691 ? -22.866 5.921 35.579 1.00 91.56 691 TRP A C 1
ATOM 5090 O O . TRP A 1 691 ? -22.006 5.071 35.349 1.00 91.56 691 TRP A O 1
ATOM 5100 N N . SER A 1 692 ? -22.689 7.233 35.369 1.00 87.44 692 SER A N 1
ATOM 5101 C CA . SER A 1 692 ? -21.435 7.799 34.839 1.00 87.44 692 SER A CA 1
ATOM 5102 C C . SER A 1 692 ? -20.383 8.083 35.912 1.00 87.44 692 SER A C 1
ATOM 5104 O O . SER A 1 692 ? -19.203 7.957 35.645 1.00 87.44 692 SER A O 1
ATOM 5106 N N . PHE A 1 693 ? -20.810 8.373 37.149 1.00 88.62 693 PHE A N 1
ATOM 5107 C CA . PHE A 1 693 ? -19.966 8.764 38.298 1.00 88.62 693 PHE A CA 1
ATOM 5108 C C . PHE A 1 693 ? -19.400 10.198 38.275 1.00 88.62 693 PHE A C 1
ATOM 5110 O O . PHE A 1 693 ? -18.687 10.598 39.202 1.00 88.62 693 PHE A O 1
ATOM 5117 N N . ASP A 1 694 ? -19.856 11.034 37.339 1.00 80.38 694 ASP A N 1
ATOM 5118 C CA . ASP A 1 694 ? -19.498 12.464 37.243 1.00 80.38 694 ASP A CA 1
ATOM 5119 C C . ASP A 1 694 ? -19.920 13.314 38.454 1.00 80.38 694 ASP A C 1
ATOM 5121 O O . ASP A 1 694 ? -19.520 14.473 38.610 1.00 80.38 694 ASP A O 1
ATOM 5125 N N . ASP A 1 695 ? -20.746 12.755 39.341 1.00 74.50 695 ASP A N 1
ATOM 5126 C CA . ASP A 1 695 ? -21.227 13.408 40.554 1.00 74.50 695 ASP A CA 1
ATOM 5127 C C . ASP A 1 695 ? -20.233 13.396 41.732 1.00 74.50 695 ASP A C 1
ATOM 5129 O O . ASP A 1 695 ? -20.541 13.960 42.787 1.00 74.50 695 ASP A O 1
ATOM 5133 N N . GLN A 1 696 ? -19.020 12.855 41.538 1.00 65.31 696 GLN A N 1
ATOM 5134 C CA . GLN A 1 696 ? -17.821 13.092 42.363 1.00 65.31 696 GLN A CA 1
ATOM 5135 C C . GLN A 1 696 ? -18.031 12.988 43.886 1.00 65.31 696 GLN A C 1
ATOM 5137 O O . GLN A 1 696 ? -17.659 13.876 44.664 1.00 65.31 696 GLN A O 1
ATOM 5142 N N . GLY A 1 697 ? -18.584 11.872 44.358 1.00 59.12 697 GLY A N 1
ATOM 5143 C CA . GLY A 1 697 ? -18.516 11.533 45.785 1.00 59.12 697 GLY A CA 1
ATOM 5144 C C . GLY A 1 697 ? -19.653 12.068 46.642 1.00 59.12 697 GLY A C 1
ATOM 5145 O O . GLY A 1 697 ? -19.522 12.166 47.868 1.00 59.12 697 GLY A O 1
ATOM 5146 N N . GLU A 1 698 ? -20.807 12.332 46.039 1.00 65.44 698 GLU A N 1
ATOM 5147 C CA . GLU A 1 698 ? -22.051 12.239 46.789 1.00 65.44 698 GLU A CA 1
ATOM 5148 C C . GLU A 1 698 ? -22.215 10.812 47.344 1.00 65.44 698 GLU A C 1
ATOM 5150 O O . GLU A 1 698 ? -21.841 9.816 46.732 1.00 65.44 698 GLU A O 1
ATOM 5155 N N . THR A 1 699 ? -22.816 10.672 48.529 1.00 80.56 699 THR A N 1
ATOM 5156 C CA . THR A 1 699 ? -23.102 9.333 49.103 1.00 80.56 699 THR A CA 1
ATOM 5157 C C . THR A 1 699 ? -24.090 8.511 48.260 1.00 80.56 699 THR A C 1
ATOM 5159 O O . THR A 1 699 ? -24.393 7.362 48.587 1.00 80.56 699 THR A O 1
ATOM 5162 N N . VAL A 1 700 ? -24.639 9.128 47.213 1.00 85.31 700 VAL A N 1
ATOM 5163 C CA . VAL A 1 700 ? -25.573 8.561 46.253 1.00 85.31 700 VAL A CA 1
ATOM 5164 C C . VAL A 1 700 ? -25.128 9.003 44.864 1.00 85.31 700 VAL A C 1
ATOM 5166 O O . VAL A 1 700 ? -25.108 10.206 44.625 1.00 85.31 700 VAL A O 1
ATOM 5169 N N . THR A 1 701 ? -24.839 8.050 43.982 1.00 87.69 701 THR A N 1
ATOM 5170 C CA . THR A 1 701 ? -24.579 8.315 42.566 1.00 87.69 701 THR A CA 1
ATOM 5171 C C . THR A 1 701 ? -25.871 8.208 41.745 1.00 87.69 701 THR A C 1
ATOM 5173 O O . THR A 1 701 ? -26.715 7.335 42.002 1.00 87.69 701 THR A O 1
ATOM 5176 N N . ALA A 1 702 ? -26.100 9.138 40.822 1.00 84.38 702 ALA A N 1
ATOM 5177 C CA . ALA A 1 702 ? -27.345 9.233 40.064 1.00 84.38 702 ALA A CA 1
ATOM 5178 C C . ALA A 1 702 ? -27.474 8.133 38.997 1.00 84.38 702 ALA A C 1
ATOM 5180 O O . ALA A 1 702 ? -26.544 7.880 38.243 1.00 84.38 702 ALA A O 1
ATOM 5181 N N . ASP A 1 703 ? -28.662 7.524 38.896 1.00 87.25 703 ASP A N 1
ATOM 5182 C CA . ASP A 1 703 ? -29.056 6.793 37.689 1.00 87.25 703 ASP A CA 1
ATOM 5183 C C . ASP A 1 703 ? -29.577 7.806 36.666 1.00 87.25 703 ASP A C 1
ATOM 5185 O O . ASP A 1 703 ? -30.607 8.456 36.882 1.00 87.25 703 ASP A O 1
ATOM 5189 N N . LEU A 1 704 ? -28.844 7.955 35.569 1.00 81.69 704 LEU A N 1
ATOM 5190 C CA . LEU A 1 704 ? -29.142 8.871 34.472 1.00 81.69 704 LEU A CA 1
ATOM 5191 C C . LEU A 1 704 ? -30.163 8.294 33.480 1.00 81.69 704 LEU A C 1
ATOM 5193 O O . LEU A 1 704 ? -30.627 9.010 32.587 1.00 81.69 704 LEU A O 1
ATOM 5197 N N . SER A 1 705 ? -30.568 7.032 33.650 1.00 79.69 705 SER A N 1
ATOM 5198 C CA . SER A 1 705 ? -31.688 6.455 32.916 1.00 79.69 705 SER A CA 1
ATOM 5199 C C . SER A 1 705 ? -33.040 7.026 33.387 1.00 79.69 705 SER A C 1
ATOM 5201 O O . SER A 1 705 ? -33.164 7.600 34.475 1.00 79.69 705 SER A O 1
ATOM 5203 N N . PRO A 1 706 ? -34.129 6.818 32.623 1.00 75.50 706 PRO A N 1
ATOM 5204 C CA . PRO A 1 706 ? -35.473 7.212 33.051 1.00 75.50 706 PRO A CA 1
ATOM 5205 C C . PRO A 1 706 ? -36.016 6.473 34.291 1.00 75.50 706 PRO A C 1
ATOM 5207 O O . PRO A 1 706 ? -37.104 6.823 34.761 1.00 75.50 706 PRO A O 1
ATOM 5210 N N . ASN A 1 707 ? -35.322 5.448 34.803 1.00 80.62 707 ASN A N 1
ATOM 5211 C CA . ASN A 1 707 ? -35.851 4.532 35.820 1.00 80.62 707 ASN A CA 1
ATOM 5212 C C . ASN A 1 707 ? -35.492 4.911 37.268 1.00 80.62 707 ASN A C 1
ATOM 5214 O O . ASN A 1 707 ? -36.194 4.486 38.190 1.00 80.62 707 ASN A O 1
ATOM 5218 N N . GLY A 1 708 ? -34.488 5.766 37.485 1.00 83.56 708 GLY A N 1
ATOM 5219 C CA . GLY A 1 708 ? -34.190 6.364 38.792 1.00 83.56 708 GLY A CA 1
ATOM 5220 C C . GLY A 1 708 ? -33.653 5.386 39.844 1.00 83.56 708 GLY A C 1
ATOM 5221 O O . GLY A 1 708 ? -33.919 5.556 41.039 1.00 83.56 708 GLY A O 1
ATOM 5222 N N . ASN A 1 709 ? -32.906 4.370 39.419 1.00 89.81 709 ASN A N 1
ATOM 5223 C CA . ASN A 1 709 ? -32.214 3.380 40.241 1.00 89.81 709 ASN A CA 1
ATOM 5224 C C . ASN A 1 709 ? -30.914 3.925 40.871 1.00 89.81 709 ASN A C 1
ATOM 5226 O O . ASN A 1 709 ? -29.883 3.264 40.827 1.00 89.81 709 ASN A O 1
ATOM 5230 N N . ASN A 1 710 ? -30.933 5.123 41.463 1.00 91.12 710 ASN A N 1
ATOM 5231 C CA . ASN A 1 710 ? -29.728 5.745 42.035 1.00 91.12 710 ASN A CA 1
ATOM 5232 C C . ASN A 1 710 ? -28.951 4.781 42.955 1.00 91.12 710 ASN A C 1
ATOM 5234 O O . ASN A 1 710 ? -29.545 4.084 43.787 1.00 91.12 710 ASN A O 1
ATOM 5238 N N . GLY A 1 711 ? -27.627 4.772 42.823 1.00 92.38 711 GLY A N 1
ATOM 5239 C CA . GLY A 1 711 ? -26.734 3.910 43.589 1.00 92.38 711 GLY A CA 1
ATOM 5240 C C . GLY A 1 711 ? -26.292 4.561 44.897 1.00 92.38 711 GLY A C 1
ATOM 5241 O O . GLY A 1 711 ? -26.085 5.764 44.952 1.00 92.38 711 GLY A O 1
ATOM 5242 N N . VAL A 1 712 ? -26.129 3.790 45.969 1.00 94.25 712 VAL A N 1
ATOM 5243 C CA . VAL A 1 712 ? -25.518 4.234 47.231 1.00 94.25 712 VAL A CA 1
ATOM 5244 C C . VAL A 1 712 ? -24.065 3.785 47.251 1.00 94.25 712 VAL A C 1
ATOM 5246 O O . VAL A 1 712 ? -23.803 2.580 47.209 1.00 94.25 712 VAL A O 1
ATOM 5249 N N . VAL A 1 713 ? -23.148 4.745 47.364 1.00 94.25 713 VAL A N 1
ATOM 5250 C CA . VAL A 1 713 ? -21.704 4.490 47.447 1.00 94.25 713 VAL A CA 1
ATOM 5251 C C . VAL A 1 713 ? -21.357 3.993 48.855 1.00 94.25 713 VAL A C 1
ATOM 5253 O O . VAL A 1 713 ? -21.737 4.598 49.863 1.00 94.25 713 VAL A O 1
ATOM 5256 N N . LEU A 1 714 ? -20.675 2.854 48.926 1.00 93.19 714 LEU A N 1
ATOM 5257 C CA . LEU A 1 714 ? -20.135 2.238 50.135 1.00 93.19 714 LEU A CA 1
ATOM 5258 C C . LEU A 1 714 ? -18.641 2.553 50.269 1.00 93.19 714 LEU A C 1
ATOM 5260 O O . LEU A 1 714 ? -17.984 2.887 49.290 1.00 93.19 714 LEU A O 1
ATOM 5264 N N . GLY A 1 715 ? -18.122 2.427 51.492 1.00 91.00 715 GLY A N 1
ATOM 5265 C CA . GLY A 1 715 ? -16.711 2.684 51.782 1.00 91.00 715 GLY A CA 1
ATOM 5266 C C . GLY A 1 715 ? -16.355 4.175 51.762 1.00 91.00 715 GLY A C 1
ATOM 5267 O O . GLY A 1 715 ? -17.176 5.020 52.140 1.00 91.00 715 GLY A O 1
ATOM 5268 N N . ASN A 1 716 ? -15.112 4.497 51.405 1.00 90.75 716 ASN A N 1
ATOM 5269 C CA . ASN A 1 716 ? -14.641 5.872 51.191 1.00 90.75 716 ASN A CA 1
ATOM 5270 C C . ASN A 1 716 ? -13.995 6.010 49.804 1.00 90.75 716 ASN A C 1
ATOM 5272 O O . ASN A 1 716 ? -12.921 6.608 49.702 1.00 90.75 716 ASN A O 1
ATOM 5276 N N . ALA A 1 717 ? -14.672 5.475 48.785 1.00 92.38 717 ALA A N 1
ATOM 5277 C CA . ALA A 1 717 ? -14.245 5.524 47.394 1.00 92.38 717 ALA A CA 1
ATOM 5278 C C . ALA A 1 717 ? -13.808 6.932 46.971 1.00 92.38 717 ALA A C 1
ATOM 5280 O O . ALA A 1 717 ? -14.431 7.945 47.330 1.00 92.38 717 ALA A O 1
ATOM 5281 N N . THR A 1 718 ? -12.720 6.982 46.211 1.00 93.00 718 THR A N 1
ATOM 5282 C CA . THR A 1 718 ? -12.204 8.204 45.594 1.00 93.00 718 THR A CA 1
ATOM 5283 C C . THR A 1 718 ? -12.676 8.316 44.149 1.00 93.00 718 THR A C 1
ATOM 5285 O O . THR A 1 718 ? -13.366 7.437 43.646 1.00 93.00 718 THR A O 1
ATOM 5288 N N . TYR A 1 719 ? -12.367 9.440 43.503 1.00 91.69 719 TYR A N 1
ATOM 5289 C CA . TYR A 1 719 ? -12.731 9.698 42.112 1.00 91.69 719 TYR A CA 1
ATOM 5290 C C . TYR A 1 719 ? -11.504 10.209 41.373 1.00 91.69 719 TYR A C 1
ATOM 5292 O O . TYR A 1 719 ? -10.698 10.957 41.943 1.00 91.69 719 TYR A O 1
ATOM 5300 N N . VAL A 1 720 ? -11.373 9.789 40.124 1.00 91.19 720 VAL A N 1
ATOM 5301 C CA . VAL A 1 720 ? -10.295 10.171 39.209 1.00 91.19 720 VAL A CA 1
ATOM 5302 C C . VAL A 1 720 ? -10.897 10.653 37.891 1.00 91.19 720 VAL A C 1
ATOM 5304 O O . VAL A 1 720 ? -12.113 10.637 37.725 1.00 91.19 720 VAL A O 1
ATOM 5307 N N . GLU A 1 721 ? -10.050 11.124 36.982 1.00 87.00 721 GLU A N 1
ATOM 5308 C CA . GLU A 1 721 ? -10.455 11.454 35.613 1.00 87.00 721 GLU A CA 1
ATOM 5309 C C . GLU A 1 721 ? -11.017 10.218 34.903 1.00 87.00 721 GLU A C 1
ATOM 5311 O O . GLU A 1 721 ? -10.486 9.113 35.067 1.00 87.00 721 GLU A O 1
ATOM 5316 N N . GLY A 1 722 ? -12.121 10.416 34.187 1.00 85.12 722 GLY A N 1
ATOM 5317 C CA . GLY A 1 722 ? -12.846 9.355 33.508 1.00 85.12 722 GLY A CA 1
ATOM 5318 C C . GLY A 1 722 ? -12.209 8.888 32.202 1.00 85.12 722 GLY A C 1
ATOM 5319 O O . GLY A 1 722 ? -11.093 9.280 31.849 1.00 85.12 722 GLY A O 1
ATOM 5320 N N . HIS A 1 723 ? -12.904 7.991 31.508 1.00 83.56 723 HIS A N 1
ATOM 5321 C CA . HIS A 1 723 ? -12.363 7.289 30.343 1.00 83.56 723 HIS A CA 1
ATOM 5322 C C . HIS A 1 723 ? -12.208 8.166 29.098 1.00 83.56 723 HIS A C 1
ATOM 5324 O O . HIS A 1 723 ? -11.310 7.923 28.296 1.00 83.56 723 HIS A O 1
ATOM 5330 N N . SER A 1 724 ? -13.045 9.193 28.942 1.00 75.19 724 SER A N 1
ATOM 5331 C CA . SER A 1 724 ? -13.056 10.035 27.741 1.00 75.19 724 SER A CA 1
ATOM 5332 C C . SER A 1 724 ? -11.918 11.061 27.702 1.00 75.19 724 SER A C 1
ATOM 5334 O O . SER A 1 724 ? -11.662 11.655 26.657 1.00 75.19 724 SER A O 1
ATOM 5336 N N . GLY A 1 725 ? -11.265 11.332 28.841 1.00 66.88 725 GLY A N 1
ATOM 5337 C CA . GLY A 1 725 ? -10.301 12.433 28.979 1.00 66.88 725 GLY A CA 1
ATOM 5338 C C . GLY A 1 725 ? -10.923 13.830 28.832 1.00 66.88 725 GLY A C 1
ATOM 5339 O O . GLY A 1 725 ? -10.207 14.833 28.780 1.00 66.88 725 GLY A O 1
ATOM 5340 N N . ILE A 1 726 ? -12.256 13.927 28.752 1.00 63.84 726 ILE A N 1
ATOM 5341 C CA . ILE A 1 726 ? -12.960 15.201 28.620 1.00 63.84 726 ILE A CA 1
ATOM 5342 C C . ILE A 1 726 ? -13.110 15.837 30.010 1.00 63.84 726 ILE A C 1
ATOM 5344 O O . ILE A 1 726 ? -13.552 15.173 30.955 1.00 63.84 726 ILE A O 1
ATOM 5348 N N . PRO A 1 727 ? -12.810 17.142 30.174 1.00 57.81 727 PRO A N 1
ATOM 5349 C CA . PRO A 1 727 ? -13.001 17.822 31.447 1.00 57.81 727 PRO A CA 1
ATOM 5350 C C . PRO A 1 727 ? -14.437 17.689 31.966 1.00 57.81 727 PRO A C 1
ATOM 5352 O O . PRO A 1 727 ? -15.376 18.231 31.385 1.00 57.81 727 PRO A O 1
ATOM 5355 N N . GLY A 1 728 ? -14.602 17.023 33.108 1.00 63.00 728 GLY A N 1
ATOM 5356 C CA . GLY A 1 728 ? -15.914 16.805 33.716 1.00 63.00 728 GLY A CA 1
ATOM 5357 C C . GLY A 1 728 ? -16.366 15.349 33.751 1.00 63.00 728 GLY A C 1
ATOM 5358 O O . GLY A 1 728 ? -17.314 15.077 34.483 1.00 63.00 728 GLY A O 1
ATOM 5359 N N . ASP A 1 729 ? -15.687 14.463 33.022 1.00 74.69 729 ASP A N 1
ATOM 5360 C CA . ASP A 1 729 ? -15.857 13.012 33.108 1.00 74.69 729 ASP A CA 1
ATOM 5361 C C . ASP A 1 729 ? -15.054 12.458 34.295 1.00 74.69 729 ASP A C 1
ATOM 5363 O O . ASP A 1 729 ? -13.847 12.713 34.417 1.00 74.69 729 ASP A O 1
ATOM 5367 N N . PHE A 1 730 ? -15.723 11.746 35.204 1.00 84.75 730 PHE A N 1
ATOM 5368 C CA . PHE A 1 730 ? -15.088 11.160 36.383 1.00 84.75 730 PHE A CA 1
ATOM 5369 C C . PHE A 1 730 ? -15.405 9.683 36.537 1.00 84.75 730 PHE A C 1
ATOM 5371 O O . PHE A 1 730 ? -16.558 9.272 36.527 1.00 84.75 730 PHE A O 1
ATOM 5378 N N . ALA A 1 731 ? -14.376 8.917 36.883 1.00 91.81 731 ALA A N 1
ATOM 5379 C CA . ALA A 1 731 ? -14.512 7.529 37.287 1.00 91.81 731 ALA A CA 1
ATOM 5380 C C . ALA A 1 731 ? -14.486 7.368 38.807 1.00 91.81 731 ALA A C 1
ATOM 5382 O O . ALA A 1 731 ? -13.772 8.086 39.519 1.00 91.81 731 ALA A O 1
ATOM 5383 N N . ILE A 1 732 ? -15.194 6.352 39.307 1.00 95.31 732 ILE A N 1
ATOM 5384 C CA . ILE A 1 732 ? -15.062 5.911 40.698 1.00 95.31 732 ILE A CA 1
ATOM 5385 C C . ILE A 1 732 ? -13.822 5.020 40.850 1.00 95.31 732 ILE A C 1
ATOM 5387 O O . ILE A 1 732 ? -13.624 4.088 40.076 1.00 95.31 732 ILE A O 1
ATOM 5391 N N . ASP A 1 733 ? -12.998 5.295 41.859 1.00 95.50 733 ASP A N 1
ATOM 5392 C CA . ASP A 1 733 ? -11.759 4.581 42.184 1.00 95.50 733 ASP A CA 1
ATOM 5393 C C . ASP A 1 733 ? -11.957 3.747 43.460 1.00 95.50 733 ASP A C 1
ATOM 5395 O O . ASP A 1 733 ? -12.240 4.290 44.536 1.00 95.50 733 ASP A O 1
ATOM 5399 N N . LEU A 1 734 ? -11.866 2.422 43.314 1.00 96.38 734 LEU A N 1
ATOM 5400 C CA . LEU A 1 734 ? -12.226 1.425 44.322 1.00 96.38 734 LEU A CA 1
ATOM 5401 C C . LEU A 1 734 ? -10.979 0.759 44.915 1.00 96.38 734 LEU A C 1
ATOM 5403 O O . LEU A 1 734 ? -10.127 0.231 44.196 1.00 96.38 734 LEU A O 1
ATOM 5407 N N . ASP A 1 735 ? -10.902 0.707 46.246 1.00 95.06 735 ASP A N 1
ATOM 5408 C CA . ASP A 1 735 ? -9.711 0.243 46.967 1.00 95.06 735 ASP A CA 1
ATOM 5409 C C . ASP A 1 735 ? -9.531 -1.287 47.064 1.00 95.06 735 ASP A C 1
ATOM 5411 O O . ASP A 1 735 ? -8.548 -1.765 47.643 1.00 95.06 735 ASP A O 1
ATOM 5415 N N . GLY A 1 736 ? -10.466 -2.076 46.524 1.00 94.88 736 GLY A N 1
ATOM 5416 C CA . GLY A 1 736 ? -10.454 -3.540 46.600 1.00 94.88 736 GLY A CA 1
ATOM 5417 C C . GLY A 1 736 ? -10.743 -4.128 47.986 1.00 94.88 736 GLY A C 1
ATOM 5418 O O . GLY A 1 736 ? -10.563 -5.336 48.182 1.00 94.88 736 GLY A O 1
ATOM 5419 N N . ILE A 1 737 ? -11.178 -3.323 48.962 1.00 94.69 737 ILE A N 1
ATOM 5420 C CA . ILE A 1 737 ? -11.406 -3.744 50.352 1.00 94.69 737 ILE A CA 1
ATOM 5421 C C . ILE A 1 737 ? -12.875 -3.633 50.745 1.00 94.69 737 ILE A C 1
ATOM 5423 O O . ILE A 1 737 ? -13.430 -4.635 51.207 1.00 94.69 737 ILE A O 1
ATOM 5427 N N . ASP A 1 738 ? -13.470 -2.442 50.650 1.00 94.31 738 ASP A N 1
ATOM 5428 C CA . ASP A 1 738 ? -14.862 -2.209 51.068 1.00 94.31 738 ASP A CA 1
ATOM 5429 C C . ASP A 1 738 ? -15.652 -1.192 50.225 1.00 94.31 738 ASP A C 1
ATOM 5431 O O . ASP A 1 738 ? -16.858 -1.024 50.455 1.00 94.31 738 ASP A O 1
ATOM 5435 N N . ASP A 1 739 ? -15.021 -0.600 49.210 1.00 95.19 739 ASP A N 1
ATOM 5436 C CA . ASP A 1 739 ? -15.676 0.294 48.260 1.00 95.19 739 ASP A CA 1
ATOM 5437 C C . ASP A 1 739 ? -16.560 -0.486 47.265 1.00 95.19 739 ASP A C 1
ATOM 5439 O O . ASP A 1 739 ? -16.187 -1.552 46.765 1.00 95.19 739 ASP A O 1
ATOM 5443 N N . ALA A 1 740 ? -17.774 0.016 47.019 1.00 95.69 740 ALA A N 1
ATOM 5444 C CA . ALA A 1 740 ? -18.744 -0.520 46.054 1.00 95.69 740 ALA A CA 1
ATOM 5445 C C . ALA A 1 740 ? -19.923 0.454 45.877 1.00 95.69 740 ALA A C 1
ATOM 5447 O O . ALA A 1 740 ? -20.109 1.370 46.678 1.00 95.69 740 ALA A O 1
ATOM 5448 N N . VAL A 1 741 ? -20.793 0.211 44.899 1.00 96.00 741 VAL A N 1
ATOM 5449 C CA . VAL A 1 741 ? -22.071 0.914 44.725 1.00 96.00 741 VAL A CA 1
ATOM 5450 C C . VAL A 1 741 ? -23.217 -0.087 44.778 1.00 96.00 741 VAL A C 1
ATOM 5452 O O . VAL A 1 741 ? -23.228 -1.089 44.064 1.00 96.00 741 VAL A O 1
ATOM 5455 N N . THR A 1 742 ? -24.205 0.188 45.631 1.00 95.06 742 THR A N 1
ATOM 5456 C CA . THR A 1 742 ? -25.396 -0.664 45.780 1.00 95.06 742 THR A CA 1
ATOM 5457 C C . THR A 1 742 ? -26.644 -0.001 45.224 1.00 95.06 742 THR A C 1
ATOM 5459 O O . THR A 1 742 ? -26.865 1.179 45.479 1.00 95.06 742 THR A O 1
ATOM 5462 N N . THR A 1 743 ? -27.485 -0.737 44.498 1.00 94.81 743 THR A N 1
ATOM 5463 C CA . THR A 1 743 ? -28.686 -0.169 43.854 1.00 94.81 743 THR A CA 1
ATOM 5464 C C . THR A 1 743 ? -29.973 -0.850 44.334 1.00 94.81 743 THR A C 1
ATOM 5466 O O . THR A 1 743 ? -29.954 -1.761 45.165 1.00 94.81 743 THR A O 1
ATOM 5469 N N . SER A 1 744 ? -31.123 -0.392 43.830 1.00 93.06 744 SER A N 1
ATOM 5470 C CA . SER A 1 744 ? -32.416 -1.076 43.983 1.00 93.06 744 SER A CA 1
ATOM 5471 C C . SER A 1 744 ? -32.872 -1.824 42.725 1.00 93.06 744 SER A C 1
ATOM 5473 O O . SER A 1 744 ? -34.017 -2.278 42.682 1.00 93.06 744 SER A O 1
ATOM 5475 N N . MET A 1 745 ? -32.023 -1.917 41.697 1.00 94.94 745 MET A N 1
ATOM 5476 C CA . MET A 1 745 ? -32.365 -2.525 40.412 1.00 94.94 745 MET A CA 1
ATOM 5477 C C . MET A 1 745 ? -32.372 -4.059 40.504 1.00 94.94 745 MET A C 1
ATOM 5479 O O . MET A 1 745 ? -31.554 -4.655 41.206 1.00 94.94 745 MET A O 1
ATOM 5483 N N . THR A 1 746 ? -33.299 -4.698 39.784 1.00 94.62 746 THR A N 1
ATOM 5484 C CA . THR A 1 746 ? -33.437 -6.162 39.690 1.00 94.62 746 THR A CA 1
ATOM 5485 C C . THR A 1 746 ? -33.507 -6.602 38.230 1.00 94.62 746 THR A C 1
ATOM 5487 O O . THR A 1 746 ? -34.266 -6.011 37.465 1.00 94.62 746 THR A O 1
ATOM 5490 N N . LEU A 1 747 ? -32.816 -7.685 37.882 1.00 94.31 747 LEU A N 1
ATOM 5491 C CA . LEU A 1 747 ? -32.769 -8.303 36.549 1.00 94.31 747 LEU A CA 1
ATOM 5492 C C . LEU A 1 747 ? -33.559 -9.629 36.498 1.00 94.31 747 LEU A C 1
ATOM 5494 O O . LEU A 1 747 ? -33.234 -10.558 35.762 1.00 94.31 747 LEU A O 1
ATOM 5498 N N . ASP A 1 748 ? -34.607 -9.737 37.317 1.00 94.00 748 ASP A N 1
ATOM 5499 C CA . ASP A 1 748 ? -35.378 -10.967 37.491 1.00 94.00 748 ASP A CA 1
ATOM 5500 C C . ASP A 1 748 ? -36.258 -11.286 36.272 1.00 94.00 748 ASP A C 1
ATOM 5502 O O . ASP A 1 748 ? -37.196 -10.551 35.961 1.00 94.00 748 ASP A O 1
ATOM 5506 N N . ASN A 1 749 ? -36.093 -12.479 35.691 1.00 93.19 749 ASN A N 1
ATOM 5507 C CA . ASN A 1 749 ? -36.927 -12.994 34.590 1.00 93.19 749 ASN A CA 1
ATOM 5508 C C . ASN A 1 749 ? -36.847 -12.203 33.273 1.00 93.19 749 ASN A C 1
ATOM 5510 O O . ASN A 1 749 ? -37.766 -12.320 32.456 1.00 93.19 749 ASN A O 1
ATOM 5514 N N . ILE A 1 750 ? -35.770 -11.447 33.047 1.00 93.88 750 ILE A N 1
ATOM 5515 C CA . ILE A 1 750 ? -35.536 -10.771 31.764 1.00 93.88 750 ILE A CA 1
ATOM 5516 C C . ILE A 1 750 ? -35.154 -11.776 30.669 1.00 93.88 750 ILE A C 1
ATOM 5518 O O . ILE A 1 750 ? -34.528 -12.810 30.940 1.00 93.88 750 ILE A O 1
ATOM 5522 N N . GLY A 1 751 ? -35.600 -11.503 29.441 1.00 92.50 751 GLY A N 1
ATOM 5523 C CA . GLY A 1 751 ? -35.450 -12.395 28.282 1.00 92.50 751 GLY A CA 1
ATOM 5524 C C . GLY A 1 751 ? -34.177 -12.177 27.464 1.00 92.50 751 GLY A C 1
ATOM 5525 O O . GLY A 1 751 ? -33.800 -13.054 26.696 1.00 92.50 751 GLY A O 1
ATOM 5526 N N . GLU A 1 752 ? -33.529 -11.037 27.647 1.00 95.12 752 GLU A N 1
ATOM 5527 C CA . GLU A 1 752 ? -32.308 -10.614 26.972 1.00 95.12 752 GLU A CA 1
ATOM 5528 C C . GLU A 1 752 ? -31.643 -9.517 27.809 1.00 95.12 752 GLU A C 1
ATOM 5530 O O . GLU A 1 752 ? -32.309 -8.878 28.631 1.00 95.12 752 GLU A O 1
ATOM 5535 N N . PHE A 1 753 ? -30.336 -9.339 27.652 1.00 95.25 753 PHE A N 1
ATOM 5536 C CA . PHE A 1 753 ? -29.592 -8.309 28.360 1.00 95.25 753 PHE A CA 1
ATOM 5537 C C . PHE A 1 753 ? -28.341 -7.869 27.600 1.00 95.25 753 PHE A C 1
ATOM 5539 O O . PHE A 1 753 ? -27.677 -8.682 26.953 1.00 95.25 753 PHE A O 1
ATOM 5546 N N . THR A 1 754 ? -27.975 -6.610 27.819 1.00 95.81 754 THR A N 1
ATOM 5547 C CA . THR A 1 754 ? -26.629 -6.077 27.610 1.00 95.81 754 THR A CA 1
ATOM 5548 C C . THR A 1 754 ? -26.232 -5.332 28.878 1.00 95.81 754 THR A C 1
ATOM 5550 O O . THR A 1 754 ? -27.045 -4.613 29.458 1.00 95.81 754 THR A O 1
ATOM 5553 N N . MET A 1 755 ? -24.991 -5.491 29.324 1.00 95.88 755 MET A N 1
ATOM 5554 C CA . MET A 1 755 ? -24.366 -4.596 30.300 1.00 95.88 755 MET A CA 1
ATOM 5555 C C . MET A 1 755 ? -22.979 -4.235 29.817 1.00 95.88 755 MET A C 1
ATOM 5557 O O . MET A 1 755 ? -22.266 -5.119 29.346 1.00 95.88 755 MET A O 1
ATOM 5561 N N . ALA A 1 756 ? -22.606 -2.975 29.969 1.00 96.62 756 ALA A N 1
ATOM 5562 C CA . ALA A 1 756 ? -21.328 -2.462 29.514 1.00 96.62 756 ALA A CA 1
ATOM 5563 C C . ALA A 1 756 ? -20.789 -1.413 30.487 1.00 96.62 756 ALA A C 1
ATOM 5565 O O . ALA A 1 756 ? -21.553 -0.850 31.274 1.00 96.62 756 ALA A O 1
ATOM 5566 N N . GLY A 1 757 ? -19.484 -1.183 30.448 1.00 95.88 757 GLY A N 1
ATOM 5567 C CA . GLY A 1 757 ? -18.827 -0.111 31.180 1.00 95.88 757 GLY A CA 1
ATOM 5568 C C . GLY A 1 757 ? -17.324 -0.127 30.955 1.00 95.88 757 GLY A C 1
ATOM 5569 O O . GLY A 1 757 ? -16.777 -1.059 30.362 1.00 95.88 757 GLY A O 1
ATOM 5570 N N . TRP A 1 758 ? -16.656 0.897 31.463 1.00 97.44 758 TRP A N 1
ATOM 5571 C CA . TRP A 1 758 ? -15.214 1.059 31.343 1.00 97.44 758 TRP A CA 1
ATOM 5572 C C . TRP A 1 758 ? -14.517 0.686 32.638 1.00 97.44 758 TRP A C 1
ATOM 5574 O O . TRP A 1 758 ? -15.001 1.007 33.726 1.00 97.44 758 TRP A O 1
ATOM 5584 N N . ILE A 1 759 ? -13.373 0.014 32.530 1.00 97.81 759 ILE A N 1
ATOM 5585 C CA . ILE A 1 759 ? -12.544 -0.356 33.675 1.00 97.81 759 ILE A CA 1
ATOM 5586 C C . ILE A 1 759 ? -11.082 0.003 33.436 1.00 97.81 759 ILE A C 1
ATOM 5588 O O . ILE A 1 759 ? -10.585 -0.099 32.320 1.00 97.81 759 ILE A O 1
ATOM 5592 N N . ARG A 1 760 ? -10.373 0.351 34.507 1.00 97.31 760 ARG A N 1
ATOM 5593 C CA . ARG A 1 760 ? -8.916 0.520 34.504 1.00 97.31 760 ARG A CA 1
ATOM 5594 C C . ARG A 1 760 ? -8.343 -0.104 35.768 1.00 97.31 760 ARG A C 1
ATOM 5596 O O . ARG A 1 760 ? -8.781 0.197 36.879 1.00 97.31 760 ARG A O 1
ATOM 5603 N N . PHE A 1 761 ? -7.414 -1.042 35.616 1.00 96.06 761 PHE A N 1
ATOM 5604 C CA . PHE A 1 761 ? -6.950 -1.879 36.724 1.00 96.06 761 PHE A CA 1
ATOM 5605 C C . PHE A 1 761 ? -5.476 -2.262 36.534 1.00 96.06 761 PHE A C 1
ATOM 5607 O O . PHE A 1 761 ? -5.157 -3.335 36.024 1.00 96.06 761 PHE A O 1
ATOM 5614 N N . PRO A 1 762 ? -4.541 -1.427 37.015 1.00 91.81 762 PRO A N 1
ATOM 5615 C CA . PRO A 1 762 ? -3.105 -1.640 36.819 1.00 91.81 762 PRO A CA 1
ATOM 5616 C C . PRO A 1 762 ? -2.526 -2.769 37.698 1.00 91.81 762 PRO A C 1
ATOM 5618 O O . PRO A 1 762 ? -1.312 -2.950 37.788 1.00 91.81 762 PRO A O 1
ATOM 5621 N N . PHE A 1 763 ? -3.379 -3.528 38.395 1.00 90.50 763 PHE A N 1
ATOM 5622 C CA . PHE A 1 763 ? -2.980 -4.591 39.311 1.00 90.50 763 PHE A CA 1
ATOM 5623 C C . PHE A 1 763 ? -3.827 -5.851 39.122 1.00 90.50 763 PHE A C 1
ATOM 5625 O O . PHE A 1 763 ? -5.028 -5.789 38.850 1.00 90.50 763 PHE A O 1
ATOM 5632 N N . ASP A 1 764 ? -3.193 -6.996 39.379 1.00 91.25 764 ASP A N 1
ATOM 5633 C CA . ASP A 1 764 ? -3.851 -8.296 39.495 1.00 91.25 764 ASP A CA 1
ATOM 5634 C C . ASP A 1 764 ? -5.034 -8.250 40.470 1.00 91.25 764 ASP A C 1
ATOM 5636 O O . ASP A 1 764 ? -4.898 -7.834 41.629 1.00 91.25 764 ASP A O 1
ATOM 5640 N N . GLN A 1 765 ? -6.183 -8.761 40.026 1.00 95.00 765 GLN A N 1
ATOM 5641 C CA . GLN A 1 765 ? -7.368 -8.852 40.872 1.00 95.00 765 GLN A CA 1
ATOM 5642 C C . GLN A 1 765 ? -7.271 -10.003 41.880 1.00 95.00 765 GLN A C 1
ATOM 5644 O O . GLN A 1 765 ? -6.535 -10.983 41.718 1.00 95.00 765 GLN A O 1
ATOM 5649 N N . ALA A 1 766 ? -8.061 -9.920 42.951 1.00 92.31 766 ALA A N 1
ATOM 5650 C CA . ALA A 1 766 ? -8.242 -11.062 43.832 1.00 92.31 766 ALA A CA 1
ATOM 5651 C C . ALA A 1 766 ? -9.049 -12.167 43.123 1.00 92.31 766 ALA A C 1
ATOM 5653 O O . ALA A 1 766 ? -9.791 -11.935 42.171 1.00 92.31 766 ALA A O 1
ATOM 5654 N N . ASN A 1 767 ? -8.947 -13.403 43.623 1.00 90.62 767 ASN A N 1
ATOM 5655 C CA . ASN A 1 767 ? -9.863 -14.456 43.185 1.00 90.62 767 ASN A CA 1
ATOM 5656 C C . ASN A 1 767 ? -11.294 -14.057 43.562 1.00 90.62 767 ASN A C 1
ATOM 5658 O O . ASN A 1 767 ? -11.584 -13.969 44.757 1.00 90.62 767 ASN A O 1
ATOM 5662 N N . ARG A 1 768 ? -12.175 -13.924 42.564 1.00 92.75 768 ARG A N 1
ATOM 5663 C CA . ARG A 1 768 ? -13.543 -13.405 42.716 1.00 92.75 768 ARG A CA 1
ATOM 5664 C C . ARG A 1 768 ? -13.535 -11.936 43.147 1.00 92.75 768 ARG A C 1
ATOM 5666 O O . ARG A 1 768 ? -13.777 -11.638 44.310 1.00 92.75 768 ARG A O 1
ATOM 5673 N N . SER A 1 769 ? -13.319 -11.038 42.191 1.00 95.56 769 SER A N 1
ATOM 5674 C CA . SER A 1 769 ? -13.532 -9.588 42.336 1.00 95.56 769 SER A CA 1
ATOM 5675 C C . SER A 1 769 ? -14.683 -9.157 41.430 1.00 95.56 769 SER A C 1
ATOM 5677 O O . SER A 1 769 ? -14.637 -9.409 40.231 1.00 95.56 769 SER A O 1
ATOM 5679 N N . GLY A 1 770 ? -15.749 -8.587 41.991 1.00 96.00 770 GLY A N 1
ATOM 5680 C CA . GLY A 1 770 ? -16.974 -8.258 41.257 1.00 96.00 770 GLY A CA 1
ATOM 5681 C C . GLY A 1 770 ? -16.896 -6.906 40.551 1.00 96.00 770 GLY A C 1
ATOM 5682 O O . GLY A 1 770 ? -16.602 -5.911 41.201 1.00 96.00 770 GLY A O 1
ATOM 5683 N N . LEU A 1 771 ? -17.216 -6.877 39.256 1.00 96.69 771 LEU A N 1
ATOM 5684 C CA . LEU A 1 771 ? -17.310 -5.658 38.448 1.00 96.69 771 LEU A CA 1
ATOM 5685 C C . LEU A 1 771 ? -18.702 -5.043 38.550 1.00 96.69 771 LEU A C 1
ATOM 5687 O O . LEU A 1 771 ? -18.883 -4.032 39.210 1.00 96.69 771 LEU A O 1
ATOM 5691 N N . PHE A 1 772 ? -19.706 -5.665 37.943 1.00 96.50 772 PHE A N 1
ATOM 5692 C CA . PHE A 1 772 ? -21.095 -5.234 38.045 1.00 96.50 772 PHE A CA 1
ATOM 5693 C C . PHE A 1 772 ? -22.030 -6.403 37.746 1.00 96.50 772 PHE A C 1
ATOM 5695 O O . PHE A 1 772 ? -21.729 -7.258 36.919 1.00 96.50 772 PHE A O 1
ATOM 5702 N N . GLY A 1 773 ? -23.142 -6.501 38.467 1.00 96.19 773 GLY A N 1
ATOM 5703 C CA . GLY A 1 773 ? -24.052 -7.638 38.342 1.00 96.19 773 GLY A CA 1
ATOM 5704 C C . GLY A 1 773 ? -24.923 -7.864 39.573 1.00 96.19 773 GLY A C 1
ATOM 5705 O O . GLY A 1 773 ? -24.879 -7.108 40.541 1.00 96.19 773 GLY A O 1
ATOM 5706 N N . GLN A 1 774 ? -25.721 -8.926 39.532 1.00 96.19 774 GLN A N 1
ATOM 5707 C CA . GLN A 1 774 ? -26.654 -9.342 40.574 1.00 96.19 774 GLN A CA 1
ATOM 5708 C C . GLN A 1 774 ? -26.371 -10.790 40.995 1.00 96.19 774 GLN A C 1
ATOM 5710 O O . GLN A 1 774 ? -26.542 -11.734 40.214 1.00 96.19 774 GLN A O 1
ATOM 5715 N N . ASN A 1 775 ? -25.990 -10.961 42.263 1.00 95.44 775 ASN A N 1
ATOM 5716 C CA . ASN A 1 775 ? -25.673 -12.260 42.854 1.00 95.44 775 ASN A CA 1
ATOM 5717 C C . ASN A 1 775 ? -26.780 -13.307 42.626 1.00 95.44 775 ASN A C 1
ATOM 5719 O O . ASN A 1 775 ? -27.972 -12.993 42.667 1.00 95.44 775 ASN A O 1
ATOM 5723 N N . ASP A 1 776 ? -26.376 -14.564 42.440 1.00 93.56 776 ASP A N 1
ATOM 5724 C CA . ASP A 1 776 ? -27.180 -15.762 42.158 1.00 93.56 776 ASP A CA 1
ATOM 5725 C C . ASP A 1 776 ? -27.898 -15.807 40.793 1.00 93.56 776 ASP A C 1
ATOM 5727 O O . ASP A 1 776 ? -28.514 -16.838 40.469 1.00 93.56 776 ASP A O 1
ATOM 5731 N N . ILE A 1 777 ? -27.800 -14.758 39.961 1.00 94.50 777 ILE A N 1
ATOM 5732 C CA . ILE A 1 777 ? -28.385 -14.768 38.607 1.00 94.50 777 ILE A CA 1
ATOM 5733 C C . ILE A 1 777 ? -27.485 -14.283 37.480 1.00 94.50 777 ILE A C 1
ATOM 5735 O O . ILE A 1 777 ? -27.585 -14.843 36.387 1.00 94.50 777 ILE A O 1
ATOM 5739 N N . LEU A 1 778 ? -26.656 -13.267 37.706 1.00 94.75 778 LEU A N 1
ATOM 5740 C CA . LEU A 1 778 ? -25.921 -12.593 36.643 1.00 94.75 778 LEU A CA 1
ATOM 5741 C C . LEU A 1 778 ? -24.717 -11.862 37.243 1.00 94.75 778 LEU A C 1
ATOM 5743 O O . LEU A 1 778 ? -24.818 -10.714 37.658 1.00 94.75 778 LEU A O 1
ATOM 5747 N N . GLU A 1 779 ? -23.601 -12.568 37.373 1.00 94.88 779 GLU A N 1
ATOM 5748 C CA . GLU A 1 779 ? -22.451 -12.166 38.186 1.00 94.88 779 GLU A CA 1
ATOM 5749 C C . GLU A 1 779 ? -21.246 -11.918 37.283 1.00 94.88 779 GLU A C 1
ATOM 5751 O O . GLU A 1 779 ? -20.715 -12.881 36.711 1.00 94.88 779 GLU A O 1
ATOM 5756 N N . PHE A 1 780 ? -20.818 -10.656 37.144 1.00 95.25 780 PHE A N 1
ATOM 5757 C CA . PHE A 1 780 ? -19.665 -10.314 36.308 1.00 95.25 780 PHE A CA 1
ATOM 5758 C C . PHE A 1 780 ? -18.493 -9.820 37.122 1.00 95.25 780 PHE A C 1
ATOM 5760 O O . PHE A 1 780 ? -18.626 -9.028 38.055 1.00 95.25 780 PHE A O 1
ATOM 5767 N N . GLY A 1 781 ? -17.316 -10.283 36.739 1.00 95.44 781 GLY A N 1
ATOM 5768 C CA . GLY A 1 781 ? -16.070 -9.856 37.341 1.00 95.44 781 GLY A CA 1
ATOM 5769 C C . GLY A 1 781 ? -14.976 -10.882 37.146 1.00 95.44 781 GLY A C 1
ATOM 5770 O O . GLY A 1 781 ? -15.078 -11.783 36.321 1.00 95.44 781 GLY A O 1
ATOM 5771 N N . PHE A 1 782 ? -13.918 -10.766 37.925 1.00 96.50 782 PHE A N 1
ATOM 5772 C CA . PHE A 1 782 ? -12.730 -11.591 37.800 1.00 96.50 782 PHE A CA 1
ATOM 5773 C C . PHE A 1 782 ? -12.891 -12.880 38.591 1.00 96.50 782 PHE A C 1
ATOM 5775 O O . PHE A 1 782 ? -13.024 -12.867 39.811 1.00 96.50 782 PHE A O 1
ATOM 5782 N N . SER A 1 783 ? -12.852 -14.019 37.907 1.00 94.81 783 SER A N 1
ATOM 5783 C CA . SER A 1 783 ? -12.849 -15.339 38.554 1.00 94.81 783 SER A CA 1
ATOM 5784 C C . SER A 1 783 ? -11.464 -15.728 39.085 1.00 94.81 783 SER A C 1
ATOM 5786 O O . SER A 1 783 ? -11.360 -16.493 40.048 1.00 94.81 783 SER A O 1
ATOM 5788 N N . ALA A 1 784 ? -10.419 -15.165 38.479 1.00 93.75 784 ALA A N 1
ATOM 5789 C CA . ALA A 1 784 ? -9.006 -15.259 38.835 1.00 93.75 784 ALA A CA 1
ATOM 5790 C C . ALA A 1 784 ? -8.310 -13.931 38.442 1.00 93.75 784 ALA A C 1
ATOM 5792 O O . ALA A 1 784 ? -8.940 -13.143 37.735 1.00 93.75 784 ALA A O 1
ATOM 5793 N N . PRO A 1 785 ? -7.050 -13.676 38.856 1.00 91.06 785 PRO A N 1
ATOM 5794 C CA . PRO A 1 785 ? -6.412 -12.358 38.746 1.00 91.06 785 PRO A CA 1
ATOM 5795 C C . PRO A 1 785 ? -6.478 -11.670 37.380 1.00 91.06 785 PRO A C 1
ATOM 5797 O O . PRO A 1 785 ? -6.662 -10.460 37.337 1.00 91.06 785 PRO A O 1
ATOM 5800 N N . SER A 1 786 ? -6.399 -12.446 36.298 1.00 89.38 786 SER A N 1
ATOM 5801 C CA . SER A 1 786 ? -6.418 -11.973 34.910 1.00 89.38 786 SER A CA 1
ATOM 5802 C C . SER A 1 786 ? -7.443 -12.721 34.045 1.00 89.38 786 SER A C 1
ATOM 5804 O O . SER A 1 786 ? -7.202 -13.046 32.884 1.00 89.38 786 SER A O 1
ATOM 5806 N N . ASN A 1 787 ? -8.581 -13.103 34.637 1.00 94.69 787 ASN A N 1
ATOM 5807 C CA . ASN A 1 787 ? -9.607 -13.877 33.936 1.00 94.69 787 ASN A CA 1
ATOM 5808 C C . ASN A 1 787 ? -11.012 -13.397 34.303 1.00 94.69 787 ASN A C 1
ATOM 5810 O O . ASN A 1 787 ? -11.543 -13.736 35.375 1.00 94.69 787 ASN A O 1
ATOM 5814 N N . VAL A 1 788 ? -11.619 -12.638 33.393 1.00 96.81 788 VAL A N 1
ATOM 5815 C CA . VAL A 1 788 ? -12.979 -12.131 33.542 1.00 96.81 788 VAL A CA 1
ATOM 5816 C C . VAL A 1 788 ? -13.999 -13.237 33.278 1.00 96.81 788 VAL A C 1
ATOM 5818 O O . VAL A 1 788 ? -13.762 -14.179 32.521 1.00 96.81 788 VAL A O 1
ATOM 5821 N N . GLN A 1 789 ? -15.129 -13.165 33.968 1.00 96.81 789 GLN A N 1
ATOM 5822 C CA . GLN A 1 789 ? -16.175 -14.170 33.955 1.00 96.81 789 GLN A CA 1
ATOM 5823 C C . GLN A 1 789 ? -17.551 -13.521 33.846 1.00 96.81 789 GLN A C 1
ATOM 5825 O O . GLN A 1 789 ? -17.906 -12.660 34.645 1.00 96.81 789 GLN A O 1
ATOM 5830 N N . LEU A 1 790 ? -18.340 -14.052 32.914 1.00 96.44 790 LEU A N 1
ATOM 5831 C CA . LEU A 1 790 ? -19.792 -13.958 32.857 1.00 96.44 790 LEU A CA 1
ATOM 5832 C C . LEU A 1 790 ? -20.371 -15.234 33.460 1.00 96.44 790 LEU A C 1
ATOM 5834 O O . LEU A 1 790 ? -20.354 -16.295 32.831 1.00 96.44 790 LEU A O 1
ATOM 5838 N N . TRP A 1 791 ? -20.894 -15.162 34.681 1.00 95.94 791 TRP A N 1
ATOM 5839 C CA . TRP A 1 791 ? -21.682 -16.255 35.243 1.00 95.94 791 TRP A CA 1
ATOM 5840 C C . TRP A 1 791 ? -23.163 -15.897 35.233 1.00 95.94 791 TRP A C 1
ATOM 5842 O O . TRP A 1 791 ? -23.547 -14.821 35.680 1.00 95.94 791 TRP A O 1
ATOM 5852 N N . SER A 1 792 ? -24.016 -16.799 34.744 1.00 94.81 792 SER A N 1
ATOM 5853 C CA . SER A 1 792 ? -25.464 -16.580 34.766 1.00 94.81 792 SER A CA 1
ATOM 5854 C C . SER A 1 792 ? -26.264 -17.815 35.171 1.00 94.81 792 SER A C 1
ATOM 5856 O O . SER A 1 792 ? -25.803 -18.959 35.066 1.00 94.81 792 SER A O 1
ATOM 5858 N N . ASN A 1 793 ? -27.506 -17.592 35.596 1.00 92.75 793 ASN A N 1
ATOM 5859 C CA . ASN A 1 793 ? -28.448 -18.637 35.969 1.00 92.75 793 ASN A CA 1
ATOM 5860 C C . ASN A 1 793 ? -29.785 -18.478 35.217 1.00 92.75 793 ASN A C 1
ATOM 5862 O O . ASN A 1 793 ? -30.576 -17.605 35.580 1.00 92.75 793 ASN A O 1
ATOM 5866 N N . PRO A 1 794 ? -30.100 -19.362 34.250 1.00 91.81 794 PRO A N 1
ATOM 5867 C CA . PRO A 1 794 ? -29.290 -20.489 33.768 1.00 91.81 794 PRO A CA 1
ATOM 5868 C C . PRO A 1 794 ? -28.049 -20.037 32.970 1.00 91.81 794 PRO A C 1
ATOM 5870 O O . PRO A 1 794 ? -27.901 -18.865 32.659 1.00 91.81 794 PRO A O 1
ATOM 5873 N N . GLY A 1 795 ? -27.137 -20.961 32.648 1.00 88.25 795 GLY A N 1
ATOM 5874 C CA . GLY A 1 795 ? -26.012 -20.703 31.731 1.00 88.25 795 GLY A CA 1
ATOM 5875 C C . GLY A 1 795 ? -24.621 -21.038 32.275 1.00 88.25 795 GLY A C 1
ATOM 5876 O O . GLY A 1 795 ? -23.768 -21.493 31.514 1.00 88.25 795 GLY A O 1
ATOM 5877 N N . GLY A 1 796 ? -24.384 -20.888 33.579 1.00 94.06 796 GLY A N 1
ATOM 5878 C CA . GLY A 1 796 ? -23.073 -21.130 34.190 1.00 94.06 796 GLY A CA 1
ATOM 5879 C C . GLY A 1 796 ? -22.001 -20.129 33.741 1.00 94.06 796 GLY A C 1
ATOM 5880 O O . GLY A 1 796 ? -22.330 -19.072 33.207 1.00 94.06 796 GLY A O 1
ATOM 5881 N N . ALA A 1 797 ? -20.729 -20.470 33.971 1.00 95.38 797 ALA A N 1
ATOM 5882 C CA . ALA A 1 797 ? -19.584 -19.602 33.692 1.00 95.38 797 ALA A CA 1
ATOM 5883 C C . ALA A 1 797 ? -19.169 -19.613 32.212 1.00 95.38 797 ALA A C 1
ATOM 5885 O O . ALA A 1 797 ? -18.947 -20.681 31.639 1.00 95.38 797 ALA A O 1
ATOM 5886 N N . LEU A 1 798 ? -18.972 -18.422 31.661 1.00 97.19 798 LEU A N 1
ATOM 5887 C CA . LEU A 1 798 ? -18.228 -18.110 30.445 1.00 97.19 798 LEU A CA 1
ATOM 5888 C C . LEU A 1 798 ? -17.041 -17.231 30.860 1.00 97.19 798 LEU A C 1
ATOM 5890 O O . LEU A 1 798 ? -17.218 -16.360 31.705 1.00 97.19 798 LEU A O 1
ATOM 5894 N N . ASN A 1 799 ? -15.838 -17.489 30.350 1.00 96.69 799 ASN A N 1
ATOM 5895 C CA . ASN A 1 799 ? -14.626 -16.791 30.789 1.00 96.69 799 ASN A CA 1
ATOM 5896 C C . ASN A 1 799 ? -13.834 -16.271 29.592 1.00 96.69 799 ASN A C 1
ATOM 5898 O O . ASN A 1 799 ? -13.827 -16.940 28.561 1.00 96.69 799 ASN A O 1
ATOM 5902 N N . ALA A 1 800 ? -13.126 -15.162 29.787 1.00 96.94 800 ALA A N 1
ATOM 5903 C CA . ALA A 1 800 ? -12.150 -14.622 28.850 1.00 96.94 800 ALA A CA 1
ATOM 5904 C C . ALA A 1 800 ? -10.894 -14.149 29.615 1.00 96.94 800 ALA A C 1
ATOM 5906 O O . ALA A 1 800 ? -11.025 -13.635 30.734 1.00 96.94 800 ALA A O 1
ATOM 5907 N N . PRO A 1 801 ? -9.683 -14.341 29.062 1.00 96.06 801 PRO A N 1
ATOM 5908 C CA . PRO A 1 801 ? -8.472 -13.765 29.632 1.00 96.06 801 PRO A CA 1
ATOM 5909 C C . PRO A 1 801 ? -8.514 -12.237 29.512 1.00 96.06 801 PRO A C 1
ATOM 5911 O O . PRO A 1 801 ? -8.988 -11.707 28.513 1.00 96.06 801 PRO A O 1
ATOM 5914 N N . LEU A 1 802 ? -8.038 -11.539 30.540 1.00 95.38 802 LEU A N 1
ATOM 5915 C CA . LEU A 1 802 ? -7.914 -10.083 30.542 1.00 95.38 802 LEU A CA 1
ATOM 5916 C C . LEU A 1 802 ? -6.822 -9.676 31.544 1.00 95.38 802 LEU A C 1
ATOM 5918 O O . LEU A 1 802 ? -6.991 -9.849 32.754 1.00 95.38 802 LEU A O 1
ATOM 5922 N N . SER A 1 803 ? -5.687 -9.201 31.034 1.00 93.75 803 SER A N 1
ATOM 5923 C CA . SER A 1 803 ? -4.510 -8.811 31.826 1.00 93.75 803 SER A CA 1
ATOM 5924 C C . SER A 1 803 ? -4.674 -7.422 32.453 1.00 93.75 803 SER A C 1
ATOM 5926 O O . SER A 1 803 ? -5.380 -6.599 31.876 1.00 93.75 803 SER A O 1
ATOM 5928 N N . PRO A 1 804 ? -4.028 -7.138 33.604 1.00 94.12 804 PRO A N 1
ATOM 5929 C CA . PRO A 1 804 ? -3.967 -5.791 34.174 1.00 94.12 804 PRO A CA 1
ATOM 5930 C C . PRO A 1 804 ? -3.570 -4.741 33.137 1.00 94.12 804 PRO A C 1
ATOM 5932 O O . PRO A 1 804 ? -2.618 -4.965 32.394 1.00 94.12 804 PRO A O 1
ATOM 5935 N N . SER A 1 805 ? -4.281 -3.614 33.123 1.00 91.56 805 SER A N 1
ATOM 5936 C CA . SER A 1 805 ? -4.056 -2.520 32.176 1.00 91.56 805 SER A CA 1
ATOM 5937 C C . SER A 1 805 ? -3.978 -1.177 32.898 1.00 91.56 805 SER A C 1
ATOM 5939 O O . SER A 1 805 ? -4.788 -0.888 33.792 1.00 91.56 805 SER A O 1
ATOM 5941 N N . GLU A 1 806 ? -2.975 -0.374 32.526 1.00 92.69 806 GLU A N 1
ATOM 5942 C CA . GLU A 1 806 ? -2.919 1.044 32.882 1.00 92.69 806 GLU A CA 1
ATOM 5943 C C . GLU A 1 806 ? -3.813 1.896 31.979 1.00 92.69 806 GLU A C 1
ATOM 5945 O O . GLU A 1 806 ? -4.040 3.048 32.332 1.00 92.69 806 GLU A O 1
ATOM 5950 N N . ASP A 1 807 ? -4.365 1.348 30.901 1.00 94.38 807 ASP A N 1
ATOM 5951 C CA . ASP A 1 807 ? -5.311 2.027 30.022 1.00 94.38 807 ASP A CA 1
ATOM 5952 C C . ASP A 1 807 ? -6.755 1.636 30.334 1.00 94.38 807 ASP A C 1
ATOM 5954 O O . ASP A 1 807 ? -7.046 0.682 31.068 1.00 94.38 807 ASP A O 1
ATOM 5958 N N . TRP A 1 808 ? -7.678 2.431 29.803 1.00 96.06 808 TRP A N 1
ATOM 5959 C CA . TRP A 1 808 ? -9.103 2.165 29.899 1.00 96.06 808 TRP A CA 1
ATOM 5960 C C . TRP A 1 808 ? -9.491 1.009 28.977 1.00 96.06 808 TRP A C 1
ATOM 5962 O O . TRP A 1 808 ? -9.164 0.995 27.798 1.00 96.06 808 TRP A O 1
ATOM 5972 N N . VAL A 1 809 ? -10.212 0.038 29.532 1.00 97.12 809 VAL A N 1
ATOM 5973 C CA . VAL A 1 809 ? -10.733 -1.127 28.815 1.00 97.12 809 VAL A CA 1
ATOM 5974 C C . VAL A 1 809 ? -12.251 -1.070 28.852 1.00 97.12 809 VAL A C 1
ATOM 5976 O O . VAL A 1 809 ? -12.845 -1.075 29.937 1.00 97.12 809 VAL A O 1
ATOM 5979 N N . HIS A 1 810 ? -12.892 -1.049 27.687 1.00 97.44 810 HIS A N 1
ATOM 5980 C CA . HIS A 1 810 ? -14.338 -1.200 27.604 1.00 97.44 810 HIS A CA 1
ATOM 5981 C C . HIS A 1 810 ? -14.691 -2.682 27.709 1.00 97.44 810 HIS A C 1
ATOM 5983 O O . HIS A 1 810 ? -14.107 -3.528 27.031 1.00 97.44 810 HIS A O 1
ATOM 5989 N N . ILE A 1 811 ? -15.656 -3.024 28.558 1.00 97.62 811 ILE A N 1
ATOM 5990 C CA . ILE A 1 811 ? -16.119 -4.400 28.711 1.00 97.62 811 ILE A CA 1
ATOM 5991 C C . ILE A 1 811 ? -17.633 -4.469 28.595 1.00 97.62 811 ILE A C 1
ATOM 5993 O O . ILE A 1 811 ? -18.352 -3.742 29.281 1.00 97.62 811 ILE A O 1
ATOM 5997 N N . ALA A 1 812 ? -18.121 -5.395 27.770 1.00 97.75 812 ALA A N 1
ATOM 5998 C CA . ALA A 1 812 ? -19.547 -5.642 27.621 1.00 97.75 812 ALA A CA 1
ATOM 5999 C C . ALA A 1 812 ? -19.905 -7.129 27.692 1.00 97.75 812 ALA A C 1
ATOM 6001 O O . ALA A 1 812 ? -19.157 -8.020 27.293 1.00 97.75 812 ALA A O 1
ATOM 6002 N N . PHE A 1 813 ? -21.099 -7.400 28.206 1.00 97.12 813 PHE A N 1
ATOM 6003 C CA . PHE A 1 813 ? -21.670 -8.730 28.346 1.00 97.12 813 PHE A CA 1
ATOM 6004 C C . PHE A 1 813 ? -23.066 -8.735 27.745 1.00 97.12 813 PHE A C 1
ATOM 6006 O O . PHE A 1 813 ? -23.952 -8.015 28.211 1.00 97.12 813 PHE A O 1
ATOM 6013 N N . VAL A 1 814 ? -23.266 -9.582 26.743 1.00 96.56 814 VAL A N 1
ATOM 6014 C CA . VAL A 1 814 ? -24.511 -9.663 25.973 1.00 96.56 814 VAL A CA 1
ATOM 6015 C C . VAL A 1 814 ? -25.093 -11.063 26.102 1.00 96.56 814 VAL A C 1
ATOM 6017 O O . VAL A 1 814 ? -24.351 -12.049 26.144 1.00 96.56 814 VAL A O 1
ATOM 6020 N N . GLY A 1 815 ? -26.416 -11.184 26.176 1.00 95.00 815 GLY A N 1
ATOM 6021 C CA . GLY A 1 815 ? -27.063 -12.488 26.194 1.00 95.00 815 GLY A CA 1
ATOM 6022 C C . GLY A 1 815 ? -28.537 -12.475 25.830 1.00 95.00 815 GLY A C 1
ATOM 6023 O O . GLY A 1 815 ? -29.301 -11.621 26.270 1.00 95.00 815 GLY A O 1
ATOM 6024 N N . ASP A 1 816 ? -28.953 -13.503 25.097 1.00 94.25 816 ASP A N 1
ATOM 6025 C CA . ASP A 1 816 ? -30.324 -13.703 24.642 1.00 94.25 816 ASP A CA 1
ATOM 6026 C C . ASP A 1 816 ? -30.687 -15.198 24.599 1.00 94.25 816 ASP A C 1
ATOM 6028 O O . ASP A 1 816 ? -30.094 -16.042 25.290 1.00 94.25 816 ASP A O 1
ATOM 6032 N N . SER A 1 817 ? -31.747 -15.532 23.860 1.00 92.25 817 SER A N 1
ATOM 6033 C CA . SER A 1 817 ? -32.225 -16.909 23.704 1.00 92.25 817 SER A CA 1
ATOM 6034 C C . SER A 1 817 ? -31.359 -17.770 22.773 1.00 92.25 817 SER A C 1
ATOM 6036 O O . SER A 1 817 ? -31.567 -18.986 22.706 1.00 92.25 817 SER A O 1
ATOM 6038 N N . THR A 1 818 ? -30.399 -17.165 22.070 1.00 91.44 818 THR A N 1
ATOM 6039 C CA . THR A 1 818 ? -29.502 -17.811 21.107 1.00 91.44 818 THR A CA 1
ATOM 6040 C C . THR A 1 818 ? -28.110 -18.051 21.691 1.00 91.44 818 THR A C 1
ATOM 6042 O O . THR A 1 818 ? -27.546 -19.129 21.483 1.00 91.44 818 THR A O 1
ATOM 6045 N N . GLY A 1 819 ? -27.599 -17.136 22.516 1.00 93.94 819 GLY A N 1
ATOM 6046 C CA . GLY A 1 819 ? -26.242 -17.210 23.043 1.00 93.94 819 GLY A CA 1
ATOM 6047 C C . GLY A 1 819 ? -25.936 -16.188 24.132 1.00 93.94 819 GLY A C 1
ATOM 6048 O O . GLY A 1 819 ? -26.812 -15.498 24.650 1.00 93.94 819 GLY A O 1
ATOM 6049 N N . ARG A 1 820 ? -24.663 -16.149 24.519 1.00 95.19 820 ARG A N 1
ATOM 6050 C CA . ARG A 1 820 ? -24.053 -15.112 25.352 1.00 95.19 820 ARG A CA 1
ATOM 6051 C C . ARG A 1 820 ? -22.658 -14.808 24.843 1.00 95.19 820 ARG A C 1
ATOM 6053 O O . ARG A 1 820 ? -21.959 -15.749 24.469 1.00 95.19 820 ARG A O 1
ATOM 6060 N N . THR A 1 821 ? -22.238 -13.558 24.957 1.00 97.25 821 THR A N 1
ATOM 6061 C CA . THR A 1 821 ? -20.931 -13.102 24.486 1.00 97.25 821 THR A CA 1
ATOM 6062 C C . THR A 1 821 ? -20.296 -12.150 25.497 1.00 97.25 821 THR A C 1
ATOM 6064 O O . THR A 1 821 ? -20.993 -11.340 26.110 1.00 97.25 821 THR A O 1
ATOM 6067 N N . ILE A 1 822 ? -18.984 -12.281 25.695 1.00 98.31 822 ILE A N 1
ATOM 6068 C CA . ILE A 1 822 ? -18.131 -11.288 26.357 1.00 98.31 822 ILE A CA 1
ATOM 6069 C C . ILE A 1 822 ? -17.444 -10.494 25.251 1.00 98.31 822 ILE A C 1
ATOM 6071 O O . ILE A 1 822 ? -16.847 -11.106 24.364 1.00 98.31 822 ILE A O 1
ATOM 6075 N N . PHE A 1 823 ? -17.521 -9.172 25.333 1.00 98.19 823 PHE A N 1
ATOM 6076 C CA . PHE A 1 823 ? -16.805 -8.249 24.470 1.00 98.19 823 PHE A CA 1
ATOM 6077 C C . PHE A 1 823 ? -15.769 -7.463 25.275 1.00 98.19 823 PHE A C 1
ATOM 6079 O O . PHE A 1 823 ? -16.056 -7.057 26.406 1.00 98.19 823 PHE A O 1
ATOM 6086 N N . ILE A 1 824 ? -14.591 -7.246 24.697 1.00 97.81 824 ILE A N 1
ATOM 6087 C CA . ILE A 1 824 ? -13.523 -6.397 25.241 1.00 97.81 824 ILE A CA 1
ATOM 6088 C C . ILE A 1 824 ? -13.150 -5.407 24.139 1.00 97.81 824 ILE A C 1
ATOM 6090 O O . ILE A 1 824 ? -12.903 -5.835 23.022 1.00 97.81 824 ILE A O 1
ATOM 6094 N N . ASN A 1 825 ? -13.166 -4.107 24.440 1.00 95.94 825 ASN A N 1
ATOM 6095 C CA . ASN A 1 825 ? -12.892 -3.019 23.489 1.00 95.94 825 ASN A CA 1
ATOM 6096 C C . ASN A 1 825 ? -13.711 -3.091 22.185 1.00 95.94 825 ASN A C 1
ATOM 6098 O O . ASN A 1 825 ? -13.248 -2.699 21.128 1.00 95.94 825 ASN A O 1
ATOM 6102 N N . GLY A 1 826 ? -14.948 -3.590 22.265 1.00 92.25 826 GLY A N 1
ATOM 6103 C CA . GLY A 1 826 ? -15.827 -3.739 21.098 1.00 92.25 826 GLY A CA 1
ATOM 6104 C C . GLY A 1 826 ? -15.790 -5.132 20.464 1.00 92.25 826 GLY A C 1
ATOM 6105 O O . GLY A 1 826 ? -16.782 -5.538 19.859 1.00 92.25 826 GLY A O 1
ATOM 6106 N N . ASP A 1 827 ? -14.737 -5.914 20.713 1.00 95.38 827 ASP A N 1
ATOM 6107 C CA . ASP A 1 827 ? -14.497 -7.197 20.050 1.00 95.38 827 ASP A CA 1
ATOM 6108 C C . ASP A 1 827 ? -15.026 -8.390 20.841 1.00 95.38 827 ASP A C 1
ATOM 6110 O O . ASP A 1 827 ? -14.877 -8.482 22.062 1.00 95.38 827 ASP A O 1
ATOM 6114 N N . ALA A 1 828 ? -15.640 -9.350 20.148 1.00 96.38 828 ALA A N 1
ATOM 6115 C CA . ALA A 1 828 ? -16.192 -10.555 20.761 1.00 96.38 828 ALA A CA 1
ATOM 6116 C C . ALA A 1 828 ? -15.083 -11.551 21.153 1.00 96.38 828 ALA A C 1
ATOM 6118 O O . ALA A 1 828 ? -14.612 -12.326 20.328 1.00 96.38 828 ALA A O 1
ATOM 6119 N N . VAL A 1 829 ? -14.728 -11.621 22.439 1.00 96.81 829 VAL A N 1
ATOM 6120 C CA . VAL A 1 829 ? -13.614 -12.463 22.926 1.00 96.81 829 VAL A CA 1
ATOM 6121 C C . VAL A 1 829 ? -14.033 -13.839 23.452 1.00 96.81 829 VAL A C 1
ATOM 6123 O O . VAL A 1 829 ? -13.210 -14.743 23.594 1.00 96.81 829 VAL A O 1
ATOM 6126 N N . ALA A 1 830 ? -15.311 -14.030 23.793 1.00 97.06 830 ALA A N 1
ATOM 6127 C CA . ALA A 1 830 ? -15.815 -15.332 24.228 1.00 97.06 830 ALA A CA 1
ATOM 6128 C C . ALA A 1 830 ? -17.312 -15.473 23.967 1.00 97.06 830 ALA A C 1
ATOM 6130 O O . ALA A 1 830 ? -18.095 -14.641 24.414 1.00 97.06 830 ALA A O 1
ATOM 6131 N N . THR A 1 831 ? -17.727 -16.579 23.345 1.00 96.44 831 THR A N 1
ATOM 6132 C CA . THR A 1 831 ? -19.139 -16.907 23.102 1.00 96.44 831 THR A CA 1
ATOM 6133 C C . THR A 1 831 ? -19.549 -18.191 23.823 1.00 96.44 831 THR A C 1
ATOM 6135 O O . THR A 1 831 ? -18.764 -19.117 24.041 1.00 96.44 831 THR A O 1
ATOM 6138 N N . GLY A 1 832 ? -20.808 -18.260 24.244 1.00 93.69 832 GLY A N 1
ATOM 6139 C CA . GLY A 1 832 ? -21.351 -19.381 24.997 1.00 93.69 832 GLY A CA 1
ATOM 6140 C C . GLY A 1 832 ? -22.830 -19.614 24.726 1.00 93.69 832 GLY A C 1
ATOM 6141 O O . GLY A 1 832 ? -23.530 -18.795 24.138 1.00 93.69 832 GLY A O 1
ATOM 6142 N N . ALA A 1 833 ? -23.331 -20.761 25.186 1.00 92.38 833 ALA A N 1
ATOM 6143 C CA . ALA A 1 833 ? -24.735 -21.120 25.014 1.00 92.38 833 ALA A CA 1
ATOM 6144 C C . ALA A 1 833 ? -25.682 -20.148 25.742 1.00 92.38 833 ALA A C 1
ATOM 6146 O O . ALA A 1 833 ? -25.330 -19.593 26.795 1.00 92.38 833 ALA A O 1
ATOM 6147 N N . ALA A 1 834 ? -26.901 -20.033 25.204 1.00 89.19 834 ALA A N 1
ATOM 6148 C CA . ALA A 1 834 ? -27.992 -19.227 25.741 1.00 89.19 834 ALA A CA 1
ATOM 6149 C C . ALA A 1 834 ? -28.244 -19.463 27.240 1.00 89.19 834 ALA A C 1
ATOM 6151 O O . ALA A 1 834 ? -28.135 -20.582 27.758 1.00 89.19 834 ALA A O 1
ATOM 6152 N N . ALA A 1 835 ? -28.629 -18.388 27.920 1.00 83.88 835 ALA A N 1
ATOM 6153 C CA . ALA A 1 835 ? -28.821 -18.327 29.371 1.00 83.88 835 ALA A CA 1
ATOM 6154 C C . ALA A 1 835 ? -30.123 -17.658 29.799 1.00 83.88 835 ALA A C 1
ATOM 6156 O O . ALA A 1 835 ? -30.367 -17.487 30.990 1.00 83.88 835 ALA A O 1
ATOM 6157 N N . THR A 1 836 ? -30.949 -17.264 28.842 1.00 89.06 836 THR A N 1
ATOM 6158 C CA . THR A 1 836 ? -32.171 -16.518 29.107 1.00 89.06 836 THR A CA 1
ATOM 6159 C C . THR A 1 836 ? -33.410 -17.396 28.852 1.00 89.06 836 THR A C 1
ATOM 6161 O O . THR A 1 836 ? -33.334 -18.403 28.135 1.00 89.06 836 THR A O 1
ATOM 6164 N N . PRO A 1 837 ? -34.567 -17.073 29.459 1.00 92.44 837 PRO A N 1
ATOM 6165 C CA . PRO A 1 837 ? -34.757 -16.010 30.447 1.00 92.44 837 PRO A CA 1
ATOM 6166 C C . PRO A 1 837 ? -33.997 -16.288 31.751 1.00 92.44 837 PRO A C 1
ATOM 6168 O O . PRO A 1 837 ? -33.871 -17.447 32.161 1.00 92.44 837 PRO A O 1
ATOM 6171 N N . LEU A 1 838 ? -33.487 -15.229 32.386 1.00 93.81 838 LEU A N 1
ATOM 6172 C CA . LEU A 1 838 ? -32.785 -15.339 33.668 1.00 93.81 838 LEU A CA 1
ATOM 6173 C C . LEU A 1 838 ? -33.742 -15.805 34.771 1.00 93.81 838 LEU A C 1
ATOM 6175 O O . LEU A 1 838 ? -34.938 -15.517 34.752 1.00 93.81 838 LEU A O 1
ATOM 6179 N N . ASN A 1 839 ? -33.225 -16.531 35.758 1.00 94.25 839 ASN A N 1
ATOM 6180 C CA . ASN A 1 839 ? -33.984 -16.833 36.970 1.00 94.25 839 ASN A CA 1
ATOM 6181 C C . ASN A 1 839 ? -34.125 -15.575 37.851 1.00 94.25 839 ASN A C 1
ATOM 6183 O O . ASN A 1 839 ? -33.517 -14.544 37.590 1.00 94.25 839 ASN A O 1
ATOM 6187 N N . ALA A 1 840 ? -34.950 -15.653 38.897 1.00 93.19 840 ALA A N 1
ATOM 6188 C CA . ALA A 1 840 ? -35.067 -14.583 39.890 1.00 93.19 840 ALA A CA 1
ATOM 6189 C C . ALA A 1 840 ? -34.024 -14.734 41.008 1.00 93.19 840 ALA A C 1
ATOM 6191 O O . ALA A 1 840 ? -33.678 -15.863 41.378 1.00 93.19 840 ALA A O 1
ATOM 6192 N N . SER A 1 841 ? -33.599 -13.612 41.588 1.00 93.81 841 SER A N 1
ATOM 6193 C CA . SER A 1 841 ? -32.699 -13.548 42.743 1.00 93.81 841 SER A CA 1
ATOM 6194 C C . SER A 1 841 ? -33.275 -12.677 43.864 1.00 93.81 841 SER A C 1
ATOM 6196 O O . SER A 1 841 ? -34.063 -11.768 43.637 1.00 93.81 841 SER A O 1
ATOM 6198 N N . ASP A 1 842 ? -32.872 -12.963 45.105 1.00 92.88 842 ASP A N 1
ATOM 6199 C CA . ASP A 1 842 ? -33.210 -12.140 46.275 1.00 92.88 842 ASP A CA 1
ATOM 6200 C C . ASP A 1 842 ? -32.255 -10.929 46.443 1.00 92.88 842 ASP A C 1
ATOM 6202 O O . ASP A 1 842 ? -32.400 -10.156 47.395 1.00 92.88 842 ASP A O 1
ATOM 6206 N N . PHE A 1 843 ? -31.261 -10.779 45.559 1.00 94.50 843 PHE A N 1
ATOM 6207 C CA . PHE A 1 843 ? -30.249 -9.716 45.578 1.00 94.50 843 PHE A CA 1
ATOM 6208 C C . PHE A 1 843 ? -30.543 -8.626 44.542 1.00 94.50 843 PHE A C 1
ATOM 6210 O O . PHE A 1 843 ? -31.301 -8.852 43.608 1.00 94.50 843 PHE A O 1
ATOM 6217 N N . PHE A 1 844 ? -29.933 -7.451 44.706 1.00 95.62 844 PHE A N 1
ATOM 6218 C CA . PHE A 1 844 ? -30.007 -6.347 43.743 1.00 95.62 844 PHE A CA 1
ATOM 6219 C C . PHE A 1 844 ? -28.750 -6.295 42.875 1.00 95.62 844 PHE A C 1
ATOM 6221 O O . PHE A 1 844 ? -27.717 -6.853 43.247 1.00 95.62 844 PHE A O 1
ATOM 6228 N N . PHE A 1 845 ? -28.847 -5.617 41.734 1.00 96.56 845 PHE A N 1
ATOM 6229 C CA . PHE A 1 845 ? -27.693 -5.284 40.908 1.00 96.56 845 PHE A CA 1
ATOM 6230 C C . PHE A 1 845 ? -26.789 -4.276 41.624 1.00 96.56 845 PHE A C 1
ATOM 6232 O O . PHE A 1 845 ? -27.270 -3.243 42.091 1.00 96.56 845 PHE A O 1
ATOM 6239 N N . ASN A 1 846 ? -25.490 -4.550 41.676 1.00 97.12 846 ASN A N 1
ATOM 6240 C CA . ASN A 1 846 ? -24.479 -3.715 42.321 1.00 97.12 846 ASN A CA 1
ATOM 6241 C C . ASN A 1 846 ? -23.240 -3.571 41.421 1.00 97.12 846 ASN A C 1
ATOM 6243 O O . ASN A 1 846 ? -23.076 -4.324 40.463 1.00 97.12 846 ASN A O 1
ATOM 6247 N N . ILE A 1 847 ? -22.367 -2.616 41.753 1.00 97.62 847 ILE A N 1
ATOM 6248 C CA . ILE A 1 847 ? -21.141 -2.269 41.015 1.00 97.62 847 ILE A CA 1
ATOM 6249 C C . ILE A 1 847 ? -19.962 -2.274 42.003 1.00 97.62 847 ILE A C 1
ATOM 6251 O O . ILE A 1 847 ? -20.104 -1.849 43.147 1.00 97.62 847 ILE A O 1
ATOM 6255 N N . GLY A 1 848 ? -18.802 -2.782 41.598 1.00 96.25 848 GLY A N 1
ATOM 6256 C CA . GLY A 1 848 ? -17.558 -2.816 42.368 1.00 96.25 848 GLY A CA 1
ATOM 6257 C C . GLY A 1 848 ? -17.466 -3.887 43.462 1.00 96.25 848 GLY A C 1
ATOM 6258 O O . GLY A 1 848 ? -16.440 -3.976 44.132 1.00 96.25 848 GLY A O 1
ATOM 6259 N N . GLY A 1 849 ? -18.514 -4.693 43.679 1.00 94.00 849 GLY A N 1
ATOM 6260 C CA . GLY A 1 849 ? -18.568 -5.729 44.720 1.00 94.00 849 GLY A CA 1
ATOM 6261 C C . GLY A 1 849 ? -19.863 -5.697 45.539 1.00 94.00 849 GLY A C 1
ATOM 6262 O O . GLY A 1 849 ? -20.907 -5.260 45.061 1.00 94.00 849 GLY A O 1
ATOM 6263 N N . ALA A 1 850 ? -19.819 -6.204 46.778 1.00 91.12 850 ALA A N 1
ATOM 6264 C CA . ALA A 1 850 ? -20.904 -6.099 47.768 1.00 91.12 850 ALA A CA 1
ATOM 6265 C C . ALA A 1 850 ? -22.300 -6.551 47.279 1.00 91.12 850 ALA A C 1
ATOM 6267 O O . ALA A 1 850 ? -23.307 -5.908 47.571 1.00 91.12 850 ALA A O 1
ATOM 6268 N N . GLY A 1 851 ? -22.386 -7.653 46.534 1.00 88.12 851 GLY A N 1
ATOM 6269 C CA . GLY A 1 851 ? -23.644 -8.138 45.942 1.00 88.12 851 GLY A CA 1
ATOM 6270 C C . GLY A 1 851 ? -23.521 -8.662 44.516 1.00 88.12 851 GLY A C 1
ATOM 6271 O O . GLY A 1 851 ? -24.530 -9.073 43.954 1.00 88.12 851 GLY A O 1
ATOM 6272 N N . VAL A 1 852 ? -22.313 -8.655 43.943 1.00 93.62 852 VAL A N 1
ATOM 6273 C CA . VAL A 1 852 ? -22.051 -9.187 42.597 1.00 93.62 852 VAL A CA 1
ATOM 6274 C C . VAL A 1 852 ? -21.806 -10.701 42.633 1.00 93.62 852 VAL A C 1
ATOM 6276 O O . VAL A 1 852 ? -22.567 -11.442 42.036 1.00 93.62 852 VAL A O 1
ATOM 6279 N N . PHE A 1 853 ? -20.795 -11.179 43.372 1.00 91.94 853 PHE A N 1
ATOM 6280 C CA . PHE A 1 853 ? -20.458 -12.617 43.503 1.00 91.94 853 PHE A CA 1
ATOM 6281 C C . PHE A 1 853 ? -20.910 -13.265 44.824 1.00 91.94 853 PHE A C 1
ATOM 6283 O O . PHE A 1 853 ? -20.875 -14.491 44.984 1.00 91.94 853 PHE A O 1
ATOM 6290 N N . ASP A 1 854 ? -21.173 -12.438 45.834 1.00 86.56 854 ASP A N 1
ATOM 6291 C CA . ASP A 1 854 ? -21.793 -12.826 47.096 1.00 86.56 854 ASP A CA 1
ATOM 6292 C C . ASP A 1 854 ? -22.462 -11.601 47.728 1.00 86.56 854 ASP A C 1
ATOM 6294 O O . ASP A 1 854 ? -22.391 -10.502 47.190 1.00 86.56 854 ASP A O 1
ATOM 6298 N N . ALA A 1 855 ? -23.101 -11.778 48.883 1.00 85.19 855 ALA A N 1
ATOM 6299 C CA . ALA A 1 855 ? -23.902 -10.739 49.518 1.00 85.19 855 ALA A CA 1
ATOM 6300 C C . ALA A 1 855 ? -23.134 -9.498 50.024 1.00 85.19 855 ALA A C 1
ATOM 6302 O O . ALA A 1 855 ? -23.787 -8.491 50.287 1.00 85.19 855 ALA A O 1
ATOM 6303 N N . THR A 1 856 ? -21.820 -9.564 50.287 1.00 83.12 856 THR A N 1
ATOM 6304 C CA . THR A 1 856 ? -21.127 -8.496 51.050 1.00 83.12 856 THR A CA 1
ATOM 6305 C C . THR A 1 856 ? -19.648 -8.259 50.725 1.00 83.12 856 THR A C 1
ATOM 6307 O O . THR A 1 856 ? -19.115 -7.282 51.232 1.00 83.12 856 THR A O 1
ATOM 6310 N N . GLY A 1 857 ? -18.966 -9.137 49.987 1.00 90.12 857 GLY A N 1
ATOM 6311 C CA . GLY A 1 857 ? -17.526 -9.054 49.703 1.00 90.12 857 GLY A CA 1
ATOM 6312 C C . GLY A 1 857 ? -17.203 -9.000 48.207 1.00 90.12 857 GLY A C 1
ATOM 6313 O O . GLY A 1 857 ? -18.037 -8.580 47.406 1.00 90.12 857 GLY A O 1
ATOM 6314 N N . ASN A 1 858 ? -16.002 -9.476 47.842 1.00 94.62 858 ASN A N 1
ATOM 6315 C CA . ASN A 1 858 ? -15.491 -9.563 46.463 1.00 94.62 858 ASN A CA 1
ATOM 6316 C C . ASN A 1 858 ? -15.370 -8.192 45.783 1.00 94.62 858 ASN A C 1
ATOM 6318 O O . ASN A 1 858 ? -15.982 -7.959 44.743 1.00 94.62 858 ASN A O 1
ATOM 6322 N N . HIS A 1 859 ? -14.606 -7.292 46.399 1.00 96.31 859 HIS A N 1
ATOM 6323 C CA . HIS A 1 859 ? -14.428 -5.925 45.920 1.00 96.31 859 HIS A CA 1
ATOM 6324 C C . HIS A 1 859 ? -13.418 -5.858 44.769 1.00 96.31 859 HIS A C 1
ATOM 6326 O O . HIS A 1 859 ? -12.411 -6.577 44.764 1.00 96.31 859 HIS A O 1
ATOM 6332 N N . PHE A 1 860 ? -13.720 -5.020 43.784 1.00 97.25 860 PHE A N 1
ATOM 6333 C CA . PHE A 1 860 ? -12.822 -4.702 42.680 1.00 97.25 860 PHE A CA 1
ATOM 6334 C C . PHE A 1 860 ? -11.755 -3.701 43.127 1.00 97.25 860 PHE A C 1
ATOM 6336 O O . PHE A 1 860 ? -12.053 -2.785 43.893 1.00 97.25 860 PHE A O 1
ATOM 6343 N N . LEU A 1 861 ? -10.517 -3.904 42.672 1.00 96.81 861 LEU A N 1
ATOM 6344 C CA . LEU A 1 861 ? -9.404 -2.982 42.887 1.00 96.81 861 LEU A CA 1
ATOM 6345 C C . LEU A 1 861 ? -9.101 -2.265 41.570 1.00 96.81 861 LEU A C 1
ATOM 6347 O O . LEU A 1 861 ? -8.494 -2.863 40.682 1.00 96.81 861 LEU A O 1
ATOM 6351 N N . GLY A 1 862 ? -9.498 -1.004 41.449 1.00 96.81 862 GLY A N 1
ATOM 6352 C CA . GLY A 1 862 ? -9.332 -0.235 40.217 1.00 96.81 862 GLY A CA 1
ATOM 6353 C C . GLY A 1 862 ? -10.465 0.756 39.997 1.00 96.81 862 GLY A C 1
ATOM 6354 O O . GLY A 1 862 ? -11.268 1.012 40.894 1.00 96.81 862 GLY A O 1
ATOM 6355 N N . GLN A 1 863 ? -10.528 1.298 38.788 1.00 97.56 863 GLN A N 1
ATOM 6356 C CA . GLN A 1 863 ? -11.465 2.351 38.416 1.00 97.56 863 GLN A CA 1
ATOM 6357 C C . GLN A 1 863 ? -12.576 1.808 37.521 1.00 97.56 863 GLN A C 1
ATOM 6359 O O . GLN A 1 863 ? -12.336 0.897 36.725 1.00 97.56 863 GLN A O 1
ATOM 6364 N N . ILE A 1 864 ? -13.784 2.355 37.672 1.00 97.44 864 ILE A N 1
ATOM 6365 C CA . ILE A 1 864 ? -14.961 2.025 36.857 1.00 97.44 864 ILE A CA 1
ATOM 6366 C C . ILE A 1 864 ? -15.622 3.327 36.365 1.00 97.44 864 ILE A C 1
ATOM 6368 O O . ILE A 1 864 ? -15.823 4.245 37.162 1.00 97.44 864 ILE A O 1
ATOM 6372 N N . ASN A 1 865 ? -15.994 3.383 35.084 1.00 93.81 865 ASN A N 1
ATOM 6373 C CA . ASN A 1 865 ? -16.777 4.463 34.458 1.00 93.81 865 ASN A CA 1
ATOM 6374 C C . ASN A 1 865 ? -18.009 3.889 33.746 1.00 93.81 865 ASN A C 1
ATOM 6376 O O . ASN A 1 865 ? -18.003 2.726 33.332 1.00 93.81 865 ASN A O 1
ATOM 6380 N N . ASP A 1 866 ? -19.026 4.726 33.548 1.00 91.75 866 ASP A N 1
ATOM 6381 C CA . ASP A 1 866 ? -20.055 4.560 32.509 1.00 91.75 866 ASP A CA 1
ATOM 6382 C C . ASP A 1 866 ? -20.745 3.191 32.479 1.00 91.75 866 ASP A C 1
ATOM 6384 O O . ASP A 1 866 ? -20.899 2.546 31.443 1.00 91.75 866 ASP A O 1
ATOM 6388 N N . VAL A 1 867 ? -21.217 2.742 33.644 1.00 95.56 867 VAL A N 1
ATOM 6389 C CA . VAL A 1 867 ? -21.902 1.449 33.753 1.00 95.56 867 VAL A CA 1
ATOM 6390 C C . VAL A 1 867 ? -23.334 1.573 33.245 1.00 95.56 867 VAL A C 1
ATOM 6392 O O . VAL A 1 867 ? -24.178 2.201 33.889 1.00 95.56 867 VAL A O 1
ATOM 6395 N N . GLY A 1 868 ? -23.626 0.925 32.118 1.00 93.88 868 GLY A N 1
ATOM 6396 C CA . GLY A 1 868 ? -24.948 0.847 31.498 1.00 93.88 868 GLY A CA 1
ATOM 6397 C C . GLY A 1 868 ? -25.539 -0.563 31.520 1.00 93.88 868 GLY A C 1
ATOM 6398 O O . GLY A 1 868 ? -24.826 -1.563 31.418 1.00 93.88 868 GLY A O 1
ATOM 6399 N N . VAL A 1 869 ? -26.866 -0.653 31.656 1.00 95.69 869 VAL A N 1
ATOM 6400 C CA . VAL A 1 869 ? -27.621 -1.919 31.676 1.00 95.69 869 VAL A CA 1
ATOM 6401 C C . VAL A 1 869 ? -28.871 -1.804 30.814 1.00 95.69 869 VAL A C 1
ATOM 6403 O O . VAL A 1 869 ? -29.647 -0.870 30.992 1.00 95.69 869 VAL A O 1
ATOM 6406 N N . TRP A 1 870 ? -29.125 -2.779 29.943 1.00 93.38 870 TRP A N 1
ATOM 6407 C CA . TRP A 1 870 ? -30.255 -2.805 29.010 1.00 93.38 870 TRP A CA 1
ATOM 6408 C C . TRP A 1 870 ? -30.979 -4.151 29.026 1.00 93.38 870 TRP A C 1
ATOM 6410 O O . TRP A 1 870 ? -30.363 -5.198 29.211 1.00 93.38 870 TRP A O 1
ATOM 6420 N N . GLU A 1 871 ? -32.290 -4.122 28.768 1.00 92.12 871 GLU A N 1
ATOM 6421 C CA . GLU A 1 871 ? -33.120 -5.312 28.508 1.00 92.12 871 GLU A CA 1
ATOM 6422 C C . GLU A 1 871 ? -33.233 -5.578 26.995 1.00 92.12 871 GLU A C 1
ATOM 6424 O O . GLU A 1 871 ? -34.325 -5.752 26.463 1.00 92.12 871 GLU A O 1
ATOM 6429 N N . VAL A 1 872 ? -32.098 -5.521 26.295 1.00 89.44 872 VAL A N 1
ATOM 6430 C CA . VAL A 1 872 ? -31.936 -5.806 24.859 1.00 89.44 872 VAL A CA 1
ATOM 6431 C C . VAL A 1 872 ? -30.619 -6.542 24.675 1.00 89.44 872 VAL A C 1
ATOM 6433 O O . VAL A 1 872 ? -29.650 -6.207 25.349 1.00 89.44 872 VAL A O 1
ATOM 6436 N N . SER A 1 873 ? -30.570 -7.501 23.754 1.00 91.25 873 SER A N 1
ATOM 6437 C CA . SER A 1 873 ? -29.316 -8.073 23.263 1.00 91.25 873 SER A CA 1
ATOM 6438 C C . SER A 1 873 ? -28.758 -7.237 22.112 1.00 91.25 873 SER A C 1
ATOM 6440 O O . SER A 1 873 ? -29.233 -7.337 20.981 1.00 91.25 873 SER A O 1
ATOM 6442 N N . MET A 1 874 ? -27.760 -6.399 22.398 1.00 87.81 874 MET A N 1
ATOM 6443 C CA . MET A 1 874 ? -27.115 -5.543 21.390 1.00 87.81 874 MET A CA 1
ATOM 6444 C C . MET A 1 874 ? -26.224 -6.346 20.433 1.00 87.81 874 MET A C 1
ATOM 6446 O O . MET A 1 874 ? -25.555 -7.293 20.844 1.00 87.81 874 MET A O 1
ATOM 6450 N N . GLY A 1 875 ? -26.218 -5.957 19.156 1.00 81.44 875 GLY A N 1
ATOM 6451 C CA . GLY A 1 875 ? -25.297 -6.500 18.154 1.00 81.44 875 GLY A CA 1
ATOM 6452 C C . GLY A 1 875 ? -23.903 -5.860 18.228 1.00 81.44 875 GLY A C 1
ATOM 6453 O O . GLY A 1 875 ? -23.760 -4.821 18.878 1.00 81.44 875 GLY A O 1
ATOM 6454 N N . PRO A 1 876 ? -22.894 -6.441 17.548 1.00 82.62 876 PRO A N 1
ATOM 6455 C CA . PRO A 1 876 ? -21.519 -5.936 17.560 1.00 82.62 876 PRO A CA 1
ATOM 6456 C C . PRO A 1 876 ? -21.368 -4.439 17.234 1.00 82.62 876 PRO A C 1
ATOM 6458 O O . PRO A 1 876 ? -20.691 -3.779 18.015 1.00 82.62 876 PRO A O 1
ATOM 6461 N N . PRO A 1 877 ? -22.055 -3.851 16.228 1.00 74.31 877 PRO A N 1
ATOM 6462 C CA . PRO A 1 877 ? -21.888 -2.425 15.909 1.00 74.31 877 PRO A CA 1
ATOM 6463 C C . PRO A 1 877 ? -22.246 -1.491 17.071 1.00 74.31 877 PRO A C 1
ATOM 6465 O O . PRO A 1 877 ? -21.512 -0.564 17.389 1.00 74.31 877 PRO A O 1
ATOM 6468 N N . LEU A 1 878 ? -23.330 -1.785 17.799 1.00 77.06 878 LEU A N 1
ATOM 6469 C CA . LEU A 1 878 ? -23.716 -0.987 18.968 1.00 77.06 878 LEU A CA 1
ATOM 6470 C C . LEU A 1 878 ? -22.737 -1.154 20.139 1.00 77.06 878 LEU A C 1
ATOM 6472 O O . LEU A 1 878 ? -22.559 -0.225 20.921 1.00 77.06 878 LEU A O 1
ATOM 6476 N N . ILE A 1 879 ? -22.123 -2.333 20.287 1.00 88.12 879 ILE A N 1
ATOM 6477 C CA . ILE A 1 879 ? -21.106 -2.570 21.321 1.00 88.12 879 ILE A CA 1
ATOM 6478 C C . ILE A 1 879 ? -19.794 -1.864 20.967 1.00 88.12 879 ILE A C 1
ATOM 6480 O O . ILE A 1 879 ? -19.177 -1.285 21.860 1.00 88.12 879 ILE A O 1
ATOM 6484 N N . LYS A 1 880 ? -19.404 -1.880 19.689 1.00 81.44 880 LYS A N 1
ATOM 6485 C CA . LYS A 1 880 ? -18.258 -1.150 19.139 1.00 81.44 880 LYS A CA 1
ATOM 6486 C C . LYS A 1 880 ? -18.445 0.357 19.320 1.00 81.44 880 LYS A C 1
ATOM 6488 O O . LYS A 1 880 ? -17.597 0.992 19.925 1.00 81.44 880 LYS A O 1
ATOM 6493 N N . GLY A 1 881 ? -19.618 0.901 18.988 1.00 71.75 881 GLY A N 1
ATOM 6494 C CA . GLY A 1 881 ? -19.895 2.323 19.204 1.00 71.75 881 GLY A CA 1
ATOM 6495 C C . GLY A 1 881 ? -19.891 2.761 20.677 1.00 71.75 881 GLY A C 1
ATOM 6496 O O . GLY A 1 881 ? -19.482 3.876 20.991 1.00 71.75 881 GLY A O 1
ATOM 6497 N N . LEU A 1 882 ? -20.275 1.882 21.615 1.00 82.94 882 LEU A N 1
ATOM 6498 C CA . LEU A 1 882 ? -20.075 2.128 23.053 1.00 82.94 882 LEU A CA 1
ATOM 6499 C C . LEU A 1 882 ? -18.588 2.088 23.454 1.00 82.94 882 LEU A C 1
ATOM 6501 O O . LEU A 1 882 ? -18.172 2.858 24.320 1.00 82.94 882 LEU A O 1
ATOM 6505 N N . ALA A 1 883 ? -17.807 1.189 22.849 1.00 87.88 883 ALA A N 1
ATOM 6506 C CA . ALA A 1 883 ? -16.379 1.019 23.116 1.00 87.88 883 ALA A CA 1
ATOM 6507 C C . ALA A 1 883 ? -15.521 2.151 22.543 1.00 87.88 883 ALA A C 1
ATOM 6509 O O . ALA A 1 883 ? -14.527 2.517 23.151 1.00 87.88 883 ALA A O 1
ATOM 6510 N N . ASP A 1 884 ? -15.923 2.737 21.422 1.00 78.56 884 ASP A N 1
ATOM 6511 C CA . ASP A 1 884 ? -15.180 3.827 20.784 1.00 78.56 884 ASP A CA 1
ATOM 6512 C C . ASP A 1 884 ? -15.690 5.204 21.238 1.00 78.56 884 ASP A C 1
ATOM 6514 O O . ASP A 1 884 ? -15.139 6.244 20.886 1.00 78.56 884 ASP A O 1
ATOM 6518 N N . GLY A 1 885 ? -16.765 5.226 22.034 1.00 71.75 885 GLY A N 1
ATOM 6519 C CA . GLY A 1 885 ? -17.397 6.451 22.516 1.00 71.75 885 GLY A CA 1
ATOM 6520 C C . GLY A 1 885 ? -18.201 7.208 21.454 1.00 71.75 885 GLY A C 1
ATOM 6521 O O . GLY A 1 885 ? -18.647 8.321 21.734 1.00 71.75 885 GLY A O 1
ATOM 6522 N N . THR A 1 886 ? -18.430 6.623 20.272 1.00 61.44 886 THR A N 1
ATOM 6523 C CA . THR A 1 886 ? -19.261 7.215 19.208 1.00 61.44 886 THR A CA 1
ATOM 6524 C C . THR A 1 886 ? -20.745 7.215 19.579 1.00 61.44 886 THR A C 1
ATOM 6526 O O . THR A 1 886 ? -21.488 8.117 19.197 1.00 61.44 886 THR A O 1
ATOM 6529 N N . ILE A 1 887 ? -21.179 6.266 20.419 1.00 63.91 887 ILE A N 1
ATOM 6530 C CA . ILE A 1 887 ? -22.560 6.159 20.899 1.00 63.91 887 ILE A CA 1
ATOM 6531 C C . ILE A 1 887 ? -22.620 6.350 22.416 1.00 63.91 887 ILE A C 1
ATOM 6533 O O . ILE A 1 887 ? -21.920 5.697 23.186 1.00 63.91 887 ILE A O 1
ATOM 6537 N N . SER A 1 888 ? -23.543 7.201 22.876 1.00 67.38 888 SER A N 1
ATOM 6538 C CA . SER A 1 888 ? -23.801 7.395 24.305 1.00 67.38 888 SER A CA 1
ATOM 6539 C C . SER A 1 888 ? -24.975 6.546 24.821 1.00 67.38 888 SER A C 1
ATOM 6541 O O . SER A 1 888 ? -26.049 6.549 24.209 1.00 67.38 888 SER A O 1
ATOM 6543 N N . PRO A 1 889 ? -24.853 5.917 26.009 1.00 66.06 889 PRO A N 1
ATOM 6544 C CA . PRO A 1 889 ? -25.925 5.168 26.674 1.00 66.06 889 PRO A CA 1
ATOM 6545 C C . PRO A 1 889 ? -27.250 5.913 26.891 1.00 66.06 889 PRO A C 1
ATOM 6547 O O . PRO A 1 889 ? -28.294 5.275 27.061 1.00 66.06 889 PRO A O 1
ATOM 6550 N N . VAL A 1 890 ? -27.239 7.250 26.926 1.00 58.16 890 VAL A N 1
ATOM 6551 C CA . VAL A 1 890 ? -28.443 8.079 27.071 1.00 58.16 890 VAL A CA 1
ATOM 6552 C C . VAL A 1 890 ? -28.421 9.194 26.018 1.00 58.16 890 VAL A C 1
ATOM 6554 O O . VAL A 1 890 ? -27.558 10.069 26.089 1.00 58.16 890 VAL A O 1
ATOM 6557 N N . PRO A 1 891 ? -29.395 9.237 25.084 1.00 42.91 891 PRO A N 1
ATOM 6558 C CA . PRO A 1 891 ? -29.493 10.310 24.099 1.00 42.91 891 PRO A CA 1
ATOM 6559 C C . PRO A 1 891 ? -29.580 11.679 24.784 1.00 42.91 891 PRO A C 1
ATOM 6561 O O . PRO A 1 891 ? -30.454 11.909 25.632 1.00 42.91 891 PRO A O 1
ATOM 6564 N N . GLY A 1 892 ? -28.679 12.586 24.415 1.00 44.47 892 GLY A N 1
ATOM 6565 C CA . GLY A 1 892 ? -28.602 13.933 24.978 1.00 44.47 892 GLY A CA 1
ATOM 6566 C C . GLY A 1 892 ? -27.669 14.089 26.190 1.00 44.47 892 GLY A C 1
ATOM 6567 O O . GLY A 1 892 ? -27.874 14.998 26.999 1.00 44.47 892 GLY A O 1
ATOM 6568 N N . LEU A 1 893 ? -26.743 13.151 26.423 1.00 40.25 893 LEU A N 1
ATOM 6569 C CA . LEU A 1 893 ? -25.718 13.225 27.478 1.00 40.25 893 LEU A CA 1
ATOM 6570 C C . LEU A 1 893 ? -24.352 12.662 27.017 1.00 40.25 893 LEU A C 1
ATOM 6572 O O . LEU A 1 893 ? -23.575 12.222 27.859 1.00 40.25 893 LEU A O 1
ATOM 6576 N N . GLY A 1 894 ? -24.063 12.671 25.709 1.00 38.09 894 GLY A N 1
ATOM 6577 C CA . GLY A 1 894 ? -22.810 12.149 25.146 1.00 38.09 894 GLY A CA 1
ATOM 6578 C C . GLY A 1 894 ? -21.573 12.758 25.799 1.00 38.09 894 GLY A C 1
ATOM 6579 O O . GLY A 1 894 ? -21.493 13.983 25.929 1.00 38.09 894 GLY A O 1
ATOM 6580 N N . GLY A 1 895 ? -20.669 11.876 26.240 1.00 39.00 895 GLY A N 1
ATOM 6581 C CA . GLY A 1 895 ? -19.530 12.120 27.127 1.00 39.00 895 GLY A CA 1
ATOM 6582 C C . GLY A 1 895 ? -18.967 13.529 27.038 1.00 39.00 895 GLY A C 1
ATOM 6583 O O . GLY A 1 895 ? -18.518 13.952 25.980 1.00 39.00 895 GLY A O 1
ATOM 6584 N N . GLY A 1 896 ? -19.074 14.282 28.136 1.00 46.41 896 GLY A N 1
ATOM 6585 C CA . GLY A 1 896 ? -18.451 15.598 28.324 1.00 46.41 896 GLY A CA 1
ATOM 6586 C C . GLY A 1 896 ? -18.746 16.693 27.280 1.00 46.41 896 GLY A C 1
ATOM 6587 O O . GLY A 1 896 ? -18.273 17.819 27.438 1.00 46.41 896 GLY A O 1
ATOM 6588 N N . SER A 1 897 ? -19.535 16.421 26.239 1.00 50.88 897 SER A N 1
ATOM 6589 C CA . SER A 1 897 ? -19.818 17.359 25.160 1.00 50.88 897 SER A CA 1
ATOM 6590 C C . SER A 1 897 ? -20.977 18.273 25.545 1.00 50.88 897 SER A C 1
ATOM 6592 O O . SER A 1 897 ? -21.968 17.890 26.177 1.00 50.88 897 SER A O 1
ATOM 6594 N N . LEU A 1 898 ? -20.818 19.552 25.231 1.00 63.88 898 LEU A N 1
ATOM 6595 C CA . LEU A 1 898 ? -21.722 20.578 25.705 1.00 63.88 898 LEU A CA 1
ATOM 6596 C C . LEU A 1 898 ? -22.894 20.753 24.729 1.00 63.88 898 LEU A C 1
ATOM 6598 O O . LEU A 1 898 ? -22.724 21.268 23.627 1.00 63.88 898 LEU A O 1
ATOM 6602 N N . GLU A 1 899 ? -24.101 20.365 25.147 1.00 66.75 899 GLU A N 1
ATOM 6603 C CA . GLU A 1 899 ? -25.254 20.222 24.244 1.00 66.75 899 GLU A CA 1
ATOM 6604 C C . GLU A 1 899 ? -26.450 21.100 24.648 1.00 66.75 899 GLU A C 1
ATOM 6606 O O . GLU A 1 899 ? -26.748 21.287 25.827 1.00 66.75 899 GLU A O 1
ATOM 6611 N N . ILE A 1 900 ? -27.216 21.612 23.679 1.00 72.69 900 ILE A N 1
ATOM 6612 C CA . ILE A 1 900 ? -28.519 22.242 23.941 1.00 72.69 900 ILE A CA 1
ATOM 6613 C C . ILE A 1 900 ? -29.631 21.185 23.870 1.00 72.69 900 ILE A C 1
ATOM 6615 O O . ILE A 1 900 ? -30.175 20.900 22.809 1.00 72.69 900 ILE A O 1
ATOM 6619 N N . LEU A 1 901 ? -30.059 20.689 25.030 1.00 65.56 901 LEU A N 1
ATOM 6620 C CA . LEU A 1 901 ? -31.050 19.609 25.155 1.00 65.56 901 LEU A CA 1
ATOM 6621 C C . LEU A 1 901 ? -32.478 20.040 24.833 1.00 65.56 901 LEU A C 1
ATOM 6623 O O . LEU A 1 901 ? -33.330 19.251 24.434 1.00 65.56 901 LEU A O 1
ATOM 6627 N N . SER A 1 902 ? -32.802 21.295 25.130 1.00 70.31 902 SER A N 1
ATOM 6628 C CA . SER A 1 902 ? -34.085 21.880 24.756 1.00 70.31 902 SER A CA 1
ATOM 6629 C C . SER A 1 902 ? -34.028 23.392 24.842 1.00 70.31 902 SER A C 1
ATOM 6631 O O . SER A 1 902 ? -33.239 23.966 25.595 1.00 70.31 902 SER A O 1
ATOM 6633 N N . PHE A 1 903 ? -34.938 24.049 24.130 1.00 82.25 903 PHE A N 1
ATOM 6634 C CA . PHE A 1 903 ? -35.200 25.464 24.318 1.00 82.25 903 PHE A CA 1
ATOM 6635 C C . PHE A 1 903 ? -36.697 25.733 24.426 1.00 82.25 903 PHE A C 1
ATOM 6637 O O . PHE A 1 903 ? -37.542 24.994 23.920 1.00 82.25 903 PHE A O 1
ATOM 6644 N N . SER A 1 904 ? -37.045 26.820 25.102 1.00 81.44 904 SER A N 1
ATOM 6645 C CA . SER A 1 904 ? -38.420 27.286 25.194 1.00 81.44 904 SER A CA 1
ATOM 6646 C C . SER A 1 904 ? -38.491 28.797 25.081 1.00 81.44 904 SER A C 1
ATOM 6648 O O . SER A 1 904 ? -37.624 29.530 25.556 1.00 81.44 904 SER A O 1
ATOM 6650 N N . LEU A 1 905 ? -39.561 29.252 24.440 1.00 78.94 905 LEU A N 1
ATOM 6651 C CA . LEU A 1 905 ? -39.877 30.658 24.275 1.00 78.94 905 LEU A CA 1
ATOM 6652 C C . LEU A 1 905 ? -41.137 30.981 25.076 1.00 78.94 905 LEU A C 1
ATOM 6654 O O . LEU A 1 905 ? -42.236 30.562 24.708 1.00 78.94 905 LEU A O 1
ATOM 6658 N N . ALA A 1 906 ? -40.992 31.752 26.151 1.00 80.81 906 ALA A N 1
ATOM 6659 C CA . ALA A 1 906 ? -42.116 32.213 26.962 1.00 80.81 906 ALA A CA 1
ATOM 6660 C C . ALA A 1 906 ? -41.859 33.629 27.489 1.00 80.81 906 ALA A C 1
ATOM 6662 O O . ALA A 1 906 ? -40.744 33.962 27.867 1.00 80.81 906 ALA A O 1
ATOM 6663 N N . ASP A 1 907 ? -42.890 34.479 27.509 1.00 81.12 907 ASP A N 1
ATOM 6664 C CA . ASP A 1 907 ? -42.842 35.817 28.124 1.00 81.12 907 ASP A CA 1
ATOM 6665 C C . ASP A 1 907 ? -41.667 36.720 27.668 1.00 81.12 907 ASP A C 1
ATOM 6667 O O . ASP A 1 907 ? -41.104 37.475 28.460 1.00 81.12 907 ASP A O 1
ATOM 6671 N N . ASN A 1 908 ? -41.318 36.685 26.372 1.00 77.94 908 ASN A N 1
ATOM 6672 C CA . ASN A 1 908 ? -40.143 37.362 25.787 1.00 77.94 908 ASN A CA 1
ATOM 6673 C C . ASN A 1 908 ? -38.798 36.925 26.402 1.00 77.94 908 ASN A C 1
ATOM 6675 O O . ASN A 1 908 ? -37.841 37.702 26.423 1.00 77.94 908 ASN A O 1
ATOM 6679 N N . GLN A 1 909 ? -38.717 35.693 26.894 1.00 81.81 909 GLN A N 1
ATOM 6680 C CA . GLN A 1 909 ? -37.478 35.053 27.312 1.00 81.81 909 GLN A CA 1
ATOM 6681 C C . GLN A 1 909 ? -37.257 33.773 26.517 1.00 81.81 909 GLN A C 1
ATOM 6683 O O . GLN A 1 909 ? -38.188 32.990 26.305 1.00 81.81 909 GLN A O 1
ATOM 6688 N N . LEU A 1 910 ? -36.015 33.599 26.077 1.00 84.06 910 LEU A N 1
ATOM 6689 C CA . LEU A 1 910 ? -35.518 32.361 25.507 1.00 84.06 910 LEU A CA 1
ATOM 6690 C C . LEU A 1 910 ? -34.798 31.622 26.628 1.00 84.06 910 LEU A C 1
ATOM 6692 O O . LEU A 1 910 ? -33.890 32.180 27.244 1.00 84.06 910 LEU A O 1
ATOM 6696 N N . SER A 1 911 ? -35.239 30.408 26.920 1.00 86.12 911 SER A N 1
ATOM 6697 C CA . SER A 1 911 ? -34.639 29.552 27.939 1.00 86.12 911 SER A CA 1
ATOM 6698 C C . SER A 1 911 ? -34.054 28.329 27.261 1.00 86.12 911 SER A C 1
ATOM 6700 O O . SER A 1 911 ? -34.785 27.660 26.537 1.00 86.12 911 SER A O 1
ATOM 6702 N N . PHE A 1 912 ? -32.792 28.022 27.531 1.00 84.00 912 PHE A N 1
ATOM 6703 C CA . PHE A 1 912 ? -32.115 26.812 27.081 1.00 84.00 912 PHE A CA 1
ATOM 6704 C C . PHE A 1 912 ? -31.851 25.902 28.274 1.00 84.00 912 PHE A C 1
ATOM 6706 O O . PHE A 1 912 ? -31.475 26.382 29.344 1.00 84.00 912 PHE A O 1
ATOM 6713 N N . VAL A 1 913 ? -32.046 24.601 28.088 1.00 82.12 913 VAL A N 1
ATOM 6714 C CA . VAL A 1 913 ? -31.544 23.562 28.987 1.00 82.12 913 VAL A CA 1
ATOM 6715 C C . VAL A 1 913 ? -30.299 22.995 28.327 1.00 82.12 913 VAL A C 1
ATOM 6717 O O . VAL A 1 913 ? -30.405 22.405 27.258 1.00 82.12 913 VAL A O 1
ATOM 6720 N N . VAL A 1 914 ? -29.145 23.219 28.943 1.00 77.00 914 VAL A N 1
ATOM 6721 C CA . VAL A 1 914 ? -27.828 22.849 28.421 1.00 77.00 914 VAL A CA 1
ATOM 6722 C C . VAL A 1 914 ? -27.328 21.624 29.177 1.00 77.00 914 VAL A C 1
ATOM 6724 O O . VAL A 1 914 ? -27.308 21.660 30.406 1.00 77.00 914 VAL A O 1
ATOM 6727 N N . GLY A 1 915 ? -26.993 20.557 28.461 1.00 66.75 915 GLY A N 1
ATOM 67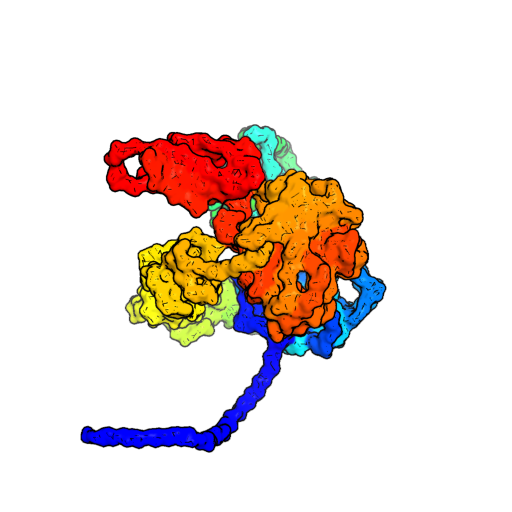28 C CA . GLY A 1 915 ? -26.364 19.337 28.957 1.00 66.75 915 GLY A CA 1
ATOM 6729 C C . GLY A 1 915 ? -24.840 19.458 28.999 1.00 66.75 915 GLY A C 1
ATOM 6730 O O . GLY A 1 915 ? -24.285 20.356 28.372 1.00 66.75 915 GLY A O 1
ATOM 6731 N N . GLY A 1 916 ? -24.170 18.598 29.768 1.00 64.44 916 GLY A N 1
ATOM 6732 C CA . GLY A 1 916 ? -22.697 18.529 29.781 1.00 64.44 916 GLY A CA 1
ATOM 6733 C C . GLY A 1 916 ? -21.990 19.697 30.487 1.00 64.44 916 GLY A C 1
ATOM 6734 O O . GLY A 1 916 ? -20.795 19.903 30.325 1.00 64.44 916 GLY A O 1
ATOM 6735 N N . THR A 1 917 ? -22.704 20.511 31.272 1.00 67.06 917 THR A N 1
ATOM 6736 C CA . THR A 1 917 ? -22.094 21.654 31.974 1.00 67.06 917 THR A CA 1
ATOM 6737 C C . THR A 1 917 ? -21.394 21.221 33.259 1.00 67.06 917 THR A C 1
ATOM 6739 O O . THR A 1 917 ? -22.039 20.640 34.133 1.00 67.06 917 THR A O 1
ATOM 6742 N N . VAL A 1 918 ? -20.134 21.614 33.429 1.00 62.53 918 VAL A N 1
ATOM 6743 C CA . VAL A 1 918 ? -19.305 21.311 34.602 1.00 62.53 918 VAL A CA 1
ATOM 6744 C C . VAL A 1 918 ? -19.603 22.276 35.748 1.00 62.53 918 VAL A C 1
ATOM 6746 O O . VAL A 1 918 ? -19.682 23.498 35.578 1.00 62.53 918 VAL A O 1
ATOM 6749 N N . ALA A 1 919 ? -19.774 21.729 36.952 1.00 67.00 919 ALA A N 1
ATOM 6750 C CA . ALA A 1 919 ? -20.074 22.513 38.141 1.00 67.00 919 ALA A CA 1
ATOM 6751 C C . ALA A 1 919 ? -18.951 23.518 38.453 1.00 67.00 919 ALA A C 1
ATOM 6753 O O . ALA A 1 919 ? -17.824 23.142 38.762 1.00 67.00 919 ALA A O 1
ATOM 6754 N N . GLY A 1 920 ? -19.281 24.811 38.445 1.00 66.00 920 GLY A N 1
ATOM 6755 C CA . GLY A 1 920 ? -18.321 25.884 38.733 1.00 66.00 920 GLY A CA 1
ATOM 6756 C C . GLY A 1 920 ? -17.583 26.455 37.517 1.00 66.00 920 GLY A C 1
ATOM 6757 O O . GLY A 1 920 ? -17.009 27.534 37.659 1.00 66.00 920 GLY A O 1
ATOM 6758 N N . THR A 1 921 ? -17.670 25.810 36.352 1.00 69.31 921 THR A N 1
ATOM 6759 C CA . THR A 1 921 ? -17.156 26.312 35.065 1.00 69.31 921 THR A CA 1
ATOM 6760 C C . THR A 1 921 ? -18.098 27.366 34.490 1.00 69.31 921 THR A C 1
ATOM 6762 O O . THR A 1 921 ? -19.325 27.274 34.661 1.00 69.31 921 THR A O 1
ATOM 6765 N N . THR A 1 922 ? -17.541 28.399 33.850 1.00 83.56 922 THR A N 1
ATOM 6766 C CA . THR A 1 922 ? -18.326 29.508 33.284 1.00 83.56 922 THR A CA 1
ATOM 6767 C C . THR A 1 922 ? -18.518 29.337 31.780 1.00 83.56 922 THR A C 1
ATOM 6769 O O . THR A 1 922 ? -17.572 29.104 31.040 1.00 83.56 922 THR A O 1
ATOM 6772 N N . TYR A 1 923 ? -19.752 29.517 31.318 1.00 86.56 923 TYR A N 1
ATOM 6773 C CA . TYR A 1 923 ? -20.156 29.362 29.924 1.00 86.56 923 TYR A CA 1
ATOM 6774 C C . TYR A 1 923 ? -20.846 30.621 29.409 1.00 86.56 923 TYR A C 1
ATOM 6776 O O . TYR A 1 923 ? -21.524 31.310 30.172 1.00 86.56 923 TYR A O 1
ATOM 6784 N N . ALA A 1 924 ? -20.748 30.862 28.104 1.00 89.19 924 ALA A N 1
ATOM 6785 C CA . ALA A 1 924 ? -21.440 31.922 27.383 1.00 89.19 924 ALA A CA 1
ATOM 6786 C C . ALA A 1 924 ? -22.490 31.339 26.429 1.00 89.19 924 ALA A C 1
ATOM 6788 O O . ALA A 1 924 ? -22.192 30.472 25.613 1.00 89.19 924 ALA A O 1
ATOM 6789 N N . LEU A 1 925 ? -23.720 31.845 26.492 1.00 89.75 925 LEU A N 1
ATOM 6790 C CA . LEU A 1 925 ? -24.736 31.682 25.453 1.00 89.75 925 LEU A CA 1
ATOM 6791 C C . LEU A 1 925 ? -24.537 32.780 24.408 1.00 89.75 925 LEU A C 1
ATOM 6793 O O . LEU A 1 925 ? -24.608 33.959 24.751 1.00 89.75 925 LEU A O 1
ATOM 6797 N N . GLU A 1 926 ? -24.362 32.413 23.142 1.00 89.56 926 GLU A N 1
ATOM 6798 C CA . GLU A 1 926 ? -24.121 33.349 22.039 1.00 89.56 926 GLU A CA 1
ATOM 6799 C C . GLU A 1 926 ? -25.179 33.211 20.934 1.00 89.56 926 GLU A C 1
ATOM 6801 O O . GLU A 1 926 ? -25.781 32.149 20.763 1.00 89.56 926 GLU A O 1
ATOM 6806 N N . GLU A 1 927 ? -25.406 34.281 20.168 1.00 88.69 927 GLU A N 1
ATOM 6807 C CA . GLU A 1 927 ? -26.266 34.290 18.979 1.00 88.69 927 GLU A CA 1
ATOM 6808 C C . GLU A 1 927 ? -25.542 34.786 17.722 1.00 88.69 927 GLU A C 1
ATOM 6810 O O . GLU A 1 927 ? -24.635 35.615 17.799 1.00 88.69 927 GLU A O 1
ATOM 6815 N N . SER A 1 928 ? -25.996 34.331 16.552 1.00 84.50 928 SER A N 1
ATOM 6816 C CA . SER A 1 928 ? -25.541 34.821 15.247 1.00 84.50 928 SER A CA 1
ATOM 6817 C C . SER A 1 928 ? -26.675 34.863 14.209 1.00 84.50 928 SER A C 1
ATOM 6819 O O . SER A 1 928 ? -27.710 34.206 14.355 1.00 84.50 928 SER A O 1
ATOM 6821 N N . ASP A 1 929 ? -26.499 35.673 13.162 1.00 81.56 929 ASP A N 1
ATOM 6822 C CA . ASP A 1 929 ? -27.374 35.710 11.977 1.00 81.56 929 ASP A CA 1
ATOM 6823 C C . ASP A 1 929 ? -27.032 34.609 10.945 1.00 81.56 929 ASP A C 1
ATOM 6825 O O . ASP A 1 929 ? -27.857 34.310 10.079 1.00 81.56 929 ASP A O 1
ATOM 6829 N N . GLY A 1 930 ? -25.874 33.952 11.081 1.00 69.81 930 GLY A N 1
ATOM 6830 C CA . GLY A 1 930 ? -25.391 32.875 10.211 1.00 69.81 930 GLY A CA 1
ATOM 6831 C C . GLY A 1 930 ? -24.210 32.119 10.831 1.00 69.81 930 GLY A C 1
ATOM 6832 O O . GLY A 1 930 ? -23.529 32.649 11.703 1.00 69.81 930 GLY A O 1
ATOM 6833 N N . LEU A 1 931 ? -23.937 30.889 10.381 1.00 64.94 931 LEU A N 1
ATOM 6834 C CA . LEU A 1 931 ? -22.852 30.055 10.936 1.00 64.94 931 LEU A CA 1
ATOM 6835 C C . LEU A 1 931 ? -21.452 30.688 10.773 1.00 64.94 931 LEU A C 1
ATOM 6837 O O . LEU A 1 931 ? -20.592 30.495 11.626 1.00 64.94 931 LEU A O 1
ATOM 6841 N N . LEU A 1 932 ? -21.260 31.497 9.721 1.00 66.31 932 LEU A N 1
ATOM 6842 C CA . LEU A 1 932 ? -20.017 32.229 9.422 1.00 66.31 932 LEU A CA 1
ATOM 6843 C C . LEU A 1 932 ? -20.042 33.706 9.862 1.00 66.31 932 LEU A C 1
ATOM 6845 O O . LEU A 1 932 ? -19.049 34.418 9.702 1.00 66.31 932 LEU A O 1
ATOM 6849 N N . ASP A 1 933 ? -21.176 34.193 10.376 1.00 73.94 933 ASP A N 1
ATOM 6850 C CA . ASP A 1 933 ? -21.297 35.566 10.867 1.00 73.94 933 ASP A CA 1
ATOM 6851 C C . ASP A 1 933 ? -20.725 35.685 12.293 1.00 73.94 933 ASP A C 1
ATOM 6853 O O . ASP A 1 933 ? -20.687 34.698 13.033 1.00 73.94 933 ASP A O 1
ATOM 6857 N N . PRO A 1 934 ? -20.289 36.886 12.724 1.00 82.25 934 PRO A N 1
ATOM 6858 C CA . PRO A 1 934 ? -19.770 37.088 14.071 1.00 82.25 934 PRO A CA 1
ATOM 6859 C C . PRO A 1 934 ? -20.787 36.681 15.140 1.00 82.25 934 PRO A C 1
ATOM 6861 O O . PRO A 1 934 ? -21.936 37.124 15.116 1.00 82.25 934 PRO A O 1
ATOM 6864 N N . TRP A 1 935 ? -20.328 35.894 16.109 1.00 85.00 935 TRP A N 1
ATOM 6865 C CA . TRP A 1 935 ? -21.126 35.475 17.253 1.00 85.00 935 TRP A CA 1
ATOM 6866 C C . TRP A 1 935 ? -21.131 36.555 18.336 1.00 85.00 935 TRP A C 1
ATOM 6868 O O . TRP A 1 935 ? -20.103 37.171 18.633 1.00 85.00 935 TRP A O 1
ATOM 6878 N N . PHE A 1 936 ? -22.302 36.798 18.918 1.00 85.88 936 PHE A N 1
ATOM 6879 C CA . PHE A 1 936 ? -22.508 37.791 19.965 1.00 85.88 936 PHE A CA 1
ATOM 6880 C C . PHE A 1 936 ? -22.988 37.125 21.244 1.00 85.88 936 PHE A C 1
ATOM 6882 O O . PHE A 1 936 ? -24.024 36.467 21.263 1.00 85.88 936 PHE A O 1
ATOM 6889 N N . GLU A 1 937 ? -22.268 37.360 22.331 1.00 87.81 937 GLU A N 1
ATOM 6890 C CA . GLU A 1 937 ? -22.642 36.894 23.661 1.00 87.81 937 GLU A CA 1
ATOM 6891 C C . GLU A 1 937 ? -23.947 37.539 24.149 1.00 87.81 937 GLU A C 1
ATOM 6893 O O . GLU A 1 937 ? -24.127 38.763 24.123 1.00 87.81 937 GLU A O 1
ATOM 6898 N N . LEU A 1 938 ? -24.872 36.689 24.589 1.00 85.19 938 LEU A N 1
ATOM 6899 C CA . LEU A 1 938 ? -26.169 37.049 25.150 1.00 85.19 938 LEU A CA 1
ATOM 6900 C C . LEU A 1 938 ? -26.186 36.973 26.672 1.00 85.19 938 LEU A C 1
ATOM 6902 O O . LEU A 1 938 ? -26.839 37.806 27.311 1.00 85.19 938 LEU A O 1
ATOM 6906 N N . ASN A 1 939 ? -25.564 35.942 27.248 1.00 87.81 939 ASN A N 1
ATOM 6907 C CA . ASN A 1 939 ? -25.558 35.727 28.689 1.00 87.81 939 ASN A CA 1
ATOM 6908 C C . ASN A 1 939 ? -24.457 34.756 29.123 1.00 87.81 939 ASN A C 1
ATOM 6910 O O . ASN A 1 939 ? -24.269 33.737 28.467 1.00 87.81 939 ASN A O 1
ATOM 6914 N N . ASP A 1 940 ? -23.879 35.002 30.296 1.00 90.00 940 ASP A N 1
ATOM 6915 C CA . ASP A 1 940 ? -22.980 34.067 30.967 1.00 90.00 940 ASP A CA 1
ATOM 6916 C C . ASP A 1 940 ? -23.726 33.286 32.048 1.00 90.00 940 ASP A C 1
ATOM 6918 O O . ASP A 1 940 ? -24.585 33.818 32.765 1.00 90.00 940 ASP A O 1
ATOM 6922 N N . PHE A 1 941 ? -23.376 32.018 32.213 1.00 86.88 941 PHE A N 1
ATOM 6923 C CA . PHE A 1 941 ? -23.919 31.168 33.261 1.00 86.88 941 PHE A CA 1
ATOM 6924 C C . PHE A 1 941 ? -22.865 30.196 33.786 1.00 86.88 941 PHE A C 1
ATOM 6926 O O . PHE A 1 941 ? -21.886 29.891 33.120 1.00 86.88 941 PHE A O 1
ATOM 6933 N N . VAL A 1 942 ? -23.062 29.729 35.017 1.00 82.00 942 VAL A N 1
ATOM 6934 C CA . VAL A 1 942 ? -22.159 28.779 35.676 1.00 82.00 942 VAL A CA 1
ATOM 6935 C C . VAL A 1 942 ? -22.849 27.427 35.729 1.00 82.00 942 VAL A C 1
ATOM 6937 O O . VAL A 1 942 ? -24.035 27.378 36.079 1.00 82.00 942 VAL A O 1
ATOM 6940 N N . GLY A 1 943 ? -22.126 26.355 35.406 1.00 73.81 943 GLY A N 1
ATOM 6941 C CA . GLY A 1 943 ? -22.658 24.998 35.504 1.00 73.81 943 GLY A CA 1
ATOM 6942 C C . GLY A 1 943 ? -23.160 24.690 36.919 1.00 73.81 943 GLY A C 1
ATOM 6943 O O . GLY A 1 943 ? -22.519 25.032 37.921 1.00 73.81 943 GLY A O 1
ATOM 6944 N N . ALA A 1 944 ? -24.354 24.106 37.017 1.00 62.81 944 ALA A N 1
ATOM 6945 C CA . ALA A 1 944 ? -24.992 23.795 38.291 1.00 62.81 944 ALA A CA 1
ATOM 6946 C C . ALA A 1 944 ? -24.363 22.555 38.955 1.00 62.81 944 ALA A C 1
ATOM 6948 O O . ALA A 1 944 ? -24.066 21.568 38.297 1.00 62.81 944 ALA A O 1
ATOM 6949 N N . GLY A 1 945 ? -24.197 22.584 40.282 1.00 45.16 945 GLY A N 1
ATOM 6950 C CA . GLY A 1 945 ? -23.720 21.420 41.038 1.00 45.16 945 GLY A CA 1
ATOM 6951 C C . GLY A 1 945 ? -24.791 20.333 41.174 1.00 45.16 945 GLY A C 1
ATOM 6952 O O . GLY A 1 945 ? -25.919 20.639 41.571 1.00 45.16 945 GLY A O 1
ATOM 6953 N N . GLY A 1 946 ? -24.423 19.080 40.888 1.00 49.25 946 GLY A N 1
ATOM 6954 C CA . GLY A 1 946 ? -25.264 17.896 41.109 1.00 49.25 946 GLY A CA 1
ATOM 6955 C C . GLY A 1 946 ? -26.360 17.653 40.064 1.00 49.25 946 GLY A C 1
ATOM 6956 O O . GLY A 1 946 ? -27.336 16.967 40.363 1.00 49.25 946 GLY A O 1
ATOM 6957 N N . ALA A 1 947 ? -26.251 18.232 38.865 1.00 44.56 947 ALA A N 1
ATOM 6958 C CA . ALA A 1 947 ? -27.086 17.856 37.727 1.00 44.56 947 ALA A CA 1
ATOM 6959 C C . ALA A 1 947 ? -26.362 18.137 36.404 1.00 44.56 947 ALA A C 1
ATOM 6961 O O . ALA A 1 947 ? -25.951 19.271 36.172 1.00 44.56 947 ALA A O 1
ATOM 6962 N N . ASN A 1 948 ? -26.346 17.154 35.497 1.00 55.84 948 ASN A N 1
ATOM 6963 C CA . ASN A 1 948 ? -25.798 17.226 34.128 1.00 55.84 948 ASN A CA 1
ATOM 6964 C C . ASN A 1 948 ? -26.557 18.212 33.212 1.00 55.84 948 ASN A C 1
ATOM 6966 O O . ASN A 1 948 ? -26.497 18.087 31.993 1.00 55.84 948 ASN A O 1
ATOM 6970 N N . LYS A 1 949 ? -27.358 19.137 33.770 1.00 65.69 949 LYS A N 1
ATOM 6971 C CA . LYS A 1 949 ? -28.218 20.079 33.043 1.00 65.69 949 LYS A CA 1
ATOM 6972 C C . LYS A 1 949 ? -28.259 21.442 33.732 1.00 65.69 949 LYS A C 1
ATOM 6974 O O . LYS A 1 949 ? -28.753 21.557 34.856 1.00 65.69 949 LYS A O 1
ATOM 6979 N N . THR A 1 950 ? -27.874 22.499 33.023 1.00 76.44 950 THR A N 1
ATOM 6980 C CA . THR A 1 950 ? -28.011 23.888 33.483 1.00 76.44 950 THR A CA 1
ATOM 6981 C C . THR A 1 950 ? -29.020 24.646 32.631 1.00 76.44 950 THR A C 1
ATOM 6983 O O . THR A 1 950 ? -29.005 24.583 31.407 1.00 76.44 950 THR A O 1
ATOM 6986 N N . THR A 1 951 ? -29.935 25.381 33.269 1.00 83.81 951 THR A N 1
ATOM 6987 C CA . THR A 1 951 ? -30.873 26.250 32.543 1.00 83.81 951 THR A CA 1
ATOM 6988 C C . THR A 1 951 ? -30.327 27.670 32.459 1.00 83.81 951 THR A C 1
ATOM 6990 O O . THR A 1 951 ? -30.177 28.332 33.488 1.00 83.81 951 THR A O 1
ATOM 6993 N N . VAL A 1 952 ? -30.111 28.167 31.242 1.00 87.12 952 VAL A N 1
ATOM 6994 C CA . VAL A 1 952 ? -29.755 29.566 30.970 1.00 87.12 952 VAL A CA 1
ATOM 6995 C C . VAL A 1 952 ? -30.931 30.278 30.314 1.00 87.12 952 VAL A C 1
ATOM 6997 O O . VAL A 1 952 ? -31.643 29.715 29.486 1.00 87.12 952 VAL A O 1
ATOM 7000 N N . THR A 1 953 ? -31.170 31.530 30.704 1.00 87.38 953 THR A N 1
ATOM 7001 C CA . THR A 1 953 ? -32.253 32.343 30.135 1.00 87.38 953 THR A CA 1
ATOM 7002 C C . THR A 1 953 ? -31.713 33.665 29.618 1.00 87.38 953 THR A C 1
ATOM 7004 O O . THR A 1 953 ? -30.906 34.306 30.289 1.00 87.38 953 THR A O 1
ATOM 7007 N N . ALA A 1 954 ? -32.166 34.088 28.441 1.00 83.62 954 ALA A N 1
ATOM 7008 C CA . ALA A 1 954 ? -31.822 35.370 27.840 1.00 83.62 954 ALA A CA 1
ATOM 7009 C C . ALA A 1 954 ? -33.098 36.156 27.484 1.00 83.62 954 ALA A C 1
ATOM 7011 O O . ALA A 1 954 ? -34.084 35.583 27.003 1.00 83.62 954 ALA A O 1
ATOM 7012 N N . PRO A 1 955 ? -33.145 37.474 27.746 1.00 79.31 955 PRO A N 1
ATOM 7013 C CA . PRO A 1 955 ? -34.252 38.311 27.305 1.00 79.31 955 PRO A CA 1
ATOM 7014 C C . PRO A 1 955 ? -34.210 38.488 25.785 1.00 79.31 955 PRO A C 1
ATOM 7016 O O . PRO A 1 955 ? -33.161 38.760 25.214 1.00 79.31 955 PRO A O 1
ATOM 7019 N N . ILE A 1 956 ? -35.371 38.430 25.139 1.00 70.19 956 ILE A N 1
ATOM 7020 C CA . ILE A 1 956 ? -35.496 38.647 23.696 1.00 70.19 956 ILE A CA 1
ATOM 7021 C C . ILE A 1 956 ? -36.176 39.991 23.458 1.00 70.19 956 ILE A C 1
ATOM 7023 O O . ILE A 1 956 ? -37.252 40.273 23.996 1.00 70.19 956 ILE A O 1
ATOM 7027 N N . PHE A 1 957 ? -35.572 40.833 22.625 1.00 57.00 957 PHE A N 1
ATOM 7028 C CA . PHE A 1 957 ? -36.188 42.081 22.177 1.00 57.00 957 PHE A CA 1
ATOM 7029 C C . PHE A 1 957 ? -37.045 41.828 20.923 1.00 57.00 957 PHE A C 1
ATOM 7031 O O . PHE A 1 957 ? -36.504 41.414 19.900 1.00 57.00 957 PHE A O 1
ATOM 7038 N N . PRO A 1 958 ? -38.368 42.090 20.930 1.00 55.44 958 PRO A N 1
ATOM 7039 C CA . PRO A 1 958 ? -39.182 41.870 19.738 1.00 55.44 958 PRO A CA 1
ATOM 7040 C C . PRO A 1 958 ? -39.150 43.076 18.773 1.00 55.44 958 PRO A C 1
ATOM 7042 O O . PRO A 1 958 ? -39.097 44.219 19.242 1.00 55.44 958 PRO A O 1
ATOM 7045 N N . PRO A 1 959 ? -39.391 42.882 17.455 1.00 50.72 959 PRO A N 1
ATOM 7046 C CA . PRO A 1 959 ? -39.246 41.657 16.659 1.00 50.72 959 PRO A CA 1
ATOM 7047 C C . PRO A 1 959 ? -38.346 41.877 15.420 1.00 50.72 959 PRO A C 1
ATOM 7049 O O . PRO A 1 959 ? -38.576 42.805 14.640 1.00 50.72 959 PRO A O 1
ATOM 7052 N N . ALA A 1 960 ? -37.379 40.993 15.172 1.00 43.62 960 ALA A N 1
ATOM 7053 C CA . ALA A 1 960 ? -36.717 40.889 13.870 1.00 43.62 960 ALA A CA 1
ATOM 7054 C C . ALA A 1 960 ? -36.954 39.492 13.283 1.00 43.62 960 ALA A C 1
ATOM 7056 O O . ALA A 1 960 ? -36.963 38.497 13.992 1.00 43.62 960 ALA A O 1
ATOM 7057 N N . VAL A 1 961 ? -37.240 39.466 11.984 1.00 49.31 961 VAL A N 1
ATOM 7058 C CA . VAL A 1 961 ? -37.867 38.371 11.220 1.00 49.31 961 VAL A CA 1
ATOM 7059 C C . VAL A 1 961 ? -36.830 37.340 10.727 1.00 49.31 961 VAL A C 1
ATOM 7061 O O . VAL A 1 961 ? -37.123 36.545 9.841 1.00 49.31 961 VAL A O 1
ATOM 7064 N N . ALA A 1 962 ? -35.608 37.359 11.260 1.00 57.69 962 ALA A N 1
ATOM 7065 C CA . ALA A 1 962 ? -34.535 36.467 10.831 1.00 57.69 962 ALA A CA 1
ATOM 7066 C C . ALA A 1 962 ? -34.495 35.205 11.703 1.00 57.69 962 ALA A C 1
ATOM 7068 O O . ALA A 1 962 ? -34.703 35.283 12.915 1.00 57.69 962 ALA A O 1
ATOM 7069 N N . LYS A 1 963 ? -34.231 34.050 11.079 1.00 66.50 963 LYS A N 1
ATOM 7070 C CA . LYS A 1 963 ? -33.761 32.865 11.807 1.00 66.50 963 LYS A CA 1
ATOM 7071 C C . LYS A 1 963 ? -32.435 33.249 12.476 1.00 66.50 963 LYS A C 1
ATOM 7073 O O . LYS A 1 963 ? -31.619 33.903 11.837 1.00 66.50 963 LYS A O 1
ATOM 7078 N N . LYS A 1 964 ? -32.264 32.893 13.745 1.00 75.56 964 LYS A N 1
ATOM 7079 C CA . LYS A 1 964 ? -31.037 33.116 14.516 1.00 75.56 964 LYS A CA 1
ATOM 7080 C C . LYS A 1 964 ? -30.421 31.765 14.843 1.00 75.56 964 LYS A C 1
ATOM 7082 O O . LYS A 1 964 ? -31.163 30.816 15.098 1.00 75.56 964 LYS A O 1
ATOM 7087 N N . PHE A 1 965 ? -29.099 31.710 14.844 1.00 80.56 965 PHE A N 1
ATOM 7088 C CA . PHE A 1 965 ? -28.326 30.583 15.349 1.00 80.56 965 PHE A CA 1
ATOM 7089 C C . PHE A 1 965 ? -27.925 30.874 16.791 1.00 80.56 965 PHE A C 1
ATOM 7091 O O . PHE A 1 965 ? -27.693 32.032 17.141 1.00 80.56 965 PHE A O 1
ATOM 7098 N N . TYR A 1 966 ? -27.862 29.833 17.613 1.00 84.88 966 TYR A N 1
ATOM 7099 C CA . TYR A 1 966 ? -27.450 29.915 19.009 1.00 84.88 966 TYR A CA 1
ATOM 7100 C C . TYR A 1 966 ? -26.403 28.844 19.275 1.00 84.88 966 TYR A C 1
ATOM 7102 O O . TYR A 1 966 ? -26.527 27.738 18.755 1.00 84.88 966 TYR A O 1
ATOM 7110 N N . ARG A 1 967 ? -25.401 29.170 20.088 1.00 85.31 967 ARG A N 1
ATOM 7111 C CA . ARG A 1 967 ? -24.408 28.209 20.576 1.00 85.31 967 ARG A CA 1
ATOM 7112 C C . ARG A 1 967 ? -24.076 28.493 22.028 1.00 85.31 967 ARG A C 1
ATOM 7114 O O . ARG A 1 967 ? -24.357 29.585 22.530 1.00 85.31 967 ARG A O 1
ATOM 7121 N N . ILE A 1 968 ? -23.446 27.526 22.674 1.00 85.19 968 ILE A N 1
ATOM 7122 C CA . ILE A 1 968 ? -22.842 27.709 23.984 1.00 85.19 968 ILE A CA 1
ATOM 7123 C C . ILE A 1 968 ? -21.327 27.563 23.836 1.00 85.19 968 ILE A C 1
ATOM 7125 O O . ILE A 1 968 ? -20.863 26.705 23.092 1.00 85.19 968 ILE A O 1
ATOM 7129 N N . ARG A 1 969 ? -20.565 28.408 24.526 1.00 85.50 969 ARG A N 1
ATOM 7130 C CA . ARG A 1 969 ? -19.101 28.392 24.530 1.00 85.50 969 ARG A CA 1
ATOM 7131 C C . ARG A 1 969 ? -18.589 28.273 25.961 1.00 85.50 969 ARG A C 1
ATOM 7133 O O . ARG A 1 969 ? -19.067 28.998 26.833 1.00 85.50 969 ARG A O 1
ATOM 7140 N N . ASN A 1 970 ? -17.633 27.379 26.201 1.00 80.44 970 ASN A N 1
ATOM 7141 C CA . ASN A 1 970 ? -16.871 27.361 27.449 1.00 80.44 970 ASN A CA 1
ATOM 7142 C C . ASN A 1 970 ? -15.969 28.604 27.498 1.00 80.44 970 ASN A C 1
ATOM 7144 O O . ASN A 1 970 ? -15.326 28.932 26.504 1.00 80.44 970 ASN A O 1
ATOM 7148 N N . LEU A 1 971 ? -15.987 29.351 28.603 1.00 78.81 971 LEU A N 1
ATOM 7149 C CA . LEU A 1 971 ? -15.130 30.530 28.779 1.00 78.81 971 LEU A CA 1
ATOM 7150 C C . LEU A 1 971 ? -13.786 30.194 29.432 1.00 78.81 971 LEU A C 1
ATOM 7152 O O . LEU A 1 971 ? -12.927 31.073 29.493 1.00 78.81 971 LEU A O 1
ATOM 7156 N N . ASP A 1 972 ? -13.634 28.969 29.936 1.00 66.88 972 ASP A N 1
ATOM 7157 C CA . ASP A 1 972 ? -12.434 28.509 30.632 1.00 66.88 972 ASP A CA 1
ATOM 7158 C C . ASP A 1 972 ? -11.492 27.677 29.725 1.00 66.88 972 ASP A C 1
ATOM 7160 O O . ASP A 1 972 ? -10.353 27.439 30.124 1.00 66.88 972 ASP A O 1
ATOM 7164 N N . ASP A 1 973 ? -11.926 27.309 28.509 1.00 53.44 973 ASP A N 1
ATOM 7165 C CA . ASP A 1 973 ? -11.076 26.761 27.435 1.00 53.44 973 ASP A CA 1
ATOM 7166 C C . ASP A 1 973 ? -10.680 27.899 26.472 1.00 53.44 973 ASP A C 1
ATOM 7168 O O . ASP A 1 973 ? -11.557 28.605 25.961 1.00 53.44 973 ASP A O 1
ATOM 7172 N N . ASP A 1 974 ? -9.370 28.114 26.279 1.00 36.72 974 ASP A N 1
ATOM 7173 C CA . ASP A 1 974 ? -8.787 29.165 25.415 1.00 36.72 974 ASP A CA 1
ATOM 7174 C C . ASP A 1 974 ? -8.846 28.811 23.917 1.00 36.72 974 ASP A C 1
ATOM 7176 O O . ASP A 1 974 ? -8.408 27.694 23.553 1.00 36.72 974 ASP A O 1
#

Sequence (974 aa):
MNVPKSSSFYFLRSFLSIIVIGTTAHADEISIAGIEAFHQGDSLDGDGSVLKAIDGSGLDMIDADDPSTWTIASTAWADDWQGFSSDNTGDNTWVVIDFGTPAAVLSTMYLWNVQEGNALDRGVKEFEVFHATNLALLPPVTGGTVTPYSFTSGGWTSIGDAELEMGTQFGDTGQAYNLSDAAGARYIGLKLKSNHGGNRTGFAEVAFSDVVDPDATTPGEPVPPDPPVEPGEGKVVPIAEVFAFHQGDSFDADGSALKIADGSGMAKIDPEDPSTWTISSTAWANDWQGFSADNSADNTWTIIDFGAPTIGLDQMYLWNVQETNALDRGTSTFDIYYATLPTVTIPVQSGAVTPYSFGGGGWTQLSTGNNLAQGIQSGDPGEVFDISGASGARYIGLHLTANHGGSRTGLAEVAITSEGAEAREDDDGDSLLNGWEKAYGFDPDSDQGDDGAAGDPDGDGLSNLEEQTAGTSPLLADSDGDGYRDEVETDTGVFVDLTNTGTSPIKNDTDNDGLLDGAEDNSAIFVDEDQSGSNPLKSDTDDDGLNDGYEVSNGLNPNDDGTTDTNNGAAGDPDSDNSGNLAEFQRGTDPQNDDSDEDGILDGYEDNTGIWVSATQTGTDPLDPDSDDDTLLDGVETNDGNFVGAGATGSNPNAHDTDSDGYFDEQELTGNTDPSDPSSKPQFPTPLGFWSFDDQGETVTADLSPNGNNGVVLGNATYVEGHSGIPGDFAIDLDGIDDAVTTSMTLDNIGEFTMAGWIRFPFDQANRSGLFGQNDILEFGFSAPSNVQLWSNPGGALNAPLSPSEDWVHIAFVGDSTGRTIFINGDAVATGAAATPLNASDFFFNIGGAGVFDATGNHFLGQINDVGVWEVSMGPPLIKGLADGTISPVPGLGGGSLEILSFSLADNQLSFVVGGTVAGTTYALEESDGLLDPWFELNDFVGAGGANKTTVTAPIFPPAVAKKFYRIRNLDDD